Protein AF-0000000085001965 (afdb_homodimer)

Foldseek 3Di:
DCPDPDDDPDPDPPVPDDPPDDDDDDDDDDDDAFPVCVVVVHDFDDDDDDDGPVCVVVVHDRHRPDPPPPDDDDDDDDDDDDDDDDPDDDDPDDDDDDPPCPDPPDPPPPPDDDDDPPPPPDPPPVFQAACPPPPQKFKWWADCPHPDHQQVCLVDPVCVVPDPPPDFKDKDWFACFDVVVGDGTIIIIIGGNDADPVLVVLQVVLQVVLCVLCPPCLLVLLALLQVFPCLQPVLDLNAVQLVCCVVPVPVQGLLLSLLSNLVSLLCVVVDPVDPDHDPDHSVVSLVSSVSSLVRCLVRADLRSLNSLLSSLQGFDDLVDLADDCVSVVSLVSSVVSLVRRQLLEQCPNTSHHPLVNLSSLSSVLSSLLSQLLSCLLVLHAGDDDPPPGDHDQHDLVSSLPNVDYDPVSCSSYPDPPDDSSLSSLLSSLSSVLSVLSNLLSVLVVCVPPPPDDDPVVVVVSLVVSVVCLVCSQVPRDPSLHLDPPDPVDDDDLNLLVVLSSLLSVLSSLPSQLPPLDLVQLVDCPGSNNVCLVVLLVSLVVVLVSLLPDDLVNLSGRNGDSLLSSVQSSLVVLVVQCLSHNDPVSNVSSVVSLVSSLVSLVNCCVSHDSRSCSSSVSSNVVSVVCVVCVVVSVVVSVVSD/DDPDPDDDPDPCPPPPDPPDDDDDDDDDDPDDAFPVCVVVVHDFDDDDDDDGPVCVVVVHDRHRPPPPPPPPDDDDDDDDDDDDDDDDDDDDDDPDDDPPCPDPPDPPVPPDDDDDPPPPPDPPPPFQAACPPPPQKFKWWADCPHPDHQQVCLVDPVQVVPDPDDDFKDKDWFACFDVVVGDGTIIIIIGGNDADPVLVVLQVVLQVVLCVLCPPCLLVLLALLQVFPCLQPVLDLNQVQLVCCVVPVPVQGLLLSLLSNLVSLLCVVVDPVDPDHDPDHSVVSLVSSVSSLVRCLVRADLRSLNSLLSSLQGFDDLVDLADDCVSVVSLVSSVVSLVRNQLLEQCPNTSHHPLVNLSSLSSVLSSLLSQLLSCLLVLHAGDDDPPPGDHDQHDLVSSLPNVDYDPVSCSSYPDPPDDSSLSSLLSSLSSVLSVLSNLLSVLVVCVPPPPDDDPVVVVVSLVVSVVCLVCSQVPRDPSLHLDPPDPVDDDDLNLLVVLSSLLSVLSSLPSQLPPLDLVQLVDCPGSNNVCLVVLLVSLVVVLVSLLPDDLVNLSGRNGDSLLSSVQSSLVVLVVQCLSHNDPVSNVSSVVSLVSSLVSLVNQCVSHDSRSCSSRVSSNVVSVVCVVCVVVSVVVSVVSD

Structure (mmCIF, N/CA/C/O backbone):
data_AF-0000000085001965-model_v1
#
loop_
_entity.id
_entity.type
_entity.pdbx_description
1 polymer 'Zn(2)-C6 fungal-type domain-containing protein'
#
loop_
_atom_site.group_PDB
_atom_site.id
_atom_site.type_symbol
_atom_site.label_atom_id
_atom_site.label_alt_id
_atom_site.label_comp_id
_atom_site.label_asym_id
_atom_site.label_entity_id
_atom_site.label_seq_id
_atom_site.pdbx_PDB_ins_code
_atom_site.Cartn_x
_atom_site.Cartn_y
_atom_site.Cartn_z
_atom_site.occupancy
_atom_site.B_iso_or_equiv
_atom_site.auth_seq_id
_atom_site.auth_comp_id
_atom_site.auth_asym_id
_atom_site.auth_atom_id
_atom_site.pdbx_PDB_model_num
ATOM 1 N N . MET A 1 1 ? 2.15 -79.062 -22.453 1 17.84 1 MET A N 1
ATOM 2 C CA . MET A 1 1 ? 3.316 -79.312 -23.297 1 17.84 1 MET A CA 1
ATOM 3 C C . MET A 1 1 ? 3.867 -78 -23.859 1 17.84 1 MET A C 1
ATOM 5 O O . MET A 1 1 ? 5.059 -77.75 -23.719 1 17.84 1 MET A O 1
ATOM 9 N N . GLU A 1 2 ? 3.449 -77.375 -25 1 16.03 2 GLU A N 1
ATOM 10 C CA . GLU A 1 2 ? 4.367 -77.25 -26.125 1 16.03 2 GLU A CA 1
ATOM 11 C C . GLU A 1 2 ? 5.047 -75.938 -26.188 1 16.03 2 GLU A C 1
ATOM 13 O O . GLU A 1 2 ? 4.473 -74.938 -26.703 1 16.03 2 GLU A O 1
ATOM 18 N N . ALA A 1 3 ? 5.293 -75.25 -24.859 1 29.7 3 ALA A N 1
ATOM 19 C CA . ALA A 1 3 ? 5.359 -73.812 -24.594 1 29.7 3 ALA A CA 1
ATOM 20 C C . ALA A 1 3 ? 6.449 -73.188 -25.422 1 29.7 3 ALA A C 1
ATOM 22 O O . ALA A 1 3 ? 7.641 -73.375 -25.203 1 29.7 3 ALA A O 1
ATOM 23 N N . GLU A 1 4 ? 6.227 -72.938 -26.812 1 19.19 4 GLU A N 1
ATOM 24 C CA . GLU A 1 4 ? 7.129 -72.812 -27.938 1 19.19 4 GLU A CA 1
ATOM 25 C C . GLU A 1 4 ? 8.047 -71.562 -27.75 1 19.19 4 GLU A C 1
ATOM 27 O O . GLU A 1 4 ? 7.652 -70.562 -27.156 1 19.19 4 GLU A O 1
ATOM 32 N N . GLN A 1 5 ? 9.336 -71.688 -28 1 23.64 5 GLN A N 1
ATOM 33 C CA . GLN A 1 5 ? 10.703 -71.188 -27.781 1 23.64 5 GLN A CA 1
ATOM 34 C C . GLN A 1 5 ? 11.016 -70 -28.609 1 23.64 5 GLN A C 1
ATOM 36 O O . GLN A 1 5 ? 12.117 -69.438 -28.547 1 23.64 5 GLN A O 1
ATOM 41 N N . PRO A 1 6 ? 9.812 -69.125 -29.156 1 28.11 6 PRO A N 1
ATOM 42 C CA . PRO A 1 6 ? 10.289 -68.75 -30.484 1 28.11 6 PRO A CA 1
ATOM 43 C C . PRO A 1 6 ? 11.57 -67.938 -30.438 1 28.11 6 PRO A C 1
ATOM 45 O O . PRO A 1 6 ? 11.891 -67.312 -29.422 1 28.11 6 PRO A O 1
ATOM 48 N N . PRO A 1 7 ? 12.367 -67.75 -31.484 1 25.56 7 PRO A N 1
ATOM 49 C CA . PRO A 1 7 ? 13.758 -67.562 -31.875 1 25.56 7 PRO A CA 1
ATOM 50 C C . PRO A 1 7 ? 14.203 -66.062 -31.703 1 25.56 7 PRO A C 1
ATOM 52 O O . PRO A 1 7 ? 13.359 -65.188 -31.641 1 25.56 7 PRO A O 1
ATOM 55 N N . ARG A 1 8 ? 15.406 -65.75 -31.281 1 27.83 8 ARG A N 1
ATOM 56 C CA . ARG A 1 8 ? 16.281 -64.688 -30.766 1 27.83 8 ARG A CA 1
ATOM 57 C C . ARG A 1 8 ? 16.547 -63.625 -31.828 1 27.83 8 ARG A C 1
ATOM 59 O O . ARG A 1 8 ? 17.281 -63.875 -32.781 1 27.83 8 ARG A O 1
ATOM 66 N N . ARG A 1 9 ? 15.445 -63.094 -32.531 1 23.06 9 ARG A N 1
ATOM 67 C CA . ARG A 1 9 ? 15.852 -62.5 -33.812 1 23.06 9 ARG A CA 1
ATOM 68 C C . ARG A 1 9 ? 16.938 -61.469 -33.594 1 23.06 9 ARG A C 1
ATOM 70 O O . ARG A 1 9 ? 16.938 -60.75 -32.594 1 23.06 9 ARG A O 1
ATOM 77 N N . SER A 1 10 ? 17.984 -61.469 -34.25 1 20.36 10 SER A N 1
ATOM 78 C CA . SER A 1 10 ? 19.328 -60.938 -34.469 1 20.36 10 SER A CA 1
ATOM 79 C C . SER A 1 10 ? 19.266 -59.438 -34.75 1 20.36 10 SER A C 1
ATOM 81 O O . SER A 1 10 ? 18.562 -59 -35.656 1 20.36 10 SER A O 1
ATOM 83 N N . ARG A 1 11 ? 19.047 -58.688 -33.688 1 24.27 11 ARG A N 1
ATOM 84 C CA . ARG A 1 11 ? 18.875 -57.25 -33.781 1 24.27 11 ARG A CA 1
ATOM 85 C C . ARG A 1 11 ? 19.953 -56.625 -34.688 1 24.27 11 ARG A C 1
ATOM 87 O O . ARG A 1 11 ? 21.141 -56.781 -34.406 1 24.27 11 ARG A O 1
ATOM 94 N N . ARG A 1 12 ? 19.766 -56.531 -36 1 22.36 12 ARG A N 1
ATOM 95 C CA . ARG A 1 12 ? 20.656 -56.094 -37.062 1 22.36 12 ARG A CA 1
ATOM 96 C C . ARG A 1 12 ? 21.281 -54.75 -36.75 1 22.36 12 ARG A C 1
ATOM 98 O O . ARG A 1 12 ? 20.562 -53.781 -36.406 1 22.36 12 ARG A O 1
ATOM 105 N N . LYS A 1 13 ? 22.594 -54.531 -36.375 1 22.83 13 LYS A N 1
ATOM 106 C CA . LYS A 1 13 ? 23.625 -53.594 -36.031 1 22.83 13 LYS A CA 1
ATOM 107 C C . LYS A 1 13 ? 23.781 -52.5 -37.094 1 22.83 13 LYS A C 1
ATOM 109 O O . LYS A 1 13 ? 24.578 -51.594 -36.938 1 22.83 13 LYS A O 1
ATOM 114 N N . PHE A 1 14 ? 22.781 -51.906 -37.75 1 21.62 14 PHE A N 1
ATOM 115 C CA . PHE A 1 14 ? 23.312 -51.25 -38.938 1 21.62 14 PHE A CA 1
ATOM 116 C C . PHE A 1 14 ? 24.297 -50.156 -38.562 1 21.62 14 PHE A C 1
ATOM 118 O O . PHE A 1 14 ? 23.969 -49.25 -37.812 1 21.62 14 PHE A O 1
ATOM 125 N N . VAL A 1 15 ? 25.594 -50.406 -38.312 1 23.2 15 VAL A N 1
ATOM 126 C CA . VAL A 1 15 ? 26.812 -49.688 -37.969 1 23.2 15 VAL A CA 1
ATOM 127 C C . VAL A 1 15 ? 27.125 -48.625 -39.031 1 23.2 15 VAL A C 1
ATOM 129 O O . VAL A 1 15 ? 27.484 -48.969 -40.156 1 23.2 15 VAL A O 1
ATOM 132 N N . THR A 1 16 ? 26.25 -47.719 -39.406 1 21.16 16 THR A N 1
ATOM 133 C CA . THR A 1 16 ? 26.719 -47.062 -40.594 1 21.16 16 THR A CA 1
ATOM 134 C C . THR A 1 16 ? 28.094 -46.406 -40.375 1 21.16 16 THR A C 1
ATOM 136 O O . THR A 1 16 ? 28.375 -45.906 -39.281 1 21.16 16 THR A O 1
ATOM 139 N N . ALA A 1 17 ? 29.141 -46.438 -41.188 1 21.92 17 ALA A N 1
ATOM 140 C CA . ALA A 1 17 ? 30.578 -46.312 -41.469 1 21.92 17 ALA A CA 1
ATOM 141 C C . ALA A 1 17 ? 30.984 -44.844 -41.562 1 21.92 17 ALA A C 1
ATOM 143 O O . ALA A 1 17 ? 32.156 -44.531 -41.812 1 21.92 17 ALA A O 1
ATOM 144 N N . SER A 1 18 ? 30.328 -43.781 -40.969 1 22.86 18 SER A N 1
ATOM 145 C CA . SER A 1 18 ? 30.797 -42.594 -41.719 1 22.86 18 SER A CA 1
ATOM 146 C C . SER A 1 18 ? 32.281 -42.344 -41.438 1 22.86 18 SER A C 1
ATOM 148 O O . SER A 1 18 ? 32.75 -42.594 -40.312 1 22.86 18 SER A O 1
ATOM 150 N N . THR A 1 19 ? 33.188 -42.219 -42.375 1 22.62 19 THR A N 1
ATOM 151 C CA . THR A 1 19 ? 34.656 -42.188 -42.562 1 22.62 19 THR A CA 1
ATOM 152 C C . THR A 1 19 ? 35.219 -40.844 -42.094 1 22.62 19 THR A C 1
ATOM 154 O O . THR A 1 19 ? 36.438 -40.625 -42.219 1 22.62 19 THR A O 1
ATOM 157 N N . PHE A 1 20 ? 34.406 -39.844 -41.562 1 22.92 20 PHE A N 1
ATOM 158 C CA . PHE A 1 20 ? 34.875 -38.469 -41.75 1 22.92 20 PHE A CA 1
ATOM 159 C C . PHE A 1 20 ? 36.094 -38.156 -40.906 1 22.92 20 PHE A C 1
ATOM 161 O O . PHE A 1 20 ? 35.969 -37.906 -39.719 1 22.92 20 PHE A O 1
ATOM 168 N N . GLY A 1 21 ? 37.062 -38.688 -40.75 1 25.95 21 GLY A N 1
ATOM 169 C CA . GLY A 1 21 ? 38.219 -38.625 -39.875 1 25.95 21 GLY A CA 1
ATOM 170 C C . GLY A 1 21 ? 39 -37.344 -39.969 1 25.95 21 GLY A C 1
ATOM 171 O O . GLY A 1 21 ? 39.938 -37.094 -39.219 1 25.95 21 GLY A O 1
ATOM 172 N N . GLY A 1 22 ? 39 -36.5 -41.188 1 25.38 22 GLY A N 1
ATOM 173 C CA . GLY A 1 22 ? 40.281 -35.938 -41.5 1 25.38 22 GLY A CA 1
ATOM 174 C C . GLY A 1 22 ? 40.531 -34.594 -40.812 1 25.38 22 GLY A C 1
ATOM 175 O O . GLY A 1 22 ? 39.562 -33.969 -40.344 1 25.38 22 GLY A O 1
ATOM 176 N N . PRO A 1 23 ? 41.688 -34.031 -40.5 1 26.94 23 PRO A N 1
ATOM 177 C CA . PRO A 1 23 ? 42.25 -32.938 -39.656 1 26.94 23 PRO A CA 1
ATOM 178 C C . PRO A 1 23 ? 41.906 -31.547 -40.188 1 26.94 23 PRO A C 1
ATOM 180 O O . PRO A 1 23 ? 42.094 -31.266 -41.375 1 26.94 23 PRO A O 1
ATOM 183 N N . ARG A 1 24 ? 40.781 -30.859 -39.969 1 31.33 24 ARG A N 1
ATOM 184 C CA . ARG A 1 24 ? 40.438 -29.672 -40.75 1 31.33 24 ARG A CA 1
ATOM 185 C C . ARG A 1 24 ? 41.562 -28.641 -40.688 1 31.33 24 ARG A C 1
ATOM 187 O O . ARG A 1 24 ? 42.219 -28.484 -39.688 1 31.33 24 ARG A O 1
ATOM 194 N N . GLU A 1 25 ? 41.844 -27.859 -41.812 1 24.66 25 GLU A N 1
ATOM 195 C CA . GLU A 1 25 ? 42.938 -26.953 -42.125 1 24.66 25 GLU A CA 1
ATOM 196 C C . GLU A 1 25 ? 42.781 -25.594 -41.469 1 24.66 25 GLU A C 1
ATOM 198 O O . GLU A 1 25 ? 41.625 -25.188 -41.188 1 24.66 25 GLU A O 1
ATOM 203 N N . TRP A 1 26 ? 43.75 -24.547 -41.031 1 27.83 26 TRP A N 1
ATOM 204 C CA . TRP A 1 26 ? 44.156 -23.469 -40.125 1 27.83 26 TRP A CA 1
ATOM 205 C C . TRP A 1 26 ? 43.438 -22.172 -40.5 1 27.83 26 TRP A C 1
ATOM 207 O O . TRP A 1 26 ? 42.906 -21.469 -39.656 1 27.83 26 TRP A O 1
ATOM 217 N N . ARG A 1 27 ? 43.625 -21.219 -41.688 1 29.45 27 ARG A N 1
ATOM 218 C CA . ARG A 1 27 ? 43.875 -19.797 -41.938 1 29.45 27 ARG A CA 1
ATOM 219 C C . ARG A 1 27 ? 42.594 -19.109 -42.406 1 29.45 27 ARG A C 1
ATOM 221 O O . ARG A 1 27 ? 42.656 -18.016 -43 1 29.45 27 ARG A O 1
ATOM 228 N N . SER A 1 28 ? 41.344 -19.609 -42.688 1 31.61 28 SER A N 1
ATOM 229 C CA . SER A 1 28 ? 40.5 -18.875 -43.625 1 31.61 28 SER A CA 1
ATOM 230 C C . SER A 1 28 ? 40.031 -17.562 -43.031 1 31.61 28 SER A C 1
ATOM 232 O O . SER A 1 28 ? 39.562 -17.516 -41.906 1 31.61 28 SER A O 1
ATOM 234 N N . LYS A 1 29 ? 40.375 -16.344 -43.625 1 36.81 29 LYS A N 1
ATOM 235 C CA . LYS A 1 29 ? 40.25 -14.914 -43.406 1 36.81 29 LYS A CA 1
ATOM 236 C C . LYS A 1 29 ? 38.781 -14.492 -43.375 1 36.81 29 LYS A C 1
ATOM 238 O O . LYS A 1 29 ? 38.125 -14.477 -44.438 1 36.81 29 LYS A O 1
ATOM 243 N N . LYS A 1 30 ? 37.969 -14.703 -42.531 1 42.56 30 LYS A N 1
ATOM 244 C CA . LYS A 1 30 ? 36.562 -14.336 -42.531 1 42.56 30 LYS A CA 1
ATOM 245 C C . LYS A 1 30 ? 36.375 -12.836 -42.75 1 42.56 30 LYS A C 1
ATOM 247 O O . LYS A 1 30 ? 37.219 -12.039 -42.344 1 42.56 30 LYS A O 1
ATOM 252 N N . SER A 1 31 ? 35.438 -12.352 -43.656 1 49.19 31 SER A N 1
ATOM 253 C CA . SER A 1 31 ? 35.094 -11.023 -44.156 1 49.19 31 SER A CA 1
ATOM 254 C C . SER A 1 31 ? 34.719 -10.086 -43.031 1 49.19 31 SER A C 1
ATOM 256 O O . SER A 1 31 ? 34.156 -10.531 -42 1 49.19 31 SER A O 1
ATOM 258 N N . ARG A 1 32 ? 35.188 -8.844 -42.906 1 55.69 32 ARG A N 1
ATOM 259 C CA . ARG A 1 32 ? 35 -7.789 -41.938 1 55.69 32 ARG A CA 1
ATOM 260 C C . ARG A 1 32 ? 33.531 -7.383 -41.844 1 55.69 32 ARG A C 1
ATOM 262 O O . ARG A 1 32 ? 32.844 -7.25 -42.875 1 55.69 32 ARG A O 1
ATOM 269 N N . ALA A 1 33 ? 32.875 -7.32 -40.812 1 67.19 33 ALA A N 1
ATOM 270 C CA . ALA A 1 33 ? 31.484 -6.969 -40.531 1 67.19 33 ALA A CA 1
ATOM 271 C C . ALA A 1 33 ? 31.156 -5.574 -41.062 1 67.19 33 ALA A C 1
ATOM 273 O O . ALA A 1 33 ? 32.031 -4.703 -41.094 1 67.19 33 ALA A O 1
ATOM 274 N N . CYS A 1 34 ? 29.969 -5.227 -41.656 1 69.44 34 CYS A N 1
ATOM 275 C CA . CYS A 1 34 ? 29.562 -3.936 -42.188 1 69.44 34 CYS A CA 1
ATOM 276 C C . CYS A 1 34 ? 29.406 -2.902 -41.094 1 69.44 34 CYS A C 1
ATOM 278 O O . CYS A 1 34 ? 29.25 -3.258 -39.906 1 69.44 34 CYS A O 1
ATOM 280 N N . ASP A 1 35 ? 29.484 -1.54 -41.281 1 71.69 35 ASP A N 1
ATOM 281 C CA . ASP A 1 35 ? 29.484 -0.438 -40.312 1 71.69 35 ASP A CA 1
ATOM 282 C C . ASP A 1 35 ? 28.156 -0.399 -39.531 1 71.69 35 ASP A C 1
ATOM 284 O O . ASP A 1 35 ? 28.141 -0.016 -38.375 1 71.69 35 ASP A O 1
ATOM 288 N N . VAL A 1 36 ? 27.109 -0.843 -40.125 1 72.81 36 VAL A N 1
ATOM 289 C CA . VAL A 1 36 ? 25.797 -0.849 -39.469 1 72.81 36 VAL A CA 1
ATOM 290 C C . VAL A 1 36 ? 25.75 -1.94 -38.406 1 72.81 36 VAL A C 1
ATOM 292 O O . VAL A 1 36 ? 25.344 -1.69 -37.25 1 72.81 36 VAL A O 1
ATOM 295 N N . CYS A 1 37 ? 26.031 -3.055 -38.781 1 69.56 37 CYS A N 1
ATOM 296 C CA . CYS A 1 37 ? 26.047 -4.164 -37.844 1 69.56 37 CYS A CA 1
ATOM 297 C C . CYS A 1 37 ? 27.094 -3.938 -36.75 1 69.56 37 CYS A C 1
ATOM 299 O O . CYS A 1 37 ? 26.875 -4.301 -35.594 1 69.56 37 CYS A O 1
ATOM 301 N N . ARG A 1 38 ? 28.25 -3.328 -37 1 71.62 38 ARG A N 1
ATOM 302 C CA . ARG A 1 38 ? 29.266 -2.965 -36.031 1 71.62 38 ARG A CA 1
ATOM 303 C C . ARG A 1 38 ? 28.719 -1.956 -35.031 1 71.62 38 ARG A C 1
ATOM 305 O O . ARG A 1 38 ? 28.969 -2.064 -33.812 1 71.62 38 ARG A O 1
ATOM 312 N N . ARG A 1 39 ? 27.969 -1.046 -35.531 1 65.75 39 ARG A N 1
ATOM 313 C CA . ARG A 1 39 ? 27.391 -0.038 -34.656 1 65.75 39 ARG A CA 1
ATOM 314 C C . ARG A 1 39 ? 26.312 -0.649 -33.75 1 65.75 39 ARG A C 1
ATOM 316 O O . ARG A 1 39 ? 26.172 -0.253 -32.594 1 65.75 39 ARG A O 1
ATOM 323 N N . ARG A 1 40 ? 25.703 -1.675 -34.219 1 61.75 40 ARG A N 1
ATOM 324 C CA . ARG A 1 40 ? 24.641 -2.35 -33.5 1 61.75 40 ARG A CA 1
ATOM 325 C C . ARG A 1 40 ? 25.188 -3.523 -32.688 1 61.75 40 ARG A C 1
ATOM 327 O O . ARG A 1 40 ? 24.453 -4.16 -31.938 1 61.75 40 ARG A O 1
ATOM 334 N N . LYS A 1 41 ? 26.5 -3.762 -32.781 1 61.66 41 LYS A N 1
ATOM 335 C CA . LYS A 1 41 ? 27.234 -4.883 -32.188 1 61.66 41 LYS A CA 1
ATOM 336 C C . LYS A 1 41 ? 26.469 -6.195 -32.375 1 61.66 41 LYS A C 1
ATOM 338 O O . LYS A 1 41 ? 26.406 -7.016 -31.469 1 61.66 41 LYS A O 1
ATOM 343 N N . THR A 1 42 ? 25.859 -6.277 -33.562 1 67.19 42 THR A N 1
ATOM 344 C CA . THR A 1 42 ? 25.203 -7.527 -33.938 1 67.19 42 THR A CA 1
ATOM 345 C C . THR A 1 42 ? 26.062 -8.273 -34.969 1 67.19 42 THR A C 1
ATOM 347 O O . THR A 1 42 ? 26.891 -7.668 -35.656 1 67.19 42 THR A O 1
ATOM 350 N N . ALA A 1 43 ? 25.906 -9.547 -35.031 1 69.25 43 ALA A N 1
ATOM 351 C CA . ALA A 1 43 ? 26.625 -10.398 -35.969 1 69.25 43 ALA A CA 1
ATOM 352 C C . ALA A 1 43 ? 26.25 -10.055 -37.438 1 69.25 43 ALA A C 1
ATOM 354 O O . ALA A 1 43 ? 25.078 -10.07 -37.781 1 69.25 43 ALA A O 1
ATOM 355 N N . CYS A 1 44 ? 27.25 -9.547 -38.188 1 66.06 44 CYS A N 1
ATOM 356 C CA . CYS A 1 44 ? 27.094 -9.203 -39.594 1 66.06 44 CYS A CA 1
ATOM 357 C C . CYS A 1 44 ? 27.156 -10.453 -40.469 1 66.06 44 CYS A C 1
ATOM 359 O O . CYS A 1 44 ? 28.219 -11.055 -40.625 1 66.06 44 CYS A O 1
ATOM 361 N N . VAL A 1 45 ? 26.141 -11.102 -40.812 1 72.38 45 VAL A N 1
ATOM 362 C CA . VAL A 1 45 ? 26.078 -12.328 -41.594 1 72.38 45 VAL A CA 1
ATOM 363 C C . VAL A 1 45 ? 25.969 -11.992 -43.094 1 72.38 45 VAL A C 1
ATOM 365 O O . VAL A 1 45 ? 24.953 -11.477 -43.531 1 72.38 45 VAL A O 1
ATOM 368 N N . ILE A 1 46 ? 27.125 -12.078 -43.875 1 64.88 46 ILE A N 1
ATOM 369 C CA . ILE A 1 46 ? 27.188 -11.914 -45.312 1 64.88 46 ILE A CA 1
ATOM 370 C C . ILE A 1 46 ? 27.328 -13.281 -45.969 1 64.88 46 ILE A C 1
ATOM 372 O O . ILE A 1 46 ? 28.281 -14.008 -45.75 1 64.88 46 ILE A O 1
ATOM 376 N N . LYS A 1 47 ? 26.469 -13.773 -46.719 1 63.78 47 LYS A N 1
ATOM 377 C CA . LYS A 1 47 ? 26.547 -15.086 -47.344 1 63.78 47 LYS A CA 1
ATOM 378 C C . LYS A 1 47 ? 27.531 -15.078 -48.531 1 63.78 47 LYS A C 1
ATOM 380 O O . LYS A 1 47 ? 28.391 -15.961 -48.625 1 63.78 47 LYS A O 1
ATOM 385 N N . THR A 1 48 ? 27.422 -14.078 -49.625 1 66.69 48 THR A N 1
ATOM 386 C CA . THR A 1 48 ? 28.297 -14.078 -50.812 1 66.69 48 THR A CA 1
ATOM 387 C C . THR A 1 48 ? 28.859 -12.68 -51.031 1 66.69 48 THR A C 1
ATOM 389 O O . THR A 1 48 ? 30.078 -12.523 -51.219 1 66.69 48 THR A O 1
ATOM 392 N N . ASN A 1 49 ? 28.109 -11.625 -51.25 1 67.69 49 ASN A N 1
ATOM 393 C CA . ASN A 1 49 ? 28.484 -10.234 -51.469 1 67.69 49 ASN A CA 1
ATOM 394 C C . ASN A 1 49 ? 27.656 -9.289 -50.625 1 67.69 49 ASN A C 1
ATOM 396 O O . ASN A 1 49 ? 26.516 -9.609 -50.25 1 67.69 49 ASN A O 1
ATOM 400 N N . PRO A 1 50 ? 28.297 -8.227 -50.094 1 67.75 50 PRO A N 1
ATOM 401 C CA . PRO A 1 50 ? 27.422 -7.223 -49.469 1 67.75 50 PRO A CA 1
ATOM 402 C C . PRO A 1 50 ? 26.25 -6.84 -50.375 1 67.75 50 PRO A C 1
ATOM 404 O O . PRO A 1 50 ? 26.312 -7.031 -51.594 1 67.75 50 PRO A O 1
ATOM 407 N N . PRO A 1 51 ? 25.109 -6.598 -49.531 1 70 51 PRO A N 1
ATOM 408 C CA . PRO A 1 51 ? 24.875 -6.16 -48.156 1 70 51 PRO A CA 1
ATOM 409 C C . PRO A 1 51 ? 24.641 -7.328 -47.188 1 70 51 PRO A C 1
ATOM 411 O O . PRO A 1 51 ? 24.312 -8.43 -47.625 1 70 51 PRO A O 1
ATOM 414 N N . CYS A 1 52 ? 24.922 -7.117 -45.844 1 71.19 52 CYS A N 1
ATOM 415 C CA . CYS A 1 52 ? 24.688 -8.141 -44.844 1 71.19 52 CYS A CA 1
ATOM 416 C C . CYS A 1 52 ? 23.203 -8.383 -44.625 1 71.19 52 CYS A C 1
ATOM 418 O O . CYS A 1 52 ? 22.375 -7.582 -45.062 1 71.19 52 CYS A O 1
ATOM 420 N N . GLN A 1 53 ? 22.719 -9.492 -44.125 1 71.38 53 GLN A N 1
ATOM 421 C CA . GLN A 1 53 ? 21.328 -9.883 -44 1 71.38 53 GLN A CA 1
ATOM 422 C C . GLN A 1 53 ? 20.5 -8.781 -43.344 1 71.38 53 GLN A C 1
ATOM 424 O O . GLN A 1 53 ? 19.344 -8.562 -43.688 1 71.38 53 GLN A O 1
ATOM 429 N N . TYR A 1 54 ? 20.953 -8.172 -42.375 1 71.12 54 TYR A N 1
ATOM 430 C CA . TYR A 1 54 ? 20.266 -7.082 -41.688 1 71.12 54 TYR A CA 1
ATOM 431 C C . TYR A 1 54 ? 20.109 -5.879 -42.625 1 71.12 54 TYR A C 1
ATOM 433 O O . TYR A 1 54 ? 19 -5.34 -42.75 1 71.12 54 TYR A O 1
ATOM 441 N N . CYS A 1 55 ? 21.141 -5.363 -43.125 1 72.12 55 CYS A N 1
ATOM 442 C CA . CYS A 1 55 ? 21.078 -4.207 -44 1 72.12 55 CYS A CA 1
ATOM 443 C C . CYS A 1 55 ? 20.172 -4.488 -45.219 1 72.12 55 CYS A C 1
ATOM 445 O O . CYS A 1 55 ? 19.453 -3.6 -45.656 1 72.12 55 CYS A O 1
ATOM 447 N N . ARG A 1 56 ? 20.125 -5.668 -45.625 1 72.62 56 ARG A N 1
ATOM 448 C CA . ARG A 1 56 ? 19.203 -6.062 -46.688 1 72.62 56 ARG A CA 1
ATOM 449 C C . ARG A 1 56 ? 17.766 -5.922 -46.219 1 72.62 56 ARG A C 1
ATOM 451 O O . ARG A 1 56 ? 16.906 -5.418 -46.969 1 72.62 56 ARG A O 1
ATOM 458 N N . LYS A 1 57 ? 17.5 -6.449 -45.062 1 67.44 57 LYS A N 1
ATOM 459 C CA . LYS A 1 57 ? 16.141 -6.422 -44.562 1 67.44 57 LYS A CA 1
ATOM 460 C C . LYS A 1 57 ? 15.68 -4.992 -44.281 1 67.44 57 LYS A C 1
ATOM 462 O O . LYS A 1 57 ? 14.516 -4.652 -44.5 1 67.44 57 LYS A O 1
ATOM 467 N N . MET A 1 58 ? 16.5 -4.141 -43.875 1 69 58 MET A N 1
ATOM 468 C CA . MET A 1 58 ? 16.156 -2.77 -43.5 1 69 58 MET A CA 1
ATOM 469 C C . MET A 1 58 ? 16.453 -1.807 -44.656 1 69 58 MET A C 1
ATOM 471 O O . MET A 1 58 ? 16.281 -0.595 -44.5 1 69 58 MET A O 1
ATOM 475 N N . SER A 1 59 ? 16.688 -2.111 -45.781 1 68.25 59 SER A N 1
ATOM 476 C CA . SER A 1 59 ? 17.016 -1.343 -46.969 1 68.25 59 SER A CA 1
ATOM 477 C C . SER A 1 59 ? 18.062 -0.277 -46.688 1 68.25 59 SER A C 1
ATOM 479 O O . SER A 1 59 ? 17.906 0.885 -47.062 1 68.25 59 SER A O 1
ATOM 481 N N . LEU A 1 60 ? 18.922 -0.616 -45.844 1 64.19 60 LEU A N 1
ATOM 482 C CA . LEU A 1 60 ? 20 0.297 -45.5 1 64.19 60 LEU A CA 1
ATOM 483 C C . LEU A 1 60 ? 21.219 0.025 -46.375 1 64.19 60 LEU A C 1
ATOM 485 O O . LEU A 1 60 ? 21.391 -1.08 -46.906 1 64.19 60 LEU A O 1
ATOM 489 N N . SER A 1 61 ? 22.031 1.057 -46.688 1 68.88 61 SER A N 1
ATOM 490 C CA . SER A 1 61 ? 23.281 0.93 -47.406 1 68.88 61 SER A CA 1
ATOM 491 C C . SER A 1 61 ? 24.328 0.17 -46.625 1 68.88 61 SER A C 1
ATOM 493 O O . SER A 1 61 ? 24.781 0.642 -45.562 1 68.88 61 SER A O 1
ATOM 495 N N . CYS A 1 62 ? 24.578 -1.119 -46.812 1 63.69 62 CYS A N 1
ATOM 496 C CA . CYS A 1 62 ? 25.469 -2.057 -46.156 1 63.69 62 CYS A CA 1
ATOM 497 C C . CYS A 1 62 ? 26.906 -1.848 -46.594 1 63.69 62 CYS A C 1
ATOM 499 O O . CYS A 1 62 ? 27.344 -2.43 -47.594 1 63.69 62 CYS A O 1
ATOM 501 N N . GLN A 1 63 ? 27.484 -0.61 -46.344 1 62.09 63 GLN A N 1
ATOM 502 C CA . GLN A 1 63 ? 28.844 -0.28 -46.781 1 62.09 63 GLN A CA 1
ATOM 503 C C . GLN A 1 63 ? 29.859 -0.551 -45.688 1 62.09 63 GLN A C 1
ATOM 505 O O . GLN A 1 63 ? 29.547 -0.392 -44.5 1 62.09 63 GLN A O 1
ATOM 510 N N . SER A 1 64 ? 30.703 -1.37 -45.688 1 53.06 64 SER A N 1
ATOM 511 C CA . SER A 1 64 ? 31.859 -1.45 -44.812 1 53.06 64 SER A CA 1
ATOM 512 C C . SER A 1 64 ? 32.906 -0.404 -45.188 1 53.06 64 SER A C 1
ATOM 514 O O . SER A 1 64 ? 33.406 -0.405 -46.312 1 53.06 64 SER A O 1
ATOM 516 N N . LEU A 1 65 ? 32.688 0.882 -44.625 1 41.47 65 LEU A N 1
ATOM 517 C CA . LEU A 1 65 ? 33.719 1.866 -44.969 1 41.47 65 LEU A CA 1
ATOM 518 C C . LEU A 1 65 ? 35.125 1.281 -44.844 1 41.47 65 LEU A C 1
ATOM 520 O O . LEU A 1 65 ? 35.469 0.762 -43.781 1 41.47 65 LEU A O 1
ATOM 524 N N . THR A 1 66 ? 35.625 0.749 -45.812 1 34.91 66 THR A N 1
ATOM 525 C CA . THR A 1 66 ? 37.094 0.563 -45.875 1 34.91 66 THR A CA 1
ATOM 526 C C . THR A 1 66 ? 37.812 1.791 -45.344 1 34.91 66 THR A C 1
ATOM 528 O O . THR A 1 66 ? 37.438 2.926 -45.656 1 34.91 66 THR A O 1
ATOM 531 N N . GLN A 1 67 ? 38.438 1.599 -44.219 1 30.27 67 GLN A N 1
ATOM 532 C CA . GLN A 1 67 ? 39.312 2.672 -43.812 1 30.27 67 GLN A CA 1
ATOM 533 C C . GLN A 1 67 ? 40 3.316 -45 1 30.27 67 GLN A C 1
ATOM 535 O O . GLN A 1 67 ? 40.719 2.643 -45.75 1 30.27 67 GLN A O 1
ATOM 540 N N . LEU A 1 68 ? 39.406 4.348 -45.5 1 24.78 68 LEU A N 1
ATOM 541 C CA . LEU A 1 68 ? 40.281 5.023 -46.469 1 24.78 68 LEU A CA 1
ATOM 542 C C . LEU A 1 68 ? 41.625 5.332 -45.812 1 24.78 68 LEU A C 1
ATOM 544 O O . LEU A 1 68 ? 41.688 5.789 -44.656 1 24.78 68 LEU A O 1
ATOM 548 N N . ASN A 1 69 ? 42.688 4.824 -46.344 1 21.89 69 ASN A N 1
ATOM 549 C CA . ASN A 1 69 ? 44.094 5.008 -46.125 1 21.89 69 ASN A CA 1
ATOM 550 C C . ASN A 1 69 ? 44.469 6.488 -46.094 1 21.89 69 ASN A C 1
ATOM 552 O O . ASN A 1 69 ? 45.656 6.844 -46.281 1 21.89 69 ASN A O 1
ATOM 556 N N . ASN A 1 70 ? 43.625 7.492 -45.562 1 20.27 70 ASN A N 1
ATOM 557 C CA . ASN A 1 70 ? 44.25 8.734 -46.031 1 20.27 70 ASN A CA 1
ATOM 558 C C . ASN A 1 70 ? 45.656 8.898 -45.469 1 20.27 70 ASN A C 1
ATOM 560 O O . ASN A 1 70 ? 45.844 8.906 -44.25 1 20.27 70 ASN A O 1
ATOM 564 N N . SER A 1 71 ? 46.688 8.969 -46.25 1 18.69 71 SER A N 1
ATOM 565 C CA . SER A 1 71 ? 48.156 9.039 -46.219 1 18.69 71 SER A CA 1
ATOM 566 C C . SER A 1 71 ? 48.625 10.375 -45.688 1 18.69 71 SER A C 1
ATOM 568 O O . SER A 1 71 ? 49.719 10.469 -45.125 1 18.69 71 SER A O 1
ATOM 570 N N . PRO A 1 72 ? 48.125 11.664 -45.906 1 19.55 72 PRO A N 1
ATOM 571 C CA . PRO A 1 72 ? 49.188 12.453 -46.5 1 19.55 72 PRO A CA 1
ATOM 572 C C . PRO A 1 72 ? 50.344 12.695 -45.5 1 19.55 72 PRO A C 1
ATOM 574 O O . PRO A 1 72 ? 50.188 12.445 -44.312 1 19.55 72 PRO A O 1
ATOM 577 N N . GLN A 1 73 ? 51.094 14.023 -45.812 1 17.14 73 GLN A N 1
ATOM 578 C CA . GLN A 1 73 ? 52.406 14.625 -46 1 17.14 73 GLN A CA 1
ATOM 579 C C . GLN A 1 73 ? 52.938 15.219 -44.688 1 17.14 73 GLN A C 1
ATOM 581 O O . GLN A 1 73 ? 52.156 15.617 -43.812 1 17.14 73 GLN A O 1
ATOM 586 N N . SER A 1 74 ? 54.312 15.352 -44.5 1 17.02 74 SER A N 1
ATOM 587 C CA . SER A 1 74 ? 55.406 15.5 -43.531 1 17.02 74 SER A CA 1
ATOM 588 C C . SER A 1 74 ? 55.469 16.922 -43 1 17.02 74 SER A C 1
ATOM 590 O O . SER A 1 74 ? 56.125 17.172 -41.969 1 17.02 74 SER A O 1
ATOM 592 N N . SER A 1 75 ? 54.812 18.094 -43.438 1 16.12 75 SER A N 1
ATOM 593 C CA . SER A 1 75 ? 55.844 19.141 -43.562 1 16.12 75 SER A CA 1
ATOM 594 C C . SER A 1 75 ? 56.344 19.594 -42.188 1 16.12 75 SER A C 1
ATOM 596 O O . SER A 1 75 ? 55.688 19.359 -41.188 1 16.12 75 SER A O 1
ATOM 598 N N . PRO A 1 76 ? 57.031 21.016 -42.188 1 16.83 76 PRO A N 1
ATOM 599 C CA . PRO A 1 76 ? 58.344 21.578 -41.844 1 16.83 76 PRO A CA 1
ATOM 600 C C . PRO A 1 76 ? 58.406 22.031 -40.375 1 16.83 76 PRO A C 1
ATOM 602 O O . PRO A 1 76 ? 57.375 22.125 -39.719 1 16.83 76 PRO A O 1
ATOM 605 N N . SER A 1 77 ? 59.531 22.922 -40.094 1 15.58 77 SER A N 1
ATOM 606 C CA . SER A 1 77 ? 60.594 23.25 -39.156 1 15.58 77 SER A CA 1
ATOM 607 C C . SER A 1 77 ? 60.156 24.281 -38.125 1 15.58 77 SER A C 1
ATOM 609 O O . SER A 1 77 ? 60.562 24.234 -36.969 1 15.58 77 SER A O 1
ATOM 611 N N . GLN A 1 78 ? 59.438 25.5 -38.5 1 14.88 78 GLN A N 1
ATOM 612 C CA . GLN A 1 78 ? 60.25 26.672 -38.188 1 14.88 78 GLN A CA 1
ATOM 613 C C . GLN A 1 78 ? 60.25 27 -36.688 1 14.88 78 GLN A C 1
ATOM 615 O O . GLN A 1 78 ? 61.281 27.031 -36.062 1 14.88 78 GLN A O 1
ATOM 620 N N . SER A 1 79 ? 59.875 28.391 -36.375 1 15.38 79 SER A N 1
ATOM 621 C CA . SER A 1 79 ? 60.625 29.531 -35.906 1 15.38 79 SER A CA 1
ATOM 6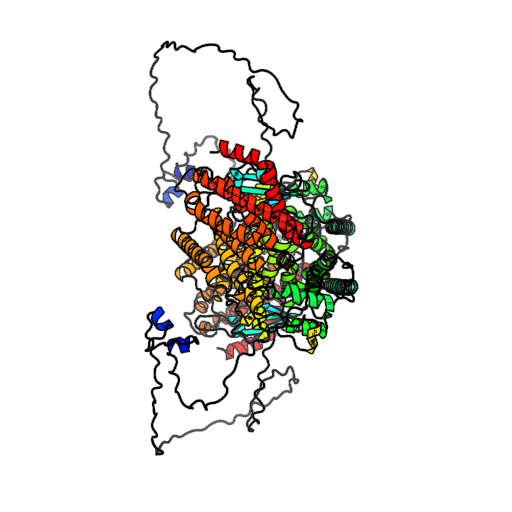22 C C . SER A 1 79 ? 60.531 29.719 -34.375 1 15.38 79 SER A C 1
ATOM 624 O O . SER A 1 79 ? 59.562 29.234 -33.781 1 15.38 79 SER A O 1
ATOM 626 N N . SER A 1 80 ? 61.406 30.578 -33.781 1 15.41 80 SER A N 1
ATOM 627 C CA . SER A 1 80 ? 62.344 30.922 -32.719 1 15.41 80 SER A CA 1
ATOM 628 C C . SER A 1 80 ? 61.656 31.578 -31.547 1 15.41 80 SER A C 1
ATOM 630 O O . SER A 1 80 ? 61.875 31.203 -30.406 1 15.41 80 SER A O 1
ATOM 632 N N . SER A 1 81 ? 61.094 32.875 -31.734 1 15.41 81 SER A N 1
ATOM 633 C CA . SER A 1 81 ? 61.812 33.938 -31.047 1 15.41 81 SER A CA 1
ATOM 634 C C . SER A 1 81 ? 61.375 34.031 -29.578 1 15.41 81 SER A C 1
ATOM 636 O O . SER A 1 81 ? 60.312 33.531 -29.219 1 15.41 81 SER A O 1
ATOM 638 N N . VAL A 1 82 ? 61.75 35.219 -28.922 1 15.38 82 VAL A N 1
ATOM 639 C CA . VAL A 1 82 ? 62.594 35.812 -27.875 1 15.38 82 VAL A CA 1
ATOM 640 C C . VAL A 1 82 ? 61.719 36.312 -26.719 1 15.38 82 VAL A C 1
ATOM 642 O O . VAL A 1 82 ? 62.188 36.438 -25.594 1 15.38 82 VAL A O 1
ATOM 645 N N . TYR A 1 83 ? 60.312 36.75 -26.906 1 15.51 83 TYR A N 1
ATOM 646 C CA . TYR A 1 83 ? 60.25 38.062 -26.25 1 15.51 83 TYR A CA 1
ATOM 647 C C . TYR A 1 83 ? 60.25 37.906 -24.734 1 15.51 83 TYR A C 1
ATOM 649 O O . TYR A 1 83 ? 59.875 36.875 -24.203 1 15.51 83 TYR A O 1
ATOM 657 N N . SER A 1 84 ? 60.656 39.031 -24.016 1 15.91 84 SER A N 1
ATOM 658 C CA . SER A 1 84 ? 61.406 39.625 -22.922 1 15.91 84 SER A CA 1
ATOM 659 C C . SER A 1 84 ? 60.562 39.75 -21.672 1 15.91 84 SER A C 1
ATOM 661 O O . SER A 1 84 ? 61.094 40.031 -20.594 1 15.91 84 SER A O 1
ATOM 663 N N . ASN A 1 85 ? 59.188 39.75 -21.812 1 16.17 85 ASN A N 1
ATOM 664 C CA . ASN A 1 85 ? 58.656 40.781 -20.953 1 16.17 85 ASN A CA 1
ATOM 665 C C . ASN A 1 85 ? 58.906 40.5 -19.484 1 16.17 85 ASN A C 1
ATOM 667 O O . ASN A 1 85 ? 59 39.344 -19.094 1 16.17 85 ASN A O 1
ATOM 671 N N . VAL A 1 86 ? 58.75 41.562 -18.672 1 17.09 86 VAL A N 1
ATOM 672 C CA . VAL A 1 86 ? 59.281 42.344 -17.547 1 17.09 86 VAL A CA 1
ATOM 673 C C . VAL A 1 86 ? 58.594 41.906 -16.25 1 17.09 86 VAL A C 1
ATOM 675 O O . VAL A 1 86 ? 57.375 42.062 -16.094 1 17.09 86 VAL A O 1
ATOM 678 N N . THR A 1 87 ? 58.906 40.781 -15.727 1 16.14 87 THR A N 1
ATOM 679 C CA . THR A 1 87 ? 58.25 40.219 -14.562 1 16.14 87 THR A CA 1
ATOM 680 C C . THR A 1 87 ? 58.5 41.094 -13.328 1 16.14 87 THR A C 1
ATOM 682 O O . THR A 1 87 ? 59.625 41.219 -12.852 1 16.14 87 THR A O 1
ATOM 685 N N . PRO A 1 88 ? 57.719 42.156 -13.336 1 15.98 88 PRO A N 1
ATOM 686 C CA . PRO A 1 88 ? 58.094 43.031 -12.219 1 15.98 88 PRO A CA 1
ATOM 687 C C . PRO A 1 88 ? 58.125 42.312 -10.883 1 15.98 88 PRO A C 1
ATOM 689 O O . PRO A 1 88 ? 57.469 41.281 -10.719 1 15.98 88 PRO A O 1
ATOM 692 N N . GLU A 1 89 ? 58.812 42.906 -9.922 1 15.82 89 GLU A N 1
ATOM 693 C CA . GLU A 1 89 ? 59.625 42.625 -8.727 1 15.82 89 GLU A CA 1
ATOM 694 C C . GLU A 1 89 ? 58.719 42.25 -7.551 1 15.82 89 GLU A C 1
ATOM 696 O O . GLU A 1 89 ? 57.5 42.438 -7.602 1 15.82 89 GLU A O 1
ATOM 701 N N . GLY A 1 90 ? 59.188 42.562 -6.238 1 15.99 90 GLY A N 1
ATOM 702 C CA . GLY A 1 90 ? 59.625 41.938 -5 1 15.99 90 GLY A CA 1
ATOM 703 C C . GLY A 1 90 ? 58.594 42.062 -3.881 1 15.99 90 GLY A C 1
ATOM 704 O O . GLY A 1 90 ? 58.812 41.531 -2.791 1 15.99 90 GLY A O 1
ATOM 705 N N . TYR A 1 91 ? 57.562 42.938 -3.924 1 15.97 91 TYR A N 1
ATOM 706 C CA . TYR A 1 91 ? 57.406 43.562 -2.621 1 15.97 91 TYR A CA 1
ATOM 707 C C . TYR A 1 91 ? 56.969 42.562 -1.564 1 15.97 91 TYR A C 1
ATOM 709 O O . TYR A 1 91 ? 56.031 41.781 -1.785 1 15.97 91 TYR A O 1
ATOM 717 N N . ARG A 1 92 ? 57.781 42.344 -0.503 1 16.64 92 ARG A N 1
ATOM 718 C CA . ARG A 1 92 ? 58 41.469 0.645 1 16.64 92 ARG A CA 1
ATOM 719 C C . ARG A 1 92 ? 56.906 41.656 1.685 1 16.64 92 ARG A C 1
ATOM 721 O O . ARG A 1 92 ? 57 41.094 2.791 1 16.64 92 ARG A O 1
ATOM 728 N N . ASP A 1 93 ? 55.781 42.219 1.463 1 15.88 93 ASP A N 1
ATOM 729 C CA . ASP A 1 93 ? 55.188 42.812 2.654 1 15.88 93 ASP A CA 1
ATOM 730 C C . ASP A 1 93 ? 54.938 41.781 3.732 1 15.88 93 ASP A C 1
ATOM 732 O O . ASP A 1 93 ? 54.688 40.594 3.422 1 15.88 93 ASP A O 1
ATOM 736 N N . ALA A 1 94 ? 54.844 42.156 5.133 1 17.27 94 ALA A N 1
ATOM 737 C CA . ALA A 1 94 ? 55.125 42 6.555 1 17.27 94 ALA A CA 1
ATOM 738 C C . ALA A 1 94 ? 54.125 41.094 7.227 1 17.27 94 ALA A C 1
ATOM 740 O O . ALA A 1 94 ? 54.438 40.438 8.211 1 17.27 94 ALA A O 1
ATOM 741 N N . SER A 1 95 ? 52.75 41.188 6.965 1 17.64 95 SER A N 1
ATOM 742 C CA . SER A 1 95 ? 51.906 41.25 8.141 1 17.64 95 SER A CA 1
ATOM 743 C C . SER A 1 95 ? 51.75 39.875 8.789 1 17.64 95 SER A C 1
ATOM 745 O O . SER A 1 95 ? 51.375 38.906 8.125 1 17.64 95 SER A O 1
ATOM 747 N N . ASN A 1 96 ? 52.406 39.5 9.914 1 16.88 96 ASN A N 1
ATOM 748 C CA . ASN A 1 96 ? 52.938 38.438 10.758 1 16.88 96 ASN A CA 1
ATOM 749 C C . ASN A 1 96 ? 51.812 37.531 11.242 1 16.88 96 ASN A C 1
ATOM 751 O O . ASN A 1 96 ? 51.844 36.312 11.047 1 16.88 96 ASN A O 1
ATOM 755 N N . THR A 1 97 ? 51.344 37.656 12.641 1 18.08 97 THR A N 1
ATOM 756 C CA . THR A 1 97 ? 51.562 36.812 13.812 1 18.08 97 THR A CA 1
ATOM 757 C C . THR A 1 97 ? 50.406 35.844 14.016 1 18.08 97 THR A C 1
ATOM 759 O O . THR A 1 97 ? 50.625 34.656 14.305 1 18.08 97 THR A O 1
ATOM 762 N N . LEU A 1 98 ? 49.188 36.312 14.586 1 18.53 98 LEU A N 1
ATOM 763 C CA . LEU A 1 98 ? 48.562 35.812 15.805 1 18.53 98 LEU A CA 1
ATOM 764 C C . LEU A 1 98 ? 47.75 34.562 15.523 1 18.53 98 LEU A C 1
ATOM 766 O O . LEU A 1 98 ? 46.781 34.594 14.781 1 18.53 98 LEU A O 1
ATOM 770 N N . ILE A 1 99 ? 48.312 33.344 15.508 1 19.47 99 ILE A N 1
ATOM 771 C CA . ILE A 1 99 ? 47.844 32.031 15.109 1 19.47 99 ILE A CA 1
ATOM 772 C C . ILE A 1 99 ? 46.844 31.5 16.156 1 19.47 99 ILE A C 1
ATOM 774 O O . ILE A 1 99 ? 47.25 30.938 17.172 1 19.47 99 ILE A O 1
ATOM 778 N N . SER A 1 100 ? 45.969 32.344 16.688 1 19 100 SER A N 1
ATOM 779 C CA . SER A 1 100 ? 45.344 31.766 17.859 1 19 100 SER A CA 1
ATOM 780 C C . SER A 1 100 ? 44.781 30.375 17.578 1 19 100 SER A C 1
ATOM 782 O O . SER A 1 100 ? 44.375 30.078 16.453 1 19 100 SER A O 1
ATOM 784 N N . LYS A 1 101 ? 45.031 29.422 18.531 1 23.2 101 LYS A N 1
ATOM 785 C CA . LYS A 1 101 ? 44.906 27.984 18.766 1 23.2 101 LYS A CA 1
ATOM 786 C C . LYS A 1 101 ? 43.469 27.531 18.609 1 23.2 101 LYS A C 1
ATOM 788 O O . LYS A 1 101 ? 42.688 27.609 19.578 1 23.2 101 LYS A O 1
ATOM 793 N N . TRP A 1 102 ? 42.719 28.094 17.688 1 18.77 102 TRP A N 1
ATOM 794 C CA . TRP A 1 102 ? 41.344 27.672 17.766 1 18.77 102 TRP A CA 1
ATOM 795 C C . TRP A 1 102 ? 41.219 26.156 17.703 1 18.77 102 TRP A C 1
ATOM 797 O O . TRP A 1 102 ? 41.969 25.5 16.969 1 18.77 102 TRP A O 1
ATOM 807 N N . PRO A 1 103 ? 40.688 25.516 18.812 1 22.78 103 PRO A N 1
ATOM 808 C CA . PRO A 1 103 ? 40.656 24.062 18.969 1 22.78 103 PRO A CA 1
ATOM 809 C C . PRO A 1 103 ? 40.312 23.328 17.672 1 22.78 103 PRO A C 1
ATOM 811 O O . PRO A 1 103 ? 39.625 23.891 16.812 1 22.78 103 PRO A O 1
ATOM 814 N N . SER A 1 104 ? 41.188 22.312 17.312 1 22.91 104 SER A N 1
ATOM 815 C CA . SER A 1 104 ? 41.469 21.453 16.156 1 22.91 104 SER A CA 1
ATOM 816 C C . SER A 1 104 ? 40.188 20.781 15.68 1 22.91 104 SER A C 1
ATOM 818 O O . SER A 1 104 ? 39.75 19.766 16.234 1 22.91 104 SER A O 1
ATOM 820 N N . GLY A 1 105 ? 39.125 21.625 15.602 1 21.14 105 GLY A N 1
ATOM 821 C CA . GLY A 1 105 ? 37.844 21.031 15.211 1 21.14 105 GLY A CA 1
ATOM 822 C C . GLY A 1 105 ? 37.969 20.078 14.047 1 21.14 105 GLY A C 1
ATOM 823 O O . GLY A 1 105 ? 39 20.016 13.391 1 21.14 105 GLY A O 1
ATOM 824 N N . THR A 1 106 ? 36.75 19.375 13.797 1 23.89 106 THR A N 1
ATOM 825 C CA . THR A 1 106 ? 36.531 18.219 12.938 1 23.89 106 THR A CA 1
ATOM 826 C C . THR A 1 106 ? 37.062 18.484 11.531 1 23.89 106 THR A C 1
ATOM 828 O O . THR A 1 106 ? 36.812 19.531 10.953 1 23.89 106 THR A O 1
ATOM 831 N N . GLN A 1 107 ? 38.188 17.812 11.203 1 23.45 107 GLN A N 1
ATOM 832 C CA . GLN A 1 107 ? 38.969 17.75 9.984 1 23.45 107 GLN A CA 1
ATOM 833 C C . GLN A 1 107 ? 38.094 17.641 8.75 1 23.45 107 GLN A C 1
ATOM 835 O O . GLN A 1 107 ? 37.312 16.688 8.617 1 23.45 107 GLN A O 1
ATOM 840 N N . VAL A 1 108 ? 37.562 18.719 8.414 1 24.17 108 VAL A N 1
ATOM 841 C CA . VAL A 1 108 ? 37.094 18.672 7.027 1 24.17 108 VAL A CA 1
ATOM 842 C C . VAL A 1 108 ? 38.25 18.219 6.117 1 24.17 108 VAL A C 1
ATOM 844 O O . VAL A 1 108 ? 39.312 18.797 6.117 1 24.17 108 VAL A O 1
ATOM 847 N N . ILE A 1 109 ? 38.406 16.875 5.836 1 24.23 109 ILE A N 1
ATOM 848 C CA . ILE A 1 109 ? 39.406 16.344 4.898 1 24.23 109 ILE A CA 1
ATOM 849 C C . ILE A 1 109 ? 39.438 17.219 3.648 1 24.23 109 ILE A C 1
ATOM 851 O O . ILE A 1 109 ? 38.531 17.188 2.824 1 24.23 109 ILE A O 1
ATOM 855 N N . MET A 1 110 ? 39.906 18.422 3.787 1 22.2 110 MET A N 1
ATOM 856 C CA . MET A 1 110 ? 40.312 19.156 2.592 1 22.2 110 MET A CA 1
ATOM 857 C C . MET A 1 110 ? 41.625 18.594 2.027 1 22.2 110 MET A C 1
ATOM 859 O O . MET A 1 110 ? 42.656 18.594 2.703 1 22.2 110 MET A O 1
ATOM 863 N N . SER A 1 111 ? 41.719 17.656 0.985 1 24.2 111 SER A N 1
ATOM 864 C CA . SER A 1 111 ? 42.906 17.203 0.26 1 24.2 111 SER A CA 1
ATOM 865 C C . SER A 1 111 ? 43.656 18.375 -0.355 1 24.2 111 SER A C 1
ATOM 867 O O . SER A 1 111 ? 43.188 18.969 -1.334 1 24.2 111 SER A O 1
ATOM 869 N N . GLN A 1 112 ? 44.375 19.188 0.233 1 22.34 112 GLN A N 1
ATOM 870 C CA . GLN A 1 112 ? 45.344 20.141 -0.324 1 22.34 112 GLN A CA 1
ATOM 871 C C . GLN A 1 112 ? 46.562 19.406 -0.889 1 22.34 112 GLN A C 1
ATOM 873 O O . GLN A 1 112 ? 47.281 18.734 -0.153 1 22.34 112 GLN A O 1
ATOM 878 N N . SER A 1 113 ? 46.719 19.188 -2.311 1 23.72 113 SER A N 1
ATOM 879 C CA . SER A 1 113 ? 47.906 18.719 -3.041 1 23.72 113 SER A CA 1
ATOM 880 C C . SER A 1 113 ? 49.031 19.75 -2.994 1 23.72 113 SER A C 1
ATOM 882 O O . SER A 1 113 ? 48.938 20.812 -3.623 1 23.72 113 SER A O 1
ATOM 884 N N . ALA A 1 114 ? 49.781 20.094 -2.1 1 24.22 114 ALA A N 1
ATOM 885 C CA . ALA A 1 114 ? 51.094 20.781 -2.164 1 24.22 114 ALA A CA 1
ATOM 886 C C . ALA A 1 114 ? 52 20.094 -3.17 1 24.22 114 ALA A C 1
ATOM 888 O O . ALA A 1 114 ? 51.844 18.922 -3.494 1 24.22 114 ALA A O 1
ATOM 889 N N . GLY A 1 115 ? 53.219 20.672 -3.768 1 25.19 115 GLY A N 1
ATOM 890 C CA . GLY A 1 115 ? 54.094 20.641 -4.926 1 25.19 115 GLY A CA 1
ATOM 891 C C . GLY A 1 115 ? 54.812 19.312 -5.094 1 25.19 115 GLY A C 1
ATOM 892 O O . GLY A 1 115 ? 55.594 19.125 -6.043 1 25.19 115 GLY A O 1
ATOM 893 N N . GLY A 1 116 ? 55.562 18.766 -4.105 1 25.19 116 GLY A N 1
ATOM 894 C CA . GLY A 1 116 ? 56.5 17.719 -4.488 1 25.19 116 GLY A CA 1
ATOM 895 C C . GLY A 1 116 ? 55.875 16.656 -5.367 1 25.19 116 GLY A C 1
ATOM 896 O O . GLY A 1 116 ? 54.656 16.516 -5.418 1 25.19 116 GLY A O 1
ATOM 897 N N . LYS A 1 117 ? 56.719 15.984 -6.457 1 25.89 117 LYS A N 1
ATOM 898 C CA . LYS A 1 117 ? 56.062 15.086 -7.418 1 25.89 117 LYS A CA 1
ATOM 899 C C . LYS A 1 117 ? 55.094 14.148 -6.723 1 25.89 117 LYS A C 1
ATOM 901 O O . LYS A 1 117 ? 55.469 13.359 -5.863 1 25.89 117 LYS A O 1
ATOM 906 N N . PRO A 1 118 ? 54 14.602 -6.312 1 25.81 118 PRO A N 1
ATOM 907 C CA . PRO A 1 118 ? 53.312 13.602 -5.516 1 25.81 118 PRO A CA 1
ATOM 908 C C . PRO A 1 118 ? 53.344 12.203 -6.133 1 25.81 118 PRO A C 1
ATOM 910 O O . PRO A 1 118 ? 53.188 12.055 -7.344 1 25.81 118 PRO A O 1
ATOM 913 N N . SER A 1 119 ? 54.375 11.375 -5.805 1 26.47 119 SER A N 1
ATOM 914 C CA . SER A 1 119 ? 54.469 10.047 -6.402 1 26.47 119 SER A CA 1
ATOM 915 C C . SER A 1 119 ? 53.094 9.484 -6.719 1 26.47 119 SER A C 1
ATOM 917 O O . SER A 1 119 ? 52.156 9.656 -5.938 1 26.47 119 SER A O 1
ATOM 919 N N . LEU A 1 120 ? 52.719 9.344 -8.039 1 26.09 120 LEU A N 1
ATOM 920 C CA . LEU A 1 120 ? 51.594 8.734 -8.742 1 26.09 120 LEU A CA 1
ATOM 921 C C . LEU A 1 120 ? 51.125 7.477 -8.016 1 26.09 120 LEU A C 1
ATOM 923 O O . LEU A 1 120 ? 51.219 6.367 -8.547 1 26.09 120 LEU A O 1
ATOM 927 N N . ALA A 1 121 ? 51.656 7.16 -6.844 1 25.94 121 ALA A N 1
ATOM 928 C CA . ALA A 1 121 ? 51.25 5.902 -6.211 1 25.94 121 ALA A CA 1
ATOM 929 C C . ALA A 1 121 ? 49.75 5.656 -6.34 1 25.94 121 ALA A C 1
ATOM 931 O O . ALA A 1 121 ? 49 6.594 -6.566 1 25.94 121 ALA A O 1
ATOM 932 N N . GLY A 1 122 ? 49.25 4.375 -5.789 1 27.59 122 GLY A N 1
ATOM 933 C CA . GLY A 1 122 ? 48.031 3.676 -6.18 1 27.59 122 GLY A CA 1
ATOM 934 C C . GLY A 1 122 ? 46.781 4.527 -6.039 1 27.59 122 GLY A C 1
ATOM 935 O O . GLY A 1 122 ? 46.656 5.289 -5.078 1 27.59 122 GLY A O 1
ATOM 936 N N . SER A 1 123 ? 46.25 5.188 -6.98 1 32.41 123 SER A N 1
ATOM 937 C CA . SER A 1 123 ? 44.938 5.801 -7.219 1 32.41 123 SER A CA 1
ATOM 938 C C . SER A 1 123 ? 43.875 5.207 -6.305 1 32.41 123 SER A C 1
ATOM 940 O O . SER A 1 123 ? 43.406 4.09 -6.539 1 32.41 123 SER A O 1
ATOM 942 N N . GLY A 1 124 ? 43.969 5.117 -5.059 1 32.06 124 GLY A N 1
ATOM 943 C CA . GLY A 1 124 ? 43.062 4.598 -4.066 1 32.06 124 GLY A CA 1
ATOM 944 C C . GLY A 1 124 ? 41.625 4.934 -4.367 1 32.06 124 GLY A C 1
ATOM 945 O O . GLY A 1 124 ? 41.188 6.07 -4.152 1 32.06 124 GLY A O 1
ATOM 946 N N . MET A 1 125 ? 41.031 4.59 -5.496 1 35.12 125 MET A N 1
ATOM 947 C CA . MET A 1 125 ? 39.625 4.594 -5.801 1 35.12 125 MET A CA 1
ATOM 948 C C . MET A 1 125 ? 38.781 4.41 -4.535 1 35.12 125 MET A C 1
ATOM 950 O O . MET A 1 125 ? 38.875 3.369 -3.879 1 35.12 125 MET A O 1
ATOM 954 N N . GLU A 1 126 ? 38.625 5.328 -3.682 1 40.38 126 GLU A N 1
ATOM 955 C CA . GLU A 1 126 ? 37.656 5.293 -2.586 1 40.38 126 GLU A CA 1
ATOM 956 C C . GLU A 1 126 ? 36.469 4.379 -2.916 1 40.38 126 GLU A C 1
ATOM 958 O O . GLU A 1 126 ? 35.875 4.512 -3.977 1 40.38 126 GLU A O 1
ATOM 963 N N . SER A 1 127 ? 36.5 3.15 -2.658 1 49.16 127 SER A N 1
ATOM 964 C CA . SER A 1 127 ? 35.469 2.125 -2.822 1 49.16 127 SER A CA 1
ATOM 965 C C . SER A 1 127 ? 34.062 2.711 -2.662 1 49.16 127 SER A C 1
ATOM 967 O O . SER A 1 127 ? 33.812 3.455 -1.714 1 49.16 127 SER A O 1
ATOM 969 N N . PRO A 1 128 ? 33.312 2.91 -3.695 1 61.28 128 PRO A N 1
ATOM 970 C CA . PRO A 1 128 ? 31.953 3.492 -3.637 1 61.28 128 PRO A CA 1
ATOM 971 C C . PRO A 1 128 ? 31.188 3.07 -2.391 1 61.28 128 PRO A C 1
ATOM 973 O O . PRO A 1 128 ? 31.234 1.901 -1.997 1 61.28 128 PRO A O 1
ATOM 976 N N . CYS A 1 129 ? 30.875 4.059 -1.476 1 72.25 129 CYS A N 1
ATOM 977 C CA . CYS A 1 129 ? 30.141 3.895 -0.22 1 72.25 129 CYS A CA 1
ATOM 978 C C . CYS A 1 129 ? 28.781 3.277 -0.458 1 72.25 129 CYS A C 1
ATOM 980 O O . CYS A 1 129 ? 28.188 3.445 -1.53 1 72.25 129 CYS A O 1
ATOM 982 N N . ALA A 1 130 ? 28.375 2.193 0.289 1 83.56 130 ALA A N 1
ATOM 983 C CA . ALA A 1 130 ? 27.062 1.542 0.239 1 83.56 130 ALA A CA 1
ATOM 984 C C . ALA A 1 130 ? 26.062 2.273 1.117 1 83.56 130 ALA A C 1
ATOM 986 O O . ALA A 1 130 ? 26.406 2.793 2.178 1 83.56 130 ALA A O 1
ATOM 987 N N . LEU A 1 131 ? 24.938 2.543 0.54 1 89.75 131 LEU A N 1
ATOM 988 C CA . LEU A 1 131 ? 23.828 3.076 1.325 1 89.75 131 LEU A CA 1
ATOM 989 C C . LEU A 1 131 ? 23.375 2.068 2.379 1 89.75 131 LEU A C 1
ATOM 991 O O . LEU A 1 131 ? 22.891 2.455 3.445 1 89.75 131 LEU A O 1
ATOM 995 N N . GLU A 1 132 ? 23.688 0.807 1.962 1 88.75 132 GLU A N 1
ATOM 996 C CA . GLU A 1 132 ? 23.359 -0.297 2.857 1 88.75 132 GLU A CA 1
ATOM 997 C C . GLU A 1 132 ? 24.531 -0.64 3.77 1 88.75 132 GLU A C 1
ATOM 999 O O . GLU A 1 132 ? 25.641 -0.121 3.59 1 88.75 132 GLU A O 1
ATOM 1004 N N . ASP A 1 133 ? 24.344 -1.384 4.777 1 80.69 133 ASP A N 1
ATOM 1005 C CA . ASP A 1 133 ? 25.344 -1.975 5.664 1 80.69 133 ASP A CA 1
ATOM 1006 C C . ASP A 1 133 ? 25.969 -0.914 6.559 1 80.69 133 ASP A C 1
ATOM 1008 O O . ASP A 1 133 ? 27.094 -1.091 7.039 1 80.69 133 ASP A O 1
ATOM 1012 N N . ASN A 1 134 ? 25.375 0.265 6.594 1 82.81 134 ASN A N 1
ATOM 1013 C CA . ASN A 1 134 ? 25.812 1.243 7.582 1 82.81 134 ASN A CA 1
ATOM 1014 C C . ASN A 1 134 ? 25.203 0.971 8.953 1 82.81 134 ASN A C 1
ATOM 1016 O O . ASN A 1 134 ? 24 1.187 9.156 1 82.81 134 ASN A O 1
ATOM 1020 N N . VAL A 1 135 ? 26.047 0.51 9.742 1 79.75 135 VAL A N 1
ATOM 1021 C CA . VAL A 1 135 ? 25.578 0.046 11.047 1 79.75 135 VAL A CA 1
ATOM 1022 C C . VAL A 1 135 ? 24.828 1.17 11.75 1 79.75 135 VAL A C 1
ATOM 1024 O O . VAL A 1 135 ? 25.344 2.275 11.906 1 79.75 135 VAL A O 1
ATOM 1027 N N . GLY A 1 136 ? 23.672 0.901 12.07 1 79.62 136 GLY A N 1
ATOM 1028 C CA . GLY A 1 136 ? 22.875 1.82 12.867 1 79.62 136 GLY A CA 1
ATOM 1029 C C . GLY A 1 136 ? 22.25 2.936 12.047 1 79.62 136 GLY A C 1
ATOM 1030 O O . GLY A 1 136 ? 21.688 3.887 12.609 1 79.62 136 GLY A O 1
ATOM 1031 N N . ARG A 1 137 ? 22.406 2.867 10.758 1 86.88 137 ARG A N 1
ATOM 1032 C CA . ARG A 1 137 ? 21.844 3.928 9.93 1 86.88 137 ARG A CA 1
ATOM 1033 C C . ARG A 1 137 ? 20.938 3.354 8.852 1 86.88 137 ARG A C 1
ATOM 1035 O O . ARG A 1 137 ? 21.141 2.234 8.383 1 86.88 137 ARG A O 1
ATOM 1042 N N . ASN A 1 138 ? 19.984 4.113 8.555 1 89.69 138 ASN A N 1
ATOM 1043 C CA . ASN A 1 138 ? 19.016 3.764 7.508 1 89.69 138 ASN A CA 1
ATOM 1044 C C . ASN A 1 138 ? 18.969 4.824 6.414 1 89.69 138 ASN A C 1
ATOM 1046 O O . ASN A 1 138 ? 18.906 6.02 6.703 1 89.69 138 ASN A O 1
ATOM 1050 N N . ALA A 1 139 ? 19.078 4.371 5.227 1 92.56 139 ALA A N 1
ATOM 1051 C CA . ALA A 1 139 ? 19.078 5.301 4.102 1 92.56 139 ALA A CA 1
ATOM 1052 C C . ALA A 1 139 ? 17.688 5.461 3.514 1 92.56 139 ALA A C 1
ATOM 1054 O O . ALA A 1 139 ? 17.031 4.469 3.182 1 92.56 139 ALA A O 1
ATOM 1055 N N . THR A 1 140 ? 17.188 6.656 3.418 1 92.06 140 THR A N 1
ATOM 1056 C CA . THR A 1 140 ? 15.898 6.953 2.816 1 92.06 140 THR A CA 1
ATOM 1057 C C . THR A 1 140 ? 16.062 7.906 1.634 1 92.06 140 THR A C 1
ATOM 1059 O O . THR A 1 140 ? 16.891 8.82 1.672 1 92.06 140 THR A O 1
ATOM 1062 N N . TYR A 1 141 ? 15.32 7.691 0.624 1 94.06 141 TYR A N 1
ATOM 1063 C CA . TYR A 1 141 ? 15.406 8.461 -0.613 1 94.06 141 TYR A CA 1
ATOM 1064 C C . TYR A 1 141 ? 14.773 9.836 -0.442 1 94.06 141 TYR A C 1
ATOM 1066 O O . TYR A 1 141 ? 13.68 9.961 0.102 1 94.06 141 TYR A O 1
ATOM 1074 N N . MET A 1 142 ? 15.453 10.836 -0.895 1 91.75 142 MET A N 1
ATOM 1075 C CA . MET A 1 142 ? 14.922 12.195 -0.886 1 91.75 142 MET A CA 1
ATOM 1076 C C . MET A 1 142 ? 14.445 12.609 -2.277 1 91.75 142 MET A C 1
ATOM 1078 O O . MET A 1 142 ? 15.234 13.109 -3.082 1 91.75 142 MET A O 1
ATOM 1082 N N . SER A 1 143 ? 13.258 12.539 -2.51 1 92.25 143 SER A N 1
ATOM 1083 C CA . SER A 1 143 ? 12.672 12.852 -3.811 1 92.25 143 SER A CA 1
ATOM 1084 C C . SER A 1 143 ? 12.547 14.352 -4.012 1 92.25 143 SER A C 1
ATOM 1086 O O . SER A 1 143 ? 12.734 15.133 -3.074 1 92.25 143 SER A O 1
ATOM 1088 N N . PRO A 1 144 ? 12.188 14.758 -5.199 1 88.38 144 PRO A N 1
ATOM 1089 C CA . PRO A 1 144 ? 11.953 16.188 -5.438 1 88.38 144 PRO A CA 1
ATOM 1090 C C . PRO A 1 144 ? 10.75 16.719 -4.66 1 88.38 144 PRO A C 1
ATOM 1092 O O . PRO A 1 144 ? 10.609 17.938 -4.496 1 88.38 144 PRO A O 1
ATOM 1095 N N . ALA A 1 145 ? 9.953 15.797 -4.223 1 89.38 145 ALA A N 1
ATOM 1096 C CA . ALA A 1 145 ? 8.781 16.203 -3.459 1 89.38 145 ALA A CA 1
ATOM 1097 C C . ALA A 1 145 ? 9.062 16.172 -1.959 1 89.38 145 ALA A C 1
ATOM 1099 O O . ALA A 1 145 ? 8.18 16.469 -1.148 1 89.38 145 ALA A O 1
ATOM 1100 N N . ALA A 1 146 ? 10.234 15.82 -1.602 1 87.88 146 ALA A N 1
ATOM 1101 C CA . ALA A 1 146 ? 10.594 15.734 -0.188 1 87.88 146 ALA A CA 1
ATOM 1102 C C . ALA A 1 146 ? 10.625 17.109 0.458 1 87.88 146 ALA A C 1
ATOM 1104 O O . ALA A 1 146 ? 10.398 18.125 -0.212 1 87.88 146 ALA A O 1
ATOM 1105 N N . GLU A 1 147 ? 10.867 17.172 1.719 1 85.19 147 GLU A N 1
ATOM 1106 C CA . GLU A 1 147 ? 10.859 18.422 2.477 1 85.19 147 GLU A CA 1
ATOM 1107 C C . GLU A 1 147 ? 11.969 19.344 2.008 1 85.19 147 GLU A C 1
ATOM 1109 O O . GLU A 1 147 ? 11.828 20.578 2.074 1 85.19 147 GLU A O 1
ATOM 1114 N N . GLN A 1 148 ? 13.016 18.703 1.526 1 85.75 148 GLN A N 1
ATOM 1115 C CA . GLN A 1 148 ? 14.125 19.5 1.008 1 85.75 148 GLN A CA 1
ATOM 1116 C C . GLN A 1 148 ? 14.273 19.328 -0.5 1 85.75 148 GLN A C 1
ATOM 1118 O O . GLN A 1 148 ? 14.078 18.219 -1.02 1 85.75 148 GLN A O 1
ATOM 1123 N N . ASP A 1 149 ? 14.641 20.328 -1.118 1 89 149 ASP A N 1
ATOM 1124 C CA . ASP A 1 149 ? 14.812 20.297 -2.568 1 89 149 ASP A CA 1
ATOM 1125 C C . ASP A 1 149 ? 16.172 19.719 -2.951 1 89 149 ASP A C 1
ATOM 1127 O O . ASP A 1 149 ? 17.203 20.188 -2.482 1 89 149 ASP A O 1
ATOM 1131 N N . PRO A 1 150 ? 16.172 18.828 -3.783 1 88.69 150 PRO A N 1
ATOM 1132 C CA . PRO A 1 150 ? 17.438 18.172 -4.117 1 88.69 150 PRO A CA 1
ATOM 1133 C C . PRO A 1 150 ? 18.406 19.094 -4.84 1 88.69 150 PRO A C 1
ATOM 1135 O O . PRO A 1 150 ? 19.625 18.969 -4.68 1 88.69 150 PRO A O 1
ATOM 1138 N N . GLU A 1 151 ? 17.938 19.969 -5.695 1 88.88 151 GLU A N 1
ATOM 1139 C CA . GLU A 1 151 ? 18.828 20.891 -6.395 1 88.88 151 GLU A CA 1
ATOM 1140 C C . GLU A 1 151 ? 19.484 21.859 -5.422 1 88.88 151 GLU A C 1
ATOM 1142 O O . GLU A 1 151 ? 20.656 22.203 -5.578 1 88.88 151 GLU A O 1
ATOM 1147 N N . LEU A 1 152 ? 18.703 22.266 -4.508 1 87.69 152 LEU A N 1
ATOM 1148 C CA . LEU A 1 152 ? 19.25 23.156 -3.484 1 87.69 152 LEU A CA 1
ATOM 1149 C C . LEU A 1 152 ? 20.312 22.453 -2.664 1 87.69 152 LEU A C 1
ATOM 1151 O O . LEU A 1 152 ? 21.359 23.047 -2.346 1 87.69 152 LEU A O 1
ATOM 1155 N N . LEU A 1 153 ? 20.062 21.234 -2.32 1 85.94 153 LEU A N 1
ATOM 1156 C CA . LEU A 1 153 ? 21.016 20.453 -1.529 1 85.94 153 LEU A CA 1
ATOM 1157 C C . LEU A 1 153 ? 22.344 20.297 -2.262 1 85.94 153 LEU A C 1
ATOM 1159 O O . LEU A 1 153 ? 23.406 20.234 -1.63 1 85.94 153 LEU A O 1
ATOM 1163 N N . ALA A 1 154 ? 22.234 20.188 -3.498 1 85.25 154 ALA A N 1
ATOM 1164 C CA . ALA A 1 154 ? 23.438 20 -4.312 1 85.25 154 ALA A CA 1
ATOM 1165 C C . ALA A 1 154 ? 24.25 21.297 -4.375 1 85.25 154 ALA A C 1
ATOM 1167 O O . ALA A 1 154 ? 25.469 21.266 -4.477 1 85.25 154 ALA A O 1
ATOM 1168 N N . SER A 1 155 ? 23.625 22.344 -4.418 1 76.94 155 SER A N 1
ATOM 1169 C CA . SER A 1 155 ? 24.297 23.641 -4.566 1 76.94 155 SER A CA 1
ATOM 1170 C C . SER A 1 155 ? 24.844 24.125 -3.232 1 76.94 155 SER A C 1
ATOM 1172 O O . SER A 1 155 ? 25.859 24.828 -3.193 1 76.94 155 SER A O 1
ATOM 1174 N N . PHE A 1 156 ? 24.016 23.859 -2.229 1 66.31 156 PHE A N 1
ATOM 1175 C CA . PHE A 1 156 ? 24.422 24.422 -0.94 1 66.31 156 PHE A CA 1
ATOM 1176 C C . PHE A 1 156 ? 24.891 23.328 0.004 1 66.31 156 PHE A C 1
ATOM 1178 O O . PHE A 1 156 ? 24.375 22.219 -0.022 1 66.31 156 PHE A O 1
ATOM 1185 N N . ARG A 1 157 ? 26.125 23.453 0.326 1 55.19 157 ARG A N 1
ATOM 1186 C CA . ARG A 1 157 ? 26.734 22.422 1.148 1 55.19 157 ARG A CA 1
ATOM 1187 C C . ARG A 1 157 ? 25.797 21.953 2.252 1 55.19 157 ARG A C 1
ATOM 1189 O O . ARG A 1 157 ? 25.125 22.781 2.891 1 55.19 157 ARG A O 1
ATOM 1196 N N . SER A 1 158 ? 25.438 20.734 2.174 1 51 158 SER A N 1
ATOM 1197 C CA . SER A 1 158 ? 24.562 19.922 3 1 51 158 SER A CA 1
ATOM 1198 C C . SER A 1 158 ? 24.703 20.266 4.477 1 51 158 SER A C 1
ATOM 1200 O O . SER A 1 158 ? 23.828 19.953 5.285 1 51 158 SER A O 1
ATOM 1202 N N . SER A 1 159 ? 25.859 20.766 4.926 1 45.81 159 SER A N 1
ATOM 1203 C CA . SER A 1 159 ? 26.109 21 6.348 1 45.81 159 SER A CA 1
ATOM 1204 C C . SER A 1 159 ? 25.062 21.953 6.938 1 45.81 159 SER A C 1
ATOM 1206 O O . SER A 1 159 ? 24.766 21.891 8.133 1 45.81 159 SER A O 1
ATOM 1208 N N . ILE A 1 160 ? 24.719 22.938 6.156 1 46.19 160 ILE A N 1
ATOM 1209 C CA . ILE A 1 160 ? 23.781 23.969 6.629 1 46.19 160 ILE A CA 1
ATOM 1210 C C . ILE A 1 160 ? 22.438 23.312 6.953 1 46.19 160 ILE A C 1
ATOM 1212 O O . ILE A 1 160 ? 21.766 23.703 7.918 1 46.19 160 ILE A O 1
ATOM 1216 N N . LEU A 1 161 ? 22.141 22.469 6.105 1 51.03 161 LEU A N 1
ATOM 1217 C CA . LEU A 1 161 ? 20.781 21.953 6.18 1 51.03 161 LEU A CA 1
ATOM 1218 C C . LEU A 1 161 ? 20.719 20.719 7.078 1 51.03 161 LEU A C 1
ATOM 1220 O O . LEU A 1 161 ? 19.625 20.234 7.395 1 51.03 161 LEU A O 1
ATOM 1224 N N . SER A 1 162 ? 22.016 20.266 7.293 1 47.09 162 SER A N 1
ATOM 1225 C CA . SER A 1 162 ? 22.062 19.125 8.211 1 47.09 162 SER A CA 1
ATOM 1226 C C . SER A 1 162 ? 21.844 19.578 9.648 1 47.09 162 SER A C 1
ATOM 1228 O O . SER A 1 162 ? 22.219 20.672 10.039 1 47.09 162 SER A O 1
ATOM 1230 N N . GLU A 1 163 ? 20.781 19.328 10.18 1 48.06 163 GLU A N 1
ATOM 1231 C CA . GLU A 1 163 ? 20.453 19.609 11.57 1 48.06 163 GLU A CA 1
ATOM 1232 C C . GLU A 1 163 ? 21.703 19.656 12.438 1 48.06 163 GLU A C 1
ATOM 1234 O O . GLU A 1 163 ? 22.609 18.828 12.273 1 48.06 163 GLU A O 1
ATOM 1239 N N . LEU A 1 164 ? 22.172 20.859 12.836 1 40.09 164 LEU A N 1
ATOM 1240 C CA . LEU A 1 164 ? 23.344 21.141 13.648 1 40.09 164 LEU A CA 1
ATOM 1241 C C . LEU A 1 164 ? 23.781 19.891 14.406 1 40.09 164 LEU A C 1
ATOM 1243 O O . LEU A 1 164 ? 24.984 19.656 14.578 1 40.09 164 LEU A O 1
ATOM 1247 N N . ASP A 1 165 ? 23 19.75 15.516 1 43.25 165 ASP A N 1
ATOM 1248 C CA . ASP A 1 165 ? 23.609 18.734 16.375 1 43.25 165 ASP A CA 1
ATOM 1249 C C . ASP A 1 165 ? 23.844 17.438 15.609 1 43.25 165 ASP A C 1
ATOM 1251 O O . ASP A 1 165 ? 22.938 16.938 14.93 1 43.25 165 ASP A O 1
ATOM 1255 N N . GLU A 1 166 ? 25.109 17.125 15.109 1 45.19 166 GLU A N 1
ATOM 1256 C CA . GLU A 1 166 ? 25.844 16.078 14.406 1 45.19 166 GLU A CA 1
ATOM 1257 C C . GLU A 1 166 ? 24.938 14.875 14.125 1 45.19 166 GLU A C 1
ATOM 1259 O O . GLU A 1 166 ? 25.062 14.227 13.086 1 45.19 166 GLU A O 1
ATOM 1264 N N . GLU A 1 167 ? 24.516 14.031 15.117 1 50.69 167 GLU A N 1
ATOM 1265 C CA . GLU A 1 167 ? 24.625 12.594 15.305 1 50.69 167 GLU A CA 1
ATOM 1266 C C . GLU A 1 167 ? 23.453 11.859 14.648 1 50.69 167 GLU A C 1
ATOM 1268 O O . GLU A 1 167 ? 23.531 10.648 14.414 1 50.69 167 GLU A O 1
ATOM 1273 N N . GLU A 1 168 ? 22.281 12.68 14.133 1 61.09 168 GLU A N 1
ATOM 1274 C CA . GLU A 1 168 ? 21.156 11.766 13.906 1 61.09 168 GLU A CA 1
ATOM 1275 C C . GLU A 1 168 ? 20.922 11.523 12.422 1 61.09 168 GLU A C 1
ATOM 1277 O O . GLU A 1 168 ? 20.5 10.445 12.016 1 61.09 168 GLU A O 1
ATOM 1282 N N . ALA A 1 169 ? 21.219 12.656 11.469 1 68.69 169 ALA A N 1
ATOM 1283 C CA . ALA A 1 169 ? 20.938 12.398 10.062 1 68.69 169 ALA A CA 1
ATOM 1284 C C . ALA A 1 169 ? 22.016 13.016 9.172 1 68.69 169 ALA A C 1
ATOM 1286 O O . ALA A 1 169 ? 22.562 14.078 9.492 1 68.69 169 ALA A O 1
ATOM 1287 N N . GLU A 1 170 ? 22.531 12.297 8.203 1 79.06 170 GLU A N 1
ATOM 1288 C CA . GLU A 1 170 ? 23.5 12.727 7.199 1 79.06 170 GLU A CA 1
ATOM 1289 C C . GLU A 1 170 ? 22.922 12.586 5.789 1 79.06 170 GLU A C 1
ATOM 1291 O O . GLU A 1 170 ? 22.266 11.602 5.473 1 79.06 170 GLU A O 1
ATOM 1296 N N . ILE A 1 171 ? 23.109 13.688 5.004 1 86.25 171 ILE A N 1
ATOM 1297 C CA . ILE A 1 171 ? 22.625 13.641 3.627 1 86.25 171 ILE A CA 1
ATOM 1298 C C . ILE A 1 171 ? 23.766 13.25 2.695 1 86.25 171 ILE A C 1
ATOM 1300 O O . ILE A 1 171 ? 24.844 13.852 2.738 1 86.25 171 ILE A O 1
ATOM 1304 N N . VAL A 1 172 ? 23.562 12.273 1.892 1 88.69 172 VAL A N 1
ATOM 1305 C CA . VAL A 1 172 ? 24.562 11.781 0.955 1 88.69 172 VAL A CA 1
ATOM 1306 C C . VAL A 1 172 ? 24.062 11.953 -0.478 1 88.69 172 VAL A C 1
ATOM 1308 O O . VAL A 1 172 ? 22.938 11.578 -0.801 1 88.69 172 VAL A O 1
ATOM 1311 N N . GLN A 1 173 ? 24.844 12.562 -1.29 1 91.31 173 GLN A N 1
ATOM 1312 C CA . GLN A 1 173 ? 24.531 12.672 -2.709 1 91.31 173 GLN A CA 1
ATOM 1313 C C . GLN A 1 173 ? 25.094 11.5 -3.498 1 91.31 173 GLN A C 1
ATOM 1315 O O . GLN A 1 173 ? 26.312 11.25 -3.453 1 91.31 173 GLN A O 1
ATOM 1320 N N . VAL A 1 174 ? 24.297 10.82 -4.191 1 93.94 174 VAL A N 1
ATOM 1321 C CA . VAL A 1 174 ? 24.766 9.633 -4.887 1 93.94 174 VAL A CA 1
ATOM 1322 C C . VAL A 1 174 ? 24.875 9.922 -6.383 1 93.94 174 VAL A C 1
ATOM 1324 O O . VAL A 1 174 ? 25.516 9.172 -7.121 1 93.94 174 VAL A O 1
ATOM 1327 N N . HIS A 1 175 ? 24.203 10.922 -6.852 1 92.06 175 HIS A N 1
ATOM 1328 C CA . HIS A 1 175 ? 24.234 11.32 -8.25 1 92.06 175 HIS A CA 1
ATOM 1329 C C . HIS A 1 175 ? 24.109 12.836 -8.398 1 92.06 175 HIS A C 1
ATOM 1331 O O . HIS A 1 175 ? 23.219 13.453 -7.812 1 92.06 175 HIS A O 1
ATOM 1337 N N . PRO A 1 176 ? 24.953 13.492 -9.102 1 89.38 176 PRO A N 1
ATOM 1338 C CA . PRO A 1 176 ? 24.953 14.953 -9.211 1 89.38 176 PRO A CA 1
ATOM 1339 C C . PRO A 1 176 ? 23.859 15.477 -10.148 1 89.38 176 PRO A C 1
ATOM 1341 O O . PRO A 1 176 ? 23.609 16.672 -10.188 1 89.38 176 PRO A O 1
ATOM 1344 N N . GLY A 1 177 ? 23.188 14.625 -10.797 1 86.06 177 GLY A N 1
ATOM 1345 C CA . GLY A 1 177 ? 22.188 15.062 -11.766 1 86.06 177 GLY A CA 1
ATOM 1346 C C . GLY A 1 177 ? 22.766 15.211 -13.164 1 86.06 177 GLY A C 1
ATOM 1347 O O . GLY A 1 177 ? 23.953 15 -13.383 1 86.06 177 GLY A O 1
ATOM 1348 N N . VAL A 1 178 ? 21.797 15.32 -14.102 1 81.31 178 VAL A N 1
ATOM 1349 C CA . VAL A 1 178 ? 22.172 15.516 -15.5 1 81.31 178 VAL A CA 1
ATOM 1350 C C . VAL A 1 178 ? 21.484 16.75 -16.047 1 81.31 178 VAL A C 1
ATOM 1352 O O . VAL A 1 178 ? 20.328 17.047 -15.688 1 81.31 178 VAL A O 1
ATOM 1355 N N . TRP A 1 179 ? 22.062 17.453 -16.828 1 77.25 179 TRP A N 1
ATOM 1356 C CA . TRP A 1 179 ? 21.531 18.703 -17.359 1 77.25 179 TRP A CA 1
ATOM 1357 C C . TRP A 1 179 ? 20.594 18.453 -18.531 1 77.25 179 TRP A C 1
ATOM 1359 O O . TRP A 1 179 ? 19.531 19.062 -18.641 1 77.25 179 TRP A O 1
ATOM 1369 N N . ASN A 1 180 ? 20.906 17.531 -19.5 1 71.69 180 ASN A N 1
ATOM 1370 C CA . ASN A 1 180 ? 20.109 17.266 -20.703 1 71.69 180 ASN A CA 1
ATOM 1371 C C . ASN A 1 180 ? 20.109 15.773 -21.047 1 71.69 180 ASN A C 1
ATOM 1373 O O . ASN A 1 180 ? 21.125 15.234 -21.5 1 71.69 180 ASN A O 1
ATOM 1377 N N . PRO A 1 181 ? 18.938 15.195 -20.922 1 74.25 181 PRO A N 1
ATOM 1378 C CA . PRO A 1 181 ? 17.688 15.641 -20.312 1 74.25 181 PRO A CA 1
ATOM 1379 C C . PRO A 1 181 ? 17.797 15.875 -18.812 1 74.25 181 PRO A C 1
ATOM 1381 O O . PRO A 1 181 ? 18.578 15.203 -18.141 1 74.25 181 PRO A O 1
ATOM 1384 N N . HIS A 1 182 ? 17.078 16.828 -18.359 1 73.81 182 HIS A N 1
ATOM 1385 C CA . HIS A 1 182 ? 17.25 17.25 -16.969 1 73.81 182 HIS A CA 1
ATOM 1386 C C . HIS A 1 182 ? 16.828 16.156 -16 1 73.81 182 HIS A C 1
ATOM 1388 O O . HIS A 1 182 ? 15.727 15.602 -16.109 1 73.81 182 HIS A O 1
ATOM 1394 N N . CYS A 1 183 ? 17.781 15.844 -15.148 1 80.5 183 CYS A N 1
ATOM 1395 C CA . CYS A 1 183 ? 17.547 14.984 -13.992 1 80.5 183 CYS A CA 1
ATOM 1396 C C . CYS A 1 183 ? 18.125 15.602 -12.727 1 80.5 183 CYS A C 1
ATOM 1398 O O . CYS A 1 183 ? 19.281 15.992 -12.703 1 80.5 183 CYS A O 1
ATOM 1400 N N . ALA A 1 184 ? 17.375 15.742 -11.773 1 86.81 184 ALA A N 1
ATOM 1401 C CA . ALA A 1 184 ? 17.797 16.344 -10.516 1 86.81 184 ALA A CA 1
ATOM 1402 C C . ALA A 1 184 ? 18.812 15.461 -9.805 1 86.81 184 ALA A C 1
ATOM 1404 O O . ALA A 1 184 ? 18.859 14.25 -10.039 1 86.81 184 ALA A O 1
ATOM 1405 N N . PRO A 1 185 ? 19.672 16.094 -9.023 1 90.81 185 PRO A N 1
ATOM 1406 C CA . PRO A 1 185 ? 20.578 15.289 -8.195 1 90.81 185 PRO A CA 1
ATOM 1407 C C . PRO A 1 185 ? 19.828 14.336 -7.266 1 90.81 185 PRO A C 1
ATOM 1409 O O . PRO A 1 185 ? 18.703 14.617 -6.863 1 90.81 185 PRO A O 1
ATOM 1412 N N . VAL A 1 186 ? 20.438 13.25 -6.992 1 92.31 186 VAL A N 1
ATOM 1413 C CA . VAL A 1 186 ? 19.812 12.242 -6.145 1 92.31 186 VAL A CA 1
ATOM 1414 C C . VAL A 1 186 ? 20.5 12.203 -4.781 1 92.31 186 VAL A C 1
ATOM 1416 O O . VAL A 1 186 ? 21.719 12.047 -4.703 1 92.31 186 VAL A O 1
ATOM 1419 N N . HIS A 1 187 ? 19.703 12.367 -3.727 1 92.44 187 HIS A N 1
ATOM 1420 C CA . HIS A 1 187 ? 20.219 12.398 -2.365 1 92.44 187 HIS A CA 1
ATOM 1421 C C . HIS A 1 187 ? 19.531 11.359 -1.488 1 92.44 187 HIS A C 1
ATOM 1423 O O . HIS A 1 187 ? 18.391 10.977 -1.753 1 92.44 187 HIS A O 1
ATOM 1429 N N . PHE A 1 188 ? 20.219 10.867 -0.54 1 92.62 188 PHE A N 1
ATOM 1430 C CA . PHE A 1 188 ? 19.672 10.008 0.499 1 92.62 188 PHE A CA 1
ATOM 1431 C C . PHE A 1 188 ? 19.938 10.586 1.883 1 92.62 188 PHE A C 1
ATOM 1433 O O . PHE A 1 188 ? 20.969 11.211 2.111 1 92.62 188 PHE A O 1
ATOM 1440 N N . ASN A 1 189 ? 18.953 10.438 2.686 1 89.19 189 ASN A N 1
ATOM 1441 C CA . ASN A 1 189 ? 19.109 10.789 4.094 1 89.19 189 ASN A CA 1
ATOM 1442 C C . ASN A 1 189 ? 19.516 9.57 4.93 1 89.19 189 ASN A C 1
ATOM 1444 O O . ASN A 1 189 ? 18.781 8.586 4.988 1 89.19 189 ASN A O 1
ATOM 1448 N N . LEU A 1 190 ? 20.672 9.617 5.5 1 88 190 LEU A N 1
ATOM 1449 C CA . LEU A 1 190 ? 21.125 8.57 6.414 1 88 190 LEU A CA 1
ATOM 1450 C C . LEU A 1 190 ? 20.75 8.906 7.852 1 88 190 LEU A C 1
ATOM 1452 O O . LEU A 1 190 ? 21.359 9.773 8.477 1 88 190 LEU A O 1
ATOM 1456 N N . VAL A 1 191 ? 19.75 8.211 8.312 1 82.12 191 VAL A N 1
ATOM 1457 C CA . VAL A 1 191 ? 19.203 8.516 9.633 1 82.12 191 VAL A CA 1
ATOM 1458 C C . VAL A 1 191 ? 19.609 7.43 10.625 1 82.12 191 VAL A C 1
ATOM 1460 O O . VAL A 1 191 ? 19.609 6.242 10.289 1 82.12 191 VAL A O 1
ATOM 1463 N N . LEU A 1 192 ? 19.922 7.855 11.812 1 79.88 192 LEU A N 1
ATOM 1464 C CA . LEU A 1 192 ? 20.234 6.91 12.875 1 79.88 192 LEU A CA 1
ATOM 1465 C C . LEU A 1 192 ? 19 6.098 13.273 1 79.88 192 LEU A C 1
ATOM 1467 O O . LEU A 1 192 ? 17.922 6.66 13.461 1 79.88 192 LEU A O 1
ATOM 1471 N N . GLU A 1 193 ? 19.25 4.816 13.219 1 74.31 193 GLU A N 1
ATOM 1472 C CA . GLU A 1 193 ? 18.156 3.936 13.617 1 74.31 193 GLU A CA 1
ATOM 1473 C C . GLU A 1 193 ? 18 3.918 15.141 1 74.31 193 GLU A C 1
ATOM 1475 O O . GLU A 1 193 ? 18.844 3.375 15.852 1 74.31 193 GLU A O 1
ATOM 1480 N N . ASP A 1 194 ? 17.109 4.648 15.609 1 73.56 194 ASP A N 1
ATOM 1481 C CA . ASP A 1 194 ? 16.844 4.637 17.047 1 73.56 194 ASP A CA 1
ATOM 1482 C C . ASP A 1 194 ? 15.453 4.066 17.328 1 73.56 194 ASP A C 1
ATOM 1484 O O . ASP A 1 194 ? 14.5 4.816 17.531 1 73.56 194 ASP A O 1
ATOM 1488 N N . PHE A 1 195 ? 15.438 2.744 17.422 1 75 195 PHE A N 1
ATOM 1489 C CA . PHE A 1 195 ? 14.18 2.076 17.703 1 75 195 PHE A CA 1
ATOM 1490 C C . PHE A 1 195 ? 13.875 2.123 19.203 1 75 195 PHE A C 1
ATOM 1492 O O . PHE A 1 195 ? 14.789 2.133 20.031 1 75 195 PHE A O 1
ATOM 1499 N N . PRO A 1 196 ? 12.641 2.15 19.484 1 75.25 196 PRO A N 1
ATOM 1500 C CA . PRO A 1 196 ? 12.289 2.031 20.906 1 75.25 196 PRO A CA 1
ATOM 1501 C C . PRO A 1 196 ? 12.797 0.737 21.531 1 75.25 196 PRO A C 1
ATOM 1503 O O . PRO A 1 196 ? 12.828 -0.304 20.875 1 75.25 196 PRO A O 1
ATOM 1506 N N . ALA A 1 197 ? 13.133 0.759 22.75 1 80.94 197 ALA A N 1
ATOM 1507 C CA . ALA A 1 197 ? 13.695 -0.375 23.484 1 80.94 197 ALA A CA 1
ATOM 1508 C C . ALA A 1 197 ? 12.75 -1.571 23.453 1 80.94 197 ALA A C 1
ATOM 1510 O O . ALA A 1 197 ? 13.195 -2.719 23.359 1 80.94 197 ALA A O 1
ATOM 1511 N N . ALA A 1 198 ? 11.508 -1.253 23.5 1 80.31 198 ALA A N 1
ATOM 1512 C CA . ALA A 1 198 ? 10.516 -2.32 23.5 1 80.31 198 ALA A CA 1
ATOM 1513 C C . ALA A 1 198 ? 10.523 -3.076 22.172 1 80.31 198 ALA A C 1
ATOM 1515 O O . ALA A 1 198 ? 10.336 -4.293 22.141 1 80.31 198 ALA A O 1
ATOM 1516 N N . ASP A 1 199 ? 10.703 -2.373 21.078 1 85 199 ASP A N 1
ATOM 1517 C CA . ASP A 1 199 ? 10.758 -3 19.766 1 85 199 ASP A CA 1
ATOM 1518 C C . ASP A 1 199 ? 12.023 -3.842 19.609 1 85 199 ASP A C 1
ATOM 1520 O O . ASP A 1 199 ? 11.984 -4.934 19.047 1 85 199 ASP A O 1
ATOM 1524 N N . ASP A 1 200 ? 13.07 -3.336 20.156 1 87.62 200 ASP A N 1
ATOM 1525 C CA . ASP A 1 200 ? 14.32 -4.086 20.109 1 87.62 200 ASP A CA 1
ATOM 1526 C C . ASP A 1 200 ? 14.211 -5.387 20.891 1 87.62 200 ASP A C 1
ATOM 1528 O O . ASP A 1 200 ? 14.688 -6.434 20.453 1 87.62 200 ASP A O 1
ATOM 1532 N N . ALA A 1 201 ? 13.625 -5.293 22 1 90.88 201 ALA A N 1
ATOM 1533 C CA . ALA A 1 201 ? 13.445 -6.473 22.844 1 90.88 201 ALA A CA 1
ATOM 1534 C C . ALA A 1 201 ? 12.562 -7.512 22.156 1 90.88 201 ALA A C 1
ATOM 1536 O O . ALA A 1 201 ? 12.836 -8.711 22.219 1 90.88 201 ALA A O 1
ATOM 1537 N N . ALA A 1 202 ? 11.508 -7.02 21.562 1 89.94 202 ALA A N 1
ATOM 1538 C CA . ALA A 1 202 ? 10.586 -7.918 20.875 1 89.94 202 ALA A CA 1
ATOM 1539 C C . ALA A 1 202 ? 11.273 -8.609 19.688 1 89.94 202 ALA A C 1
ATOM 1541 O O . ALA A 1 202 ? 11.062 -9.797 19.453 1 89.94 202 ALA A O 1
ATOM 1542 N N . ARG A 1 203 ? 12.055 -7.887 18.938 1 92.12 203 ARG A N 1
ATOM 1543 C CA . ARG A 1 203 ? 12.773 -8.461 17.797 1 92.12 203 ARG A CA 1
ATOM 1544 C C . ARG A 1 203 ? 13.805 -9.484 18.266 1 92.12 203 ARG A C 1
ATOM 1546 O O . ARG A 1 203 ? 13.969 -10.531 17.641 1 92.12 203 ARG A O 1
ATOM 1553 N N . GLN A 1 204 ? 14.523 -9.148 19.359 1 94.75 204 GLN A N 1
ATOM 1554 C CA . GLN A 1 204 ? 15.5 -10.086 19.906 1 94.75 204 GLN A CA 1
ATOM 1555 C C . GLN A 1 204 ? 14.828 -11.359 20.406 1 94.75 204 GLN A C 1
ATOM 1557 O O . GLN A 1 204 ? 15.336 -12.461 20.188 1 94.75 204 GLN A O 1
ATOM 1562 N N . PHE A 1 205 ? 13.727 -11.18 21.031 1 95.88 205 PHE A N 1
ATOM 1563 C CA . PHE A 1 205 ? 12.969 -12.328 21.516 1 95.88 205 PHE A CA 1
ATOM 1564 C C . PHE A 1 205 ? 12.562 -13.227 20.344 1 95.88 205 PHE A C 1
ATOM 1566 O O . PHE A 1 205 ? 12.695 -14.445 20.422 1 95.88 205 PHE A O 1
ATOM 1573 N N . ALA A 1 206 ? 12.047 -12.594 19.297 1 96.06 206 ALA A N 1
ATOM 1574 C CA . ALA A 1 206 ? 11.648 -13.352 18.109 1 96.06 206 ALA A CA 1
ATOM 1575 C C . ALA A 1 206 ? 12.836 -14.078 17.5 1 96.06 206 ALA A C 1
ATOM 1577 O O . ALA A 1 206 ? 12.727 -15.242 17.109 1 96.06 206 ALA A O 1
ATOM 1578 N N . SER A 1 207 ? 13.945 -13.391 17.391 1 96.81 207 SER A N 1
ATOM 1579 C CA . SER A 1 207 ? 15.164 -13.969 16.844 1 96.81 207 SER A CA 1
ATOM 1580 C C . SER A 1 207 ? 15.602 -15.195 17.641 1 96.81 207 SER A C 1
ATOM 1582 O O . SER A 1 207 ? 15.859 -16.25 17.062 1 96.81 207 SER A O 1
ATOM 1584 N N . ASP A 1 208 ? 15.656 -15.086 18.953 1 97.56 208 ASP A N 1
ATOM 1585 C CA . ASP A 1 208 ? 16.094 -16.172 19.828 1 97.56 208 ASP A CA 1
ATOM 1586 C C . ASP A 1 208 ? 15.125 -17.344 19.781 1 97.56 208 ASP A C 1
ATOM 1588 O O . ASP A 1 208 ? 15.539 -18.516 19.781 1 97.56 208 ASP A O 1
ATOM 1592 N N . THR A 1 209 ? 13.859 -17.047 19.766 1 97.19 209 THR A N 1
ATOM 1593 C CA . THR A 1 209 ? 12.836 -18.094 19.734 1 97.19 209 THR A CA 1
ATOM 1594 C C . THR A 1 209 ? 12.906 -18.891 18.438 1 97.19 209 THR A C 1
ATOM 1596 O O . THR A 1 209 ? 12.805 -20.125 18.453 1 97.19 209 THR A O 1
ATOM 1599 N N . ILE A 1 210 ? 13.07 -18.172 17.312 1 97.06 210 ILE A N 1
ATOM 1600 C CA . ILE A 1 210 ? 13.156 -18.844 16 1 97.06 210 ILE A CA 1
ATOM 1601 C C . ILE A 1 210 ? 14.375 -19.75 15.969 1 97.06 210 ILE A C 1
ATOM 1603 O O . ILE A 1 210 ? 14.273 -20.922 15.602 1 97.06 210 ILE A O 1
ATOM 1607 N N . GLU A 1 211 ? 15.5 -19.25 16.453 1 96.75 211 GLU A N 1
ATOM 1608 C CA . GLU A 1 211 ? 16.734 -20.016 16.422 1 96.75 211 GLU A CA 1
ATOM 1609 C C . GLU A 1 211 ? 16.672 -21.219 17.344 1 96.75 211 GLU A C 1
ATOM 1611 O O . GLU A 1 211 ? 17.203 -22.297 17.031 1 96.75 211 GLU A O 1
ATOM 1616 N N . SER A 1 212 ? 16.047 -21.016 18.469 1 96.12 212 SER A N 1
ATOM 1617 C CA . SER A 1 212 ? 15.906 -22.109 19.422 1 96.12 212 SER A CA 1
ATOM 1618 C C . SER A 1 212 ? 14.992 -23.203 18.875 1 96.12 212 SER A C 1
ATOM 1620 O O . SER A 1 212 ? 15.266 -24.391 19.047 1 96.12 212 SER A O 1
ATOM 1622 N N . LYS A 1 213 ? 13.969 -22.859 18.172 1 94.69 213 LYS A N 1
ATOM 1623 C CA . LYS A 1 213 ? 12.984 -23.797 17.656 1 94.69 213 LYS A CA 1
ATOM 1624 C C . LYS A 1 213 ? 13.57 -24.641 16.516 1 94.69 213 LYS A C 1
ATOM 1626 O O . LYS A 1 213 ? 13.273 -25.828 16.406 1 94.69 213 LYS A O 1
ATOM 1631 N N . ILE A 1 214 ? 14.359 -24.047 15.672 1 94.31 214 ILE A N 1
ATOM 1632 C CA . ILE A 1 214 ? 14.797 -24.734 14.469 1 94.31 214 ILE A CA 1
ATOM 1633 C C . ILE A 1 214 ? 16.125 -25.453 14.742 1 94.31 214 ILE A C 1
ATOM 1635 O O . ILE A 1 214 ? 16.578 -26.25 13.922 1 94.31 214 ILE A O 1
ATOM 1639 N N . ALA A 1 215 ? 16.734 -25.141 15.859 1 92.25 215 ALA A N 1
ATOM 1640 C CA . ALA A 1 215 ? 18.016 -25.766 16.156 1 92.25 215 ALA A CA 1
ATOM 1641 C C . ALA A 1 215 ? 17.875 -27.281 16.25 1 92.25 215 ALA A C 1
ATOM 1643 O O . ALA A 1 215 ? 16.906 -27.781 16.828 1 92.25 215 ALA A O 1
ATOM 1644 N N . PRO A 1 216 ? 18.797 -28.062 15.648 1 91.12 216 PRO A N 1
ATOM 1645 C CA . PRO A 1 216 ? 20.062 -27.688 15.008 1 91.12 216 PRO A CA 1
ATOM 1646 C C . PRO A 1 216 ? 19.953 -27.641 13.484 1 91.12 216 PRO A C 1
ATOM 1648 O O . PRO A 1 216 ? 20.953 -27.797 12.781 1 91.12 216 PRO A O 1
ATOM 1651 N N . TYR A 1 217 ? 18.828 -27.438 12.984 1 91.75 217 TYR A N 1
ATOM 1652 C CA . TYR A 1 217 ? 18.594 -27.656 11.562 1 91.75 217 TYR A CA 1
ATOM 1653 C C . TYR A 1 217 ? 18.766 -26.359 10.781 1 91.75 217 TYR A C 1
ATOM 1655 O O . TYR A 1 217 ? 18.438 -26.297 9.594 1 91.75 217 TYR A O 1
ATOM 1663 N N . GLY A 1 218 ? 19.266 -25.344 11.305 1 93.38 218 GLY A N 1
ATOM 1664 C CA . GLY A 1 218 ? 19.406 -24.047 10.648 1 93.38 218 GLY A CA 1
ATOM 1665 C C . GLY A 1 218 ? 20.125 -24.141 9.312 1 93.38 218 GLY A C 1
ATOM 1666 O O . GLY A 1 218 ? 19.547 -23.812 8.273 1 93.38 218 GLY A O 1
ATOM 1667 N N . PRO A 1 219 ? 21.312 -24.641 9.312 1 92.75 219 PRO A N 1
ATOM 1668 C CA . PRO A 1 219 ? 22.078 -24.734 8.062 1 92.75 219 PRO A CA 1
ATOM 1669 C C . PRO A 1 219 ? 21.391 -25.641 7.039 1 92.75 219 PRO A C 1
ATOM 1671 O O . PRO A 1 219 ? 21.453 -25.375 5.836 1 92.75 219 PRO A O 1
ATOM 1674 N N . THR A 1 220 ? 20.781 -26.672 7.504 1 92.31 220 THR A N 1
ATOM 1675 C CA . THR A 1 220 ? 20.062 -27.578 6.609 1 92.31 220 THR A CA 1
ATOM 1676 C C . THR A 1 220 ? 18.906 -26.844 5.926 1 92.31 220 THR A C 1
ATOM 1678 O O . THR A 1 220 ? 18.672 -27.031 4.727 1 92.31 220 THR A O 1
ATOM 1681 N N . LEU A 1 221 ? 18.203 -26.047 6.684 1 94.62 221 LEU A N 1
ATOM 1682 C CA . LEU A 1 221 ? 17.078 -25.297 6.129 1 94.62 221 LEU A CA 1
ATOM 1683 C C . LEU A 1 221 ? 17.562 -24.266 5.117 1 94.62 221 LEU A C 1
ATOM 1685 O O . LEU A 1 221 ? 16.906 -24.047 4.098 1 94.62 221 LEU A O 1
ATOM 1689 N N . VAL A 1 222 ? 18.688 -23.641 5.391 1 96.06 222 VAL A N 1
ATOM 1690 C CA . VAL A 1 222 ? 19.25 -22.672 4.449 1 96.06 222 VAL A CA 1
ATOM 1691 C C . VAL A 1 222 ? 19.594 -23.375 3.135 1 96.06 222 VAL A C 1
ATOM 1693 O O . VAL A 1 222 ? 19.297 -22.859 2.053 1 96.06 222 VAL A O 1
ATOM 1696 N N . ARG A 1 223 ? 20.125 -24.562 3.219 1 93.19 223 ARG A N 1
ATOM 1697 C CA . ARG A 1 223 ? 20.453 -25.344 2.029 1 93.19 223 ARG A CA 1
ATOM 1698 C C . ARG A 1 223 ? 19.203 -25.703 1.238 1 93.19 223 ARG A C 1
ATOM 1700 O O . ARG A 1 223 ? 19.172 -25.562 0.012 1 93.19 223 ARG A O 1
ATOM 1707 N N . LEU A 1 224 ? 18.219 -26.125 1.903 1 92.81 224 LEU A N 1
ATOM 1708 C CA . LEU A 1 224 ? 16.953 -26.484 1.253 1 92.81 224 LEU A CA 1
ATOM 1709 C C . LEU A 1 224 ? 16.328 -25.281 0.568 1 92.81 224 LEU A C 1
ATOM 1711 O O . LEU A 1 224 ? 15.758 -25.406 -0.519 1 92.81 224 LEU A O 1
ATOM 1715 N N . PHE A 1 225 ? 16.406 -24.141 1.173 1 95.75 225 PHE A N 1
ATOM 1716 C CA . PHE A 1 225 ? 15.859 -22.922 0.596 1 95.75 225 PHE A CA 1
ATOM 1717 C C . PHE A 1 225 ? 16.516 -22.609 -0.744 1 95.75 225 PHE A C 1
ATOM 1719 O O . PHE A 1 225 ? 15.828 -22.344 -1.731 1 95.75 225 PHE A O 1
ATOM 1726 N N . PHE A 1 226 ? 17.812 -22.594 -0.732 1 94 226 PHE A N 1
ATOM 1727 C CA . PHE A 1 226 ? 18.547 -22.203 -1.935 1 94 226 PHE A CA 1
ATOM 1728 C C . PHE A 1 226 ? 18.438 -23.281 -3.006 1 94 226 PHE A C 1
ATOM 1730 O O . PHE A 1 226 ? 18.625 -23.016 -4.191 1 94 226 PHE A O 1
ATOM 1737 N N . GLN A 1 227 ? 18.031 -24.469 -2.635 1 91.19 227 GLN A N 1
ATOM 1738 C CA . GLN A 1 227 ? 17.875 -25.562 -3.594 1 91.19 227 GLN A CA 1
ATOM 1739 C C . GLN A 1 227 ? 16.5 -25.516 -4.25 1 91.19 227 GLN A C 1
ATOM 1741 O O . GLN A 1 227 ? 16.359 -25.812 -5.441 1 91.19 227 GLN A O 1
ATOM 1746 N N . HIS A 1 228 ? 15.516 -25.125 -3.494 1 92.06 228 HIS A N 1
ATOM 1747 C CA . HIS A 1 228 ? 14.172 -25.375 -3.996 1 92.06 228 HIS A CA 1
ATOM 1748 C C . HIS A 1 228 ? 13.398 -24.078 -4.191 1 92.06 228 HIS A C 1
ATOM 1750 O O . HIS A 1 228 ? 12.531 -23.984 -5.059 1 92.06 228 HIS A O 1
ATOM 1756 N N . VAL A 1 229 ? 13.648 -23.062 -3.387 1 95 229 VAL A N 1
ATOM 1757 C CA . VAL A 1 229 ? 12.844 -21.844 -3.414 1 95 229 VAL A CA 1
ATOM 1758 C C . VAL A 1 229 ? 13.562 -20.766 -4.219 1 95 229 VAL A C 1
ATOM 1760 O O . VAL A 1 229 ? 12.984 -20.172 -5.137 1 95 229 VAL A O 1
ATOM 1763 N N . HIS A 1 230 ? 14.844 -20.516 -3.963 1 95.06 230 HIS A N 1
ATOM 1764 C CA . HIS A 1 230 ? 15.641 -19.422 -4.527 1 95.06 230 HIS A CA 1
ATOM 1765 C C . HIS A 1 230 ? 15.68 -19.516 -6.051 1 95.06 230 HIS A C 1
ATOM 1767 O O . HIS A 1 230 ? 15.602 -18.484 -6.734 1 95.06 230 HIS A O 1
ATOM 1773 N N . PRO A 1 231 ? 15.695 -20.688 -6.656 1 92.19 231 PRO A N 1
ATOM 1774 C CA . PRO A 1 231 ? 15.75 -20.734 -8.117 1 92.19 231 PRO A CA 1
ATOM 1775 C C . PRO A 1 231 ? 14.484 -20.203 -8.773 1 92.19 231 PRO A C 1
ATOM 1777 O O . PRO A 1 231 ? 14.539 -19.688 -9.898 1 92.19 231 PRO A O 1
ATOM 1780 N N . THR A 1 232 ? 13.406 -20.328 -8.125 1 93.06 232 THR A N 1
ATOM 1781 C CA . THR A 1 232 ? 12.141 -19.844 -8.68 1 93.06 232 THR A CA 1
ATOM 1782 C C . THR A 1 232 ? 11.898 -18.391 -8.305 1 93.06 232 THR A C 1
ATOM 1784 O O . THR A 1 232 ? 11.281 -17.641 -9.07 1 93.06 232 THR A O 1
ATOM 1787 N N . TRP A 1 233 ? 12.367 -18.031 -7.145 1 96.19 233 TRP A N 1
ATOM 1788 C CA . TRP A 1 233 ? 12.148 -16.688 -6.633 1 96.19 233 TRP A CA 1
ATOM 1789 C C . TRP A 1 233 ? 13.43 -16.109 -6.039 1 96.19 233 TRP A C 1
ATOM 1791 O O . TRP A 1 233 ? 13.547 -15.961 -4.824 1 96.19 233 TRP A O 1
ATOM 1801 N N . PRO A 1 234 ? 14.312 -15.742 -6.945 1 96.06 234 PRO A N 1
ATOM 1802 C CA . PRO A 1 234 ? 15.648 -15.328 -6.516 1 96.06 234 PRO A CA 1
ATOM 1803 C C . PRO A 1 234 ? 15.695 -13.883 -6.035 1 96.06 234 PRO A C 1
ATOM 1805 O O . PRO A 1 234 ? 16.391 -13.055 -6.625 1 96.06 234 PRO A O 1
ATOM 1808 N N . VAL A 1 235 ? 15.148 -13.57 -4.906 1 96.69 235 VAL A N 1
ATOM 1809 C CA . VAL A 1 235 ? 15.117 -12.211 -4.383 1 96.69 235 VAL A CA 1
ATOM 1810 C C . VAL A 1 235 ? 16.359 -11.953 -3.533 1 96.69 235 VAL A C 1
ATOM 1812 O O . VAL A 1 235 ? 16.719 -10.797 -3.299 1 96.69 235 VAL A O 1
ATOM 1815 N N . LEU A 1 236 ? 17.047 -13.016 -3.127 1 96.5 236 LEU A N 1
ATOM 1816 C CA . LEU A 1 236 ? 18.234 -12.859 -2.305 1 96.5 236 LEU A CA 1
ATOM 1817 C C . LEU A 1 236 ? 19.484 -12.773 -3.174 1 96.5 236 LEU A C 1
ATOM 1819 O O . LEU A 1 236 ? 19.531 -13.352 -4.262 1 96.5 236 LEU A O 1
ATOM 1823 N N . MET A 1 237 ? 20.391 -11.93 -2.691 1 93 237 MET A N 1
ATOM 1824 C CA . MET A 1 237 ? 21.766 -12.086 -3.18 1 93 237 MET A CA 1
ATOM 1825 C C . MET A 1 237 ? 22.438 -13.273 -2.502 1 93 237 MET A C 1
ATOM 1827 O O . MET A 1 237 ? 22.969 -13.141 -1.391 1 93 237 MET A O 1
ATOM 1831 N N . LYS A 1 238 ? 22.531 -14.391 -3.244 1 94.38 238 LYS A N 1
ATOM 1832 C CA . LYS A 1 238 ? 22.906 -15.68 -2.672 1 94.38 238 LYS A CA 1
ATOM 1833 C C . LYS A 1 238 ? 24.266 -15.602 -1.982 1 94.38 238 LYS A C 1
ATOM 1835 O O . LYS A 1 238 ? 24.391 -15.938 -0.804 1 94.38 238 LYS A O 1
ATOM 1840 N N . GLY A 1 239 ? 25.266 -15.102 -2.684 1 92.06 239 GLY A N 1
ATOM 1841 C CA . GLY A 1 239 ? 26.594 -15.016 -2.119 1 92.06 239 GLY A CA 1
ATOM 1842 C C . GLY A 1 239 ? 26.672 -14.117 -0.895 1 92.06 239 GLY A C 1
ATOM 1843 O O . GLY A 1 239 ? 27.25 -14.5 0.124 1 92.06 239 GLY A O 1
ATOM 1844 N N . ARG A 1 240 ? 26.078 -13 -0.97 1 91.88 240 ARG A N 1
ATOM 1845 C CA . ARG A 1 240 ? 26.109 -12.039 0.129 1 91.88 240 ARG A CA 1
ATOM 1846 C C . ARG A 1 240 ? 25.375 -12.594 1.352 1 91.88 240 ARG A C 1
ATOM 1848 O O . ARG A 1 240 ? 25.844 -12.445 2.48 1 91.88 240 ARG A O 1
ATOM 1855 N N . PHE A 1 241 ? 24.266 -13.219 1.186 1 95.69 241 PHE A N 1
ATOM 1856 C CA . PHE A 1 241 ? 23.5 -13.797 2.281 1 95.69 241 PHE A CA 1
ATOM 1857 C C . PHE A 1 241 ? 24.297 -14.891 2.986 1 95.69 241 PHE A C 1
ATOM 1859 O O . PHE A 1 241 ? 24.375 -14.914 4.219 1 95.69 241 PHE A O 1
ATOM 1866 N N . LEU A 1 242 ? 24.859 -15.766 2.195 1 95.62 242 LEU A N 1
ATOM 1867 C CA . LEU A 1 242 ? 25.578 -16.891 2.771 1 95.62 242 LEU A CA 1
ATOM 1868 C C . LEU A 1 242 ? 26.812 -16.422 3.533 1 95.62 242 LEU A C 1
ATOM 1870 O O . LEU A 1 242 ? 27.141 -16.969 4.59 1 95.62 242 LEU A O 1
ATOM 1874 N N . ARG A 1 243 ? 27.5 -15.391 3.014 1 93.69 243 ARG A N 1
ATOM 1875 C CA . ARG A 1 243 ? 28.656 -14.82 3.711 1 93.69 243 ARG A CA 1
ATOM 1876 C C . ARG A 1 243 ? 28.234 -14.219 5.047 1 93.69 243 ARG A C 1
ATOM 1878 O O . ARG A 1 243 ? 28.906 -14.438 6.066 1 93.69 243 ARG A O 1
ATOM 1885 N N . GLN A 1 244 ? 27.141 -13.531 5.004 1 93.44 244 GLN A N 1
ATOM 1886 C CA . GLN A 1 244 ? 26.656 -12.906 6.23 1 93.44 244 GLN A CA 1
ATOM 1887 C C . GLN A 1 244 ? 26.156 -13.953 7.223 1 93.44 244 GLN A C 1
ATOM 1889 O O . GLN A 1 244 ? 26.391 -13.836 8.43 1 93.44 244 GLN A O 1
ATOM 1894 N N . TYR A 1 245 ? 25.469 -14.914 6.75 1 96.12 245 TYR A N 1
ATOM 1895 C CA . TYR A 1 245 ? 24.938 -15.984 7.594 1 96.12 245 TYR A CA 1
ATOM 1896 C C . TYR A 1 245 ? 26.078 -16.734 8.281 1 96.12 245 TYR A C 1
ATOM 1898 O O . TYR A 1 245 ? 25.969 -17.078 9.461 1 96.12 245 TYR A O 1
ATOM 1906 N N . CYS A 1 246 ? 27.141 -16.969 7.559 1 94.31 246 CYS A N 1
ATOM 1907 C CA . CYS A 1 246 ? 28.281 -17.688 8.094 1 94.31 246 CYS A CA 1
ATOM 1908 C C . CYS A 1 246 ? 29.047 -16.844 9.094 1 94.31 246 CYS A C 1
ATOM 1910 O O . CYS A 1 246 ? 29.547 -17.344 10.102 1 94.31 246 CYS A O 1
ATOM 1912 N N . ARG A 1 247 ? 29.156 -15.609 8.805 1 93 247 ARG A N 1
ATOM 1913 C CA . ARG A 1 247 ? 29.875 -14.703 9.688 1 93 247 ARG A CA 1
ATOM 1914 C C . ARG A 1 247 ? 29.109 -14.477 10.984 1 93 247 ARG A C 1
ATOM 1916 O O . ARG A 1 247 ? 29.641 -14.68 12.07 1 93 247 ARG A O 1
ATOM 1923 N N . ASP A 1 248 ? 27.891 -13.945 10.82 1 94.56 248 ASP A N 1
ATOM 1924 C CA . ASP A 1 248 ? 26.984 -13.703 11.938 1 94.56 248 ASP A CA 1
ATOM 1925 C C . ASP A 1 248 ? 25.531 -13.672 11.477 1 94.56 248 ASP A C 1
ATOM 1927 O O . ASP A 1 248 ? 25.031 -12.625 11.047 1 94.56 248 ASP A O 1
ATOM 1931 N N . LYS A 1 249 ? 24.891 -14.75 11.742 1 94.81 249 LYS A N 1
ATOM 1932 C CA . LYS A 1 249 ? 23.516 -14.859 11.258 1 94.81 249 LYS A CA 1
ATOM 1933 C C . LYS A 1 249 ? 22.609 -13.844 11.945 1 94.81 249 LYS A C 1
ATOM 1935 O O . LYS A 1 249 ? 21.578 -13.453 11.398 1 94.81 249 LYS A O 1
ATOM 1940 N N . ASN A 1 250 ? 22.984 -13.375 13.125 1 92.25 250 ASN A N 1
ATOM 1941 C CA . ASN A 1 250 ? 22.156 -12.445 13.891 1 92.25 250 ASN A CA 1
ATOM 1942 C C . ASN A 1 250 ? 22.172 -11.047 13.289 1 92.25 250 ASN A C 1
ATOM 1944 O O . ASN A 1 250 ? 21.344 -10.203 13.633 1 92.25 250 ASN A O 1
ATOM 1948 N N . GLN A 1 251 ? 23.062 -10.82 12.344 1 90.75 251 GLN A N 1
ATOM 1949 C CA . GLN A 1 251 ? 23.109 -9.539 11.641 1 90.75 251 GLN A CA 1
ATOM 1950 C C . GLN A 1 251 ? 22.031 -9.469 10.555 1 90.75 251 GLN A C 1
ATOM 1952 O O . GLN A 1 251 ? 21.688 -8.391 10.078 1 90.75 251 GLN A O 1
ATOM 1957 N N . ILE A 1 252 ? 21.578 -10.656 10.156 1 95.19 252 ILE A N 1
ATOM 1958 C CA . ILE A 1 252 ? 20.469 -10.711 9.219 1 95.19 252 ILE A CA 1
ATOM 1959 C C . ILE A 1 252 ? 19.156 -10.469 9.953 1 95.19 252 ILE A C 1
ATOM 1961 O O . ILE A 1 252 ? 18.891 -11.086 10.984 1 95.19 252 ILE A O 1
ATOM 1965 N N . PRO A 1 253 ? 18.344 -9.57 9.445 1 95.25 253 PRO A N 1
ATOM 1966 C CA . PRO A 1 253 ? 17.078 -9.305 10.133 1 95.25 253 PRO A CA 1
ATOM 1967 C C . PRO A 1 253 ? 16.297 -10.586 10.43 1 95.25 253 PRO A C 1
ATOM 1969 O O . PRO A 1 253 ? 16.312 -11.523 9.625 1 95.25 253 PRO A O 1
ATOM 1972 N N . THR A 1 254 ? 15.617 -10.586 11.562 1 97.38 254 THR A N 1
ATOM 1973 C CA . THR A 1 254 ? 14.875 -11.742 12.039 1 97.38 254 THR A CA 1
ATOM 1974 C C . THR A 1 254 ? 13.82 -12.164 11.023 1 97.38 254 THR A C 1
ATOM 1976 O O . THR A 1 254 ? 13.617 -13.359 10.789 1 97.38 254 THR A O 1
ATOM 1979 N N . SER A 1 255 ? 13.156 -11.219 10.453 1 97.62 255 SER A N 1
ATOM 1980 C CA . SER A 1 255 ? 12.109 -11.508 9.477 1 97.62 255 SER A CA 1
ATOM 1981 C C . SER A 1 255 ? 12.672 -12.266 8.273 1 97.62 255 SER A C 1
ATOM 1983 O O . SER A 1 255 ? 12.07 -13.234 7.809 1 97.62 255 SER A O 1
ATOM 1985 N N . LEU A 1 256 ? 13.82 -11.844 7.77 1 98.19 256 LEU A N 1
ATOM 1986 C CA . LEU A 1 256 ? 14.422 -12.469 6.598 1 98.19 256 LEU A CA 1
ATOM 1987 C C . LEU A 1 256 ? 14.898 -13.883 6.922 1 98.19 256 LEU A C 1
ATOM 1989 O O . LEU A 1 256 ? 14.609 -14.828 6.184 1 98.19 256 LEU A O 1
ATOM 1993 N N . ARG A 1 257 ? 15.625 -14.016 7.984 1 97.75 257 ARG A N 1
ATOM 1994 C CA . ARG A 1 257 ? 16.125 -15.336 8.375 1 97.75 257 ARG A CA 1
ATOM 1995 C C . ARG A 1 257 ? 14.969 -16.297 8.609 1 97.75 257 ARG A C 1
ATOM 1997 O O . ARG A 1 257 ? 15 -17.438 8.141 1 97.75 257 ARG A O 1
ATOM 2004 N N . GLY A 1 258 ? 14 -15.805 9.391 1 97.88 258 GLY A N 1
ATOM 2005 C CA . GLY A 1 258 ? 12.836 -16.641 9.648 1 97.88 258 GLY A CA 1
ATOM 2006 C C . GLY A 1 258 ? 12.086 -17.031 8.391 1 97.88 258 GLY A C 1
ATOM 2007 O O . GLY A 1 258 ? 11.586 -18.141 8.281 1 97.88 258 GLY A O 1
ATOM 2008 N N . ALA A 1 259 ? 11.977 -16.094 7.41 1 98.12 259 ALA A N 1
ATOM 2009 C CA . ALA A 1 259 ? 11.297 -16.375 6.152 1 98.12 259 ALA A CA 1
ATOM 2010 C C . ALA A 1 259 ? 12.016 -17.484 5.375 1 98.12 259 ALA A C 1
ATOM 2012 O O . ALA A 1 259 ? 11.375 -18.359 4.793 1 98.12 259 ALA A O 1
ATOM 2013 N N . VAL A 1 260 ? 13.344 -17.422 5.371 1 98.12 260 VAL A N 1
ATOM 2014 C CA . VAL A 1 260 ? 14.156 -18.438 4.699 1 98.12 260 VAL A CA 1
ATOM 2015 C C . VAL A 1 260 ? 13.898 -19.797 5.328 1 98.12 260 VAL A C 1
ATOM 2017 O O . VAL A 1 260 ? 13.641 -20.781 4.621 1 98.12 260 VAL A O 1
ATOM 2020 N N . TYR A 1 261 ? 13.898 -19.859 6.668 1 97.5 261 TYR A N 1
ATOM 2021 C CA . TYR A 1 261 ? 13.648 -21.109 7.383 1 97.5 261 TYR A CA 1
ATOM 2022 C C . TYR A 1 261 ? 12.234 -21.625 7.109 1 97.5 261 TYR A C 1
ATOM 2024 O O . TYR A 1 261 ? 12.039 -22.797 6.812 1 97.5 261 TYR A O 1
ATOM 2032 N N . ALA A 1 262 ? 11.281 -20.719 7.152 1 96.62 262 ALA A N 1
ATOM 2033 C CA . ALA A 1 262 ? 9.875 -21.094 7.023 1 96.62 262 ALA A CA 1
ATOM 2034 C C . ALA A 1 262 ? 9.586 -21.688 5.645 1 96.62 262 ALA A C 1
ATOM 2036 O O . ALA A 1 262 ? 8.898 -22.703 5.523 1 96.62 262 ALA A O 1
ATOM 2037 N N . LEU A 1 263 ? 10.078 -21.078 4.609 1 96.44 263 LEU A N 1
ATOM 2038 C CA . LEU A 1 263 ? 9.828 -21.562 3.256 1 96.44 263 LEU A CA 1
ATOM 2039 C C . LEU A 1 263 ? 10.555 -22.875 3 1 96.44 263 LEU A C 1
ATOM 2041 O O . LEU A 1 263 ? 10.055 -23.734 2.277 1 96.44 263 LEU A O 1
ATOM 2045 N N . ALA A 1 264 ? 11.727 -22.984 3.588 1 95.06 264 ALA A N 1
ATOM 2046 C CA . ALA A 1 264 ? 12.508 -24.219 3.426 1 95.06 264 ALA A CA 1
ATOM 2047 C C . ALA A 1 264 ? 11.805 -25.406 4.059 1 95.06 264 ALA A C 1
ATOM 2049 O O . ALA A 1 264 ? 11.945 -26.531 3.586 1 95.06 264 ALA A O 1
ATOM 2050 N N . LEU A 1 265 ? 11.023 -25.188 5.047 1 92.75 265 LEU A N 1
ATOM 2051 C CA . LEU A 1 265 ? 10.344 -26.25 5.781 1 92.75 265 LEU A CA 1
ATOM 2052 C C . LEU A 1 265 ? 9.406 -27.031 4.863 1 92.75 265 LEU A C 1
ATOM 2054 O O . LEU A 1 265 ? 9.148 -28.219 5.086 1 92.75 265 LEU A O 1
ATOM 2058 N N . THR A 1 266 ? 8.906 -26.422 3.84 1 90.56 266 THR A N 1
ATOM 2059 C CA . THR A 1 266 ? 7.988 -27.078 2.922 1 90.56 266 THR A CA 1
ATOM 2060 C C . THR A 1 266 ? 8.703 -28.172 2.127 1 90.56 266 THR A C 1
ATOM 2062 O O . THR A 1 266 ? 8.062 -29.062 1.565 1 90.56 266 THR A O 1
ATOM 2065 N N . PHE A 1 267 ? 10 -28.188 2.145 1 91.25 267 PHE A N 1
ATOM 2066 C CA . PHE A 1 267 ? 10.781 -29.141 1.377 1 91.25 267 PHE A CA 1
ATOM 2067 C C . PHE A 1 267 ? 11.594 -30.047 2.303 1 91.25 267 PHE A C 1
ATOM 2069 O O . PHE A 1 267 ? 12.594 -30.625 1.889 1 91.25 267 PHE A O 1
ATOM 2076 N N . TRP A 1 268 ? 11.172 -30.094 3.508 1 89.75 268 TRP A N 1
ATOM 2077 C CA . TRP A 1 268 ? 11.828 -30.906 4.531 1 89.75 268 TRP A CA 1
ATOM 2078 C C . TRP A 1 268 ? 11.977 -32.344 4.066 1 89.75 268 TRP A C 1
ATOM 2080 O O . TRP A 1 268 ? 12.992 -33 4.348 1 89.75 268 TRP A O 1
ATOM 2090 N N . LYS A 1 269 ? 11.008 -32.844 3.354 1 85.44 269 LYS A N 1
ATOM 2091 C CA . LYS A 1 269 ? 10.977 -34.25 2.943 1 85.44 269 LYS A CA 1
ATOM 2092 C C . LYS A 1 269 ? 12.102 -34.562 1.963 1 85.44 269 LYS A C 1
ATOM 2094 O O . LYS A 1 269 ? 12.477 -35.719 1.784 1 85.44 269 LYS A O 1
ATOM 2099 N N . HIS A 1 270 ? 12.578 -33.562 1.299 1 83.62 270 HIS A N 1
ATOM 2100 C CA . HIS A 1 270 ? 13.617 -33.781 0.295 1 83.62 270 HIS A CA 1
ATOM 2101 C C . HIS A 1 270 ? 14.992 -33.875 0.942 1 83.62 270 HIS A C 1
ATOM 2103 O O . HIS A 1 270 ? 15.992 -34.125 0.257 1 83.62 270 HIS A O 1
ATOM 2109 N N . GLU A 1 271 ? 15.016 -33.688 2.254 1 78.62 271 GLU A N 1
ATOM 2110 C CA . GLU A 1 271 ? 16.297 -33.75 2.953 1 78.62 271 GLU A CA 1
ATOM 2111 C C . GLU A 1 271 ? 16.562 -35.156 3.461 1 78.62 271 GLU A C 1
ATOM 2113 O O . GLU A 1 271 ? 15.898 -35.625 4.387 1 78.62 271 GLU A O 1
ATOM 2118 N N . PRO A 1 272 ? 17.516 -35.781 2.854 1 70.62 272 PRO A N 1
ATOM 2119 C CA . PRO A 1 272 ? 17.75 -37.156 3.213 1 70.62 272 PRO A CA 1
ATOM 2120 C C . PRO A 1 272 ? 18.25 -37.344 4.645 1 70.62 272 PRO A C 1
ATOM 2122 O O . PRO A 1 272 ? 18.031 -38.375 5.266 1 70.62 272 PRO A O 1
ATOM 2125 N N . SER A 1 273 ? 18.953 -36.375 5.051 1 71.94 273 SER A N 1
ATOM 2126 C CA . SER A 1 273 ? 19.609 -36.5 6.34 1 71.94 273 SER A CA 1
ATOM 2127 C C . SER A 1 273 ? 18.609 -36.438 7.488 1 71.94 273 SER A C 1
ATOM 2129 O O . SER A 1 273 ? 18.906 -36.875 8.609 1 71.94 273 SER A O 1
ATOM 2131 N N . VAL A 1 274 ? 17.516 -35.875 7.148 1 63.88 274 VAL A N 1
ATOM 2132 C CA . VAL A 1 274 ? 16.594 -35.688 8.258 1 63.88 274 VAL A CA 1
ATOM 2133 C C . VAL A 1 274 ? 15.547 -36.781 8.281 1 63.88 274 VAL A C 1
ATOM 2135 O O . VAL A 1 274 ? 14.891 -37.062 7.27 1 63.88 274 VAL A O 1
ATOM 2138 N N . ASN A 1 275 ? 15.82 -37.75 9.211 1 65.5 275 ASN A N 1
ATOM 2139 C CA . ASN A 1 275 ? 14.859 -38.812 9.398 1 65.5 275 ASN A CA 1
ATOM 2140 C C . ASN A 1 275 ? 13.68 -38.375 10.266 1 65.5 275 ASN A C 1
ATOM 2142 O O . ASN A 1 275 ? 13.875 -37.812 11.328 1 65.5 275 ASN A O 1
ATOM 2146 N N . GLY A 1 276 ? 12.43 -38.312 9.695 1 70.56 276 GLY A N 1
ATOM 2147 C CA . GLY A 1 276 ? 11.219 -38.062 10.461 1 70.56 276 GLY A CA 1
ATOM 2148 C C . GLY A 1 276 ? 10.484 -36.812 10.07 1 70.56 276 GLY A C 1
ATOM 2149 O O . GLY A 1 276 ? 10.961 -36.062 9.219 1 70.56 276 GLY A O 1
ATOM 2150 N N . PRO A 1 277 ? 9.422 -36.688 10.633 1 77.75 277 PRO A N 1
ATOM 2151 C CA . PRO A 1 277 ? 8.609 -35.5 10.359 1 77.75 277 PRO A CA 1
ATOM 2152 C C . PRO A 1 277 ? 9.203 -34.219 10.969 1 77.75 277 PRO A C 1
ATOM 2154 O O . PRO A 1 277 ? 9.945 -34.312 11.953 1 77.75 277 PRO A O 1
ATOM 2157 N N . CYS A 1 278 ? 9.062 -33.094 10.305 1 80.38 278 CYS A N 1
ATOM 2158 C CA . CYS A 1 278 ? 9.516 -31.797 10.805 1 80.38 278 CYS A CA 1
ATOM 2159 C C . CYS A 1 278 ? 8.898 -31.484 12.164 1 80.38 278 CYS A C 1
ATOM 2161 O O . CYS A 1 278 ? 7.676 -31.531 12.32 1 80.38 278 CYS A O 1
ATOM 2163 N N . PRO A 1 279 ? 9.68 -31.281 13.156 1 79.94 279 PRO A N 1
ATOM 2164 C CA . PRO A 1 279 ? 9.195 -31.125 14.531 1 79.94 279 PRO A CA 1
ATOM 2165 C C . PRO A 1 279 ? 8.492 -29.781 14.758 1 79.94 279 PRO A C 1
ATOM 2167 O O . PRO A 1 279 ? 7.941 -29.547 15.836 1 79.94 279 PRO A O 1
ATOM 2170 N N . PHE A 1 280 ? 8.562 -28.938 13.891 1 85.19 280 PHE A N 1
ATOM 2171 C CA . PHE A 1 280 ? 7.914 -27.641 14.055 1 85.19 280 PHE A CA 1
ATOM 2172 C C . PHE A 1 280 ? 7.105 -27.281 12.812 1 85.19 280 PHE A C 1
ATOM 2174 O O . PHE A 1 280 ? 7.328 -27.844 11.742 1 85.19 280 PHE A O 1
ATOM 2181 N N . GLN A 1 281 ? 6.188 -26.359 13.055 1 86.38 281 GLN A N 1
ATOM 2182 C CA . GLN A 1 281 ? 5.281 -25.984 11.977 1 86.38 281 GLN A CA 1
ATOM 2183 C C . GLN A 1 281 ? 5.648 -24.609 11.414 1 86.38 281 GLN A C 1
ATOM 2185 O O . GLN A 1 281 ? 6.152 -23.75 12.148 1 86.38 281 GLN A O 1
ATOM 2190 N N . GLN A 1 282 ? 5.367 -24.391 10.18 1 89.88 282 GLN A N 1
ATOM 2191 C CA . GLN A 1 282 ? 5.711 -23.156 9.477 1 89.88 282 GLN A CA 1
ATOM 2192 C C . GLN A 1 282 ? 5.035 -21.953 10.125 1 89.88 282 GLN A C 1
ATOM 2194 O O . GLN A 1 282 ? 5.629 -20.875 10.211 1 89.88 282 GLN A O 1
ATOM 2199 N N . HIS A 1 283 ? 3.799 -22.156 10.625 1 85.5 283 HIS A N 1
ATOM 2200 C CA . HIS A 1 283 ? 3.02 -21.031 11.133 1 85.5 283 HIS A CA 1
ATOM 2201 C C . HIS A 1 283 ? 3.643 -20.453 12.406 1 85.5 283 HIS A C 1
ATOM 2203 O O . HIS A 1 283 ? 3.455 -19.281 12.719 1 85.5 283 HIS A O 1
ATOM 2209 N N . GLU A 1 284 ? 4.363 -21.234 13.156 1 88.88 284 GLU A N 1
ATOM 2210 C CA . GLU A 1 284 ? 5.035 -20.781 14.367 1 88.88 284 GLU A CA 1
ATOM 2211 C C . GLU A 1 284 ? 6.129 -19.766 14.047 1 88.88 284 GLU A C 1
ATOM 2213 O O . GLU A 1 284 ? 6.328 -18.797 14.781 1 88.88 284 GLU A O 1
ATOM 2218 N N . LEU A 1 285 ? 6.805 -20.047 12.984 1 94.44 285 LEU A N 1
ATOM 2219 C CA . LEU A 1 285 ? 7.836 -19.109 12.539 1 94.44 285 LEU A CA 1
ATOM 2220 C C . LEU A 1 285 ? 7.211 -17.875 11.891 1 94.44 285 LEU A C 1
ATOM 2222 O O . LEU A 1 285 ? 7.688 -16.766 12.086 1 94.44 285 LEU A O 1
ATOM 2226 N N . GLU A 1 286 ? 6.141 -18.109 11.164 1 92.94 286 GLU A N 1
ATOM 2227 C CA . GLU A 1 286 ? 5.473 -17.047 10.422 1 92.94 286 GLU A CA 1
ATOM 2228 C C . GLU A 1 286 ? 5.043 -15.914 11.352 1 92.94 286 GLU A C 1
ATOM 2230 O O . GLU A 1 286 ? 5.262 -14.742 11.047 1 92.94 286 GLU A O 1
ATOM 2235 N N . THR A 1 287 ? 4.422 -16.234 12.477 1 90.06 287 THR A N 1
ATOM 2236 C CA . THR A 1 287 ? 3.908 -15.25 13.414 1 90.06 287 THR A CA 1
ATOM 2237 C C . THR A 1 287 ? 5.039 -14.375 13.953 1 90.06 287 THR A C 1
ATOM 2239 O O . THR A 1 287 ? 4.902 -13.156 14.031 1 90.06 287 THR A O 1
ATOM 2242 N N . LEU A 1 288 ? 6.113 -14.992 14.305 1 94.75 288 LEU A N 1
ATOM 2243 C CA . LEU A 1 288 ? 7.27 -14.266 14.828 1 94.75 288 LEU A CA 1
ATOM 2244 C C . LEU A 1 288 ? 7.906 -13.398 13.75 1 94.75 288 LEU A C 1
ATOM 2246 O O . LEU A 1 288 ? 8.32 -12.273 14.023 1 94.75 288 LEU A O 1
ATOM 2250 N N . CYS A 1 289 ? 7.953 -13.938 12.523 1 96.56 289 CYS A N 1
ATOM 2251 C CA . CYS A 1 289 ? 8.539 -13.203 11.406 1 96.56 289 CYS A CA 1
ATOM 2252 C C . CYS A 1 289 ? 7.707 -11.969 11.07 1 96.56 289 CYS A C 1
ATOM 2254 O O . CYS A 1 289 ? 8.258 -10.891 10.844 1 96.56 289 CYS A O 1
ATOM 2256 N N . LEU A 1 290 ? 6.398 -12.133 11.055 1 94.31 290 LEU A N 1
ATOM 2257 C CA . LEU A 1 290 ? 5.512 -11.023 10.711 1 94.31 290 LEU A CA 1
ATOM 2258 C C . LEU A 1 290 ? 5.574 -9.93 11.773 1 94.31 290 LEU A C 1
ATOM 2260 O O . LEU A 1 290 ? 5.559 -8.742 11.445 1 94.31 290 LEU A O 1
ATOM 2264 N N . ASP A 1 291 ? 5.625 -10.336 12.984 1 93.5 291 ASP A N 1
ATOM 2265 C CA . ASP A 1 291 ? 5.766 -9.367 14.07 1 93.5 291 ASP A CA 1
ATOM 2266 C C . ASP A 1 291 ? 7.086 -8.602 13.961 1 93.5 291 ASP A C 1
ATOM 2268 O O . ASP A 1 291 ? 7.121 -7.387 14.148 1 93.5 291 ASP A O 1
ATOM 2272 N N . SER A 1 292 ? 8.141 -9.32 13.672 1 96.25 292 SER A N 1
ATOM 2273 C CA . SER A 1 292 ? 9.445 -8.688 13.5 1 96.25 292 SER A CA 1
ATOM 2274 C C . SER A 1 292 ? 9.469 -7.766 12.289 1 96.25 292 SER A C 1
ATOM 2276 O O . SER A 1 292 ? 10.047 -6.676 12.344 1 96.25 292 SER A O 1
ATOM 2278 N N . LEU A 1 293 ? 8.844 -8.227 11.266 1 96.69 293 LEU A N 1
ATOM 2279 C CA . LEU A 1 293 ? 8.828 -7.438 10.031 1 96.69 293 LEU A CA 1
ATOM 2280 C C . LEU A 1 293 ? 8.133 -6.098 10.258 1 96.69 293 LEU A C 1
ATOM 2282 O O . LEU A 1 293 ? 8.609 -5.062 9.781 1 96.69 293 LEU A O 1
ATOM 2286 N N . ARG A 1 294 ? 7.035 -6.09 10.953 1 93.06 294 ARG A N 1
ATOM 2287 C CA . ARG A 1 294 ? 6.316 -4.855 11.25 1 93.06 294 ARG A CA 1
ATOM 2288 C C . ARG A 1 294 ? 7.219 -3.852 11.953 1 93.06 294 ARG A C 1
ATOM 2290 O O . ARG A 1 294 ? 7.195 -2.66 11.641 1 93.06 294 ARG A O 1
ATOM 2297 N N . ARG A 1 295 ? 8.016 -4.258 12.797 1 92.75 295 ARG A N 1
ATOM 2298 C CA . ARG A 1 295 ? 8.914 -3.4 13.57 1 92.75 295 ARG A CA 1
ATOM 2299 C C . ARG A 1 295 ? 10.117 -2.982 12.734 1 92.75 295 ARG A C 1
ATOM 2301 O O . ARG A 1 295 ? 10.625 -1.867 12.883 1 92.75 295 ARG A O 1
ATOM 2308 N N . GLU A 1 296 ? 10.539 -3.893 11.883 1 93.75 296 GLU A N 1
ATOM 2309 C CA . GLU A 1 296 ? 11.711 -3.629 11.055 1 93.75 296 GLU A CA 1
ATOM 2310 C C . GLU A 1 296 ? 11.391 -2.631 9.945 1 93.75 296 GLU A C 1
ATOM 2312 O O . GLU A 1 296 ? 12.25 -1.838 9.547 1 93.75 296 GLU A O 1
ATOM 2317 N N . LEU A 1 297 ? 10.195 -2.613 9.477 1 93.19 297 LEU A N 1
ATOM 2318 C CA . LEU A 1 297 ? 9.812 -1.773 8.352 1 93.19 297 LEU A CA 1
ATOM 2319 C C . LEU A 1 297 ? 9.648 -0.319 8.781 1 93.19 297 LEU A C 1
ATOM 2321 O O . LEU A 1 297 ? 9.391 0.554 7.953 1 93.19 297 LEU A O 1
ATOM 2325 N N . ILE A 1 298 ? 9.867 -0.039 10.047 1 89.94 298 ILE A N 1
ATOM 2326 C CA . ILE A 1 298 ? 9.984 1.346 10.492 1 89.94 298 ILE A CA 1
ATOM 2327 C C . ILE A 1 298 ? 11.18 2.012 9.82 1 89.94 298 ILE A C 1
ATOM 2329 O O . ILE A 1 298 ? 11.156 3.213 9.539 1 89.94 298 ILE A O 1
ATOM 2333 N N . ALA A 1 299 ? 12.156 1.206 9.578 1 91.75 299 ALA A N 1
ATOM 2334 C CA . ALA A 1 299 ? 13.344 1.597 8.82 1 91.75 299 ALA A CA 1
ATOM 2335 C C . ALA A 1 299 ? 13.625 0.6 7.703 1 91.75 299 ALA A C 1
ATOM 2337 O O . ALA A 1 299 ? 14.531 -0.231 7.82 1 91.75 299 ALA A O 1
ATOM 2338 N N . PRO A 1 300 ? 12.984 0.772 6.598 1 94.31 300 PRO A N 1
ATOM 2339 C CA . PRO A 1 300 ? 13.109 -0.22 5.527 1 94.31 300 PRO A CA 1
ATOM 2340 C C . PRO A 1 300 ? 14.523 -0.269 4.934 1 94.31 300 PRO A C 1
ATOM 2342 O O . PRO A 1 300 ? 15.156 0.773 4.754 1 94.31 300 PRO A O 1
ATOM 2345 N N . ASN A 1 301 ? 15.008 -1.394 4.68 1 95.06 301 ASN A N 1
ATOM 2346 C CA . ASN A 1 301 ? 16.266 -1.658 3.984 1 95.06 301 ASN A CA 1
ATOM 2347 C C . ASN A 1 301 ? 16.141 -2.848 3.039 1 95.06 301 ASN A C 1
ATOM 2349 O O . ASN A 1 301 ? 15.062 -3.434 2.906 1 95.06 301 ASN A O 1
ATOM 2353 N N . LEU A 1 302 ? 17.156 -3.186 2.352 1 96.81 302 LEU A N 1
ATOM 2354 C CA . LEU A 1 302 ? 17.078 -4.227 1.331 1 96.81 302 LEU A CA 1
ATOM 2355 C C . LEU A 1 302 ? 16.781 -5.582 1.958 1 96.81 302 LEU A C 1
ATOM 2357 O O . LEU A 1 302 ? 15.992 -6.359 1.413 1 96.81 302 LEU A O 1
ATOM 2361 N N . ALA A 1 303 ? 17.344 -5.844 3.125 1 96.25 303 ALA A N 1
ATOM 2362 C CA . ALA A 1 303 ? 17.203 -7.145 3.77 1 96.25 303 ALA A CA 1
ATOM 2363 C C . ALA A 1 303 ? 15.773 -7.363 4.25 1 96.25 303 ALA A C 1
ATOM 2365 O O . ALA A 1 303 ? 15.195 -8.438 4.039 1 96.25 303 ALA A O 1
ATOM 2366 N N . ASN A 1 304 ? 15.211 -6.434 4.953 1 95.75 304 ASN A N 1
ATOM 2367 C CA . ASN A 1 304 ? 13.859 -6.648 5.445 1 95.75 304 ASN A CA 1
ATOM 2368 C C . ASN A 1 304 ? 12.844 -6.637 4.309 1 95.75 304 ASN A C 1
ATOM 2370 O O . ASN A 1 304 ? 11.797 -7.281 4.402 1 95.75 304 ASN A O 1
ATOM 2374 N N . LEU A 1 305 ? 13.164 -5.879 3.191 1 98.06 305 LEU A N 1
ATOM 2375 C CA . LEU A 1 305 ? 12.32 -5.988 2.01 1 98.06 305 LEU A CA 1
ATOM 2376 C C . LEU A 1 305 ? 12.367 -7.402 1.441 1 98.06 305 LEU A C 1
ATOM 2378 O O . LEU A 1 305 ? 11.336 -7.949 1.033 1 98.06 305 LEU A O 1
ATOM 2382 N N . GLN A 1 306 ? 13.555 -7.969 1.409 1 98.44 306 GLN A N 1
ATOM 2383 C CA . GLN A 1 306 ? 13.68 -9.359 0.983 1 98.44 306 GLN A CA 1
ATOM 2384 C C . GLN A 1 306 ? 12.828 -10.281 1.854 1 98.44 306 GLN A C 1
ATOM 2386 O O . GLN A 1 306 ? 12.148 -11.172 1.343 1 98.44 306 GLN A O 1
ATOM 2391 N N . GLY A 1 307 ? 12.914 -10.039 3.148 1 98.12 307 GLY A N 1
ATOM 2392 C CA . GLY A 1 307 ? 12.078 -10.805 4.055 1 98.12 307 GLY A CA 1
ATOM 2393 C C . GLY A 1 307 ? 10.594 -10.664 3.76 1 98.12 307 GLY A C 1
ATOM 2394 O O . GLY A 1 307 ? 9.867 -11.656 3.752 1 98.12 307 GLY A O 1
ATOM 2395 N N . CYS A 1 308 ? 10.172 -9.469 3.488 1 98.19 308 CYS A N 1
ATOM 2396 C CA . CYS A 1 308 ? 8.773 -9.188 3.166 1 98.19 308 CYS A CA 1
ATOM 2397 C C . CYS A 1 308 ? 8.352 -9.93 1.903 1 98.19 308 CYS A C 1
ATOM 2399 O O . CYS A 1 308 ? 7.281 -10.539 1.865 1 98.19 308 CYS A O 1
ATOM 2401 N N . LEU A 1 309 ? 9.164 -9.969 0.872 1 98.31 309 LEU A N 1
ATOM 2402 C CA . LEU A 1 309 ? 8.867 -10.578 -0.419 1 98.31 309 LEU A CA 1
ATOM 2403 C C . LEU A 1 309 ? 8.844 -12.102 -0.306 1 98.31 309 LEU A C 1
ATOM 2405 O O . LEU A 1 309 ? 8.156 -12.773 -1.072 1 98.31 309 LEU A O 1
ATOM 2409 N N . LEU A 1 310 ? 9.633 -12.586 0.624 1 98.25 310 LEU A N 1
ATOM 2410 C CA . LEU A 1 310 ? 9.633 -14.031 0.838 1 98.25 310 LEU A CA 1
ATOM 2411 C C . LEU A 1 310 ? 8.406 -14.461 1.644 1 98.25 310 LEU A C 1
ATOM 2413 O O . LEU A 1 310 ? 7.793 -15.484 1.345 1 98.25 310 LEU A O 1
ATOM 2417 N N . LEU A 1 311 ? 8.023 -13.695 2.613 1 97.06 311 LEU A N 1
ATOM 2418 C CA . LEU A 1 311 ? 6.914 -14.047 3.494 1 97.06 311 LEU A CA 1
ATOM 2419 C C . LEU A 1 311 ? 5.598 -14.062 2.727 1 97.06 311 LEU A C 1
ATOM 2421 O O . LEU A 1 311 ? 4.625 -14.688 3.168 1 97.06 311 LEU A O 1
ATOM 2425 N N . LEU A 1 312 ? 5.574 -13.469 1.568 1 95.19 312 LEU A N 1
ATOM 2426 C CA . LEU A 1 312 ? 4.41 -13.516 0.691 1 95.19 312 LEU A CA 1
ATOM 2427 C C . LEU A 1 312 ? 4.09 -14.953 0.293 1 95.19 312 LEU A C 1
ATOM 2429 O O . LEU A 1 312 ? 2.934 -15.281 0.016 1 95.19 312 LEU A O 1
ATOM 2433 N N . HIS A 1 313 ? 5.047 -15.758 0.332 1 94.88 313 HIS A N 1
ATOM 2434 C CA . HIS A 1 313 ? 4.906 -17.078 -0.261 1 94.88 313 HIS A CA 1
ATOM 2435 C C . HIS A 1 313 ? 4.715 -18.141 0.812 1 94.88 313 HIS A C 1
ATOM 2437 O O . HIS A 1 313 ? 4.781 -19.344 0.523 1 94.88 313 HIS A O 1
ATOM 2443 N N . ILE A 1 314 ? 4.426 -17.703 2.023 1 92 314 ILE A N 1
ATOM 2444 C CA . ILE A 1 314 ? 4.152 -18.656 3.086 1 92 314 ILE A CA 1
ATOM 2445 C C . ILE A 1 314 ? 2.914 -19.484 2.734 1 92 314 ILE A C 1
ATOM 2447 O O . ILE A 1 314 ? 1.992 -18.984 2.088 1 92 314 ILE A O 1
ATOM 2451 N N . THR A 1 315 ? 2.918 -20.703 3.125 1 88.75 315 THR A N 1
ATOM 2452 C CA . THR A 1 315 ? 1.824 -21.625 2.818 1 88.75 315 THR A CA 1
ATOM 2453 C C . THR A 1 315 ? 0.561 -21.219 3.58 1 88.75 315 THR A C 1
ATOM 2455 O O . THR A 1 315 ? 0.602 -21.016 4.793 1 88.75 315 THR A O 1
ATOM 2458 N N . PRO A 1 316 ? -0.455 -21.109 2.881 1 81.44 316 PRO A N 1
ATOM 2459 C CA . PRO A 1 316 ? -1.706 -20.781 3.572 1 81.44 316 PRO A CA 1
ATOM 2460 C C . PRO A 1 316 ? -2.242 -21.953 4.395 1 81.44 316 PRO A C 1
ATOM 2462 O O . PRO A 1 316 ? -1.84 -23.109 4.184 1 81.44 316 PRO A O 1
ATOM 2465 N N . PRO A 1 317 ? -3.125 -21.625 5.234 1 75.06 317 PRO A N 1
ATOM 2466 C CA . PRO A 1 317 ? -3.758 -22.734 5.969 1 75.06 317 PRO A CA 1
ATOM 2467 C C . PRO A 1 317 ? -4.547 -23.672 5.059 1 75.06 317 PRO A C 1
ATOM 2469 O O . PRO A 1 317 ? -5.137 -23.219 4.07 1 75.06 317 PRO A O 1
ATOM 2472 N N . SER A 1 318 ? -4.613 -24.938 5.426 1 70.94 318 SER A N 1
ATOM 2473 C CA . SER A 1 318 ? -5.238 -25.969 4.605 1 70.94 318 SER A CA 1
ATOM 2474 C C . SER A 1 318 ? -6.738 -25.734 4.461 1 70.94 318 SER A C 1
ATOM 2476 O O . SER A 1 318 ? -7.352 -26.188 3.492 1 70.94 318 SER A O 1
ATOM 2478 N N . ILE A 1 319 ? -7.211 -24.953 5.344 1 65.31 319 ILE A N 1
ATOM 2479 C CA . ILE A 1 319 ? -8.656 -24.766 5.367 1 65.31 319 ILE A CA 1
ATOM 2480 C C . ILE A 1 319 ? -9.055 -23.656 4.398 1 65.31 319 ILE A C 1
ATOM 2482 O O . ILE A 1 319 ? -10.211 -23.562 3.99 1 65.31 319 ILE A O 1
ATOM 2486 N N . ASP A 1 320 ? -8.117 -22.938 3.93 1 68.75 320 ASP A N 1
ATOM 2487 C CA . ASP A 1 320 ? -8.438 -21.75 3.133 1 68.75 320 ASP A CA 1
ATOM 2488 C C . ASP A 1 320 ? -8.758 -22.141 1.69 1 68.75 320 ASP A C 1
ATOM 2490 O O . ASP A 1 320 ? -7.992 -22.859 1.048 1 68.75 320 ASP A O 1
ATOM 2494 N N . THR A 1 321 ? -9.969 -21.766 1.347 1 64.62 321 THR A N 1
ATOM 2495 C CA . THR A 1 321 ? -10.344 -21.953 -0.051 1 64.62 321 THR A CA 1
ATOM 2496 C C . THR A 1 321 ? -10.273 -20.625 -0.812 1 64.62 321 THR A C 1
ATOM 2498 O O . THR A 1 321 ? -10.328 -20.609 -2.043 1 64.62 321 THR A O 1
ATOM 2501 N N . VAL A 1 322 ? -10.195 -19.516 -0.028 1 67.12 322 VAL A N 1
ATOM 2502 C CA . VAL A 1 322 ? -10.094 -18.188 -0.635 1 67.12 322 VAL A CA 1
ATOM 2503 C C . VAL A 1 322 ? -8.789 -17.531 -0.199 1 67.12 322 VAL A C 1
ATOM 2505 O O . VAL A 1 322 ? -8.297 -17.766 0.905 1 67.12 322 VAL A O 1
ATOM 2508 N N . GLU A 1 323 ? -8.312 -16.75 -1.059 1 76.5 323 GLU A N 1
ATOM 2509 C CA . GLU A 1 323 ? -7.051 -16.078 -0.76 1 76.5 323 GLU A CA 1
ATOM 2510 C C . GLU A 1 323 ? -7.219 -15.055 0.358 1 76.5 323 GLU A C 1
ATOM 2512 O O . GLU A 1 323 ? -8.211 -14.328 0.394 1 76.5 323 GLU A O 1
ATOM 2517 N N . SER A 1 324 ? -6.332 -15.117 1.244 1 80.06 324 SER A N 1
ATOM 2518 C CA . SER A 1 324 ? -6.34 -14.172 2.355 1 80.06 324 SER A CA 1
ATOM 2519 C C . SER A 1 324 ? -5.824 -12.805 1.924 1 80.06 324 SER A C 1
ATOM 2521 O O . SER A 1 324 ? -4.875 -12.711 1.141 1 80.06 324 SER A O 1
ATOM 2523 N N . SER A 1 325 ? -6.441 -11.773 2.506 1 89.56 325 SER A N 1
ATOM 2524 C CA . SER A 1 325 ? -6.02 -10.414 2.184 1 89.56 325 SER A CA 1
ATOM 2525 C C . SER A 1 325 ? -4.652 -10.102 2.785 1 89.56 325 SER A C 1
ATOM 2527 O O . SER A 1 325 ? -4.023 -9.102 2.43 1 89.56 325 SER A O 1
ATOM 2529 N N . ALA A 1 326 ? -4.172 -10.992 3.648 1 88.06 326 ALA A N 1
ATOM 2530 C CA . ALA A 1 326 ? -2.873 -10.789 4.285 1 88.06 326 ALA A CA 1
ATOM 2531 C C . ALA A 1 326 ? -1.763 -10.68 3.246 1 88.06 326 ALA A C 1
ATOM 2533 O O . ALA A 1 326 ? -0.819 -9.898 3.418 1 88.06 326 ALA A O 1
ATOM 2534 N N . ARG A 1 327 ? -1.866 -11.445 2.238 1 91.56 327 ARG A N 1
ATOM 2535 C CA . ARG A 1 327 ? -0.854 -11.43 1.188 1 91.56 327 ARG A CA 1
ATOM 2536 C C . ARG A 1 327 ? -0.885 -10.109 0.419 1 91.56 327 ARG A C 1
ATOM 2538 O O . ARG A 1 327 ? 0.161 -9.586 0.037 1 91.56 327 ARG A O 1
ATOM 2545 N N . LEU A 1 328 ? -2.066 -9.695 0.213 1 94.19 328 LEU A N 1
ATOM 2546 C CA . LEU A 1 328 ? -2.225 -8.398 -0.442 1 94.19 328 LEU A CA 1
ATOM 2547 C C . LEU A 1 328 ? -1.6 -7.285 0.393 1 94.19 328 LEU A C 1
ATOM 2549 O O . LEU A 1 328 ? -0.951 -6.387 -0.147 1 94.19 328 LEU A O 1
ATOM 2553 N N . MET A 1 329 ? -1.756 -7.387 1.705 1 95.31 329 MET A N 1
ATOM 2554 C CA . MET A 1 329 ? -1.189 -6.398 2.621 1 95.31 329 MET A CA 1
ATOM 2555 C C . MET A 1 329 ? 0.335 -6.43 2.578 1 95.31 329 MET A C 1
ATOM 2557 O O . MET A 1 329 ? 0.979 -5.379 2.562 1 95.31 329 MET A O 1
ATOM 2561 N N . LEU A 1 330 ? 0.87 -7.582 2.51 1 95.75 330 LEU A N 1
ATOM 2562 C CA . LEU A 1 330 ? 2.32 -7.723 2.477 1 95.75 330 LEU A CA 1
ATOM 2563 C C . LEU A 1 330 ? 2.893 -7.168 1.176 1 95.75 330 LEU A C 1
ATOM 2565 O O . LEU A 1 330 ? 3.939 -6.52 1.181 1 95.75 330 LEU A O 1
ATOM 2569 N N . ALA A 1 331 ? 2.236 -7.48 0.09 1 96.88 331 ALA A N 1
ATOM 2570 C CA . ALA A 1 331 ? 2.699 -6.984 -1.202 1 96.88 331 ALA A CA 1
ATOM 2571 C C . ALA A 1 331 ? 2.715 -5.457 -1.229 1 96.88 331 ALA A C 1
ATOM 2573 O O . ALA A 1 331 ? 3.65 -4.852 -1.755 1 96.88 331 ALA A O 1
ATOM 2574 N N . THR A 1 332 ? 1.74 -4.855 -0.699 1 96.25 332 THR A N 1
ATOM 2575 C CA . THR A 1 332 ? 1.656 -3.4 -0.688 1 96.25 332 THR A CA 1
ATOM 2576 C C . THR A 1 332 ? 2.713 -2.805 0.239 1 96.25 332 THR A C 1
ATOM 2578 O O . THR A 1 332 ? 3.256 -1.732 -0.037 1 96.25 332 THR A O 1
ATOM 2581 N N . GLN A 1 333 ? 2.93 -3.443 1.337 1 96.75 333 GLN A N 1
ATOM 2582 C CA . GLN A 1 333 ? 3.994 -3 2.232 1 96.75 333 GLN A CA 1
ATOM 2583 C C . GLN A 1 333 ? 5.355 -3.061 1.543 1 96.75 333 GLN A C 1
ATOM 2585 O O . GLN A 1 333 ? 6.199 -2.186 1.749 1 96.75 333 GLN A O 1
ATOM 2590 N N . ALA A 1 334 ? 5.52 -4.117 0.784 1 98.19 334 ALA A N 1
ATOM 2591 C CA . ALA A 1 334 ? 6.758 -4.219 0.02 1 98.19 334 ALA A CA 1
ATOM 2592 C C . ALA A 1 334 ? 6.91 -3.043 -0.941 1 98.19 334 ALA A C 1
ATOM 2594 O O . ALA A 1 334 ? 7.996 -2.473 -1.069 1 98.19 334 ALA A O 1
ATOM 2595 N N . THR A 1 335 ? 5.836 -2.656 -1.614 1 97.81 335 THR A N 1
ATOM 2596 C CA . THR A 1 335 ? 5.855 -1.53 -2.541 1 97.81 335 THR A CA 1
ATOM 2597 C C . THR A 1 335 ? 6.184 -0.232 -1.811 1 97.81 335 THR A C 1
ATOM 2599 O O . THR A 1 335 ? 6.98 0.574 -2.295 1 97.81 335 THR A O 1
ATOM 2602 N N . THR A 1 336 ? 5.602 -0.061 -0.684 1 97.56 336 THR A N 1
ATOM 2603 C CA . THR A 1 336 ? 5.828 1.144 0.107 1 97.56 336 THR A CA 1
ATOM 2604 C C . THR A 1 336 ? 7.285 1.221 0.565 1 97.56 336 THR A C 1
ATOM 2606 O O . THR A 1 336 ? 7.898 2.287 0.514 1 97.56 336 THR A O 1
ATOM 2609 N N . ALA A 1 337 ? 7.789 0.097 1.044 1 97.56 337 ALA A N 1
ATOM 2610 C CA . ALA A 1 337 ? 9.195 0.042 1.451 1 97.56 337 ALA A CA 1
ATOM 2611 C C . ALA A 1 337 ? 10.117 0.372 0.283 1 97.56 337 ALA A C 1
ATOM 2613 O O . ALA A 1 337 ? 11.102 1.1 0.446 1 97.56 337 ALA A O 1
ATOM 2614 N N . ALA A 1 338 ? 9.828 -0.161 -0.874 1 98 338 ALA A N 1
ATOM 2615 C CA . ALA A 1 338 ? 10.641 0.084 -2.062 1 98 338 ALA A CA 1
ATOM 2616 C C . ALA A 1 338 ? 10.656 1.566 -2.422 1 98 338 ALA A C 1
ATOM 2618 O O . ALA A 1 338 ? 11.695 2.115 -2.783 1 98 338 ALA A O 1
ATOM 2619 N N . TYR A 1 339 ? 9.516 2.229 -2.299 1 96.19 339 TYR A N 1
ATOM 2620 C CA . TYR A 1 339 ? 9.438 3.66 -2.568 1 96.19 339 TYR A CA 1
ATOM 2621 C C . TYR A 1 339 ? 10.289 4.449 -1.581 1 96.19 339 TYR A C 1
ATOM 2623 O O . TYR A 1 339 ? 11.008 5.375 -1.973 1 96.19 339 TYR A O 1
ATOM 2631 N N . ARG A 1 340 ? 10.164 4.051 -0.338 1 95.94 340 ARG A N 1
ATOM 2632 C CA . ARG A 1 340 ? 10.906 4.754 0.701 1 95.94 340 ARG A CA 1
ATOM 2633 C C . ARG A 1 340 ? 12.406 4.645 0.47 1 95.94 340 ARG A C 1
ATOM 2635 O O . ARG A 1 340 ? 13.156 5.574 0.779 1 95.94 340 ARG A O 1
ATOM 2642 N N . MET A 1 341 ? 12.852 3.562 -0.111 1 96.19 341 MET A N 1
ATOM 2643 C CA . MET A 1 341 ? 14.273 3.305 -0.336 1 96.19 341 MET A CA 1
ATOM 2644 C C . MET A 1 341 ? 14.719 3.844 -1.693 1 96.19 341 MET A C 1
ATOM 2646 O O . MET A 1 341 ? 15.898 3.789 -2.033 1 96.19 341 MET A O 1
ATOM 2650 N N . GLY A 1 342 ? 13.836 4.316 -2.494 1 95.94 342 GLY A N 1
ATOM 2651 C CA . GLY A 1 342 ? 14.164 4.883 -3.793 1 95.94 342 GLY A CA 1
ATOM 2652 C C . GLY A 1 342 ? 14.453 3.832 -4.848 1 95.94 342 GLY A C 1
ATOM 2653 O O . GLY A 1 342 ? 15.188 4.086 -5.805 1 95.94 342 GLY A O 1
ATOM 2654 N N . LEU A 1 343 ? 13.844 2.635 -4.691 1 97.69 343 LEU A N 1
ATOM 2655 C CA . LEU A 1 343 ? 14.125 1.566 -5.645 1 97.69 343 LEU A CA 1
ATOM 2656 C C . LEU A 1 343 ? 13.484 1.862 -6.996 1 97.69 343 LEU A C 1
ATOM 2658 O O . LEU A 1 343 ? 13.859 1.263 -8.008 1 97.69 343 LEU A O 1
ATOM 2662 N N . HIS A 1 344 ? 12.484 2.721 -7.035 1 95.69 344 HIS A N 1
ATOM 2663 C CA . HIS A 1 344 ? 11.797 3.068 -8.273 1 95.69 344 HIS A CA 1
ATOM 2664 C C . HIS A 1 344 ? 12.648 3.998 -9.133 1 95.69 344 HIS A C 1
ATOM 2666 O O . HIS A 1 344 ? 12.227 4.41 -10.219 1 95.69 344 HIS A O 1
ATOM 2672 N N . ARG A 1 345 ? 13.844 4.312 -8.648 1 94.19 345 ARG A N 1
ATOM 2673 C CA . ARG A 1 345 ? 14.797 5.117 -9.406 1 94.19 345 ARG A CA 1
ATOM 2674 C C . ARG A 1 345 ? 15.961 4.27 -9.898 1 94.19 345 ARG A C 1
ATOM 2676 O O . ARG A 1 345 ? 16.5 3.449 -9.148 1 94.19 345 ARG A O 1
ATOM 2683 N N . ASP A 1 346 ? 16.359 4.492 -11.117 1 94.5 346 ASP A N 1
ATOM 2684 C CA . ASP A 1 346 ? 17.422 3.693 -11.719 1 94.5 346 ASP A CA 1
ATOM 2685 C C . ASP A 1 346 ? 18.766 3.992 -11.07 1 94.5 346 ASP A C 1
ATOM 2687 O O . ASP A 1 346 ? 19.266 5.121 -11.133 1 94.5 346 ASP A O 1
ATOM 2691 N N . PRO A 1 347 ? 19.391 2.99 -10.516 1 95.75 347 PRO A N 1
ATOM 2692 C CA . PRO A 1 347 ? 20.641 3.225 -9.797 1 95.75 347 PRO A CA 1
ATOM 2693 C C . PRO A 1 347 ? 21.859 3.18 -10.711 1 95.75 347 PRO A C 1
ATOM 2695 O O . PRO A 1 347 ? 22.984 3.402 -10.25 1 95.75 347 PRO A O 1
ATOM 2698 N N . ASP A 1 348 ? 21.797 2.906 -11.953 1 92.38 348 ASP A N 1
ATOM 2699 C CA . ASP A 1 348 ? 22.922 2.631 -12.844 1 92.38 348 ASP A CA 1
ATOM 2700 C C . ASP A 1 348 ? 23.922 3.777 -12.836 1 92.38 348 ASP A C 1
ATOM 2702 O O . ASP A 1 348 ? 25.141 3.547 -12.852 1 92.38 348 ASP A O 1
ATOM 2706 N N . GLY A 1 349 ? 23.516 4.984 -12.789 1 90.88 349 GLY A N 1
ATOM 2707 C CA . GLY A 1 349 ? 24.406 6.129 -12.812 1 90.88 349 GLY A CA 1
ATOM 2708 C C . GLY A 1 349 ? 24.828 6.59 -11.43 1 90.88 349 GLY A C 1
ATOM 2709 O O . GLY A 1 349 ? 25.547 7.574 -11.289 1 90.88 349 GLY A O 1
ATOM 2710 N N . TRP A 1 350 ? 24.469 5.887 -10.367 1 94.69 350 TRP A N 1
ATOM 2711 C CA . TRP A 1 350 ? 24.719 6.324 -9 1 94.69 350 TRP A CA 1
ATOM 2712 C C . TRP A 1 350 ? 26.141 5.949 -8.57 1 94.69 350 TRP A C 1
ATOM 2714 O O . TRP A 1 350 ? 26.688 4.953 -9.039 1 94.69 350 TRP A O 1
ATOM 2724 N N . ASN A 1 351 ? 26.688 6.754 -7.734 1 93.5 351 ASN A N 1
ATOM 2725 C CA . ASN A 1 351 ? 28 6.465 -7.152 1 93.5 351 ASN A CA 1
ATOM 2726 C C . ASN A 1 351 ? 27.875 5.637 -5.879 1 93.5 351 ASN A C 1
ATOM 2728 O O . ASN A 1 351 ? 28.203 6.109 -4.789 1 93.5 351 ASN A O 1
ATOM 2732 N N . ILE A 1 352 ? 27.453 4.43 -6.027 1 95.06 352 ILE A N 1
ATOM 2733 C CA . ILE A 1 352 ? 27.328 3.471 -4.934 1 95.06 352 ILE A CA 1
ATOM 2734 C C . ILE A 1 352 ? 27.969 2.141 -5.344 1 95.06 352 ILE A C 1
ATOM 2736 O O . ILE A 1 352 ? 28.391 1.978 -6.488 1 95.06 352 ILE A O 1
ATOM 2740 N N . ALA A 1 353 ? 28.047 1.224 -4.383 1 93.81 353 ALA A N 1
ATOM 2741 C CA . ALA A 1 353 ? 28.656 -0.077 -4.652 1 93.81 353 ALA A CA 1
ATOM 2742 C C . ALA A 1 353 ? 27.938 -0.8 -5.781 1 93.81 353 ALA A C 1
ATOM 2744 O O . ALA A 1 353 ? 26.703 -0.739 -5.879 1 93.81 353 ALA A O 1
ATOM 2745 N N . SER A 1 354 ? 28.609 -1.55 -6.621 1 92.69 354 SER A N 1
ATOM 2746 C CA . SER A 1 354 ? 28.047 -2.221 -7.789 1 92.69 354 SER A CA 1
ATOM 2747 C C . SER A 1 354 ? 27.031 -3.281 -7.387 1 92.69 354 SER A C 1
ATOM 2749 O O . SER A 1 354 ? 26 -3.443 -8.039 1 92.69 354 SER A O 1
ATOM 2751 N N . TRP A 1 355 ? 27.344 -3.982 -6.355 1 93.06 355 TRP A N 1
ATOM 2752 C CA . TRP A 1 355 ? 26.391 -5.012 -5.922 1 93.06 355 TRP A CA 1
ATOM 2753 C C . TRP A 1 355 ? 25.062 -4.395 -5.52 1 93.06 355 TRP A C 1
ATOM 2755 O O . TRP A 1 355 ? 24 -4.996 -5.73 1 93.06 355 TRP A O 1
ATOM 2765 N N . GLU A 1 356 ? 25.172 -3.279 -4.883 1 96.06 356 GLU A N 1
ATOM 2766 C CA . GLU A 1 356 ? 23.953 -2.633 -4.406 1 96.06 356 GLU A CA 1
ATOM 2767 C C . GLU A 1 356 ? 23.094 -2.139 -5.574 1 96.06 356 GLU A C 1
ATOM 2769 O O . GLU A 1 356 ? 21.875 -2.15 -5.5 1 96.06 356 GLU A O 1
ATOM 2774 N N . LYS A 1 357 ? 23.766 -1.614 -6.645 1 96.38 357 LYS A N 1
ATOM 2775 C CA . LYS A 1 357 ? 23.031 -1.205 -7.836 1 96.38 357 LYS A CA 1
ATOM 2776 C C . LYS A 1 357 ? 22.188 -2.354 -8.383 1 96.38 357 LYS A C 1
ATOM 2778 O O . LYS A 1 357 ? 21 -2.174 -8.688 1 96.38 357 LYS A O 1
ATOM 2783 N N . ILE A 1 358 ? 22.781 -3.475 -8.414 1 96.62 358 ILE A N 1
ATOM 2784 C CA . ILE A 1 358 ? 22.109 -4.656 -8.961 1 96.62 358 ILE A CA 1
ATOM 2785 C C . ILE A 1 358 ? 21.016 -5.121 -8 1 96.62 358 ILE A C 1
ATOM 2787 O O . ILE A 1 358 ? 19.922 -5.48 -8.43 1 96.62 358 ILE A O 1
ATOM 2791 N N . ALA A 1 359 ? 21.297 -5.137 -6.715 1 96.88 359 ALA A N 1
ATOM 2792 C CA . ALA A 1 359 ? 20.328 -5.551 -5.711 1 96.88 359 ALA A CA 1
ATOM 2793 C C . ALA A 1 359 ? 19.078 -4.656 -5.742 1 96.88 359 ALA A C 1
ATOM 2795 O O . ALA A 1 359 ? 17.953 -5.145 -5.613 1 96.88 359 ALA A O 1
ATOM 2796 N N . ARG A 1 360 ? 19.328 -3.383 -5.895 1 97.88 360 ARG A N 1
ATOM 2797 C CA . ARG A 1 360 ? 18.234 -2.43 -5.945 1 97.88 360 ARG A CA 1
ATOM 2798 C C . ARG A 1 360 ? 17.344 -2.68 -7.156 1 97.88 360 ARG A C 1
ATOM 2800 O O . ARG A 1 360 ? 16.109 -2.684 -7.043 1 97.88 360 ARG A O 1
ATOM 2807 N N . LYS A 1 361 ? 17.953 -2.865 -8.281 1 97.81 361 LYS A N 1
ATOM 2808 C CA . LYS A 1 361 ? 17.203 -3.148 -9.5 1 97.81 361 LYS A CA 1
ATOM 2809 C C . LYS A 1 361 ? 16.438 -4.457 -9.375 1 97.81 361 LYS A C 1
ATOM 2811 O O . LYS A 1 361 ? 15.25 -4.516 -9.727 1 97.81 361 LYS A O 1
ATOM 2816 N N . LYS A 1 362 ? 17.062 -5.484 -8.93 1 97.94 362 LYS A N 1
ATOM 2817 C CA . LYS A 1 362 ? 16.438 -6.797 -8.766 1 97.94 362 LYS A CA 1
ATOM 2818 C C . LYS A 1 362 ? 15.25 -6.73 -7.816 1 97.94 362 LYS A C 1
ATOM 2820 O O . LYS A 1 362 ? 14.188 -7.277 -8.109 1 97.94 362 LYS A O 1
ATOM 2825 N N . LEU A 1 363 ? 15.383 -6.039 -6.715 1 98.44 363 LEU A N 1
ATOM 2826 C CA . LEU A 1 363 ? 14.328 -5.984 -5.707 1 98.44 363 LEU A CA 1
ATOM 2827 C C . LEU A 1 363 ? 13.18 -5.094 -6.172 1 98.44 363 LEU A C 1
ATOM 2829 O O . LEU A 1 363 ? 12.023 -5.324 -5.809 1 98.44 363 LEU A O 1
ATOM 2833 N N . TRP A 1 364 ? 13.492 -4.059 -6.969 1 98.44 364 TRP A N 1
ATOM 2834 C CA . TRP A 1 364 ? 12.406 -3.277 -7.547 1 98.44 364 TRP A CA 1
ATOM 2835 C C . TRP A 1 364 ? 11.5 -4.156 -8.406 1 98.44 364 TRP A C 1
ATOM 2837 O O . TRP A 1 364 ? 10.281 -4.137 -8.242 1 98.44 364 TRP A O 1
ATOM 2847 N N . TRP A 1 365 ? 12.094 -4.918 -9.227 1 98.56 365 TRP A N 1
ATOM 2848 C CA . TRP A 1 365 ? 11.289 -5.711 -10.156 1 98.56 365 TRP A CA 1
ATOM 2849 C C . TRP A 1 365 ? 10.609 -6.867 -9.43 1 98.56 365 TRP A C 1
ATOM 2851 O O . TRP A 1 365 ? 9.5 -7.27 -9.789 1 98.56 365 TRP A O 1
ATOM 2861 N N . ALA A 1 366 ? 11.297 -7.422 -8.383 1 98.5 366 ALA A N 1
ATOM 2862 C CA . ALA A 1 366 ? 10.602 -8.398 -7.547 1 98.5 366 ALA A CA 1
ATOM 2863 C C . ALA A 1 366 ? 9.367 -7.785 -6.895 1 98.5 366 ALA A C 1
ATOM 2865 O O . ALA A 1 366 ? 8.312 -8.422 -6.816 1 98.5 366 ALA A O 1
ATOM 2866 N N . THR A 1 367 ? 9.484 -6.543 -6.438 1 98.56 367 THR A N 1
ATOM 2867 C CA . THR A 1 367 ? 8.367 -5.82 -5.84 1 98.56 367 THR A CA 1
ATOM 2868 C C . THR A 1 367 ? 7.281 -5.559 -6.879 1 98.56 367 THR A C 1
ATOM 2870 O O . THR A 1 367 ? 6.09 -5.684 -6.582 1 98.56 367 THR A O 1
ATOM 2873 N N . TYR A 1 368 ? 7.684 -5.199 -8.078 1 97.81 368 TYR A N 1
ATOM 2874 C CA . TYR A 1 368 ? 6.75 -4.969 -9.172 1 97.81 368 TYR A CA 1
ATOM 2875 C C . TYR A 1 368 ? 5.926 -6.219 -9.461 1 97.81 368 TYR A C 1
ATOM 2877 O O . TYR A 1 368 ? 4.707 -6.141 -9.633 1 97.81 368 TYR A O 1
ATOM 2885 N N . VAL A 1 369 ? 6.621 -7.344 -9.508 1 98.06 369 VAL A N 1
ATOM 2886 C CA . VAL A 1 369 ? 5.949 -8.617 -9.766 1 98.06 369 VAL A CA 1
ATOM 2887 C C . VAL A 1 369 ? 4.969 -8.914 -8.633 1 98.06 369 VAL A C 1
ATOM 2889 O O . VAL A 1 369 ? 3.828 -9.305 -8.883 1 98.06 369 VAL A O 1
ATOM 2892 N N . ALA A 1 370 ? 5.414 -8.758 -7.422 1 97.69 370 ALA A N 1
ATOM 2893 C CA . ALA A 1 370 ? 4.559 -9.016 -6.266 1 97.69 370 ALA A CA 1
ATOM 2894 C C . ALA A 1 370 ? 3.301 -8.148 -6.309 1 97.69 370 ALA A C 1
ATOM 2896 O O . ALA A 1 370 ? 2.201 -8.633 -6.023 1 97.69 370 ALA A O 1
ATOM 2897 N N . ASP A 1 371 ? 3.451 -6.898 -6.625 1 96.81 371 ASP A N 1
ATOM 2898 C CA . ASP A 1 371 ? 2.328 -5.973 -6.703 1 96.81 371 ASP A CA 1
ATOM 2899 C C . ASP A 1 371 ? 1.36 -6.375 -7.812 1 96.81 371 ASP A C 1
ATOM 2901 O O . ASP A 1 371 ? 0.146 -6.402 -7.605 1 96.81 371 ASP A O 1
ATOM 2905 N N . ALA A 1 372 ? 1.853 -6.699 -8.977 1 96.44 372 ALA A N 1
ATOM 2906 C CA . ALA A 1 372 ? 1.04 -7.043 -10.141 1 96.44 372 ALA A CA 1
ATOM 2907 C C . ALA A 1 372 ? 0.284 -8.352 -9.906 1 96.44 372 ALA A C 1
ATOM 2909 O O . ALA A 1 372 ? -0.91 -8.445 -10.203 1 96.44 372 ALA A O 1
ATOM 2910 N N . LEU A 1 373 ? 1 -9.336 -9.422 1 95.19 373 LEU A N 1
ATOM 2911 C CA . LEU A 1 373 ? 0.38 -10.648 -9.258 1 95.19 373 LEU A CA 1
ATOM 2912 C C . LEU A 1 373 ? -0.615 -10.633 -8.102 1 95.19 373 LEU A C 1
ATOM 2914 O O . LEU A 1 373 ? -1.633 -11.328 -8.148 1 95.19 373 LEU A O 1
ATOM 2918 N N . ALA A 1 374 ? -0.288 -9.844 -7.07 1 95.5 374 ALA A N 1
ATOM 2919 C CA . ALA A 1 374 ? -1.274 -9.688 -6.004 1 95.5 374 ALA A CA 1
ATOM 2920 C C . ALA A 1 374 ? -2.551 -9.039 -6.527 1 95.5 374 ALA A C 1
ATOM 2922 O O . ALA A 1 374 ? -3.656 -9.484 -6.215 1 95.5 374 ALA A O 1
ATOM 2923 N N . ALA A 1 375 ? -2.387 -8 -7.285 1 94.94 375 ALA A N 1
ATOM 2924 C CA . ALA A 1 375 ? -3.541 -7.336 -7.887 1 94.94 375 ALA A CA 1
ATOM 2925 C C . ALA A 1 375 ? -4.328 -8.297 -8.773 1 94.94 375 ALA A C 1
ATOM 2927 O O . ALA A 1 375 ? -5.559 -8.273 -8.781 1 94.94 375 ALA A O 1
ATOM 2928 N N . GLN A 1 376 ? -3.672 -9.125 -9.5 1 94.56 376 GLN A N 1
ATOM 2929 C CA . GLN A 1 376 ? -4.305 -10.117 -10.367 1 94.56 376 GLN A CA 1
ATOM 2930 C C . GLN A 1 376 ? -5.082 -11.148 -9.547 1 94.56 376 GLN A C 1
ATOM 2932 O O . GLN A 1 376 ? -6.203 -11.508 -9.906 1 94.56 376 GLN A O 1
ATOM 2937 N N . ALA A 1 377 ? -4.484 -11.57 -8.508 1 93.56 377 ALA A N 1
ATOM 2938 C CA . ALA A 1 377 ? -5.074 -12.625 -7.688 1 93.56 377 ALA A CA 1
ATOM 2939 C C . ALA A 1 377 ? -6.355 -12.141 -7.012 1 93.56 377 ALA A C 1
ATOM 2941 O O . ALA A 1 377 ? -7.312 -12.906 -6.859 1 93.56 377 ALA A O 1
ATOM 2942 N N . PHE A 1 378 ? -6.398 -10.898 -6.695 1 93 378 PHE A N 1
ATOM 2943 C CA . PHE A 1 378 ? -7.52 -10.414 -5.898 1 93 378 PHE A CA 1
ATOM 2944 C C . PHE A 1 378 ? -8.438 -9.531 -6.738 1 93 378 PHE A C 1
ATOM 2946 O O . PHE A 1 378 ? -9.516 -9.141 -6.289 1 93 378 PHE A O 1
ATOM 2953 N N . GLY A 1 379 ? -8.023 -9.219 -7.926 1 92.31 379 GLY A N 1
ATOM 2954 C CA . GLY A 1 379 ? -8.812 -8.352 -8.789 1 92.31 379 GLY A CA 1
ATOM 2955 C C . GLY A 1 379 ? -8.867 -6.918 -8.297 1 92.31 379 GLY A C 1
ATOM 2956 O O . GLY A 1 379 ? -9.891 -6.246 -8.438 1 92.31 379 GLY A O 1
ATOM 2957 N N . THR A 1 380 ? -7.883 -6.496 -7.582 1 94.12 380 THR A N 1
ATOM 2958 C CA . THR A 1 380 ? -7.805 -5.133 -7.066 1 94.12 380 THR A CA 1
ATOM 2959 C C . THR A 1 380 ? -6.891 -4.277 -7.941 1 94.12 380 THR A C 1
ATOM 2961 O O . THR A 1 380 ? -6.137 -4.805 -8.766 1 94.12 380 THR A O 1
ATOM 2964 N N . PRO A 1 381 ? -6.988 -2.943 -7.797 1 92.88 381 PRO A N 1
ATOM 2965 C CA . PRO A 1 381 ? -6.004 -2.098 -8.477 1 92.88 381 PRO A CA 1
ATOM 2966 C C . PRO A 1 381 ? -4.586 -2.307 -7.953 1 92.88 381 PRO A C 1
ATOM 2968 O O . PRO A 1 381 ? -4.402 -2.752 -6.816 1 92.88 381 PRO A O 1
ATOM 2971 N N . TYR A 1 382 ? -3.666 -2.078 -8.781 1 93.12 382 TYR A N 1
ATOM 2972 C CA . TYR A 1 382 ? -2.256 -2.146 -8.414 1 93.12 382 TYR A CA 1
ATOM 2973 C C . TYR A 1 382 ? -1.812 -0.871 -7.707 1 93.12 382 TYR A C 1
ATOM 2975 O O . TYR A 1 382 ? -2.51 0.146 -7.754 1 93.12 382 TYR A O 1
ATOM 2983 N N . HIS A 1 383 ? -0.688 -0.896 -7.055 1 94.31 383 HIS A N 1
ATOM 2984 C CA . HIS A 1 383 ? -0.228 0.229 -6.25 1 94.31 383 HIS A CA 1
ATOM 2985 C C . HIS A 1 383 ? 0.938 0.947 -6.918 1 94.31 383 HIS A C 1
ATOM 2987 O O . HIS A 1 383 ? 1.259 2.084 -6.566 1 94.31 383 HIS A O 1
ATOM 2993 N N . ILE A 1 384 ? 1.573 0.3 -7.855 1 93.88 384 ILE A N 1
ATOM 2994 C CA . ILE A 1 384 ? 2.674 0.93 -8.57 1 93.88 384 ILE A CA 1
ATOM 2995 C C . ILE A 1 384 ? 2.154 1.566 -9.859 1 93.88 384 ILE A C 1
ATOM 2997 O O . ILE A 1 384 ? 1.626 0.874 -10.734 1 93.88 384 ILE A O 1
ATOM 3001 N N . GLN A 1 385 ? 2.387 2.818 -9.953 1 83.12 385 GLN A N 1
ATOM 3002 C CA . GLN A 1 385 ? 1.944 3.52 -11.156 1 83.12 385 GLN A CA 1
ATOM 3003 C C . GLN A 1 385 ? 3.004 3.451 -12.25 1 83.12 385 GLN A C 1
ATOM 3005 O O . GLN A 1 385 ? 4.203 3.461 -11.961 1 83.12 385 GLN A O 1
ATOM 3010 N N . ALA A 1 386 ? 2.549 3.41 -13.469 1 76.81 386 ALA A N 1
ATOM 3011 C CA . ALA A 1 386 ? 3.443 3.203 -14.602 1 76.81 386 ALA A CA 1
ATOM 3012 C C . ALA A 1 386 ? 4.312 4.434 -14.852 1 76.81 386 ALA A C 1
ATOM 3014 O O . ALA A 1 386 ? 5.418 4.324 -15.383 1 76.81 386 ALA A O 1
ATOM 3015 N N . ASP A 1 387 ? 3.932 5.543 -14.359 1 79 387 ASP A N 1
ATOM 3016 C CA . ASP A 1 387 ? 4.664 6.742 -14.766 1 79 387 ASP A CA 1
ATOM 3017 C C . ASP A 1 387 ? 5.438 7.332 -13.586 1 79 387 ASP A C 1
ATOM 3019 O O . ASP A 1 387 ? 5.852 8.492 -13.633 1 79 387 ASP A O 1
ATOM 3023 N N . VAL A 1 388 ? 5.699 6.512 -12.633 1 83.31 388 VAL A N 1
ATOM 3024 C CA . VAL A 1 388 ? 6.324 7.129 -11.469 1 83.31 388 VAL A CA 1
ATOM 3025 C C . VAL A 1 388 ? 7.688 6.492 -11.211 1 83.31 388 VAL A C 1
ATOM 3027 O O . VAL A 1 388 ? 8.375 6.836 -10.242 1 83.31 388 VAL A O 1
ATOM 3030 N N . TYR A 1 389 ? 8.07 5.52 -11.992 1 90.88 389 TYR A N 1
ATOM 3031 C CA . TYR A 1 389 ? 9.375 4.902 -11.766 1 90.88 389 TYR A CA 1
ATOM 3032 C C . TYR A 1 389 ? 10.234 4.98 -13.023 1 90.88 389 TYR A C 1
ATOM 3034 O O . TYR A 1 389 ? 9.719 5.105 -14.133 1 90.88 389 TYR A O 1
ATOM 3042 N N . SER A 1 390 ? 11.562 4.918 -12.883 1 91.06 390 SER A N 1
ATOM 3043 C CA . SER A 1 390 ? 12.516 5.031 -13.984 1 91.06 390 SER A CA 1
ATOM 3044 C C . SER A 1 390 ? 13.477 3.848 -14 1 91.06 390 SER A C 1
ATOM 3046 O O . SER A 1 390 ? 14.406 3.809 -14.812 1 91.06 390 SER A O 1
ATOM 3048 N N . THR A 1 391 ? 13.312 2.922 -13.094 1 94.62 391 THR A N 1
ATOM 3049 C CA . THR A 1 391 ? 14.227 1.792 -12.984 1 94.62 391 THR A CA 1
ATOM 3050 C C . THR A 1 391 ? 14.297 1.023 -14.305 1 94.62 391 THR A C 1
ATOM 3052 O O . THR A 1 391 ? 13.266 0.664 -14.875 1 94.62 391 THR A O 1
ATOM 3055 N N . SER A 1 392 ? 15.445 0.78 -14.742 1 94.38 392 SER A N 1
ATOM 3056 C CA . SER A 1 392 ? 15.656 0.095 -16.016 1 94.38 392 SER A CA 1
ATOM 3057 C C . SER A 1 392 ? 15.234 -1.369 -15.93 1 94.38 392 SER A C 1
ATOM 3059 O O . SER A 1 392 ? 15.125 -1.927 -14.836 1 94.38 392 SER A O 1
ATOM 3061 N N . SER A 1 393 ? 15.062 -1.933 -17.047 1 95.69 393 SER A N 1
ATOM 3062 C CA . SER A 1 393 ? 14.625 -3.324 -17.109 1 95.69 393 SER A CA 1
ATOM 3063 C C . SER A 1 393 ? 15.68 -4.258 -16.531 1 95.69 393 SER A C 1
ATOM 3065 O O . SER A 1 393 ? 16.875 -3.998 -16.625 1 95.69 393 SER A O 1
ATOM 3067 N N . ILE A 1 394 ? 15.219 -5.262 -15.922 1 97.12 394 ILE A N 1
ATOM 3068 C CA . ILE A 1 394 ? 16.109 -6.258 -15.344 1 97.12 394 ILE A CA 1
ATOM 3069 C C . ILE A 1 394 ? 16.578 -7.227 -16.422 1 97.12 394 ILE A C 1
ATOM 3071 O O . ILE A 1 394 ? 15.805 -7.598 -17.312 1 97.12 394 ILE A O 1
ATOM 3075 N N . GLU A 1 395 ? 17.828 -7.547 -16.422 1 96.38 395 GLU A N 1
ATOM 3076 C CA . GLU A 1 395 ? 18.422 -8.469 -17.391 1 96.38 395 GLU A CA 1
ATOM 3077 C C . GLU A 1 395 ? 18.938 -9.734 -16.688 1 96.38 395 GLU A C 1
ATOM 3079 O O . GLU A 1 395 ? 19.062 -9.766 -15.469 1 96.38 395 GLU A O 1
ATOM 3084 N N . ILE A 1 396 ? 19.219 -10.734 -17.5 1 95.56 396 ILE A N 1
ATOM 3085 C CA . ILE A 1 396 ? 19.656 -12.031 -16.984 1 95.56 396 ILE A CA 1
ATOM 3086 C C . ILE A 1 396 ? 20.953 -11.859 -16.188 1 95.56 396 ILE A C 1
ATOM 3088 O O . ILE A 1 396 ? 21.109 -12.461 -15.125 1 95.56 396 ILE A O 1
ATOM 3092 N N . ASP A 1 397 ? 21.797 -11.023 -16.609 1 94.56 397 ASP A N 1
ATOM 3093 C CA . ASP A 1 397 ? 23.078 -10.82 -15.953 1 94.56 397 ASP A CA 1
ATOM 3094 C C . ASP A 1 397 ? 22.906 -10.203 -14.57 1 94.56 397 ASP A C 1
ATOM 3096 O O . ASP A 1 397 ? 23.688 -10.477 -13.656 1 94.56 397 ASP A O 1
ATOM 3100 N N . ASP A 1 398 ? 21.922 -9.359 -14.445 1 95.44 398 ASP A N 1
ATOM 3101 C CA . ASP A 1 398 ? 21.625 -8.781 -13.133 1 95.44 398 ASP A CA 1
ATOM 3102 C C . ASP A 1 398 ? 21.266 -9.867 -12.125 1 95.44 398 ASP A C 1
ATOM 3104 O O . ASP A 1 398 ? 21.703 -9.828 -10.977 1 95.44 398 ASP A O 1
ATOM 3108 N N . VAL A 1 399 ? 20.547 -10.836 -12.578 1 95.94 399 VAL A N 1
ATOM 3109 C CA . VAL A 1 399 ? 20.062 -11.891 -11.695 1 95.94 399 VAL A CA 1
ATOM 3110 C C . VAL A 1 399 ? 21.188 -12.875 -11.391 1 95.94 399 VAL A C 1
ATOM 3112 O O . VAL A 1 399 ? 21.25 -13.453 -10.305 1 95.94 399 VAL A O 1
ATOM 3115 N N . LEU A 1 400 ? 22.094 -13.047 -12.32 1 94.12 400 LEU A N 1
ATOM 3116 C CA . LEU A 1 400 ? 23.203 -13.984 -12.172 1 94.12 400 LEU A CA 1
ATOM 3117 C C . LEU A 1 400 ? 24.266 -13.438 -11.227 1 94.12 400 LEU A C 1
ATOM 3119 O O . LEU A 1 400 ? 25.109 -14.18 -10.734 1 94.12 400 LEU A O 1
ATOM 3123 N N . PHE A 1 401 ? 24.109 -12.18 -10.992 1 92.19 401 PHE A N 1
ATOM 3124 C CA . PHE A 1 401 ? 25.109 -11.539 -10.148 1 92.19 401 PHE A CA 1
ATOM 3125 C C . PHE A 1 401 ? 25.125 -12.18 -8.766 1 92.19 401 PHE A C 1
ATOM 3127 O O . PHE A 1 401 ? 24.078 -12.359 -8.141 1 92.19 401 PHE A O 1
ATOM 3134 N N . ASP A 1 402 ? 26.281 -12.609 -8.258 1 89.62 402 ASP A N 1
ATOM 3135 C CA . ASP A 1 402 ? 26.578 -13.117 -6.922 1 89.62 402 ASP A CA 1
ATOM 3136 C C . ASP A 1 402 ? 25.906 -14.469 -6.684 1 89.62 402 ASP A C 1
ATOM 3138 O O . ASP A 1 402 ? 25.609 -14.828 -5.543 1 89.62 402 ASP A O 1
ATOM 3142 N N . GLU A 1 403 ? 25.531 -15.227 -7.746 1 91.69 403 GLU A N 1
ATOM 3143 C CA . GLU A 1 403 ? 24.922 -16.547 -7.637 1 91.69 403 GLU A CA 1
ATOM 3144 C C . GLU A 1 403 ? 26 -17.625 -7.465 1 91.69 403 GLU A C 1
ATOM 3146 O O . GLU A 1 403 ? 25.688 -18.75 -7.047 1 91.69 403 GLU A O 1
ATOM 3151 N N . ASP A 1 404 ? 27.172 -17.25 -7.695 1 87 404 ASP A N 1
ATOM 3152 C CA . ASP A 1 404 ? 28.266 -18.203 -7.508 1 87 404 ASP A CA 1
ATOM 3153 C C . ASP A 1 404 ? 28.656 -18.297 -6.035 1 87 404 ASP A C 1
ATOM 3155 O O . ASP A 1 404 ? 28.906 -17.281 -5.387 1 87 404 ASP A O 1
ATOM 3159 N N . VAL A 1 405 ? 28.734 -19.516 -5.586 1 87.44 405 VAL A N 1
ATOM 3160 C CA . VAL A 1 405 ? 29.047 -19.734 -4.176 1 87.44 405 VAL A CA 1
ATOM 3161 C C . VAL A 1 405 ? 30.5 -20.188 -4.035 1 87.44 405 VAL A C 1
ATOM 3163 O O . VAL A 1 405 ? 30.906 -21.188 -4.633 1 87.44 405 VAL A O 1
ATOM 3166 N N . PRO A 1 406 ? 31.188 -19.516 -3.223 1 85.12 406 PRO A N 1
ATOM 3167 C CA . PRO A 1 406 ? 32.562 -19.953 -2.969 1 85.12 406 PRO A CA 1
ATOM 3168 C C . PRO A 1 406 ? 32.625 -21.344 -2.338 1 85.12 406 PRO A C 1
ATOM 3170 O O . PRO A 1 406 ? 31.641 -21.781 -1.702 1 85.12 406 PRO A O 1
ATOM 3173 N N . SER A 1 407 ? 33.719 -21.984 -2.396 1 84.5 407 SER A N 1
ATOM 3174 C CA . SER A 1 407 ? 33.875 -23.375 -1.977 1 84.5 407 SER A CA 1
ATOM 3175 C C . SER A 1 407 ? 33.625 -23.547 -0.485 1 84.5 407 SER A C 1
ATOM 3177 O O . SER A 1 407 ? 33.031 -24.531 -0.061 1 84.5 407 SER A O 1
ATOM 3179 N N . HIS A 1 408 ? 33.969 -22.547 0.284 1 85.06 408 HIS A N 1
ATOM 3180 C CA . HIS A 1 408 ? 33.844 -22.672 1.732 1 85.06 408 HIS A CA 1
ATOM 3181 C C . HIS A 1 408 ? 32.406 -22.516 2.195 1 85.06 408 HIS A C 1
ATOM 3183 O O . HIS A 1 408 ? 32.094 -22.859 3.334 1 85.06 408 HIS A O 1
ATOM 3189 N N . LEU A 1 409 ? 31.547 -22.094 1.297 1 88.69 409 LEU A N 1
ATOM 3190 C CA . LEU A 1 409 ? 30.141 -21.906 1.64 1 88.69 409 LEU A CA 1
ATOM 3191 C C . LEU A 1 409 ? 29.266 -22.953 0.945 1 88.69 409 LEU A C 1
ATOM 3193 O O . LEU A 1 409 ? 28.047 -22.953 1.105 1 88.69 409 LEU A O 1
ATOM 3197 N N . GLN A 1 410 ? 29.797 -23.875 0.266 1 83.44 410 GLN A N 1
ATOM 3198 C CA . GLN A 1 410 ? 29.062 -24.844 -0.547 1 83.44 410 GLN A CA 1
ATOM 3199 C C . GLN A 1 410 ? 28.219 -25.781 0.324 1 83.44 410 GLN A C 1
ATOM 3201 O O . GLN A 1 410 ? 27.219 -26.328 -0.131 1 83.44 410 GLN A O 1
ATOM 3206 N N . HIS A 1 411 ? 28.656 -25.891 1.512 1 82 411 HIS A N 1
ATOM 3207 C CA . HIS A 1 411 ? 27.906 -26.75 2.42 1 82 411 HIS A CA 1
ATOM 3208 C C . HIS A 1 411 ? 26.531 -26.156 2.729 1 82 411 HIS A C 1
ATOM 3210 O O . HIS A 1 411 ? 25.625 -26.859 3.158 1 82 411 HIS A O 1
ATOM 3216 N N . LEU A 1 412 ? 26.406 -24.891 2.514 1 84.56 412 LEU A N 1
ATOM 3217 C CA . LEU A 1 412 ? 25.141 -24.203 2.764 1 84.56 412 LEU A CA 1
ATOM 3218 C C . LEU A 1 412 ? 24.312 -24.094 1.483 1 84.56 412 LEU A C 1
ATOM 3220 O O . LEU A 1 412 ? 23.188 -23.609 1.508 1 84.56 412 LEU A O 1
ATOM 3224 N N . ALA A 1 413 ? 25 -24.422 0.419 1 78.62 413 ALA A N 1
ATOM 3225 C CA . ALA A 1 413 ? 24.328 -24.344 -0.871 1 78.62 413 ALA A CA 1
ATOM 3226 C C . ALA A 1 413 ? 24.375 -25.688 -1.603 1 78.62 413 ALA A C 1
ATOM 3228 O O . ALA A 1 413 ? 25.266 -26.5 -1.335 1 78.62 413 ALA A O 1
ATOM 3229 N N . SER A 1 414 ? 23.281 -26.234 -2.025 1 63.84 414 SER A N 1
ATOM 3230 C CA . SER A 1 414 ? 23.359 -27.5 -2.738 1 63.84 414 SER A CA 1
ATOM 3231 C C . SER A 1 414 ? 24.359 -27.422 -3.891 1 63.84 414 SER A C 1
ATOM 3233 O O . SER A 1 414 ? 24.625 -26.344 -4.422 1 63.84 414 SER A O 1
ATOM 3235 N N . GLU A 1 415 ? 25.172 -28.516 -4.031 1 56.25 415 GLU A N 1
ATOM 3236 C CA . GLU A 1 415 ? 26.156 -28.641 -5.098 1 56.25 415 GLU A CA 1
ATOM 3237 C C . GLU A 1 415 ? 25.641 -28.016 -6.395 1 56.25 415 GLU A C 1
ATOM 3239 O O . GLU A 1 415 ? 24.484 -28.172 -6.75 1 56.25 415 GLU A O 1
ATOM 3244 N N . ASP A 1 416 ? 26.188 -26.797 -6.766 1 54.75 416 ASP A N 1
ATOM 3245 C CA . ASP A 1 416 ? 25.953 -25.891 -7.879 1 54.75 416 ASP A CA 1
ATOM 3246 C C . ASP A 1 416 ? 25.688 -26.656 -9.172 1 54.75 416 ASP A C 1
ATOM 3248 O O . ASP A 1 416 ? 26.312 -26.406 -10.195 1 54.75 416 ASP A O 1
ATOM 3252 N N . THR A 1 417 ? 25.094 -27.875 -9.172 1 52.06 417 THR A N 1
ATOM 3253 C CA . THR A 1 417 ? 25 -28.609 -10.43 1 52.06 417 THR A CA 1
ATOM 3254 C C . THR A 1 417 ? 23.938 -27.984 -11.336 1 52.06 417 THR A C 1
ATOM 3256 O O . THR A 1 417 ? 23.844 -28.328 -12.516 1 52.06 417 THR A O 1
ATOM 3259 N N . THR A 1 418 ? 23.172 -27.141 -10.797 1 59.94 418 THR A N 1
ATOM 3260 C CA . THR A 1 418 ? 22.047 -26.719 -11.633 1 59.94 418 THR A CA 1
ATOM 3261 C C . THR A 1 418 ? 22.328 -25.375 -12.281 1 59.94 418 THR A C 1
ATOM 3263 O O . THR A 1 418 ? 23.078 -24.562 -11.742 1 59.94 418 THR A O 1
ATOM 3266 N N . SER A 1 419 ? 22.109 -25.375 -13.555 1 68.25 419 SER A N 1
ATOM 3267 C CA . SER A 1 419 ? 22.281 -24.172 -14.367 1 68.25 419 SER A CA 1
ATOM 3268 C C . SER A 1 419 ? 21.656 -22.953 -13.688 1 68.25 419 SER A C 1
ATOM 3270 O O . SER A 1 419 ? 20.531 -23.016 -13.195 1 68.25 419 SER A O 1
ATOM 3272 N N . LYS A 1 420 ? 22.5 -22 -13.453 1 83.56 420 LYS A N 1
ATOM 3273 C CA . LYS A 1 420 ? 22.078 -20.719 -12.875 1 83.56 420 LYS A CA 1
ATOM 3274 C C . LYS A 1 420 ? 21.375 -19.859 -13.922 1 83.56 420 LYS A C 1
ATOM 3276 O O . LYS A 1 420 ? 20.672 -18.906 -13.578 1 83.56 420 LYS A O 1
ATOM 3281 N N . LEU A 1 421 ? 21.516 -20.188 -15.125 1 87.5 421 LEU A N 1
ATOM 3282 C CA . LEU A 1 421 ? 20.969 -19.375 -16.203 1 87.5 421 LEU A CA 1
ATOM 3283 C C . LEU A 1 421 ? 19.453 -19.516 -16.297 1 87.5 421 LEU A C 1
ATOM 3285 O O . LEU A 1 421 ? 18.75 -18.531 -16.531 1 87.5 421 LEU A O 1
ATOM 3289 N N . GLU A 1 422 ? 19.031 -20.703 -16.078 1 90.25 422 GLU A N 1
ATOM 3290 C CA . GLU A 1 422 ? 17.609 -20.969 -16.219 1 90.25 422 GLU A CA 1
ATOM 3291 C C . GLU A 1 422 ? 16.797 -20.203 -15.188 1 90.25 422 GLU A C 1
ATOM 3293 O O . GLU A 1 422 ? 15.812 -19.531 -15.523 1 90.25 422 GLU A O 1
ATOM 3298 N N . PRO A 1 423 ? 17.234 -20.266 -13.914 1 92.25 423 PRO A N 1
ATOM 3299 C CA . PRO A 1 423 ? 16.516 -19.469 -12.922 1 92.25 423 PRO A CA 1
ATOM 3300 C C . PRO A 1 423 ? 16.531 -17.969 -13.242 1 92.25 423 PRO A C 1
ATOM 3302 O O . PRO A 1 423 ? 15.516 -17.297 -13.047 1 92.25 423 PRO A O 1
ATOM 3305 N N . ALA A 1 424 ? 17.578 -17.484 -13.719 1 94.81 424 ALA A N 1
ATOM 3306 C CA . ALA A 1 424 ? 17.688 -16.062 -14.055 1 94.81 424 ALA A CA 1
ATOM 3307 C C . ALA A 1 424 ? 16.766 -15.711 -15.219 1 94.81 424 ALA A C 1
ATOM 3309 O O . ALA A 1 424 ? 16.078 -14.695 -15.18 1 94.81 424 ALA A O 1
ATOM 3310 N N . ALA A 1 425 ? 16.781 -16.547 -16.234 1 94.62 425 ALA A N 1
ATOM 3311 C CA . ALA A 1 425 ? 15.922 -16.328 -17.391 1 94.62 425 ALA A CA 1
ATOM 3312 C C . ALA A 1 425 ? 14.453 -16.406 -16.984 1 94.62 425 ALA A C 1
ATOM 3314 O O . ALA A 1 425 ? 13.625 -15.633 -17.5 1 94.62 425 ALA A O 1
ATOM 3315 N N . ARG A 1 426 ? 14.156 -17.344 -16.172 1 95.44 426 ARG A N 1
ATOM 3316 C CA . ARG A 1 426 ? 12.781 -17.516 -15.695 1 95.44 426 ARG A CA 1
ATOM 3317 C C . ARG A 1 426 ? 12.312 -16.281 -14.938 1 95.44 426 ARG A C 1
ATOM 3319 O O . ARG A 1 426 ? 11.172 -15.844 -15.102 1 95.44 426 ARG A O 1
ATOM 3326 N N . PHE A 1 427 ? 13.203 -15.758 -14.094 1 96.69 427 PHE A N 1
ATOM 3327 C CA . PHE A 1 427 ? 12.836 -14.562 -13.352 1 96.69 427 PHE A CA 1
ATOM 3328 C C . PHE A 1 427 ? 12.539 -13.406 -14.297 1 96.69 427 PHE A C 1
ATOM 3330 O O . PHE A 1 427 ? 11.539 -12.703 -14.125 1 96.69 427 PHE A O 1
ATOM 3337 N N . VAL A 1 428 ? 13.32 -13.164 -15.273 1 97 428 VAL A N 1
ATOM 3338 C CA . VAL A 1 428 ? 13.141 -12.086 -16.234 1 97 428 VAL A CA 1
ATOM 3339 C C . VAL A 1 428 ? 11.828 -12.289 -17 1 97 428 VAL A C 1
ATOM 3341 O O . VAL A 1 428 ? 11.078 -11.344 -17.219 1 97 428 VAL A O 1
ATOM 3344 N N . ALA A 1 429 ? 11.578 -13.531 -17.375 1 96.31 429 ALA A N 1
ATOM 3345 C CA . ALA A 1 429 ? 10.328 -13.844 -18.078 1 96.31 429 ALA A CA 1
ATOM 3346 C C . ALA A 1 429 ? 9.117 -13.547 -17.188 1 96.31 429 ALA A C 1
ATOM 3348 O O . ALA A 1 429 ? 8.094 -13.078 -17.672 1 96.31 429 ALA A O 1
ATOM 3349 N N . THR A 1 430 ? 9.281 -13.867 -15.93 1 97.12 430 THR A N 1
ATOM 3350 C CA . THR A 1 430 ? 8.203 -13.609 -14.977 1 97.12 430 THR A CA 1
ATOM 3351 C C . THR A 1 430 ? 7.941 -12.109 -14.859 1 97.12 430 THR A C 1
ATOM 3353 O O . THR A 1 430 ? 6.785 -11.68 -14.773 1 97.12 430 THR A O 1
ATOM 3356 N N . VAL A 1 431 ? 8.961 -11.312 -14.812 1 97.38 431 VAL A N 1
ATOM 3357 C CA . VAL A 1 431 ? 8.836 -9.859 -14.742 1 97.38 431 VAL A CA 1
ATOM 3358 C C . VAL A 1 431 ? 8.094 -9.344 -15.977 1 97.38 431 VAL A C 1
ATOM 3360 O O . VAL A 1 431 ? 7.188 -8.516 -15.867 1 97.38 431 VAL A O 1
ATOM 3363 N N . ASN A 1 432 ? 8.453 -9.82 -17.109 1 95.56 432 ASN A N 1
ATOM 3364 C CA . ASN A 1 432 ? 7.812 -9.391 -18.344 1 95.56 432 ASN A CA 1
ATOM 3365 C C . ASN A 1 432 ? 6.332 -9.758 -18.375 1 95.56 432 ASN A C 1
ATOM 3367 O O . ASN A 1 432 ? 5.5 -8.969 -18.828 1 95.56 432 ASN A O 1
ATOM 3371 N N . LEU A 1 433 ? 6.094 -10.945 -17.938 1 96.5 433 LEU A N 1
ATOM 3372 C CA . LEU A 1 433 ? 4.699 -11.375 -17.891 1 96.5 433 LEU A CA 1
ATOM 3373 C C . LEU A 1 433 ? 3.9 -10.516 -16.922 1 96.5 433 LEU A C 1
ATOM 3375 O O . LEU A 1 433 ? 2.732 -10.211 -17.172 1 96.5 433 LEU A O 1
ATOM 3379 N N . ALA A 1 434 ? 4.527 -10.188 -15.797 1 96.81 434 ALA A N 1
ATOM 3380 C CA . ALA A 1 434 ? 3.869 -9.328 -14.82 1 96.81 434 ALA A CA 1
ATOM 3381 C C . ALA A 1 434 ? 3.535 -7.969 -15.422 1 96.81 434 ALA A C 1
ATOM 3383 O O . ALA A 1 434 ? 2.492 -7.387 -15.117 1 96.81 434 ALA A O 1
ATOM 3384 N N . ARG A 1 435 ? 4.363 -7.453 -16.25 1 95.25 435 ARG A N 1
ATOM 3385 C CA . ARG A 1 435 ? 4.121 -6.184 -16.922 1 95.25 435 ARG A CA 1
ATOM 3386 C C . ARG A 1 435 ? 2.914 -6.277 -17.859 1 95.25 435 ARG A C 1
ATOM 3388 O O . ARG A 1 435 ? 2.09 -5.359 -17.906 1 95.25 435 ARG A O 1
ATOM 3395 N N . ILE A 1 436 ? 2.803 -7.348 -18.547 1 96.25 436 ILE A N 1
ATOM 3396 C CA . ILE A 1 436 ? 1.668 -7.566 -19.438 1 96.25 436 ILE A CA 1
ATOM 3397 C C . ILE A 1 436 ? 0.388 -7.711 -18.625 1 96.25 436 ILE A C 1
ATOM 3399 O O . ILE A 1 436 ? -0.64 -7.117 -18.953 1 96.25 436 ILE A O 1
ATOM 3403 N N . SER A 1 437 ? 0.53 -8.516 -17.609 1 96.12 437 SER A N 1
ATOM 3404 C CA . SER A 1 437 ? -0.621 -8.742 -16.734 1 96.12 437 SER A CA 1
ATOM 3405 C C . SER A 1 437 ? -1.157 -7.43 -16.172 1 96.12 437 SER A C 1
ATOM 3407 O O . SER A 1 437 ? -2.371 -7.254 -16.047 1 96.12 437 SER A O 1
ATOM 3409 N N . ARG A 1 438 ? -0.334 -6.582 -15.852 1 93.94 438 ARG A N 1
ATOM 3410 C CA . ARG A 1 438 ? -0.736 -5.289 -15.305 1 93.94 438 ARG A CA 1
ATOM 3411 C C . ARG A 1 438 ? -1.529 -4.488 -16.328 1 93.94 438 ARG A C 1
ATOM 3413 O O . ARG A 1 438 ? -2.518 -3.834 -15.984 1 93.94 438 ARG A O 1
ATOM 3420 N N . GLN A 1 439 ? -1.112 -4.457 -17.516 1 93 439 GLN A N 1
ATOM 3421 C CA . GLN A 1 439 ? -1.832 -3.758 -18.578 1 93 439 GLN A CA 1
ATOM 3422 C C . GLN A 1 439 ? -3.24 -4.324 -18.75 1 93 439 GLN A C 1
ATOM 3424 O O . GLN A 1 439 ? -4.199 -3.568 -18.922 1 93 439 GLN A O 1
ATOM 3429 N N . ILE A 1 440 ? -3.295 -5.59 -18.688 1 95.12 440 ILE A N 1
ATOM 3430 C CA . ILE A 1 440 ? -4.582 -6.254 -18.859 1 95.12 440 ILE A CA 1
ATOM 3431 C C . ILE A 1 440 ? -5.496 -5.898 -17.688 1 95.12 440 ILE A C 1
ATOM 3433 O O . ILE A 1 440 ? -6.684 -5.625 -17.875 1 95.12 440 ILE A O 1
ATOM 3437 N N . LEU A 1 441 ? -4.902 -5.961 -16.5 1 93.06 441 LEU A N 1
ATOM 3438 C CA . LEU A 1 441 ? -5.656 -5.613 -15.305 1 93.06 441 LEU A CA 1
ATOM 3439 C C . LEU A 1 441 ? -6.203 -4.191 -15.398 1 93.06 441 LEU A C 1
ATOM 3441 O O . LEU A 1 441 ? -7.34 -3.93 -15.008 1 93.06 441 LEU A O 1
ATOM 3445 N N . HIS A 1 442 ? -5.395 -3.314 -15.891 1 89.19 442 HIS A N 1
ATOM 3446 C CA . HIS A 1 442 ? -5.809 -1.927 -16.062 1 89.19 442 HIS A CA 1
ATOM 3447 C C . HIS A 1 442 ? -7.012 -1.819 -16.984 1 89.19 442 HIS A C 1
ATOM 3449 O O . HIS A 1 442 ? -7.957 -1.077 -16.703 1 89.19 442 HIS A O 1
ATOM 3455 N N . LEU A 1 443 ? -7 -2.547 -18 1 88.94 443 LEU A N 1
ATOM 3456 C CA . LEU A 1 443 ? -8.102 -2.549 -18.953 1 88.94 443 LEU A CA 1
ATOM 3457 C C . LEU A 1 443 ? -9.367 -3.137 -18.344 1 88.94 443 LEU A C 1
ATOM 3459 O O . LEU A 1 443 ? -10.469 -2.641 -18.578 1 88.94 443 LEU A O 1
ATOM 3463 N N . SER A 1 444 ? -9.156 -4.176 -17.594 1 90.25 444 SER A N 1
ATOM 3464 C CA . SER A 1 444 ? -10.289 -4.828 -16.953 1 90.25 444 SER A CA 1
ATOM 3465 C C . SER A 1 444 ? -10.945 -3.914 -15.922 1 90.25 444 SER A C 1
ATOM 3467 O O . SER A 1 444 ? -12.172 -3.873 -15.812 1 90.25 444 SER A O 1
ATOM 3469 N N . LEU A 1 445 ? -10.172 -3.197 -15.195 1 87.62 445 LEU A N 1
ATOM 3470 C CA . LEU A 1 445 ? -10.688 -2.354 -14.117 1 87.62 445 LEU A CA 1
ATOM 3471 C C . LEU A 1 445 ? -11.344 -1.097 -14.68 1 87.62 445 LEU A C 1
ATOM 3473 O O . LEU A 1 445 ? -12.25 -0.535 -14.062 1 87.62 445 LEU A O 1
ATOM 3477 N N . LYS A 1 446 ? -10.906 -0.625 -15.797 1 81.62 446 LYS A N 1
ATOM 3478 C CA . LYS A 1 446 ? -11.438 0.591 -16.406 1 81.62 446 LYS A CA 1
ATOM 3479 C C . LYS A 1 446 ? -12.828 0.357 -16.969 1 81.62 446 LYS A C 1
ATOM 3481 O O . LYS A 1 446 ? -13.578 1.309 -17.219 1 81.62 446 LYS A O 1
ATOM 3486 N N . ARG A 1 447 ? -13.18 -0.831 -17.156 1 74 447 ARG A N 1
ATOM 3487 C CA . ARG A 1 447 ? -14.508 -1.143 -17.688 1 74 447 ARG A CA 1
ATOM 3488 C C . ARG A 1 447 ? -15.594 -0.598 -16.766 1 74 447 ARG A C 1
ATOM 3490 O O . ARG A 1 447 ? -16.688 -0.255 -17.234 1 74 447 ARG A O 1
ATOM 3497 N N . ASP A 1 448 ? -15.266 -0.457 -15.523 1 70 448 ASP A N 1
ATOM 3498 C CA . ASP A 1 448 ? -16.25 -0.072 -14.531 1 70 448 ASP A CA 1
ATOM 3499 C C . ASP A 1 448 ? -16.203 1.428 -14.242 1 70 448 ASP A C 1
ATOM 3501 O O . ASP A 1 448 ? -16.875 1.923 -13.352 1 70 448 ASP A O 1
ATOM 3505 N N . ILE A 1 449 ? -15.297 2.109 -15.031 1 73.88 449 ILE A N 1
ATOM 3506 C CA . ILE A 1 449 ? -15.156 3.539 -14.773 1 73.88 449 ILE A CA 1
ATOM 3507 C C . ILE A 1 449 ? -15.672 4.328 -15.977 1 73.88 449 ILE A C 1
ATOM 3509 O O . ILE A 1 449 ? -15.305 4.039 -17.125 1 73.88 449 ILE A O 1
ATOM 3513 N N . PRO A 1 450 ? -16.562 5.164 -15.836 1 62.28 450 PRO A N 1
ATOM 3514 C CA . PRO A 1 450 ? -17.234 5.879 -16.938 1 62.28 450 PRO A CA 1
ATOM 3515 C C . PRO A 1 450 ? -16.25 6.648 -17.812 1 62.28 450 PRO A C 1
ATOM 3517 O O . PRO A 1 450 ? -16.547 6.934 -18.969 1 62.28 450 PRO A O 1
ATOM 3520 N N . MET A 1 451 ? -15.062 7.035 -17.422 1 59.59 451 MET A N 1
ATOM 3521 C CA . MET A 1 451 ? -14.195 7.836 -18.281 1 59.59 451 MET A CA 1
ATOM 3522 C C . MET A 1 451 ? -13.359 6.949 -19.188 1 59.59 451 MET A C 1
ATOM 3524 O O . MET A 1 451 ? -12.242 6.566 -18.844 1 59.59 451 MET A O 1
ATOM 3528 N N . PRO A 1 452 ? -14.086 6.645 -20.359 1 60.53 452 PRO A N 1
ATOM 3529 C CA . PRO A 1 452 ? -13.492 5.625 -21.234 1 60.53 452 PRO A CA 1
ATOM 3530 C C . PRO A 1 452 ? -12.242 6.121 -21.953 1 60.53 452 PRO A C 1
ATOM 3532 O O . PRO A 1 452 ? -12.094 7.324 -22.188 1 60.53 452 PRO A O 1
ATOM 3535 N N . LEU A 1 453 ? -11.18 5.422 -21.906 1 63.22 453 LEU A N 1
ATOM 3536 C CA . LEU A 1 453 ? -10.062 5.594 -22.828 1 63.22 453 LEU A CA 1
ATOM 3537 C C . LEU A 1 453 ? -10.562 5.852 -24.25 1 63.22 453 LEU A C 1
ATOM 3539 O O . LEU A 1 453 ? -11.586 5.301 -24.656 1 63.22 453 LEU A O 1
ATOM 3543 N N . ALA A 1 454 ? -9.852 6.777 -24.812 1 69.38 454 ALA A N 1
ATOM 3544 C CA . ALA A 1 454 ? -10.156 6.953 -26.234 1 69.38 454 ALA A CA 1
ATOM 3545 C C . ALA A 1 454 ? -10.109 5.617 -26.969 1 69.38 454 ALA A C 1
ATOM 3547 O O . ALA A 1 454 ? -9.258 4.77 -26.672 1 69.38 454 ALA A O 1
ATOM 3548 N N . VAL A 1 455 ? -11.016 5.375 -27.797 1 73.38 455 VAL A N 1
ATOM 3549 C CA . VAL A 1 455 ? -11.203 4.113 -28.516 1 73.38 455 VAL A CA 1
ATOM 3550 C C . VAL A 1 455 ? -9.914 3.725 -29.219 1 73.38 455 VAL A C 1
ATOM 3552 O O . VAL A 1 455 ? -9.508 2.561 -29.188 1 73.38 455 VAL A O 1
ATOM 3555 N N . GLU A 1 456 ? -9.344 4.719 -29.781 1 76.06 456 GLU A N 1
ATOM 3556 C CA . GLU A 1 456 ? -8.117 4.438 -30.516 1 76.06 456 GLU A CA 1
ATOM 3557 C C . GLU A 1 4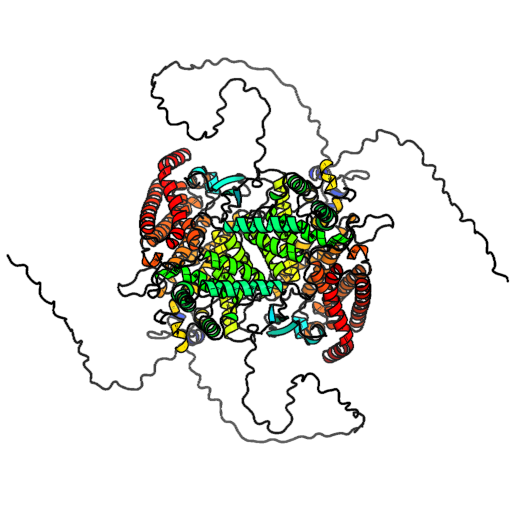56 ? -6.996 3.982 -29.594 1 76.06 456 GLU A C 1
ATOM 3559 O O . GLU A 1 456 ? -6.25 3.059 -29.922 1 76.06 456 GLU A O 1
ATOM 3564 N N . ASP A 1 457 ? -6.914 4.613 -28.5 1 78.62 457 ASP A N 1
ATOM 3565 C CA . ASP A 1 457 ? -5.883 4.266 -27.516 1 78.62 457 ASP A CA 1
ATOM 3566 C C . ASP A 1 457 ? -6.117 2.873 -26.938 1 78.62 457 ASP A C 1
ATOM 3568 O O . ASP A 1 457 ? -5.168 2.115 -26.734 1 78.62 457 ASP A O 1
ATOM 3572 N N . MET A 1 458 ? -7.273 2.59 -26.828 1 81 458 MET A N 1
ATOM 3573 C CA . MET A 1 458 ? -7.637 1.276 -26.297 1 81 458 MET A CA 1
ATOM 3574 C C . MET A 1 458 ? -7.293 0.175 -27.297 1 81 458 MET A C 1
ATOM 3576 O O . MET A 1 458 ? -6.758 -0.869 -26.922 1 81 458 MET A O 1
ATOM 3580 N N . GLN A 1 459 ? -7.57 0.424 -28.547 1 85.5 459 GLN A N 1
ATOM 3581 C CA . GLN A 1 459 ? -7.301 -0.57 -29.594 1 85.5 459 GLN A CA 1
ATOM 3582 C C . GLN A 1 459 ? -5.805 -0.804 -29.75 1 85.5 459 GLN A C 1
ATOM 3584 O O . GLN A 1 459 ? -5.363 -1.94 -29.938 1 85.5 459 GLN A O 1
ATOM 3589 N N . ARG A 1 460 ? -5.148 0.288 -29.625 1 87.19 460 ARG A N 1
ATOM 3590 C CA . ARG A 1 460 ? -3.695 0.163 -29.719 1 87.19 460 ARG A CA 1
ATOM 3591 C C . ARG A 1 460 ? -3.145 -0.689 -28.578 1 87.19 460 ARG A C 1
ATOM 3593 O O . ARG A 1 460 ? -2.27 -1.529 -28.781 1 87.19 460 ARG A O 1
ATOM 3600 N N . LEU A 1 461 ? -3.65 -0.445 -27.469 1 87.81 461 LEU A N 1
ATOM 3601 C CA . LEU A 1 461 ? -3.215 -1.199 -26.312 1 87.81 461 LEU A CA 1
ATOM 3602 C C . LEU A 1 461 ? -3.578 -2.674 -26.438 1 87.81 461 LEU A C 1
ATOM 3604 O O . LEU A 1 461 ? -2.766 -3.549 -26.141 1 87.81 461 LEU A O 1
ATOM 3608 N N . LEU A 1 462 ? -4.734 -2.963 -26.922 1 91.94 462 LEU A N 1
ATOM 3609 C CA . LEU A 1 462 ? -5.203 -4.336 -27.109 1 91.94 462 LEU A CA 1
ATOM 3610 C C . LEU A 1 462 ? -4.348 -5.07 -28.125 1 91.94 462 LEU A C 1
ATOM 3612 O O . LEU A 1 462 ? -3.943 -6.215 -27.906 1 91.94 462 LEU A O 1
ATOM 3616 N N . ASP A 1 463 ? -4.043 -4.387 -29.156 1 93.31 463 ASP A N 1
ATOM 3617 C CA . ASP A 1 463 ? -3.227 -4.992 -30.203 1 93.31 463 ASP A CA 1
ATOM 3618 C C . ASP A 1 463 ? -1.808 -5.262 -29.703 1 93.31 463 ASP A C 1
ATOM 3620 O O . ASP A 1 463 ? -1.206 -6.281 -30.047 1 93.31 463 ASP A O 1
ATOM 3624 N N . GLY A 1 464 ? -1.377 -4.293 -28.953 1 93.69 464 GLY A N 1
ATOM 3625 C CA . GLY A 1 464 ? -0.056 -4.484 -28.375 1 93.69 464 GLY A CA 1
ATOM 3626 C C . GLY A 1 464 ? 0.029 -5.699 -27.469 1 93.69 464 GLY A C 1
ATOM 3627 O O . GLY A 1 464 ? 0.97 -6.488 -27.578 1 93.69 464 GLY A O 1
ATOM 3628 N N . ILE A 1 465 ? -0.901 -5.867 -26.641 1 96.19 465 ILE A N 1
ATOM 3629 C CA . ILE A 1 465 ? -0.948 -6.996 -25.719 1 96.19 465 ILE A CA 1
ATOM 3630 C C . ILE A 1 465 ? -1.113 -8.297 -26.5 1 96.19 465 ILE A C 1
ATOM 3632 O O . ILE A 1 465 ? -0.46 -9.297 -26.203 1 96.19 465 ILE A O 1
ATOM 3636 N N . LYS A 1 466 ? -1.979 -8.266 -27.5 1 95 466 LYS A N 1
ATOM 3637 C CA . LYS A 1 466 ? -2.211 -9.438 -28.328 1 95 466 LYS A CA 1
ATOM 3638 C C . LYS A 1 466 ? -0.916 -9.914 -28.984 1 95 466 LYS A C 1
ATOM 3640 O O . LYS A 1 466 ? -0.611 -11.109 -28.969 1 95 466 LYS A O 1
ATOM 3645 N N . HIS A 1 467 ? -0.248 -8.977 -29.453 1 94.19 467 HIS A N 1
ATOM 3646 C CA . HIS A 1 467 ? 1.015 -9.297 -30.109 1 94.19 467 HIS A CA 1
ATOM 3647 C C . HIS A 1 467 ? 2.02 -9.875 -29.125 1 94.19 467 HIS A C 1
ATOM 3649 O O . HIS A 1 467 ? 2.695 -10.859 -29.422 1 94.19 467 HIS A O 1
ATOM 3655 N N . GLU A 1 468 ? 2.109 -9.281 -27.984 1 94.88 468 GLU A N 1
ATOM 3656 C CA . GLU A 1 468 ? 3.049 -9.75 -26.969 1 94.88 468 GLU A CA 1
ATOM 3657 C C . GLU A 1 468 ? 2.723 -11.18 -26.531 1 94.88 468 GLU A C 1
ATOM 3659 O O . GLU A 1 468 ? 3.625 -12 -26.344 1 94.88 468 GLU A O 1
ATOM 3664 N N . LEU A 1 469 ? 1.482 -11.531 -26.359 1 95.88 469 LEU A N 1
ATOM 3665 C CA . LEU A 1 469 ? 1.07 -12.852 -25.891 1 95.88 469 LEU A CA 1
ATOM 3666 C C . LEU A 1 469 ? 1.209 -13.891 -27 1 95.88 469 LEU A C 1
ATOM 3668 O O . LEU A 1 469 ? 1.56 -15.047 -26.719 1 95.88 469 LEU A O 1
ATOM 3672 N N . GLU A 1 470 ? 0.963 -13.484 -28.203 1 92.81 470 GLU A N 1
ATOM 3673 C CA . GLU A 1 470 ? 1.081 -14.406 -29.328 1 92.81 470 GLU A CA 1
ATOM 3674 C C . GLU A 1 470 ? 2.535 -14.797 -29.578 1 92.81 470 GLU A C 1
ATOM 3676 O O . GLU A 1 470 ? 2.824 -15.938 -29.938 1 92.81 470 GLU A O 1
ATOM 3681 N N . TYR A 1 471 ? 3.377 -13.891 -29.281 1 90.5 471 TYR A N 1
ATOM 3682 C CA . TYR A 1 471 ? 4.785 -14.141 -29.578 1 90.5 471 TYR A CA 1
ATOM 3683 C C . TYR A 1 471 ? 5.531 -14.586 -28.328 1 90.5 471 TYR A C 1
ATOM 3685 O O . TYR A 1 471 ? 6.727 -14.875 -28.375 1 90.5 471 TYR A O 1
ATOM 3693 N N . TRP A 1 472 ? 4.895 -14.695 -27.266 1 92.06 472 TRP A N 1
ATOM 3694 C CA . TRP A 1 472 ? 5.543 -14.953 -25.984 1 92.06 472 TRP A CA 1
ATOM 3695 C C . TRP A 1 472 ? 6.328 -16.266 -26.031 1 92.06 472 TRP A C 1
ATOM 3697 O O . TRP A 1 472 ? 7.496 -16.297 -25.641 1 92.06 472 TRP A O 1
ATOM 3707 N N . HIS A 1 473 ? 5.781 -17.344 -26.578 1 87.88 473 HIS A N 1
ATOM 3708 C CA . HIS A 1 473 ? 6.438 -18.656 -26.609 1 87.88 473 HIS A CA 1
ATOM 3709 C C . HIS A 1 473 ? 7.598 -18.656 -27.594 1 87.88 473 HIS A C 1
ATOM 3711 O O . HIS A 1 473 ? 8.562 -19.406 -27.422 1 87.88 473 HIS A O 1
ATOM 3717 N N . LYS A 1 474 ? 7.465 -17.812 -28.531 1 86.44 474 LYS A N 1
ATOM 3718 C CA . LYS A 1 474 ? 8.492 -17.766 -29.578 1 86.44 474 LYS A CA 1
ATOM 3719 C C . LYS A 1 474 ? 9.75 -17.078 -29.078 1 86.44 474 LYS A C 1
ATOM 3721 O O . LYS A 1 474 ? 10.859 -17.422 -29.5 1 86.44 474 LYS A O 1
ATOM 3726 N N . ILE A 1 475 ? 9.609 -16.141 -28.203 1 87 475 ILE A N 1
ATOM 3727 C CA . ILE A 1 475 ? 10.75 -15.352 -27.734 1 87 475 ILE A CA 1
ATOM 3728 C C . ILE A 1 475 ? 11.328 -15.977 -26.469 1 87 475 ILE A C 1
ATOM 3730 O O . ILE A 1 475 ? 12.43 -15.625 -26.047 1 87 475 ILE A O 1
ATOM 3734 N N . LEU A 1 476 ? 10.633 -16.938 -25.953 1 89.62 476 LEU A N 1
ATOM 3735 C CA . LEU A 1 476 ? 11.094 -17.578 -24.719 1 89.62 476 LEU A CA 1
ATOM 3736 C C . LEU A 1 476 ? 12.367 -18.375 -24.969 1 89.62 476 LEU A C 1
ATOM 3738 O O . LEU A 1 476 ? 12.438 -19.172 -25.922 1 89.62 476 LEU A O 1
ATOM 3742 N N . PRO A 1 477 ? 13.328 -18.156 -24.141 1 87 477 PRO A N 1
ATOM 3743 C CA . PRO A 1 477 ? 14.531 -19 -24.266 1 87 477 PRO A CA 1
ATOM 3744 C C . PRO A 1 477 ? 14.211 -20.484 -24.25 1 87 477 PRO A C 1
ATOM 3746 O O . PRO A 1 477 ? 13.297 -20.922 -23.547 1 87 477 PRO A O 1
ATOM 3749 N N . GLY A 1 478 ? 14.984 -21.297 -24.875 1 82.94 478 GLY A N 1
ATOM 3750 C CA . GLY A 1 478 ? 14.758 -22.734 -25.016 1 82.94 478 GLY A CA 1
ATOM 3751 C C . GLY A 1 478 ? 14.719 -23.469 -23.703 1 82.94 478 GLY A C 1
ATOM 3752 O O . GLY A 1 478 ? 13.977 -24.438 -23.547 1 82.94 478 GLY A O 1
ATOM 3753 N N . CYS A 1 479 ? 15.461 -22.906 -22.75 1 84.38 479 CYS A N 1
ATOM 3754 C CA . CYS A 1 479 ? 15.547 -23.578 -21.453 1 84.38 479 CYS A CA 1
ATOM 3755 C C . CYS A 1 479 ? 14.258 -23.406 -20.656 1 84.38 479 CYS A C 1
ATOM 3757 O O . CYS A 1 479 ? 14.039 -24.109 -19.672 1 84.38 479 CYS A O 1
ATOM 3759 N N . LEU A 1 480 ? 13.391 -22.547 -21.172 1 89.69 480 LEU A N 1
ATOM 3760 C CA . LEU A 1 480 ? 12.148 -22.281 -20.438 1 89.69 480 LEU A CA 1
ATOM 3761 C C . LEU A 1 480 ? 10.961 -22.953 -21.125 1 89.69 480 LEU A C 1
ATOM 3763 O O . LEU A 1 480 ? 9.812 -22.75 -20.719 1 89.69 480 LEU A O 1
ATOM 3767 N N . GLY A 1 481 ? 11.188 -23.594 -22.203 1 78.12 481 GLY A N 1
ATOM 3768 C CA . GLY A 1 481 ? 10.109 -24.266 -22.906 1 78.12 481 GLY A CA 1
ATOM 3769 C C . GLY A 1 481 ? 9.461 -25.375 -22.094 1 78.12 481 GLY A C 1
ATOM 3770 O O . GLY A 1 481 ? 10.008 -25.812 -21.078 1 78.12 481 GLY A O 1
ATOM 3771 N N . SER A 1 482 ? 8.094 -25.609 -22.156 1 62.56 482 SER A N 1
ATOM 3772 C CA . SER A 1 482 ? 7.305 -26.594 -21.438 1 62.56 482 SER A CA 1
ATOM 3773 C C . SER A 1 482 ? 7.836 -28.016 -21.672 1 62.56 482 SER A C 1
ATOM 3775 O O . SER A 1 482 ? 7.465 -28.953 -20.969 1 62.56 482 SER A O 1
ATOM 3777 N N . CYS A 1 483 ? 8.398 -28.328 -22.875 1 52.22 483 CYS A N 1
ATOM 3778 C CA . CYS A 1 483 ? 8.539 -29.703 -23.359 1 52.22 483 CYS A CA 1
ATOM 3779 C C . CYS A 1 483 ? 9.539 -30.469 -22.5 1 52.22 483 CYS A C 1
ATOM 3781 O O . CYS A 1 483 ? 10.617 -29.969 -22.172 1 52.22 483 CYS A O 1
ATOM 3783 N N . ALA A 1 484 ? 8.906 -31.312 -21.609 1 47.41 484 ALA A N 1
ATOM 3784 C CA . ALA A 1 484 ? 9.695 -32.406 -21.062 1 47.41 484 ALA A CA 1
ATOM 3785 C C . ALA A 1 484 ? 10.781 -32.844 -22.031 1 47.41 484 ALA A C 1
ATOM 3787 O O . ALA A 1 484 ? 10.492 -33.438 -23.078 1 47.41 484 ALA A O 1
ATOM 3788 N N . VAL A 1 485 ? 11.641 -32.125 -22.234 1 42.84 485 VAL A N 1
ATOM 3789 C CA . VAL A 1 485 ? 12.695 -32.656 -23.078 1 42.84 485 VAL A CA 1
ATOM 3790 C C . VAL A 1 485 ? 12.953 -34.125 -22.703 1 42.84 485 VAL A C 1
ATOM 3792 O O . VAL A 1 485 ? 12.547 -34.562 -21.641 1 42.84 485 VAL A O 1
ATOM 3795 N N . SER A 1 486 ? 14.102 -34.688 -23.328 1 39.97 486 SER A N 1
ATOM 3796 C CA . SER A 1 486 ? 14.641 -36.062 -23.344 1 39.97 486 SER A CA 1
ATOM 3797 C C . SER A 1 486 ? 14.82 -36.594 -21.938 1 39.97 486 SER A C 1
ATOM 3799 O O . SER A 1 486 ? 14.945 -35.844 -20.984 1 39.97 486 SER A O 1
ATOM 3801 N N . GLU A 1 487 ? 14.664 -37.906 -21.703 1 42.38 487 GLU A N 1
ATOM 3802 C CA . GLU A 1 487 ? 14.898 -38.844 -20.609 1 42.38 487 GLU A CA 1
ATOM 3803 C C . GLU A 1 487 ? 15.969 -38.344 -19.656 1 42.38 487 GLU A C 1
ATOM 3805 O O . GLU A 1 487 ? 15.93 -38.656 -18.453 1 42.38 487 GLU A O 1
ATOM 3810 N N . ASP A 1 488 ? 17.047 -37.844 -20.078 1 43.28 488 ASP A N 1
ATOM 3811 C CA . ASP A 1 488 ? 18.25 -37.594 -19.297 1 43.28 488 ASP A CA 1
ATOM 3812 C C . ASP A 1 488 ? 18.172 -36.219 -18.641 1 43.28 488 ASP A C 1
ATOM 3814 O O . ASP A 1 488 ? 19.156 -35.75 -18.031 1 43.28 488 ASP A O 1
ATOM 3818 N N . GLU A 1 489 ? 17.062 -35.312 -18.812 1 51.34 489 GLU A N 1
ATOM 3819 C CA . GLU A 1 489 ? 17.156 -33.875 -18.625 1 51.34 489 GLU A CA 1
ATOM 3820 C C . GLU A 1 489 ? 16.719 -33.469 -17.219 1 51.34 489 GLU A C 1
ATOM 3822 O O . GLU A 1 489 ? 15.812 -34.062 -16.641 1 51.34 489 GLU A O 1
ATOM 3827 N N . ILE A 1 490 ? 17.578 -32.625 -16.547 1 56.66 490 ILE A N 1
ATOM 3828 C CA . ILE A 1 490 ? 17.531 -31.906 -15.281 1 56.66 490 ILE A CA 1
ATOM 3829 C C . ILE A 1 490 ? 16.172 -31.234 -15.109 1 56.66 490 ILE A C 1
ATOM 3831 O O . ILE A 1 490 ? 15.695 -30.562 -16.031 1 56.66 490 ILE A O 1
ATOM 3835 N N . TYR A 1 491 ? 15.508 -31.75 -14.094 1 65.5 491 TYR A N 1
ATOM 3836 C CA . TYR A 1 491 ? 14.211 -31.172 -13.773 1 65.5 491 TYR A CA 1
ATOM 3837 C C . TYR A 1 491 ? 14.297 -29.656 -13.664 1 65.5 491 TYR A C 1
ATOM 3839 O O . TYR A 1 491 ? 15.188 -29.141 -12.984 1 65.5 491 TYR A O 1
ATOM 3847 N N . ARG A 1 492 ? 13.555 -29 -14.578 1 76.75 492 ARG A N 1
ATOM 3848 C CA . ARG A 1 492 ? 13.445 -27.531 -14.555 1 76.75 492 ARG A CA 1
ATOM 3849 C C . ARG A 1 492 ? 12.047 -27.109 -14.117 1 76.75 492 ARG A C 1
ATOM 3851 O O . ARG A 1 492 ? 11.047 -27.5 -14.719 1 76.75 492 ARG A O 1
ATOM 3858 N N . ASN A 1 493 ? 11.961 -26.328 -13.07 1 85.56 493 ASN A N 1
ATOM 3859 C CA . ASN A 1 493 ? 10.68 -25.891 -12.523 1 85.56 493 ASN A CA 1
ATOM 3860 C C . ASN A 1 493 ? 10.094 -24.734 -13.32 1 85.56 493 ASN A C 1
ATOM 3862 O O . ASN A 1 493 ? 9.891 -23.641 -12.773 1 85.56 493 ASN A O 1
ATOM 3866 N N . ASN A 1 494 ? 9.641 -24.953 -14.555 1 91.56 494 ASN A N 1
ATOM 3867 C CA . ASN A 1 494 ? 9.094 -23.922 -15.43 1 91.56 494 ASN A CA 1
ATOM 3868 C C . ASN A 1 494 ? 7.566 -23.906 -15.367 1 91.56 494 ASN A C 1
ATOM 3870 O O . ASN A 1 494 ? 6.938 -23 -15.93 1 91.56 494 ASN A O 1
ATOM 3874 N N . ALA A 1 495 ? 6.988 -24.859 -14.695 1 93.81 495 ALA A N 1
ATOM 3875 C CA . ALA A 1 495 ? 5.535 -25.016 -14.695 1 93.81 495 ALA A CA 1
ATOM 3876 C C . ALA A 1 495 ? 4.848 -23.766 -14.164 1 93.81 495 ALA A C 1
ATOM 3878 O O . ALA A 1 495 ? 3.867 -23.297 -14.75 1 93.81 495 ALA A O 1
ATOM 3879 N N . PRO A 1 496 ? 5.398 -23.156 -13.078 1 94.94 496 PRO A N 1
ATOM 3880 C CA . PRO A 1 496 ? 4.73 -21.938 -12.586 1 94.94 496 PRO A CA 1
ATOM 3881 C C . PRO A 1 496 ? 4.727 -20.812 -13.609 1 94.94 496 PRO A C 1
ATOM 3883 O O . PRO A 1 496 ? 3.756 -20.062 -13.703 1 94.94 496 PRO A O 1
ATOM 3886 N N . LEU A 1 497 ? 5.73 -20.625 -14.359 1 96.06 497 LEU A N 1
ATOM 3887 C CA . LEU A 1 497 ? 5.816 -19.594 -15.383 1 96.06 497 LEU A CA 1
ATOM 3888 C C . LEU A 1 497 ? 4.754 -19.797 -16.453 1 96.06 497 LEU A C 1
ATOM 3890 O O . LEU A 1 497 ? 4.078 -18.859 -16.859 1 96.06 497 LEU A O 1
ATOM 3894 N N . HIS A 1 498 ? 4.574 -21.031 -16.906 1 96.06 498 HIS A N 1
ATOM 3895 C CA . HIS A 1 498 ? 3.59 -21.328 -17.938 1 96.06 498 HIS A CA 1
ATOM 3896 C C . HIS A 1 498 ? 2.168 -21.156 -17.406 1 96.06 498 HIS A C 1
ATOM 3898 O O . HIS A 1 498 ? 1.276 -20.734 -18.141 1 96.06 498 HIS A O 1
ATOM 3904 N N . LEU A 1 499 ? 2.016 -21.594 -16.188 1 97.06 499 LEU A N 1
ATOM 3905 C CA . LEU A 1 499 ? 0.705 -21.344 -15.594 1 97.06 499 LEU A CA 1
ATOM 3906 C C . LEU A 1 499 ? 0.391 -19.844 -15.57 1 97.06 499 LEU A C 1
ATOM 3908 O O . LEU A 1 499 ? -0.734 -19.438 -15.867 1 97.06 499 LEU A O 1
ATOM 3912 N N . ALA A 1 500 ? 1.384 -19.078 -15.188 1 97.06 500 ALA A N 1
ATOM 3913 C CA . ALA A 1 500 ? 1.207 -17.641 -15.172 1 97.06 500 ALA A CA 1
ATOM 3914 C C . ALA A 1 500 ? 0.86 -17.109 -16.562 1 97.06 500 ALA A C 1
ATOM 3916 O O . ALA A 1 500 ? 0.049 -16.188 -16.703 1 97.06 500 ALA A O 1
ATOM 3917 N N . PHE A 1 501 ? 1.466 -17.641 -17.547 1 97.25 501 PHE A N 1
ATOM 3918 C CA . PHE A 1 501 ? 1.17 -17.25 -18.922 1 97.25 501 PHE A CA 1
ATOM 3919 C C . PHE A 1 501 ? -0.286 -17.547 -19.266 1 97.25 501 PHE A C 1
ATOM 3921 O O . PHE A 1 501 ? -0.985 -16.688 -19.812 1 97.25 501 PHE A O 1
ATOM 3928 N N . HIS A 1 502 ? -0.735 -18.734 -18.984 1 97.81 502 HIS A N 1
ATOM 3929 C CA . HIS A 1 502 ? -2.109 -19.109 -19.297 1 97.81 502 HIS A CA 1
ATOM 3930 C C . HIS A 1 502 ? -3.105 -18.234 -18.547 1 97.81 502 HIS A C 1
ATOM 3932 O O . HIS A 1 502 ? -4.148 -17.875 -19.094 1 97.81 502 HIS A O 1
ATOM 3938 N N . ALA A 1 503 ? -2.789 -17.969 -17.312 1 97.62 503 ALA A N 1
ATOM 3939 C CA . ALA A 1 503 ? -3.672 -17.094 -16.547 1 97.62 503 ALA A CA 1
ATOM 3940 C C . ALA A 1 503 ? -3.74 -15.695 -17.172 1 97.62 503 ALA A C 1
ATOM 3942 O O . ALA A 1 503 ? -4.82 -15.109 -17.266 1 97.62 503 ALA A O 1
ATOM 3943 N N . THR A 1 504 ? -2.613 -15.148 -17.562 1 97.62 504 THR A N 1
ATOM 3944 C CA . THR A 1 504 ? -2.551 -13.836 -18.188 1 97.62 504 THR A CA 1
ATOM 3945 C C . THR A 1 504 ? -3.338 -13.828 -19.5 1 97.62 504 THR A C 1
ATOM 3947 O O . THR A 1 504 ? -4.078 -12.891 -19.781 1 97.62 504 THR A O 1
ATOM 3950 N N . GLN A 1 505 ? -3.176 -14.859 -20.219 1 97.5 505 GLN A N 1
ATOM 3951 C CA . GLN A 1 505 ? -3.904 -15 -21.484 1 97.5 505 GLN A CA 1
ATOM 3952 C C . GLN A 1 505 ? -5.41 -15.078 -21.234 1 97.5 505 GLN A C 1
ATOM 3954 O O . GLN A 1 505 ? -6.191 -14.484 -21.984 1 97.5 505 GLN A O 1
ATOM 3959 N N . THR A 1 506 ? -5.773 -15.812 -20.266 1 97.5 506 THR A N 1
ATOM 3960 C CA . THR A 1 506 ? -7.18 -15.938 -19.906 1 97.5 506 THR A CA 1
ATOM 3961 C C . THR A 1 506 ? -7.77 -14.578 -19.531 1 97.5 506 THR A C 1
ATOM 3963 O O . THR A 1 506 ? -8.867 -14.234 -19.984 1 97.5 506 THR A O 1
ATOM 3966 N N . MET A 1 507 ? -7.062 -13.867 -18.75 1 96.56 507 MET A N 1
ATOM 3967 C CA . MET A 1 507 ? -7.527 -12.531 -18.375 1 96.56 507 MET A CA 1
ATOM 3968 C C . MET A 1 507 ? -7.691 -11.641 -19.594 1 96.56 507 MET A C 1
ATOM 3970 O O . MET A 1 507 ? -8.641 -10.867 -19.672 1 96.56 507 MET A O 1
ATOM 3974 N N . PHE A 1 508 ? -6.785 -11.727 -20.484 1 97.12 508 PHE A N 1
ATOM 3975 C CA . PHE A 1 508 ? -6.848 -10.922 -21.703 1 97.12 508 PHE A CA 1
ATOM 3976 C C . PHE A 1 508 ? -8.07 -11.289 -22.531 1 97.12 508 PHE A C 1
ATOM 3978 O O . PHE A 1 508 ? -8.766 -10.414 -23.047 1 97.12 508 PHE A O 1
ATOM 3985 N N . LEU A 1 509 ? -8.32 -12.547 -22.688 1 97.12 509 LEU A N 1
ATOM 3986 C CA . LEU A 1 509 ? -9.469 -13.016 -23.469 1 97.12 509 LEU A CA 1
ATOM 3987 C C . LEU A 1 509 ? -10.773 -12.555 -22.844 1 97.12 509 LEU A C 1
ATOM 3989 O O . LEU A 1 509 ? -11.727 -12.219 -23.547 1 97.12 509 LEU A O 1
ATOM 3993 N N . ARG A 1 510 ? -10.789 -12.547 -21.547 1 95.19 510 ARG A N 1
ATOM 3994 C CA . ARG A 1 510 ? -11.977 -12.016 -20.891 1 95.19 510 ARG A CA 1
ATOM 3995 C C . ARG A 1 510 ? -12.203 -10.555 -21.25 1 95.19 510 ARG A C 1
ATOM 3997 O O . ARG A 1 510 ? -13.352 -10.117 -21.406 1 95.19 510 ARG A O 1
ATOM 4004 N N . VAL A 1 511 ? -11.141 -9.82 -21.312 1 93.75 511 VAL A N 1
ATOM 4005 C CA . VAL A 1 511 ? -11.242 -8.414 -21.688 1 93.75 511 VAL A CA 1
ATOM 4006 C C . VAL A 1 511 ? -11.75 -8.297 -23.125 1 93.75 511 VAL A C 1
ATOM 4008 O O . VAL A 1 511 ? -12.625 -7.477 -23.422 1 93.75 511 VAL A O 1
ATOM 4011 N N . LEU A 1 512 ? -11.281 -9.117 -24 1 94 512 LEU A N 1
ATOM 4012 C CA . LEU A 1 512 ? -11.656 -9.086 -25.406 1 94 512 LEU A CA 1
ATOM 4013 C C . LEU A 1 512 ? -13.117 -9.508 -25.594 1 94 512 LEU A C 1
ATOM 4015 O O . LEU A 1 512 ? -13.82 -8.961 -26.453 1 94 512 LEU A O 1
ATOM 4019 N N . MET A 1 513 ? -13.57 -10.406 -24.812 1 95 513 MET A N 1
ATOM 4020 C CA . MET A 1 513 ? -14.883 -11.008 -24.984 1 95 513 MET A CA 1
ATOM 4021 C C . MET A 1 513 ? -15.953 -10.203 -24.25 1 95 513 MET A C 1
ATOM 4023 O O . MET A 1 513 ? -17.156 -10.406 -24.484 1 95 513 MET A O 1
ATOM 4027 N N . ALA A 1 514 ? -15.633 -9.312 -23.438 1 89.94 514 ALA A N 1
ATOM 4028 C CA . ALA A 1 514 ? -16.578 -8.531 -22.641 1 89.94 514 ALA A CA 1
ATOM 4029 C C . ALA A 1 514 ? -17.469 -7.684 -23.531 1 89.94 514 ALA A C 1
ATOM 4031 O O . ALA A 1 514 ? -17.047 -7.195 -24.578 1 89.94 514 ALA A O 1
ATOM 4032 N N . PRO A 1 515 ? -18.672 -7.52 -23.234 1 89.44 515 PRO A N 1
ATOM 4033 C CA . PRO A 1 515 ? -19.312 -7.973 -21.984 1 89.44 515 PRO A CA 1
ATOM 4034 C C . PRO A 1 515 ? -19.922 -9.359 -22.109 1 89.44 515 PRO A C 1
ATOM 4036 O O . PRO A 1 515 ? -20.453 -9.711 -23.172 1 89.44 515 PRO A O 1
ATOM 4039 N N . ALA A 1 516 ? -19.891 -10.125 -21.047 1 89.69 516 ALA A N 1
ATOM 4040 C CA . ALA A 1 516 ? -20.438 -11.477 -21.016 1 89.69 516 ALA A CA 1
ATOM 4041 C C . ALA A 1 516 ? -21.906 -11.461 -20.609 1 89.69 516 ALA A C 1
ATOM 4043 O O . ALA A 1 516 ? -22.266 -11.938 -19.531 1 89.69 516 ALA A O 1
ATOM 4044 N N . THR A 1 517 ? -22.688 -10.992 -21.469 1 87.62 517 THR A N 1
ATOM 4045 C CA . THR A 1 517 ? -24.109 -10.883 -21.234 1 87.62 517 THR A CA 1
ATOM 4046 C C . THR A 1 517 ? -24.891 -11.828 -22.156 1 87.62 517 THR A C 1
ATOM 4048 O O . THR A 1 517 ? -24.344 -12.344 -23.125 1 87.62 517 THR A O 1
ATOM 4051 N N . THR A 1 518 ? -26.141 -12.047 -21.812 1 86 518 THR A N 1
ATOM 4052 C CA . THR A 1 518 ? -27.016 -12.867 -22.641 1 86 518 THR A CA 1
ATOM 4053 C C . THR A 1 518 ? -27.219 -12.227 -24.016 1 86 518 THR A C 1
ATOM 4055 O O . THR A 1 518 ? -27.328 -12.93 -25.016 1 86 518 THR A O 1
ATOM 4058 N N . ALA A 1 519 ? -27.312 -10.945 -24 1 87.38 519 ALA A N 1
ATOM 4059 C CA . ALA A 1 519 ? -27.453 -10.219 -25.25 1 87.38 519 ALA A CA 1
ATOM 4060 C C . ALA A 1 519 ? -26.25 -10.438 -26.172 1 87.38 519 ALA A C 1
ATOM 4062 O O . ALA A 1 519 ? -26.406 -10.594 -27.375 1 87.38 519 ALA A O 1
ATOM 4063 N N . ALA A 1 520 ? -25.062 -10.406 -25.594 1 90.56 520 ALA A N 1
ATOM 4064 C CA . ALA A 1 520 ? -23.844 -10.617 -26.359 1 90.56 520 ALA A CA 1
ATOM 4065 C C . ALA A 1 520 ? -23.766 -12.047 -26.891 1 90.56 520 ALA A C 1
ATOM 4067 O O . ALA A 1 520 ? -23.266 -12.281 -28 1 90.56 520 ALA A O 1
ATOM 4068 N N . LYS A 1 521 ? -24.234 -12.969 -26.125 1 91 521 LYS A N 1
ATOM 4069 C CA . LYS A 1 521 ? -24.266 -14.375 -26.531 1 91 521 LYS A CA 1
ATOM 4070 C C . LYS A 1 521 ? -25.188 -14.594 -27.719 1 91 521 LYS A C 1
ATOM 4072 O O . LYS A 1 521 ? -24.875 -15.391 -28.609 1 91 521 LYS A O 1
ATOM 4077 N N . ALA A 1 522 ? -26.25 -13.844 -27.75 1 90.75 522 ALA A N 1
ATOM 4078 C CA . ALA A 1 522 ? -27.266 -13.992 -28.797 1 90.75 522 ALA A CA 1
ATOM 4079 C C . ALA A 1 522 ? -26.828 -13.281 -30.078 1 90.75 522 ALA A C 1
ATOM 4081 O O . ALA A 1 522 ? -27.266 -13.641 -31.172 1 90.75 522 ALA A O 1
ATOM 4082 N N . ASN A 1 523 ? -25.969 -12.336 -29.969 1 93.81 523 ASN A N 1
ATOM 4083 C CA . ASN A 1 523 ? -25.531 -11.539 -31.109 1 93.81 523 ASN A CA 1
ATOM 4084 C C . ASN A 1 523 ? -24.266 -12.117 -31.75 1 93.81 523 ASN A C 1
ATOM 4086 O O . ASN A 1 523 ? -23.172 -12.016 -31.188 1 93.81 523 ASN A O 1
ATOM 4090 N N . PRO A 1 524 ? -24.328 -12.609 -32.938 1 93.19 524 PRO A N 1
ATOM 4091 C CA . PRO A 1 524 ? -23.172 -13.227 -33.594 1 93.19 524 PRO A CA 1
ATOM 4092 C C . PRO A 1 524 ? -22.047 -12.227 -33.875 1 93.19 524 PRO A C 1
ATOM 4094 O O . PRO A 1 524 ? -20.906 -12.625 -34.094 1 93.19 524 PRO A O 1
ATOM 4097 N N . HIS A 1 525 ? -22.359 -10.922 -33.812 1 93.81 525 HIS A N 1
ATOM 4098 C CA . HIS A 1 525 ? -21.359 -9.906 -34.125 1 93.81 525 HIS A CA 1
ATOM 4099 C C . HIS A 1 525 ? -20.781 -9.305 -32.844 1 93.81 525 HIS A C 1
ATOM 4101 O O . HIS A 1 525 ? -19.953 -8.383 -32.906 1 93.81 525 HIS A O 1
ATOM 4107 N N . SER A 1 526 ? -21.125 -9.852 -31.797 1 94.25 526 SER A N 1
ATOM 4108 C CA . SER A 1 526 ? -20.609 -9.359 -30.516 1 94.25 526 SER A CA 1
ATOM 4109 C C . SER A 1 526 ? -19.141 -9.758 -30.328 1 94.25 526 SER A C 1
ATOM 4111 O O . SER A 1 526 ? -18.688 -10.742 -30.922 1 94.25 526 SER A O 1
ATOM 4113 N N . PRO A 1 527 ? -18.375 -8.969 -29.562 1 93.62 527 PRO A N 1
ATOM 4114 C CA . PRO A 1 527 ? -17 -9.367 -29.234 1 93.62 527 PRO A CA 1
ATOM 4115 C C . PRO A 1 527 ? -16.938 -10.75 -28.594 1 93.62 527 PRO A C 1
ATOM 4117 O O . PRO A 1 527 ? -15.977 -11.5 -28.828 1 93.62 527 PRO A O 1
ATOM 4120 N N . LEU A 1 528 ? -17.906 -11.109 -27.828 1 95.62 528 LEU A N 1
ATOM 4121 C CA . LEU A 1 528 ? -17.953 -12.406 -27.172 1 95.62 528 LEU A CA 1
ATOM 4122 C C . LEU A 1 528 ? -17.906 -13.539 -28.188 1 95.62 528 LEU A C 1
ATOM 4124 O O . LEU A 1 528 ? -17.109 -14.469 -28.047 1 95.62 528 LEU A O 1
ATOM 4128 N N . ARG A 1 529 ? -18.734 -13.43 -29.188 1 95.75 529 ARG A N 1
ATOM 4129 C CA . ARG A 1 529 ? -18.812 -14.469 -30.203 1 95.75 529 ARG A CA 1
ATOM 4130 C C . ARG A 1 529 ? -17.578 -14.422 -31.109 1 95.75 529 ARG A C 1
ATOM 4132 O O . ARG A 1 529 ? -17.141 -15.461 -31.609 1 95.75 529 ARG A O 1
ATOM 4139 N N . ARG A 1 530 ? -17.125 -13.25 -31.344 1 95.31 530 ARG A N 1
ATOM 4140 C CA . ARG A 1 530 ? -15.992 -13.062 -32.25 1 95.31 530 ARG A CA 1
ATOM 4141 C C . ARG A 1 530 ? -14.75 -13.773 -31.703 1 95.31 530 ARG A C 1
ATOM 4143 O O . ARG A 1 530 ? -13.992 -14.375 -32.469 1 95.31 530 ARG A O 1
ATOM 4150 N N . TRP A 1 531 ? -14.555 -13.688 -30.438 1 96.62 531 TRP A N 1
ATOM 4151 C CA . TRP A 1 531 ? -13.312 -14.18 -29.859 1 96.62 531 TRP A CA 1
ATOM 4152 C C . TRP A 1 531 ? -13.508 -15.547 -29.219 1 96.62 531 TRP A C 1
ATOM 4154 O O . TRP A 1 531 ? -12.594 -16.094 -28.609 1 96.62 531 TRP A O 1
ATOM 4164 N N . PHE A 1 532 ? -14.633 -16.172 -29.344 1 97.56 532 PHE A N 1
ATOM 4165 C CA . PHE A 1 532 ? -14.969 -17.406 -28.641 1 97.56 532 PHE A CA 1
ATOM 4166 C C . PHE A 1 532 ? -14.102 -18.562 -29.125 1 97.56 532 PHE A C 1
ATOM 4168 O O . PHE A 1 532 ? -13.617 -19.359 -28.312 1 97.56 532 PHE A O 1
ATOM 4175 N N . LYS A 1 533 ? -13.906 -18.641 -30.406 1 95.94 533 LYS A N 1
ATOM 4176 C CA . LYS A 1 533 ? -13.094 -19.719 -30.953 1 95.94 533 LYS A CA 1
ATOM 4177 C C . LYS A 1 533 ? -11.648 -19.641 -30.469 1 95.94 533 LYS A C 1
ATOM 4179 O O . LYS A 1 533 ? -11.031 -20.656 -30.141 1 95.94 533 LYS A O 1
ATOM 4184 N N . LYS A 1 534 ? -11.156 -18.438 -30.469 1 96.19 534 LYS A N 1
ATOM 4185 C CA . LYS A 1 534 ? -9.805 -18.234 -29.953 1 96.19 534 LYS A CA 1
ATOM 4186 C C . LYS A 1 534 ? -9.727 -18.594 -28.469 1 96.19 534 LYS A C 1
ATOM 4188 O O . LYS A 1 534 ? -8.711 -19.141 -28.016 1 96.19 534 LYS A O 1
ATOM 4193 N N . ALA A 1 535 ? -10.727 -18.266 -27.766 1 98.12 535 ALA A N 1
ATOM 4194 C CA . ALA A 1 535 ? -10.797 -18.609 -26.344 1 98.12 535 ALA A CA 1
ATOM 4195 C C . ALA A 1 535 ? -10.781 -20.125 -26.141 1 98.12 535 ALA A C 1
ATOM 4197 O O . ALA A 1 535 ? -10.109 -20.625 -25.234 1 98.12 535 ALA A O 1
ATOM 4198 N N . LEU A 1 536 ? -11.508 -20.859 -26.969 1 98.19 536 LEU A N 1
ATOM 4199 C CA . LEU A 1 536 ? -11.531 -22.312 -26.891 1 98.19 536 LEU A CA 1
ATOM 4200 C C . LEU A 1 536 ? -10.156 -22.906 -27.172 1 98.19 536 LEU A C 1
ATOM 4202 O O . LEU A 1 536 ? -9.727 -23.844 -26.516 1 98.19 536 LEU A O 1
ATOM 4206 N N . GLN A 1 537 ? -9.531 -22.297 -28.094 1 97.31 537 GLN A N 1
ATOM 4207 C CA . GLN A 1 537 ? -8.188 -22.766 -28.438 1 97.31 537 GLN A CA 1
ATOM 4208 C C . GLN A 1 537 ? -7.215 -22.531 -27.297 1 97.31 537 GLN A C 1
ATOM 4210 O O . GLN A 1 537 ? -6.383 -23.391 -27 1 97.31 537 GLN A O 1
ATOM 4215 N N . SER A 1 538 ? -7.281 -21.375 -26.734 1 97 538 SER A N 1
ATOM 4216 C CA . SER A 1 538 ? -6.438 -21.062 -25.578 1 97 538 SER A CA 1
ATOM 4217 C C . SER A 1 538 ? -6.719 -22.016 -24.406 1 97 538 SER A C 1
ATOM 4219 O O . SER A 1 538 ? -5.797 -22.453 -23.734 1 97 538 SER A O 1
ATOM 4221 N N . ALA A 1 539 ? -7.977 -22.266 -24.203 1 98.31 539 ALA A N 1
ATOM 4222 C CA . ALA A 1 539 ? -8.375 -23.188 -23.141 1 98.31 539 ALA A CA 1
ATOM 4223 C C . ALA A 1 539 ? -7.844 -24.594 -23.422 1 98.31 539 ALA A C 1
ATOM 4225 O O . ALA A 1 539 ? -7.465 -25.312 -22.484 1 98.31 539 ALA A O 1
ATOM 4226 N N . GLU A 1 540 ? -7.859 -25.031 -24.625 1 98.06 540 GLU A N 1
ATOM 4227 C CA . GLU A 1 540 ? -7.32 -26.328 -25 1 98.06 540 GLU A CA 1
ATOM 4228 C C . GLU A 1 540 ? -5.832 -26.422 -24.688 1 98.06 540 GLU A C 1
ATOM 4230 O O . GLU A 1 540 ? -5.359 -27.453 -24.188 1 98.06 540 GLU A O 1
ATOM 4235 N N . SER A 1 541 ? -5.152 -25.359 -25 1 96.38 541 SER A N 1
ATOM 4236 C CA . SER A 1 541 ? -3.727 -25.297 -24.688 1 96.38 541 SER A CA 1
ATOM 4237 C C . SER A 1 541 ? -3.482 -25.391 -23.188 1 96.38 541 SER A C 1
ATOM 4239 O O . SER A 1 541 ? -2.537 -26.047 -22.75 1 96.38 541 SER A O 1
ATOM 4241 N N . PHE A 1 542 ? -4.227 -24.766 -22.438 1 97.56 542 PHE A N 1
ATOM 4242 C CA . PHE A 1 542 ? -4.117 -24.797 -20.984 1 97.56 542 PHE A CA 1
ATOM 4243 C C . PHE A 1 542 ? -4.363 -26.203 -20.453 1 97.56 542 PHE A C 1
ATOM 4245 O O . PHE A 1 542 ? -3.598 -26.703 -19.625 1 97.56 542 PHE A O 1
ATOM 4252 N N . VAL A 1 543 ? -5.492 -26.812 -20.906 1 98.25 543 VAL A N 1
ATOM 4253 C CA . VAL A 1 543 ? -5.844 -28.156 -20.453 1 98.25 543 VAL A CA 1
ATOM 4254 C C . VAL A 1 543 ? -4.734 -29.141 -20.828 1 98.25 543 VAL A C 1
ATOM 4256 O O . VAL A 1 543 ? -4.395 -30.031 -20.047 1 98.25 543 VAL A O 1
ATOM 4259 N N . ARG A 1 544 ? -4.133 -29.016 -21.969 1 96.19 544 ARG A N 1
ATOM 4260 C CA . ARG A 1 544 ? -3.004 -29.844 -22.391 1 96.19 544 ARG A CA 1
ATOM 4261 C C . ARG A 1 544 ? -1.809 -29.625 -21.469 1 96.19 544 ARG A C 1
ATOM 4263 O O . ARG A 1 544 ? -1.127 -30.578 -21.094 1 96.19 544 ARG A O 1
ATOM 4270 N N . PHE A 1 545 ? -1.518 -28.453 -21.109 1 95.69 545 PHE A N 1
ATOM 4271 C CA . PHE A 1 545 ? -0.434 -28.109 -20.203 1 95.69 545 PHE A CA 1
ATOM 4272 C C . PHE A 1 545 ? -0.625 -28.812 -18.844 1 95.69 545 PHE A C 1
ATOM 4274 O O . PHE A 1 545 ? 0.306 -29.422 -18.328 1 95.69 545 PHE A O 1
ATOM 4281 N N . ILE A 1 546 ? -1.861 -28.641 -18.312 1 96.25 546 ILE A N 1
ATOM 4282 C CA . ILE A 1 546 ? -2.139 -29.234 -17.016 1 96.25 546 ILE A CA 1
ATOM 4283 C C . ILE A 1 546 ? -2.035 -30.75 -17.094 1 96.25 546 ILE A C 1
ATOM 4285 O O . ILE A 1 546 ? -1.586 -31.406 -16.156 1 96.25 546 ILE A O 1
ATOM 4289 N N . SER A 1 547 ? -2.432 -31.359 -18.203 1 95.38 547 SER A N 1
ATOM 4290 C CA . SER A 1 547 ? -2.391 -32.812 -18.375 1 95.38 547 SER A CA 1
ATOM 4291 C C . SER A 1 547 ? -0.955 -33.344 -18.375 1 95.38 547 SER A C 1
ATOM 4293 O O . SER A 1 547 ? -0.709 -34.5 -18.047 1 95.38 547 SER A O 1
ATOM 4295 N N . LYS A 1 548 ? -0.033 -32.469 -18.641 1 92.56 548 LYS A N 1
ATOM 4296 C CA . LYS A 1 548 ? 1.368 -32.875 -18.734 1 92.56 548 LYS A CA 1
ATOM 4297 C C . LYS A 1 548 ? 2.07 -32.719 -17.375 1 92.56 548 LYS A C 1
ATOM 4299 O O . LYS A 1 548 ? 3.184 -33.219 -17.203 1 92.56 548 LYS A O 1
ATOM 4304 N N . ILE A 1 549 ? 1.481 -32.062 -16.422 1 92.94 549 ILE A N 1
ATOM 4305 C CA . ILE A 1 549 ? 2.102 -31.875 -15.117 1 92.94 549 ILE A CA 1
ATOM 4306 C C . ILE A 1 549 ? 2.174 -33.219 -14.391 1 92.94 549 ILE A C 1
ATOM 4308 O O . ILE A 1 549 ? 1.171 -33.938 -14.281 1 92.94 549 ILE A O 1
ATOM 4312 N N . GLY A 1 550 ? 3.365 -33.594 -14.016 1 89.44 550 GLY A N 1
ATOM 4313 C CA . GLY A 1 550 ? 3.57 -34.844 -13.266 1 89.44 550 GLY A CA 1
ATOM 4314 C C . GLY A 1 550 ? 3.902 -34.594 -11.805 1 89.44 550 GLY A C 1
ATOM 4315 O O . GLY A 1 550 ? 3.754 -33.469 -11.305 1 89.44 550 GLY A O 1
ATOM 4316 N N . ALA A 1 551 ? 4.328 -35.625 -11.094 1 88.75 551 ALA A N 1
ATOM 4317 C CA . ALA A 1 551 ? 4.609 -35.562 -9.664 1 88.75 551 ALA A CA 1
ATOM 4318 C C . ALA A 1 551 ? 5.801 -34.656 -9.367 1 88.75 551 ALA A C 1
ATOM 4320 O O . ALA A 1 551 ? 5.816 -33.969 -8.352 1 88.75 551 ALA A O 1
ATOM 4321 N N . GLU A 1 552 ? 6.727 -34.688 -10.211 1 86.88 552 GLU A N 1
ATOM 4322 C CA . GLU A 1 552 ? 7.934 -33.906 -10.008 1 86.88 552 GLU A CA 1
ATOM 4323 C C . GLU A 1 552 ? 7.621 -32.406 -10.062 1 86.88 552 GLU A C 1
ATOM 4325 O O . GLU A 1 552 ? 8.133 -31.625 -9.258 1 86.88 552 GLU A O 1
ATOM 4330 N N . GLU A 1 553 ? 6.852 -32.031 -11.031 1 89.69 553 GLU A N 1
ATOM 4331 C CA . GLU A 1 553 ? 6.449 -30.625 -11.148 1 89.69 553 GLU A CA 1
ATOM 4332 C C . GLU A 1 553 ? 5.578 -30.188 -9.977 1 89.69 553 GLU A C 1
ATOM 4334 O O . GLU A 1 553 ? 5.707 -29.078 -9.469 1 89.69 553 GLU A O 1
ATOM 4339 N N . LEU A 1 554 ? 4.754 -31.047 -9.586 1 90.5 554 LEU A N 1
ATOM 4340 C CA . LEU A 1 554 ? 3.818 -30.75 -8.5 1 90.5 554 LEU A CA 1
ATOM 4341 C C . LEU A 1 554 ? 4.559 -30.531 -7.188 1 90.5 554 LEU A C 1
ATOM 4343 O O . LEU A 1 554 ? 4.113 -29.75 -6.34 1 90.5 554 LEU A O 1
ATOM 4347 N N . ASP A 1 555 ? 5.664 -31.172 -7.07 1 89.12 555 ASP A N 1
ATOM 4348 C CA . ASP A 1 555 ? 6.441 -31.094 -5.836 1 89.12 555 ASP A CA 1
ATOM 4349 C C . ASP A 1 555 ? 7.375 -29.891 -5.844 1 89.12 555 ASP A C 1
ATOM 4351 O O . ASP A 1 555 ? 8.023 -29.594 -4.84 1 89.12 555 ASP A O 1
ATOM 4355 N N . GLY A 1 556 ? 7.422 -29.172 -6.895 1 90.81 556 GLY A N 1
ATOM 4356 C CA . GLY A 1 556 ? 8.258 -28 -6.988 1 90.81 556 GLY A CA 1
ATOM 4357 C C . GLY A 1 556 ? 7.66 -26.781 -6.301 1 90.81 556 GLY A C 1
ATOM 4358 O O . GLY A 1 556 ? 6.551 -26.844 -5.773 1 90.81 556 GLY A O 1
ATOM 4359 N N . PHE A 1 557 ? 8.461 -25.766 -6.195 1 94.06 557 PHE A N 1
ATOM 4360 C CA . PHE A 1 557 ? 7.992 -24.516 -5.609 1 94.06 557 PHE A CA 1
ATOM 4361 C C . PHE A 1 557 ? 7.156 -23.719 -6.609 1 94.06 557 PHE A C 1
ATOM 4363 O O . PHE A 1 557 ? 7.656 -23.312 -7.656 1 94.06 557 PHE A O 1
ATOM 4370 N N . TRP A 1 558 ? 5.906 -23.469 -6.352 1 93.94 558 TRP A N 1
ATOM 4371 C CA . TRP A 1 558 ? 4.98 -22.828 -7.277 1 93.94 558 TRP A CA 1
ATOM 4372 C C . TRP A 1 558 ? 4.758 -21.359 -6.891 1 93.94 558 TRP A C 1
ATOM 4374 O O . TRP A 1 558 ? 4.297 -20.562 -7.707 1 93.94 558 TRP A O 1
ATOM 4384 N N . GLY A 1 559 ? 5.09 -20.953 -5.691 1 90.62 559 GLY A N 1
ATOM 4385 C CA . GLY A 1 559 ? 4.785 -19.625 -5.223 1 90.62 559 GLY A CA 1
ATOM 4386 C C . GLY A 1 559 ? 3.342 -19.453 -4.781 1 90.62 559 GLY A C 1
ATOM 4387 O O . GLY A 1 559 ? 2.523 -20.359 -4.973 1 90.62 559 GLY A O 1
ATOM 4388 N N . CYS A 1 560 ? 3.029 -18.312 -4.316 1 88.12 560 CYS A N 1
ATOM 4389 C CA . CYS A 1 560 ? 1.732 -18.109 -3.678 1 88.12 560 CYS A CA 1
ATOM 4390 C C . CYS A 1 560 ? 0.662 -17.781 -4.711 1 88.12 560 CYS A C 1
ATOM 4392 O O . CYS A 1 560 ? -0.527 -18 -4.469 1 88.12 560 CYS A O 1
ATOM 4394 N N . TYR A 1 561 ? 0.942 -17.375 -5.836 1 91.69 561 TYR A N 1
ATOM 4395 C CA . TYR A 1 561 ? -0.081 -16.875 -6.746 1 91.69 561 TYR A CA 1
ATOM 4396 C C . TYR A 1 561 ? -0.508 -17.953 -7.738 1 91.69 561 TYR A C 1
ATOM 4398 O O . TYR A 1 561 ? -1.462 -17.75 -8.5 1 91.69 561 TYR A O 1
ATOM 4406 N N . ALA A 1 562 ? 0.156 -19.078 -7.723 1 94 562 ALA A N 1
ATOM 4407 C CA . ALA A 1 562 ? -0.188 -20.172 -8.625 1 94 562 ALA A CA 1
ATOM 4408 C C . ALA A 1 562 ? -1.611 -20.672 -8.375 1 94 562 ALA A C 1
ATOM 4410 O O . ALA A 1 562 ? -2.324 -21.031 -9.32 1 94 562 ALA A O 1
ATOM 4411 N N . ARG A 1 563 ? -1.933 -20.703 -7.168 1 92.12 563 ARG A N 1
ATOM 4412 C CA . ARG A 1 563 ? -3.275 -21.141 -6.816 1 92.12 563 ARG A CA 1
ATOM 4413 C C . ARG A 1 563 ? -4.336 -20.266 -7.473 1 92.12 563 ARG A C 1
ATOM 4415 O O . ARG A 1 563 ? -5.27 -20.781 -8.094 1 92.12 563 ARG A O 1
ATOM 4422 N N . SER A 1 564 ? -4.234 -18.984 -7.301 1 92.81 564 SER A N 1
ATOM 4423 C CA . SER A 1 564 ? -5.18 -18.047 -7.902 1 92.81 564 SER A CA 1
ATOM 4424 C C . SER A 1 564 ? -5.156 -18.141 -9.422 1 92.81 564 SER A C 1
ATOM 4426 O O . SER A 1 564 ? -6.199 -18.016 -10.07 1 92.81 564 SER A O 1
ATOM 4428 N N . GLN A 1 565 ? -4.043 -18.328 -9.969 1 96.25 565 GLN A N 1
ATOM 4429 C CA . GLN A 1 565 ? -3.904 -18.438 -11.414 1 96.25 565 GLN A CA 1
ATOM 4430 C C . GLN A 1 565 ? -4.586 -19.688 -11.945 1 96.25 565 GLN A C 1
ATOM 4432 O O . GLN A 1 565 ? -5.234 -19.656 -12.992 1 96.25 565 GLN A O 1
ATOM 4437 N N . LEU A 1 566 ? -4.395 -20.75 -11.195 1 96.25 566 LEU A N 1
ATOM 4438 C CA . LEU A 1 566 ? -5.086 -21.984 -11.562 1 96.25 566 LEU A CA 1
ATOM 4439 C C . LEU A 1 566 ? -6.598 -21.797 -11.477 1 96.25 566 LEU A C 1
ATOM 4441 O O . LEU A 1 566 ? -7.34 -22.297 -12.328 1 96.25 566 LEU A O 1
ATOM 4445 N N . ASN A 1 567 ? -7.035 -21.078 -10.5 1 93.94 567 ASN A N 1
ATOM 4446 C CA . ASN A 1 567 ? -8.453 -20.781 -10.359 1 93.94 567 ASN A CA 1
ATOM 4447 C C . ASN A 1 567 ? -8.969 -19.938 -11.523 1 93.94 567 ASN A C 1
ATOM 4449 O O . ASN A 1 567 ? -10.07 -20.172 -12.023 1 93.94 567 ASN A O 1
ATOM 4453 N N . ILE A 1 568 ? -8.258 -18.953 -11.891 1 95.62 568 ILE A N 1
ATOM 4454 C CA . ILE A 1 568 ? -8.641 -18.078 -13 1 95.62 568 ILE A CA 1
ATOM 4455 C C . ILE A 1 568 ? -8.852 -18.906 -14.266 1 95.62 568 ILE A C 1
ATOM 4457 O O . ILE A 1 568 ? -9.867 -18.766 -14.945 1 95.62 568 ILE A O 1
ATOM 4461 N N . CYS A 1 569 ? -7.949 -19.797 -14.516 1 97.44 569 CYS A N 1
ATOM 4462 C CA . CYS A 1 569 ? -8.023 -20.625 -15.711 1 97.44 569 CYS A CA 1
ATOM 4463 C C . CYS A 1 569 ? -9.156 -21.641 -15.602 1 97.44 569 CYS A C 1
ATOM 4465 O O . CYS A 1 569 ? -9.891 -21.875 -16.562 1 97.44 569 CYS A O 1
ATOM 4467 N N . GLY A 1 570 ? -9.242 -22.281 -14.445 1 96.5 570 GLY A N 1
ATOM 4468 C CA . GLY A 1 570 ? -10.32 -23.234 -14.242 1 96.5 570 GLY A CA 1
ATOM 4469 C C . GLY A 1 570 ? -11.703 -22.609 -14.367 1 96.5 570 GLY A C 1
ATOM 4470 O O . GLY A 1 570 ? -12.586 -23.172 -15.023 1 96.5 570 GLY A O 1
ATOM 4471 N N . ASN A 1 571 ? -11.891 -21.453 -13.789 1 93.5 571 ASN A N 1
ATOM 4472 C CA . ASN A 1 571 ? -13.164 -20.75 -13.883 1 93.5 571 ASN A CA 1
ATOM 4473 C C . ASN A 1 571 ? -13.477 -20.344 -15.32 1 93.5 571 ASN A C 1
ATOM 4475 O O . ASN A 1 571 ? -14.641 -20.297 -15.719 1 93.5 571 ASN A O 1
ATOM 4479 N N . PHE A 1 572 ? -12.492 -20.094 -16.062 1 96.44 572 PHE A N 1
ATOM 4480 C CA . PHE A 1 572 ? -12.672 -19.688 -17.453 1 96.44 572 PHE A CA 1
ATOM 4481 C C . PHE A 1 572 ? -13.266 -20.812 -18.281 1 96.44 572 PHE A C 1
ATOM 4483 O O . PHE A 1 572 ? -14.031 -20.578 -19.219 1 96.44 572 PHE A O 1
ATOM 4490 N N . LEU A 1 573 ? -12.891 -22.094 -17.938 1 96.88 573 LEU A N 1
ATOM 4491 C CA . LEU A 1 573 ? -13.484 -23.234 -18.625 1 96.88 573 LEU A CA 1
ATOM 4492 C C . LEU A 1 573 ? -14.992 -23.281 -18.391 1 96.88 573 LEU A C 1
ATOM 4494 O O . LEU A 1 573 ? -15.758 -23.531 -19.328 1 96.88 573 LEU A O 1
ATOM 4498 N N . ILE A 1 574 ? -15.367 -23.016 -17.188 1 93 574 ILE A N 1
ATOM 4499 C CA . ILE A 1 574 ? -16.781 -22.969 -16.875 1 93 574 ILE A CA 1
ATOM 4500 C C . ILE A 1 574 ? -17.422 -21.781 -17.594 1 93 574 ILE A C 1
ATOM 4502 O O . ILE A 1 574 ? -18.531 -21.906 -18.141 1 93 574 ILE A O 1
ATOM 4506 N N . TYR A 1 575 ? -16.719 -20.672 -17.609 1 94.12 575 TYR A N 1
ATOM 4507 C CA . TYR A 1 575 ? -17.125 -19.453 -18.297 1 94.12 575 TYR A CA 1
ATOM 4508 C C . TYR A 1 575 ? -17.422 -19.75 -19.766 1 94.12 575 TYR A C 1
ATOM 4510 O O . TYR A 1 575 ? -18.453 -19.328 -20.297 1 94.12 575 TYR A O 1
ATOM 4518 N N . LEU A 1 576 ? -16.578 -20.5 -20.422 1 95.88 576 LEU A N 1
ATOM 4519 C CA . LEU A 1 576 ? -16.734 -20.828 -21.828 1 95.88 576 LEU A CA 1
ATOM 4520 C C . LEU A 1 576 ? -17.938 -21.75 -22.047 1 95.88 576 LEU A C 1
ATOM 4522 O O . LEU A 1 576 ? -18.688 -21.578 -23.016 1 95.88 576 LEU A O 1
ATOM 4526 N N . PHE A 1 577 ? -18.125 -22.703 -21.172 1 94.38 577 PHE A N 1
ATOM 4527 C CA . PHE A 1 577 ? -19.234 -23.625 -21.297 1 94.38 577 PHE A CA 1
ATOM 4528 C C . PHE A 1 577 ? -20.562 -22.891 -21.172 1 94.38 577 PHE A C 1
ATOM 4530 O O . PHE A 1 577 ? -21.484 -23.125 -21.969 1 94.38 577 PHE A O 1
ATOM 4537 N N . LEU A 1 578 ? -20.641 -21.969 -20.219 1 90.31 578 LEU A N 1
ATOM 4538 C CA . LEU A 1 578 ? -21.891 -21.266 -19.938 1 90.31 578 LEU A CA 1
ATOM 4539 C C . LEU A 1 578 ? -22.219 -20.266 -21.047 1 90.31 578 LEU A C 1
ATOM 4541 O O . LEU A 1 578 ? -23.391 -20.016 -21.344 1 90.31 578 LEU A O 1
ATOM 4545 N N . LEU A 1 579 ? -21.172 -19.75 -21.703 1 92.81 579 LEU A N 1
ATOM 4546 C CA . LEU A 1 579 ? -21.391 -18.672 -22.656 1 92.81 579 LEU A CA 1
ATOM 4547 C C . LEU A 1 579 ? -21.406 -19.219 -24.078 1 92.81 579 LEU A C 1
ATOM 4549 O O . LEU A 1 579 ? -21.578 -18.453 -25.031 1 92.81 579 LEU A O 1
ATOM 4553 N N . ALA A 1 580 ? -21.203 -20.469 -24.203 1 93.44 580 ALA A N 1
ATOM 4554 C CA . ALA A 1 580 ? -21.234 -21.062 -25.547 1 93.44 580 ALA A CA 1
ATOM 4555 C C . ALA A 1 580 ? -22.625 -20.938 -26.156 1 93.44 580 ALA A C 1
ATOM 4557 O O . ALA A 1 580 ? -23.625 -21.219 -25.516 1 93.44 580 ALA A O 1
ATOM 4558 N N . SER A 1 581 ? -22.688 -20.5 -27.359 1 91.38 581 SER A N 1
ATOM 4559 C CA . SER A 1 581 ? -23.969 -20.297 -28.047 1 91.38 581 SER A CA 1
ATOM 4560 C C . SER A 1 581 ? -24.25 -21.406 -29.031 1 91.38 581 SER A C 1
ATOM 4562 O O . SER A 1 581 ? -25.359 -21.922 -29.109 1 91.38 581 SER A O 1
ATOM 4564 N N . GLU A 1 582 ? -23.266 -21.844 -29.766 1 92.88 582 GLU A N 1
ATOM 4565 C CA . GLU A 1 582 ? -23.406 -22.891 -30.766 1 92.88 582 GLU A CA 1
ATOM 4566 C C . GLU A 1 582 ? -23.219 -24.266 -30.156 1 92.88 582 GLU A C 1
ATOM 4568 O O . GLU A 1 582 ? -22.375 -24.453 -29.266 1 92.88 582 GLU A O 1
ATOM 4573 N N . PRO A 1 583 ? -24.016 -25.266 -30.594 1 92.88 583 PRO A N 1
ATOM 4574 C CA . PRO A 1 583 ? -23.922 -26.609 -30.031 1 92.88 583 PRO A CA 1
ATOM 4575 C C . PRO A 1 583 ? -22.516 -27.203 -30.141 1 92.88 583 PRO A C 1
ATOM 4577 O O . PRO A 1 583 ? -22.078 -27.922 -29.234 1 92.88 583 PRO A O 1
ATOM 4580 N N . GLU A 1 584 ? -21.875 -26.922 -31.188 1 94.44 584 GLU A N 1
ATOM 4581 C CA . GLU A 1 584 ? -20.516 -27.438 -31.359 1 94.44 584 GLU A CA 1
ATOM 4582 C C . GLU A 1 584 ? -19.578 -26.859 -30.281 1 94.44 584 GLU A C 1
ATOM 4584 O O . GLU A 1 584 ? -18.719 -27.578 -29.766 1 94.44 584 GLU A O 1
ATOM 4589 N N . ASP A 1 585 ? -19.859 -25.594 -30.047 1 95.12 585 ASP A N 1
ATOM 4590 C CA . ASP A 1 585 ? -19.047 -24.922 -29.031 1 95.12 585 ASP A CA 1
ATOM 4591 C C . ASP A 1 585 ? -19.359 -25.438 -27.625 1 95.12 585 ASP A C 1
ATOM 4593 O O . ASP A 1 585 ? -18.484 -25.547 -26.781 1 95.12 585 ASP A O 1
ATOM 4597 N N . VAL A 1 586 ? -20.578 -25.703 -27.359 1 94 586 VAL A N 1
ATOM 4598 C CA . VAL A 1 586 ? -20.984 -26.266 -26.078 1 94 586 VAL A CA 1
ATOM 4599 C C . VAL A 1 586 ? -20.312 -27.609 -25.844 1 94 586 VAL A C 1
ATOM 4601 O O . VAL A 1 586 ? -19.766 -27.875 -24.766 1 94 586 VAL A O 1
ATOM 4604 N N . ALA A 1 587 ? -20.344 -28.453 -26.875 1 95.06 587 ALA A N 1
ATOM 4605 C CA . ALA A 1 587 ? -19.719 -29.781 -26.781 1 95.06 587 ALA A CA 1
ATOM 4606 C C . ALA A 1 587 ? -18.203 -29.656 -26.578 1 95.06 587 ALA A C 1
ATOM 4608 O O . ALA A 1 587 ? -17.625 -30.406 -25.781 1 95.06 587 ALA A O 1
ATOM 4609 N N . ALA A 1 588 ? -17.641 -28.766 -27.281 1 96.56 588 ALA A N 1
ATOM 4610 C CA . ALA A 1 588 ? -16.203 -28.562 -27.156 1 96.56 588 ALA A CA 1
ATOM 4611 C C . ALA A 1 588 ? -15.836 -28.094 -25.766 1 96.56 588 ALA A C 1
ATOM 4613 O O . ALA A 1 588 ? -14.867 -28.578 -25.172 1 96.56 588 ALA A O 1
ATOM 4614 N N . ALA A 1 589 ? -16.531 -27.125 -25.25 1 96.38 589 ALA A N 1
ATOM 4615 C CA . ALA A 1 589 ? -16.281 -26.609 -23.906 1 96.38 589 ALA A CA 1
ATOM 4616 C C . ALA A 1 589 ? -16.5 -27.688 -22.859 1 96.38 589 ALA A C 1
ATOM 4618 O O . ALA A 1 589 ? -15.719 -27.781 -21.891 1 96.38 589 ALA A O 1
ATOM 4619 N N . TYR A 1 590 ? -17.484 -28.453 -23 1 95.31 590 TYR A N 1
ATOM 4620 C CA . TYR A 1 590 ? -17.766 -29.531 -22.078 1 95.31 590 TYR A CA 1
ATOM 4621 C C . TYR A 1 590 ? -16.656 -30.562 -22.094 1 95.31 590 TYR A C 1
ATOM 4623 O O . TYR A 1 590 ? -16.234 -31.062 -21.031 1 95.31 590 TYR A O 1
ATOM 4631 N N . ARG A 1 591 ? -16.203 -30.891 -23.25 1 96.56 591 ARG A N 1
ATOM 4632 C CA . ARG A 1 591 ? -15.094 -31.844 -23.375 1 96.56 591 ARG A CA 1
ATOM 4633 C C . ARG A 1 591 ? -13.844 -31.328 -22.656 1 96.56 591 ARG A C 1
ATOM 4635 O O . ARG A 1 591 ? -13.109 -32.094 -22.047 1 96.56 591 ARG A O 1
ATOM 4642 N N . LEU A 1 592 ? -13.633 -30.062 -22.797 1 97.44 592 LEU A N 1
ATOM 4643 C CA . LEU A 1 592 ? -12.5 -29.453 -22.125 1 97.44 592 LEU A CA 1
ATOM 4644 C C . LEU A 1 592 ? -12.648 -29.562 -20.609 1 97.44 592 LEU A C 1
ATOM 4646 O O . LEU A 1 592 ? -11.68 -29.859 -19.906 1 97.44 592 LEU A O 1
ATOM 4650 N N . LEU A 1 593 ? -13.828 -29.328 -20.094 1 96.81 593 LEU A N 1
ATOM 4651 C CA . LEU A 1 593 ? -14.094 -29.453 -18.656 1 96.81 593 LEU A CA 1
ATOM 4652 C C . LEU A 1 593 ? -13.891 -30.875 -18.188 1 96.81 593 LEU A C 1
ATOM 4654 O O . LEU A 1 593 ? -13.344 -31.109 -17.109 1 96.81 593 LEU A O 1
ATOM 4658 N N . GLU A 1 594 ? -14.273 -31.828 -19.016 1 96.44 594 GLU A N 1
ATOM 4659 C CA . GLU A 1 594 ? -14.086 -33.219 -18.672 1 96.44 594 GLU A CA 1
ATOM 4660 C C . GLU A 1 594 ? -12.602 -33.594 -18.609 1 96.44 594 GLU A C 1
ATOM 4662 O O . GLU A 1 594 ? -12.156 -34.25 -17.672 1 96.44 594 GLU A O 1
ATOM 4667 N N . LYS A 1 595 ? -11.961 -33.156 -19.641 1 97.62 595 LYS A N 1
ATOM 4668 C CA . LYS A 1 595 ? -10.531 -33.438 -19.688 1 97.62 595 LYS A CA 1
ATOM 4669 C C . LYS A 1 595 ? -9.805 -32.781 -18.5 1 97.62 595 LYS A C 1
ATOM 4671 O O . LYS A 1 595 ? -8.906 -33.375 -17.906 1 97.62 595 LYS A O 1
ATOM 4676 N N . PHE A 1 596 ? -10.117 -31.609 -18.234 1 97.81 596 PHE A N 1
ATOM 4677 C CA . PHE A 1 596 ? -9.523 -30.906 -17.109 1 97.81 596 PHE A CA 1
ATOM 4678 C C . PHE A 1 596 ? -9.836 -31.609 -15.789 1 97.81 596 PHE A C 1
ATOM 4680 O O . PHE A 1 596 ? -8.969 -31.734 -14.922 1 97.81 596 PHE A O 1
ATOM 4687 N N . HIS A 1 597 ? -11.078 -32 -15.617 1 96.81 597 HIS A N 1
ATOM 4688 C CA . HIS A 1 597 ? -11.492 -32.719 -14.422 1 96.81 597 HIS A CA 1
ATOM 4689 C C . HIS A 1 597 ? -10.656 -34 -14.227 1 96.81 597 HIS A C 1
ATOM 4691 O O . HIS A 1 597 ? -10.211 -34.281 -13.109 1 96.81 597 HIS A O 1
ATOM 4697 N N . VAL A 1 598 ? -10.438 -34.719 -15.281 1 96.44 598 VAL A N 1
ATOM 4698 C CA . VAL A 1 598 ? -9.625 -35.938 -15.227 1 96.44 598 VAL A CA 1
ATOM 4699 C C . VAL A 1 598 ? -8.195 -35.594 -14.805 1 96.44 598 VAL A C 1
ATOM 4701 O O . VAL A 1 598 ? -7.598 -36.281 -13.984 1 96.44 598 VAL A O 1
ATOM 4704 N N . SER A 1 599 ? -7.715 -34.531 -15.406 1 96.5 599 SER A N 1
ATOM 4705 C CA . SER A 1 599 ? -6.367 -34.094 -15.055 1 96.5 599 SER A CA 1
ATOM 4706 C C . SER A 1 599 ? -6.281 -33.688 -13.586 1 96.5 599 SER A C 1
ATOM 4708 O O . SER A 1 599 ? -5.277 -33.969 -12.922 1 96.5 599 SER A O 1
ATOM 4710 N N . LEU A 1 600 ? -7.266 -33 -13.016 1 96.25 600 LEU A N 1
ATOM 4711 C CA . LEU A 1 600 ? -7.281 -32.562 -11.617 1 96.25 600 LEU A CA 1
ATOM 4712 C C . LEU A 1 600 ? -7.324 -33.781 -10.688 1 96.25 600 LEU A C 1
ATOM 4714 O O . LEU A 1 600 ? -6.695 -33.781 -9.625 1 96.25 600 LEU A O 1
ATOM 4718 N N . GLN A 1 601 ? -8.039 -34.812 -11.094 1 94.5 601 GLN A N 1
ATOM 4719 C CA . GLN A 1 601 ? -8.094 -36.031 -10.305 1 94.5 601 GLN A CA 1
ATOM 4720 C C . GLN A 1 601 ? -6.73 -36.719 -10.266 1 94.5 601 GLN A C 1
ATOM 4722 O O . GLN A 1 601 ? -6.301 -37.188 -9.211 1 94.5 601 GLN A O 1
ATOM 4727 N N . LYS A 1 602 ? -6.156 -36.781 -11.391 1 94.94 602 LYS A N 1
ATOM 4728 C CA . LYS A 1 602 ? -4.809 -37.344 -11.453 1 94.94 602 LYS A CA 1
ATOM 4729 C C . LYS A 1 602 ? -3.857 -36.562 -10.539 1 94.94 602 LYS A C 1
ATOM 4731 O O . LYS A 1 602 ? -3.088 -37.188 -9.789 1 94.94 602 LYS A O 1
ATOM 4736 N N . LEU A 1 603 ? -3.883 -35.281 -10.578 1 94.75 603 LEU A N 1
ATOM 4737 C CA . LEU A 1 603 ? -3.018 -34.438 -9.758 1 94.75 603 LEU A CA 1
ATOM 4738 C C . LEU A 1 603 ? -3.336 -34.594 -8.273 1 94.75 603 LEU A C 1
ATOM 4740 O O . LEU A 1 603 ? -2.43 -34.656 -7.441 1 94.75 603 LEU A O 1
ATOM 4744 N N . ASN A 1 604 ? -4.586 -34.688 -7.977 1 92.56 604 ASN A N 1
ATOM 4745 C CA . ASN A 1 604 ? -5 -34.875 -6.59 1 92.56 604 ASN A CA 1
ATOM 4746 C C . ASN A 1 604 ? -4.465 -36.188 -6.02 1 92.56 604 ASN A C 1
ATOM 4748 O O . ASN A 1 604 ? -4.109 -36.25 -4.84 1 92.56 604 ASN A O 1
ATOM 4752 N N . ASN A 1 605 ? -4.402 -37.156 -6.832 1 92.19 605 ASN A N 1
ATOM 4753 C CA . ASN A 1 605 ? -3.9 -38.438 -6.402 1 92.19 605 ASN A CA 1
ATOM 4754 C C . ASN A 1 605 ? -2.395 -38.406 -6.152 1 92.19 605 ASN A C 1
ATOM 4756 O O . ASN A 1 605 ? -1.886 -39.156 -5.309 1 92.19 605 ASN A O 1
ATOM 4760 N N . MET A 1 606 ? -1.768 -37.562 -6.852 1 91.75 606 MET A N 1
ATOM 4761 C CA . MET A 1 606 ? -0.316 -37.469 -6.73 1 91.75 606 MET A CA 1
ATOM 4762 C C . MET A 1 606 ? 0.074 -36.438 -5.676 1 91.75 606 MET A C 1
ATOM 4764 O O . MET A 1 606 ? 1.211 -36.438 -5.199 1 91.75 606 MET A O 1
ATOM 4768 N N . ALA A 1 607 ? -0.842 -35.562 -5.246 1 89.56 607 ALA A N 1
ATOM 4769 C CA . ALA A 1 607 ? -0.536 -34.375 -4.457 1 89.56 607 ALA A CA 1
ATOM 4770 C C . ALA A 1 607 ? -0.281 -34.719 -2.994 1 89.56 607 ALA A C 1
ATOM 4772 O O . ALA A 1 607 ? -0.962 -35.594 -2.434 1 89.56 607 ALA A O 1
ATOM 4773 N N . ASP A 1 608 ? 0.763 -34.062 -2.457 1 86 608 ASP A N 1
ATOM 4774 C CA . ASP A 1 608 ? 0.95 -34.094 -1.009 1 86 608 ASP A CA 1
ATOM 4775 C C . ASP A 1 608 ? 0.169 -33 -0.329 1 86 608 ASP A C 1
ATOM 4777 O O . ASP A 1 608 ? -0.657 -32.312 -0.962 1 86 608 ASP A O 1
ATOM 4781 N N . MET A 1 609 ? 0.426 -32.812 0.906 1 78.56 609 MET A N 1
ATOM 4782 C CA . MET A 1 609 ? -0.346 -31.828 1.673 1 78.56 609 MET A CA 1
ATOM 4783 C C . MET A 1 609 ? -0.133 -30.422 1.133 1 78.56 609 MET A C 1
ATOM 4785 O O . MET A 1 609 ? -1.081 -29.641 1.033 1 78.56 609 MET A O 1
ATOM 4789 N N . THR A 1 610 ? 1.026 -30.062 0.754 1 80.62 610 THR A N 1
ATOM 4790 C CA . THR A 1 610 ? 1.34 -28.719 0.274 1 80.62 610 THR A CA 1
ATOM 4791 C C . THR A 1 610 ? 0.814 -28.516 -1.145 1 80.62 610 THR A C 1
ATOM 4793 O O . THR A 1 610 ? 0.21 -27.484 -1.446 1 80.62 610 THR A O 1
ATOM 4796 N N . SER A 1 611 ? 1.005 -29.531 -1.974 1 85.69 611 SER A N 1
ATOM 4797 C CA . SER A 1 611 ? 0.575 -29.422 -3.363 1 85.69 611 SER A CA 1
ATOM 4798 C C . SER A 1 611 ? -0.946 -29.453 -3.477 1 85.69 611 SER A C 1
ATOM 4800 O O . SER A 1 611 ? -1.514 -28.922 -4.438 1 85.69 611 SER A O 1
ATOM 4802 N N . ARG A 1 612 ? -1.562 -30.031 -2.523 1 87.75 612 ARG A N 1
ATOM 4803 C CA . ARG A 1 612 ? -3.021 -30.094 -2.512 1 87.75 612 ARG A CA 1
ATOM 4804 C C . ARG A 1 612 ? -3.615 -28.688 -2.35 1 87.75 612 ARG A C 1
ATOM 4806 O O . ARG A 1 612 ? -4.707 -28.422 -2.852 1 87.75 612 ARG A O 1
ATOM 4813 N N . LEU A 1 613 ? -2.875 -27.859 -1.694 1 87.75 613 LEU A N 1
ATOM 4814 C CA . LEU A 1 613 ? -3.35 -26.5 -1.495 1 87.75 613 LEU A CA 1
ATOM 4815 C C . LEU A 1 613 ? -3.441 -25.75 -2.824 1 87.75 613 LEU A C 1
ATOM 4817 O O . LEU A 1 613 ? -4.25 -24.828 -2.971 1 87.75 613 LEU A O 1
ATOM 4821 N N . LEU A 1 614 ? -2.645 -26.156 -3.729 1 90.25 614 LEU A N 1
ATOM 4822 C CA . LEU A 1 614 ? -2.646 -25.562 -5.062 1 90.25 614 LEU A CA 1
ATOM 4823 C C . LEU A 1 614 ? -3.881 -25.984 -5.848 1 90.25 614 LEU A C 1
ATOM 4825 O O . LEU A 1 614 ? -4.504 -25.172 -6.531 1 90.25 614 LEU A O 1
ATOM 4829 N N . ILE A 1 615 ? -4.324 -27.281 -5.699 1 91.88 615 ILE A N 1
ATOM 4830 C CA . ILE A 1 615 ? -5.285 -27.906 -6.598 1 91.88 615 ILE A CA 1
ATOM 4831 C C . ILE A 1 615 ? -6.68 -27.844 -5.984 1 91.88 615 ILE A C 1
ATOM 4833 O O . ILE A 1 615 ? -7.68 -27.766 -6.703 1 91.88 615 ILE A O 1
ATOM 4837 N N . ARG A 1 616 ? -6.777 -27.766 -4.73 1 89 616 ARG A N 1
ATOM 4838 C CA . ARG A 1 616 ? -8.023 -28 -4.016 1 89 616 ARG A CA 1
ATOM 4839 C C . ARG A 1 616 ? -9.07 -26.953 -4.383 1 89 616 ARG A C 1
ATOM 4841 O O . ARG A 1 616 ? -10.211 -27.297 -4.711 1 89 616 ARG A O 1
ATOM 4848 N N . PRO A 1 617 ? -8.773 -25.688 -4.371 1 87.31 617 PRO A N 1
ATOM 4849 C CA . PRO A 1 617 ? -9.82 -24.703 -4.652 1 87.31 617 PRO A CA 1
ATOM 4850 C C . PRO A 1 617 ? -10.445 -24.891 -6.035 1 87.31 617 PRO A C 1
ATOM 4852 O O . PRO A 1 617 ? -11.672 -24.844 -6.176 1 87.31 617 PRO A O 1
ATOM 4855 N N . VAL A 1 618 ? -9.688 -25.141 -7 1 91.56 618 VAL A N 1
ATOM 4856 C CA . VAL A 1 618 ? -10.211 -25.281 -8.359 1 91.56 618 VAL A CA 1
ATOM 4857 C C . VAL A 1 618 ? -10.906 -26.641 -8.492 1 91.56 618 VAL A C 1
ATOM 4859 O O . VAL A 1 618 ? -11.906 -26.75 -9.195 1 91.56 618 VAL A O 1
ATOM 4862 N N . ALA A 1 619 ? -10.336 -27.688 -7.867 1 91.25 619 ALA A N 1
ATOM 4863 C CA . ALA A 1 619 ? -10.953 -29 -7.902 1 91.25 619 ALA A CA 1
ATOM 4864 C C . ALA A 1 619 ? -12.359 -28.969 -7.309 1 91.25 619 ALA A C 1
ATOM 4866 O O . ALA A 1 619 ? -13.281 -29.594 -7.832 1 91.25 619 ALA A O 1
ATOM 4867 N N . LEU A 1 620 ? -12.477 -28.25 -6.297 1 85.81 620 LEU A N 1
ATOM 4868 C CA . LEU A 1 620 ? -13.789 -28.141 -5.664 1 85.81 620 LEU A CA 1
ATOM 4869 C C . LEU A 1 620 ? -14.789 -27.453 -6.598 1 85.81 620 LEU A C 1
ATOM 4871 O O . LEU A 1 620 ? -15.953 -27.859 -6.66 1 85.81 620 LEU A O 1
ATOM 4875 N N . ARG A 1 621 ? -14.406 -26.484 -7.297 1 85.44 621 ARG A N 1
ATOM 4876 C CA . ARG A 1 621 ? -15.281 -25.766 -8.219 1 85.44 621 ARG A CA 1
ATOM 4877 C C . ARG A 1 621 ? -15.672 -26.625 -9.406 1 85.44 621 ARG A C 1
ATOM 4879 O O . ARG A 1 621 ? -16.828 -26.625 -9.828 1 85.44 621 ARG A O 1
ATOM 4886 N N . ILE A 1 622 ? -14.711 -27.328 -9.914 1 91.44 622 ILE A N 1
ATOM 4887 C CA . ILE A 1 622 ? -14.977 -28.203 -11.062 1 91.44 622 ILE A CA 1
ATOM 4888 C C . ILE A 1 622 ? -15.859 -29.375 -10.633 1 91.44 622 ILE A C 1
ATOM 4890 O O . ILE A 1 622 ? -16.766 -29.781 -11.367 1 91.44 622 ILE A O 1
ATOM 4894 N N . ASP A 1 623 ? -15.602 -29.875 -9.445 1 88.69 623 ASP A N 1
ATOM 4895 C CA . ASP A 1 623 ? -16.453 -30.938 -8.914 1 88.69 623 ASP A CA 1
ATOM 4896 C C . ASP A 1 623 ? -17.891 -30.438 -8.742 1 88.69 623 ASP A C 1
ATOM 4898 O O . ASP A 1 623 ? -18.844 -31.141 -9.062 1 88.69 623 ASP A O 1
ATOM 4902 N N . SER A 1 624 ? -18.016 -29.266 -8.211 1 84.25 624 SER A N 1
ATOM 4903 C CA . SER A 1 624 ? -19.344 -28.672 -8.031 1 84.25 624 SER A CA 1
ATOM 4904 C C . SER A 1 624 ? -20.047 -28.516 -9.367 1 84.25 624 SER A C 1
ATOM 4906 O O . SER A 1 624 ? -21.266 -28.688 -9.453 1 84.25 624 SER A O 1
ATOM 4908 N N . PHE A 1 625 ? -19.391 -28.156 -10.398 1 86.44 625 PHE A N 1
ATOM 4909 C CA . PHE A 1 625 ? -19.953 -28.031 -11.742 1 86.44 625 PHE A CA 1
ATOM 4910 C C . PHE A 1 625 ? -20.516 -29.375 -12.211 1 86.44 625 PHE A C 1
ATOM 4912 O O . PHE A 1 625 ? -21.625 -29.438 -12.734 1 86.44 625 PHE A O 1
ATOM 4919 N N . PHE A 1 626 ? -19.812 -30.453 -12.008 1 87.06 626 PHE A N 1
ATOM 4920 C CA . PHE A 1 626 ? -20.234 -31.766 -12.516 1 87.06 626 PHE A CA 1
ATOM 4921 C C . PHE A 1 626 ? -21.328 -32.344 -11.641 1 87.06 626 PHE A C 1
ATOM 4923 O O . PHE A 1 626 ? -22.172 -33.125 -12.117 1 87.06 626 PHE A O 1
ATOM 4930 N N . ILE A 1 627 ? -21.328 -31.922 -10.422 1 81.56 627 ILE A N 1
ATOM 4931 C CA . ILE A 1 627 ? -22.406 -32.375 -9.547 1 81.56 627 ILE A CA 1
ATOM 4932 C C . ILE A 1 627 ? -23.703 -31.688 -9.953 1 81.56 627 ILE A C 1
ATOM 4934 O O . ILE A 1 627 ? -24.766 -32.312 -9.961 1 81.56 627 ILE A O 1
ATOM 4938 N N . HIS A 1 628 ? -23.609 -30.406 -10.375 1 76.19 628 HIS A N 1
ATOM 4939 C CA . HIS A 1 628 ? -24.797 -29.625 -10.688 1 76.19 628 HIS A CA 1
ATOM 4940 C C . HIS A 1 628 ? -25 -29.516 -12.195 1 76.19 628 HIS A C 1
ATOM 4942 O O . HIS A 1 628 ? -25.844 -28.719 -12.656 1 76.19 628 HIS A O 1
ATOM 4948 N N . ALA A 1 629 ? -24.281 -30.188 -12.961 1 73 629 ALA A N 1
ATOM 4949 C CA . ALA A 1 629 ? -24.266 -30.094 -14.422 1 73 629 ALA A CA 1
ATOM 4950 C C . ALA A 1 629 ? -25.656 -30.297 -15.008 1 73 629 ALA A C 1
ATOM 4952 O O . ALA A 1 629 ? -26.078 -29.562 -15.898 1 73 629 ALA A O 1
ATOM 4953 N N . PRO A 1 630 ? -26.375 -31.359 -14.461 1 66.31 630 PRO A N 1
ATOM 4954 C CA . PRO A 1 630 ? -27.719 -31.5 -15.039 1 66.31 630 PRO A CA 1
ATOM 4955 C C . PRO A 1 630 ? -28.578 -30.25 -14.867 1 66.31 630 PRO A C 1
ATOM 4957 O O . PRO A 1 630 ? -29.312 -29.875 -15.773 1 66.31 630 PRO A O 1
ATOM 4960 N N . GLN A 1 631 ? -28.422 -29.625 -13.719 1 67.06 631 GLN A N 1
ATOM 4961 C CA . GLN A 1 631 ? -29.156 -28.391 -13.469 1 67.06 631 GLN A CA 1
ATOM 4962 C C . GLN A 1 631 ? -28.641 -27.25 -14.328 1 67.06 631 GLN A C 1
ATOM 4964 O O . GLN A 1 631 ? -29.422 -26.438 -14.828 1 67.06 631 GLN A O 1
ATOM 4969 N N . ILE A 1 632 ? -27.422 -27.188 -14.609 1 65 632 ILE A N 1
ATOM 4970 C CA . ILE A 1 632 ? -26.781 -26.125 -15.375 1 65 632 ILE A CA 1
ATOM 4971 C C . ILE A 1 632 ? -27.188 -26.25 -16.844 1 65 632 ILE A C 1
ATOM 4973 O O . ILE A 1 632 ? -27.484 -25.234 -17.5 1 65 632 ILE A O 1
ATOM 4977 N N . VAL A 1 633 ? -27.188 -27.484 -17.297 1 66.88 633 VAL A N 1
ATOM 4978 C CA . VAL A 1 633 ? -27.578 -27.734 -18.688 1 66.88 633 VAL A CA 1
ATOM 4979 C C . VAL A 1 633 ? -29.031 -27.328 -18.906 1 66.88 633 VAL A C 1
ATOM 4981 O O . VAL A 1 633 ? -29.375 -26.734 -19.938 1 66.88 633 VAL A O 1
ATOM 4984 N N . ARG A 1 634 ? -29.891 -27.578 -17.875 1 62.56 634 ARG A N 1
ATOM 4985 C CA . ARG A 1 634 ? -31.297 -27.188 -17.953 1 62.56 634 ARG A CA 1
ATOM 4986 C C . ARG A 1 634 ? -31.438 -25.672 -17.969 1 62.56 634 ARG A C 1
ATOM 4988 O O . ARG A 1 634 ? -32.25 -25.125 -18.734 1 62.56 634 ARG A O 1
ATOM 4995 N N . GLN A 1 635 ? -30.719 -25.047 -17.125 1 58.75 635 GLN A N 1
ATOM 4996 C CA . GLN A 1 635 ? -30.781 -23.594 -17.047 1 58.75 635 GLN A CA 1
ATOM 4997 C C . GLN A 1 635 ? -30.328 -22.969 -18.359 1 58.75 635 GLN A C 1
ATOM 4999 O O . GLN A 1 635 ? -30.906 -21.984 -18.828 1 58.75 635 GLN A O 1
ATOM 5004 N N . ARG A 1 636 ? -29.328 -23.453 -18.906 1 63.94 636 ARG A N 1
ATOM 5005 C CA . ARG A 1 636 ? -28.844 -22.984 -20.188 1 63.94 636 ARG A CA 1
ATOM 5006 C C . ARG A 1 636 ? -29.922 -23.094 -21.266 1 63.94 636 ARG A C 1
ATOM 5008 O O . ARG A 1 636 ? -30.047 -22.203 -22.109 1 63.94 636 ARG A O 1
ATOM 5015 N N . SER A 1 637 ? -30.641 -24.156 -21.188 1 58.28 637 SER A N 1
ATOM 5016 C CA . SER A 1 637 ? -31.703 -24.391 -22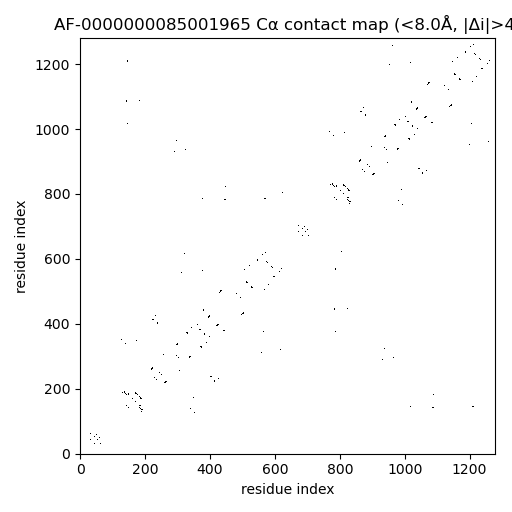.172 1 58.28 637 SER A CA 1
ATOM 5017 C C . SER A 1 637 ? -32.844 -23.391 -22.031 1 58.28 637 SER A C 1
ATOM 5019 O O . SER A 1 637 ? -33.5 -23.031 -23 1 58.28 637 SER A O 1
ATOM 5021 N N . ILE A 1 638 ? -33 -22.938 -20.844 1 50.88 638 ILE A N 1
ATOM 5022 C CA . ILE A 1 638 ? -34.062 -21.969 -20.578 1 50.88 638 ILE A CA 1
ATOM 5023 C C . ILE A 1 638 ? -33.625 -20.578 -21.062 1 50.88 638 ILE A C 1
ATOM 5025 O O . ILE A 1 638 ? -34.406 -19.828 -21.609 1 50.88 638 ILE A O 1
ATOM 5029 N N . GLU A 1 639 ? -32.406 -20.328 -20.812 1 52.5 639 GLU A N 1
ATOM 5030 C CA . GLU A 1 639 ? -31.906 -18.984 -21.141 1 52.5 639 GLU A CA 1
ATOM 5031 C C . GLU A 1 639 ? -31.562 -18.875 -22.625 1 52.5 639 GLU A C 1
ATOM 5033 O O . GLU A 1 639 ? -31.422 -17.766 -23.156 1 52.5 639 GLU A O 1
ATOM 5038 N N . SER A 1 640 ? -31.391 -19.969 -23.375 1 48.78 640 SER A N 1
ATOM 5039 C CA . SER A 1 640 ? -31.234 -19.953 -24.828 1 48.78 640 SER A CA 1
ATOM 5040 C C . SER A 1 640 ? -32.562 -19.797 -25.531 1 48.78 640 SER A C 1
ATOM 5042 O O . SER A 1 640 ? -33.562 -20.453 -25.172 1 48.78 640 SER A O 1
ATOM 5044 N N . MET B 1 1 ? -4.074 58.719 55.344 1 17.86 1 MET B N 1
ATOM 5045 C CA . MET B 1 1 ? -5.238 59.125 54.562 1 17.86 1 MET B CA 1
ATOM 5046 C C . MET B 1 1 ? -5.84 57.906 53.844 1 17.86 1 MET B C 1
ATOM 5048 O O . MET B 1 1 ? -5.18 56.906 53.656 1 17.86 1 MET B O 1
ATOM 5052 N N . GLU B 1 2 ? -6.859 58.062 52.719 1 17.36 2 GLU B N 1
ATOM 5053 C CA . GLU B 1 2 ? -8.25 57.75 52.438 1 17.36 2 GLU B CA 1
ATOM 5054 C C . GLU B 1 2 ? -8.367 56.594 51.406 1 17.36 2 GLU B C 1
ATOM 5056 O O . GLU B 1 2 ? -7.926 56.75 50.281 1 17.36 2 GLU B O 1
ATOM 5061 N N . ALA B 1 3 ? -8.117 55.281 51.938 1 25.02 3 ALA B N 1
ATOM 5062 C CA . ALA B 1 3 ? -8.18 53.969 51.312 1 25.02 3 ALA B CA 1
ATOM 5063 C C . ALA B 1 3 ? -9.508 53.781 50.562 1 25.02 3 ALA B C 1
ATOM 5065 O O . ALA B 1 3 ? -10.523 53.438 51.188 1 25.02 3 ALA B O 1
ATOM 5066 N N . GLU B 1 4 ? -9.852 54.688 49.594 1 19.33 4 GLU B N 1
ATOM 5067 C CA . GLU B 1 4 ? -11.086 55.094 48.938 1 19.33 4 GLU B CA 1
ATOM 5068 C C . GLU B 1 4 ? -11.695 53.938 48.125 1 19.33 4 GLU B C 1
ATOM 5070 O O . GLU B 1 4 ? -11.008 53.312 47.312 1 19.33 4 GLU B O 1
ATOM 5075 N N . GLN B 1 5 ? -12.828 53.312 48.5 1 24.84 5 GLN B N 1
ATOM 5076 C CA . GLN B 1 5 ? -13.648 52.125 48.25 1 24.84 5 GLN B CA 1
ATOM 5077 C C . GLN B 1 5 ? -14.266 52.188 46.844 1 24.84 5 GLN B C 1
ATOM 5079 O O . GLN B 1 5 ? -15.055 53.062 46.562 1 24.84 5 GLN B O 1
ATOM 5084 N N . PRO B 1 6 ? -13.562 52.125 45.656 1 27.75 6 PRO B N 1
ATOM 5085 C CA . PRO B 1 6 ? -14.219 52.875 44.594 1 27.75 6 PRO B CA 1
ATOM 5086 C C . PRO B 1 6 ? -15.578 52.312 44.188 1 27.75 6 PRO B C 1
ATOM 5088 O O . PRO B 1 6 ? -15.828 51.125 44.375 1 27.75 6 PRO B O 1
ATOM 5091 N N . PRO B 1 7 ? -16.672 53 44 1 22.47 7 PRO B N 1
ATOM 5092 C CA . PRO B 1 7 ? -18.125 52.781 43.969 1 22.47 7 PRO B CA 1
ATOM 5093 C C . PRO B 1 7 ? -18.531 51.812 42.844 1 22.47 7 PRO B C 1
ATOM 5095 O O . PRO B 1 7 ? -17.781 51.594 41.906 1 22.47 7 PRO B O 1
ATOM 5098 N N . ARG B 1 8 ? -19.672 51.094 42.844 1 24.11 8 ARG B N 1
ATOM 5099 C CA . ARG B 1 8 ? -20.453 49.969 42.375 1 24.11 8 ARG B CA 1
ATOM 5100 C C . ARG B 1 8 ? -20.984 50.219 40.969 1 24.11 8 ARG B C 1
ATOM 5102 O O . ARG B 1 8 ? -21.766 51.125 40.75 1 24.11 8 ARG B O 1
ATOM 5109 N N . ARG B 1 9 ? -20.203 50.344 39.812 1 21.19 9 ARG B N 1
ATOM 5110 C CA . ARG B 1 9 ? -20.656 51.031 38.594 1 21.19 9 ARG B CA 1
ATOM 5111 C C . ARG B 1 9 ? -22.016 50.5 38.156 1 21.19 9 ARG B C 1
ATOM 5113 O O . ARG B 1 9 ? -22.266 49.281 38.219 1 21.19 9 ARG B O 1
ATOM 5120 N N . SER B 1 10 ? -23.172 51.25 38 1 18.75 10 SER B N 1
ATOM 5121 C CA . SER B 1 10 ? -24.609 51.25 37.719 1 18.75 10 SER B CA 1
ATOM 5122 C C . SER B 1 10 ? -24.891 50.594 36.375 1 18.75 10 SER B C 1
ATOM 5124 O O . SER B 1 10 ? -24.141 50.781 35.406 1 18.75 10 SER B O 1
ATOM 5126 N N . ARG B 1 11 ? -25.672 49.438 36.25 1 24.42 11 ARG B N 1
ATOM 5127 C CA . ARG B 1 11 ? -26.125 48.438 35.312 1 24.42 11 ARG B CA 1
ATOM 5128 C C . ARG B 1 11 ? -26.891 49.062 34.156 1 24.42 11 ARG B C 1
ATOM 5130 O O . ARG B 1 11 ? -28.031 49.5 34.312 1 24.42 11 ARG B O 1
ATOM 5137 N N . ARG B 1 12 ? -26.344 49.938 33.219 1 23.33 12 ARG B N 1
ATOM 5138 C CA . ARG B 1 12 ? -27.203 50.75 32.375 1 23.33 12 ARG B CA 1
ATOM 5139 C C . ARG B 1 12 ? -28.078 49.906 31.469 1 23.33 12 ARG B C 1
ATOM 5141 O O . ARG B 1 12 ? -27.562 49.125 30.656 1 23.33 12 ARG B O 1
ATOM 5148 N N . LYS B 1 13 ? -29.5 49.531 31.719 1 24.41 13 LYS B N 1
ATOM 5149 C CA . LYS B 1 13 ? -30.609 48.688 31.266 1 24.41 13 LYS B CA 1
ATOM 5150 C C . LYS B 1 13 ? -31.125 49.156 29.906 1 24.41 13 LYS B C 1
ATOM 5152 O O . LYS B 1 13 ? -32.125 48.625 29.422 1 24.41 13 LYS B O 1
ATOM 5157 N N . PHE B 1 14 ? -30.453 49.719 28.812 1 22.34 14 PHE B N 1
ATOM 5158 C CA . PHE B 1 14 ? -31.297 50.531 27.953 1 22.34 14 PHE B CA 1
ATOM 5159 C C . PHE B 1 14 ? -32.344 49.656 27.266 1 22.34 14 PHE B C 1
ATOM 5161 O O . PHE B 1 14 ? -32.031 48.594 26.688 1 22.34 14 PHE B O 1
ATOM 5168 N N . VAL B 1 15 ? -33.688 49.625 27.594 1 22.16 15 VAL B N 1
ATOM 5169 C CA . VAL B 1 15 ? -35 49 27.391 1 22.16 15 VAL B CA 1
ATOM 5170 C C . VAL B 1 15 ? -35.531 49.344 26 1 22.16 15 VAL B C 1
ATOM 5172 O O . VAL B 1 15 ? -35.781 50.531 25.703 1 22.16 15 VAL B O 1
ATOM 5175 N N . THR B 1 16 ? -35.031 48.812 24.875 1 22.12 16 THR B N 1
ATOM 5176 C CA . THR B 1 16 ? -35.375 49.312 23.562 1 22.12 16 THR B CA 1
ATOM 5177 C C . THR B 1 16 ? -36.875 49.156 23.312 1 22.12 16 THR B C 1
ATOM 5179 O O . THR B 1 16 ? -37.469 48.125 23.562 1 22.12 16 THR B O 1
ATOM 5182 N N . ALA B 1 17 ? -37.781 50.156 23.016 1 21.45 17 ALA B N 1
ATOM 5183 C CA . ALA B 1 17 ? -39.188 50.5 23 1 21.45 17 ALA B CA 1
ATOM 5184 C C . ALA B 1 17 ? -39.906 49.906 21.812 1 21.45 17 ALA B C 1
ATOM 5186 O O . ALA B 1 17 ? -39.594 50.25 20.656 1 21.45 17 ALA B O 1
ATOM 5187 N N . SER B 1 18 ? -40.375 48.594 21.812 1 22.36 18 SER B N 1
ATOM 5188 C CA . SER B 1 18 ? -41.188 47.938 20.766 1 22.36 18 SER B CA 1
ATOM 5189 C C . SER B 1 18 ? -42.531 48.625 20.641 1 22.36 18 SER B C 1
ATOM 5191 O O . SER B 1 18 ? -43.281 48.75 21.609 1 22.36 18 SER B O 1
ATOM 5193 N N . THR B 1 19 ? -42.656 49.656 19.797 1 22.8 19 THR B N 1
ATOM 5194 C CA . THR B 1 19 ? -44 50.219 19.719 1 22.8 19 THR B CA 1
ATOM 5195 C C . THR B 1 19 ? -44.938 49.188 19.094 1 22.8 19 THR B C 1
ATOM 5197 O O . THR B 1 19 ? -44.688 48.656 18.016 1 22.8 19 THR B O 1
ATOM 5200 N N . PHE B 1 20 ? -45.844 48.406 19.578 1 24.16 20 PHE B N 1
ATOM 5201 C CA . PHE B 1 20 ? -46.625 47.156 19.516 1 24.16 20 PHE B CA 1
ATOM 5202 C C . PHE B 1 20 ? -47.594 47.188 18.328 1 24.16 20 PHE B C 1
ATOM 5204 O O . PHE B 1 20 ? -47.938 46.156 17.781 1 24.16 20 PHE B O 1
ATOM 5211 N N . GLY B 1 21 ? -48.375 48.125 17.781 1 26.81 21 GLY B N 1
ATOM 5212 C CA . GLY B 1 21 ? -49.812 48.156 17.719 1 26.81 21 GLY B CA 1
ATOM 5213 C C . GLY B 1 21 ? -50.344 47.625 16.391 1 26.81 21 GLY B C 1
ATOM 5214 O O . GLY B 1 21 ? -51.312 46.812 16.375 1 26.81 21 GLY B O 1
ATOM 5215 N N . GLY B 1 22 ? -50.094 48.125 15.016 1 27.02 22 GLY B N 1
ATOM 5216 C CA . GLY B 1 22 ? -51.25 48.188 14.125 1 27.02 22 GLY B CA 1
ATOM 5217 C C . GLY B 1 22 ? -51.344 46.969 13.219 1 27.02 22 GLY B C 1
ATOM 5218 O O . GLY B 1 22 ? -50.375 46.25 13.031 1 27.02 22 GLY B O 1
ATOM 5219 N N . PRO B 1 23 ? -52.469 46.312 12.711 1 26 23 PRO B N 1
ATOM 5220 C CA . PRO B 1 23 ? -52.812 45.031 12.125 1 26 23 PRO B CA 1
ATOM 5221 C C . PRO B 1 23 ? -52.188 44.812 10.742 1 26 23 PRO B C 1
ATOM 5223 O O . PRO B 1 23 ? -52.219 45.719 9.914 1 26 23 PRO B O 1
ATOM 5226 N N . ARG B 1 24 ? -51.094 44.156 10.57 1 32.5 24 ARG B N 1
ATOM 5227 C CA . ARG B 1 24 ? -50.469 44.156 9.266 1 32.5 24 ARG B CA 1
ATOM 5228 C C . ARG B 1 24 ? -51.344 43.531 8.203 1 32.5 24 ARG B C 1
ATOM 5230 O O . ARG B 1 24 ? -52.062 42.562 8.484 1 32.5 24 ARG B O 1
ATOM 5237 N N . GLU B 1 25 ? -51.438 44.031 6.902 1 26.06 25 GLU B N 1
ATOM 5238 C CA . GLU B 1 25 ? -52.406 43.656 5.883 1 26.06 25 GLU B CA 1
ATOM 5239 C C . GLU B 1 25 ? -52.031 42.344 5.191 1 26.06 25 GLU B C 1
ATOM 5241 O O . GLU B 1 25 ? -50.844 42 5.117 1 26.06 25 GLU B O 1
ATOM 5246 N N . TRP B 1 26 ? -52.781 41.219 4.555 1 25.62 26 TRP B N 1
ATOM 5247 C CA . TRP B 1 26 ? -53 39.812 4.23 1 25.62 26 TRP B CA 1
ATOM 5248 C C . TRP B 1 26 ? -52.156 39.375 3.039 1 25.62 26 TRP B C 1
ATOM 5250 O O . TRP B 1 26 ? -51.438 38.375 3.092 1 25.62 26 TRP B O 1
ATOM 5260 N N . ARG B 1 27 ? -52.312 39.469 1.5 1 28.67 27 ARG B N 1
ATOM 5261 C CA . ARG B 1 27 ? -52.344 38.656 0.277 1 28.67 27 ARG B CA 1
ATOM 5262 C C . ARG B 1 27 ? -51.094 38.875 -0.562 1 28.67 27 ARG B C 1
ATOM 5264 O O . ARG B 1 27 ? -51.094 38.594 -1.758 1 28.67 27 ARG B O 1
ATOM 5271 N N . SER B 1 28 ? -50.031 39.594 -0.276 1 28.64 28 SER B N 1
ATOM 5272 C CA . SER B 1 28 ? -49.188 39.969 -1.413 1 28.64 28 SER B CA 1
ATOM 5273 C C . SER B 1 28 ? -48.469 38.781 -2.006 1 28.64 28 SER B C 1
ATOM 5275 O O . SER B 1 28 ? -47.781 38.031 -1.287 1 28.64 28 SER B O 1
ATOM 5277 N N . LYS B 1 29 ? -48.781 38.312 -3.311 1 35.75 29 LYS B N 1
ATOM 5278 C CA . LYS B 1 29 ? -48.375 37.219 -4.199 1 35.75 29 LYS B CA 1
ATOM 5279 C C . LYS B 1 29 ? -46.875 37.25 -4.488 1 35.75 29 LYS B C 1
ATOM 5281 O O . LYS B 1 29 ? -46.375 38.219 -5.066 1 35.75 29 LYS B O 1
ATOM 5286 N N . LYS B 1 30 ? -45.938 36.781 -3.836 1 41.75 30 LYS B N 1
ATOM 5287 C CA . LYS B 1 30 ? -44.5 36.688 -4.129 1 41.75 30 LYS B CA 1
ATOM 5288 C C . LYS B 1 30 ? -44.25 36.094 -5.508 1 41.75 30 LYS B C 1
ATOM 5290 O O . LYS B 1 30 ? -45 35.219 -5.949 1 41.75 30 LYS B O 1
ATOM 5295 N N . SER B 1 31 ? -43.5 36.75 -6.434 1 47.94 31 SER B N 1
ATOM 5296 C CA . SER B 1 31 ? -43.156 36.375 -7.809 1 47.94 31 SER B CA 1
ATOM 5297 C C . SER B 1 31 ? -42.5 35 -7.879 1 47.94 31 SER B C 1
ATOM 5299 O O . SER B 1 31 ? -41.781 34.625 -6.969 1 47.94 31 SER B O 1
ATOM 5301 N N . ARG B 1 32 ? -42.906 34 -8.648 1 55.84 32 ARG B N 1
ATOM 5302 C CA . ARG B 1 32 ? -42.5 32.594 -8.875 1 55.84 32 ARG B CA 1
ATOM 5303 C C . ARG B 1 32 ? -41.062 32.531 -9.336 1 55.84 32 ARG B C 1
ATOM 5305 O O . ARG B 1 32 ? -40.625 33.344 -10.156 1 55.84 32 ARG B O 1
ATOM 5312 N N . ALA B 1 33 ? -40.188 31.812 -8.82 1 66.12 33 ALA B N 1
ATOM 5313 C CA . ALA B 1 33 ? -38.75 31.578 -9.125 1 66.12 33 ALA B CA 1
ATOM 5314 C C . ALA B 1 33 ? -38.594 31.125 -10.57 1 66.12 33 ALA B C 1
ATOM 5316 O O . ALA B 1 33 ? -39.469 30.484 -11.141 1 66.12 33 ALA B O 1
ATOM 5317 N N . CYS B 1 34 ? -37.531 31.562 -11.383 1 68.88 34 CYS B N 1
ATOM 5318 C CA . CYS B 1 34 ? -37.312 31.203 -12.781 1 68.88 34 CYS B CA 1
ATOM 5319 C C . CYS B 1 34 ? -36.969 29.734 -12.922 1 68.88 34 CYS B C 1
ATOM 5321 O O . CYS B 1 34 ? -36.562 29.078 -11.953 1 68.88 34 CYS B O 1
ATOM 5323 N N . ASP B 1 35 ? -37.094 28.969 -14.062 1 70.88 35 ASP B N 1
ATOM 5324 C CA . ASP B 1 35 ? -36.938 27.547 -14.328 1 70.88 35 ASP B CA 1
ATOM 5325 C C . ASP B 1 35 ? -35.5 27.125 -14.109 1 70.88 35 ASP B C 1
ATOM 5327 O O . ASP B 1 35 ? -35.219 25.984 -13.695 1 70.88 35 ASP B O 1
ATOM 5331 N N . VAL B 1 36 ? -34.562 27.969 -14.328 1 72.81 36 VAL B N 1
ATOM 5332 C CA . VAL B 1 36 ? -33.156 27.656 -14.156 1 72.81 36 VAL B CA 1
ATOM 5333 C C . VAL B 1 36 ? -32.812 27.547 -12.672 1 72.81 36 VAL B C 1
ATOM 5335 O O . VAL B 1 36 ? -32.188 26.594 -12.25 1 72.81 36 VAL B O 1
ATOM 5338 N N . CYS B 1 37 ? -33.094 28.5 -12.008 1 69.75 37 CYS B N 1
ATOM 5339 C CA . CYS B 1 37 ? -32.844 28.484 -10.57 1 69.75 37 CYS B CA 1
ATOM 5340 C C . CYS B 1 37 ? -33.656 27.391 -9.891 1 69.75 37 CYS B C 1
ATOM 5342 O O . CYS B 1 37 ? -33.188 26.781 -8.93 1 69.75 37 CYS B O 1
ATOM 5344 N N . ARG B 1 38 ? -34.875 27.031 -10.336 1 71.25 38 ARG B N 1
ATOM 5345 C CA . ARG B 1 38 ? -35.656 25.938 -9.828 1 71.25 38 ARG B CA 1
ATOM 5346 C C . ARG B 1 38 ? -34.969 24.594 -10.078 1 71.25 38 ARG B C 1
ATOM 5348 O O . ARG B 1 38 ? -34.969 23.719 -9.211 1 71.25 38 ARG B O 1
ATOM 5355 N N . ARG B 1 39 ? -34.375 24.5 -11.234 1 65.38 39 ARG B N 1
ATOM 5356 C CA . ARG B 1 39 ? -33.656 23.266 -11.578 1 65.38 39 ARG B CA 1
ATOM 5357 C C . ARG B 1 39 ? -32.406 23.109 -10.75 1 65.38 39 ARG B C 1
ATOM 5359 O O . ARG B 1 39 ? -32.031 22 -10.367 1 65.38 39 ARG B O 1
ATOM 5366 N N . ARG B 1 40 ? -31.844 24.188 -10.406 1 61.69 40 ARG B N 1
ATOM 5367 C CA . ARG B 1 40 ? -30.609 24.203 -9.625 1 61.69 40 ARG B CA 1
ATOM 5368 C C . ARG B 1 40 ? -30.906 24.25 -8.133 1 61.69 40 ARG B C 1
ATOM 5370 O O . ARG B 1 40 ? -30 24.172 -7.312 1 61.69 40 ARG B O 1
ATOM 5377 N N . LYS B 1 41 ? -32.188 24.297 -7.789 1 61.81 41 LYS B N 1
ATOM 5378 C CA . LYS B 1 41 ? -32.719 24.453 -6.434 1 61.81 41 LYS B CA 1
ATOM 5379 C C . LYS B 1 41 ? -31.938 25.531 -5.672 1 61.81 41 LYS B C 1
ATOM 5381 O O . LYS B 1 41 ? -31.641 25.359 -4.488 1 61.81 41 LYS B O 1
ATOM 5386 N N . THR B 1 42 ? -31.578 26.562 -6.422 1 67.81 42 THR B N 1
ATOM 5387 C CA . THR B 1 42 ? -30.969 27.734 -5.812 1 67.81 42 THR B CA 1
ATOM 5388 C C . THR B 1 42 ? -31.969 28.875 -5.707 1 67.81 42 THR B C 1
ATOM 5390 O O . THR B 1 42 ? -32.969 28.906 -6.438 1 67.81 42 THR B O 1
ATOM 5393 N N . ALA B 1 43 ? -31.766 29.734 -4.77 1 69.81 43 ALA B N 1
ATOM 5394 C CA . ALA B 1 43 ? -32.625 30.906 -4.555 1 69.81 43 ALA B CA 1
ATOM 5395 C C . ALA B 1 43 ? -32.594 31.844 -5.762 1 69.81 43 ALA B C 1
ATOM 5397 O O . ALA B 1 43 ? -31.531 32.281 -6.184 1 69.81 43 ALA B O 1
ATOM 5398 N N . CYS B 1 44 ? -33.781 31.938 -6.441 1 66.31 44 CYS B N 1
ATOM 5399 C CA . CYS B 1 44 ? -33.938 32.812 -7.582 1 66.31 44 CYS B CA 1
ATOM 5400 C C . CYS B 1 44 ? -34.125 34.281 -7.125 1 66.31 44 CYS B C 1
ATOM 5402 O O . CYS B 1 44 ? -35.156 34.625 -6.562 1 66.31 44 CYS B O 1
ATOM 5404 N N . VAL B 1 45 ? -33.188 35.031 -7.043 1 72.81 45 VAL B N 1
ATOM 5405 C CA . VAL B 1 45 ? -33.219 36.438 -6.586 1 72.81 45 VAL B CA 1
ATOM 5406 C C . VAL B 1 45 ? -33.438 37.375 -7.777 1 72.81 45 VAL B C 1
ATOM 5408 O O . VAL B 1 45 ? -32.562 37.5 -8.625 1 72.81 45 VAL B O 1
ATOM 5411 N N . ILE B 1 46 ? -34.719 37.844 -7.977 1 65.31 46 ILE B N 1
ATOM 5412 C CA . ILE B 1 46 ? -35.094 38.844 -8.977 1 65.31 46 ILE B CA 1
ATOM 5413 C C . ILE B 1 46 ? -35.281 40.188 -8.297 1 65.31 46 ILE B C 1
ATOM 5415 O O . ILE B 1 46 ? -36.156 40.344 -7.43 1 65.31 46 ILE B O 1
ATOM 5419 N N . LYS B 1 47 ? -34.531 41.125 -8.547 1 64.44 47 LYS B N 1
ATOM 5420 C CA . LYS B 1 47 ? -34.656 42.438 -7.902 1 64.44 47 LYS B CA 1
ATOM 5421 C C . LYS B 1 47 ? -35.844 43.219 -8.461 1 64.44 47 LYS B C 1
ATOM 5423 O O . LYS B 1 47 ? -36.656 43.75 -7.703 1 64.44 47 LYS B O 1
ATOM 5428 N N . THR B 1 48 ? -36.031 43.469 -9.898 1 67.06 48 THR B N 1
ATOM 5429 C CA . THR B 1 48 ? -37.125 44.25 -10.469 1 67.06 48 THR B CA 1
ATOM 5430 C C . THR B 1 48 ? -37.812 43.469 -11.586 1 67.06 48 THR B C 1
ATOM 5432 O O . THR B 1 48 ? -39.031 43.344 -11.594 1 67.06 48 THR B O 1
ATOM 5435 N N . ASN B 1 49 ? -37.219 43.094 -12.641 1 67.5 49 ASN B N 1
ATOM 5436 C CA . ASN B 1 49 ? -37.688 42.344 -13.781 1 67.5 49 ASN B CA 1
ATOM 5437 C C . ASN B 1 49 ? -36.781 41.188 -14.125 1 67.5 49 ASN B C 1
ATOM 5439 O O . ASN B 1 49 ? -35.562 41.25 -13.852 1 67.5 49 ASN B O 1
ATOM 5443 N N . PRO B 1 50 ? -37.406 40 -14.484 1 68 50 PRO B N 1
ATOM 5444 C CA . PRO B 1 50 ? -36.469 39 -15.047 1 68 50 PRO B CA 1
ATOM 5445 C C . PRO B 1 50 ? -35.531 39.594 -16.094 1 68 50 PRO B C 1
ATOM 5447 O O . PRO B 1 50 ? -35.844 40.625 -16.688 1 68 50 PRO B O 1
ATOM 5450 N N . PRO B 1 51 ? -34.25 38.938 -16.016 1 69.5 51 PRO B N 1
ATOM 5451 C CA . PRO B 1 51 ? -33.781 37.656 -15.555 1 69.5 51 PRO B CA 1
ATOM 5452 C C . PRO B 1 51 ? -33.281 37.688 -14.109 1 69.5 51 PRO B C 1
ATOM 5454 O O . PRO B 1 51 ? -32.969 38.781 -13.586 1 69.5 51 PRO B O 1
ATOM 5457 N N . CYS B 1 52 ? -33.281 36.5 -13.406 1 70.81 52 CYS B N 1
ATOM 5458 C CA . CYS B 1 52 ? -32.75 36.438 -12.039 1 70.81 52 CYS B CA 1
ATOM 5459 C C . CYS B 1 52 ? -31.25 36.625 -12.008 1 70.81 52 CYS B C 1
ATOM 5461 O O . CYS B 1 52 ? -30.594 36.562 -13.039 1 70.81 52 CYS B O 1
ATOM 5463 N N . GLN B 1 53 ? -30.656 37.031 -10.867 1 71.62 53 GLN B N 1
ATOM 5464 C CA . GLN B 1 53 ? -29.234 37.375 -10.727 1 71.62 53 GLN B CA 1
ATOM 5465 C C . GLN B 1 53 ? -28.359 36.281 -11.32 1 71.62 53 GLN B C 1
ATOM 5467 O O . GLN B 1 53 ? -27.312 36.562 -11.922 1 71.62 53 GLN B O 1
ATOM 5472 N N . TYR B 1 54 ? -28.672 35.094 -11.125 1 71.19 54 TYR B N 1
ATOM 5473 C CA . TYR B 1 54 ? -27.922 34 -11.672 1 71.19 54 TYR B CA 1
ATOM 5474 C C . TYR B 1 54 ? -28.031 33.938 -13.188 1 71.19 54 TYR B C 1
ATOM 5476 O O . TYR B 1 54 ? -27.016 33.844 -13.891 1 71.19 54 TYR B O 1
ATOM 5484 N N . CYS B 1 55 ? -29.156 33.875 -13.719 1 71.44 55 CYS B N 1
ATOM 5485 C CA . CYS B 1 55 ? -29.344 33.812 -15.164 1 71.44 55 CYS B CA 1
ATOM 5486 C C . CYS B 1 55 ? -28.703 35.031 -15.836 1 71.44 55 CYS B C 1
ATOM 5488 O O . CYS B 1 55 ? -28.156 34.906 -16.938 1 71.44 55 CYS B O 1
ATOM 5490 N N . ARG B 1 56 ? -28.688 36.094 -15.195 1 72.88 56 ARG B N 1
ATOM 5491 C CA . ARG B 1 56 ? -28 37.281 -15.703 1 72.88 56 ARG B CA 1
ATOM 5492 C C . ARG B 1 56 ? -26.5 37.031 -15.789 1 72.88 56 ARG B C 1
ATOM 5494 O O . ARG B 1 56 ? -25.859 37.375 -16.781 1 72.88 56 ARG B O 1
ATOM 5501 N N . LYS B 1 57 ? -26.016 36.531 -14.68 1 67.06 57 LYS B N 1
ATOM 5502 C CA . LYS B 1 57 ? -24.562 36.312 -14.641 1 67.06 57 LYS B CA 1
ATOM 5503 C C . LYS B 1 57 ? -24.141 35.25 -15.648 1 67.06 57 LYS B C 1
ATOM 5505 O O . LYS B 1 57 ? -23.062 35.375 -16.25 1 67.06 57 LYS B O 1
ATOM 5510 N N . MET B 1 58 ? -24.906 34.312 -15.891 1 68.06 58 MET B N 1
ATOM 5511 C CA . MET B 1 58 ? -24.578 33.188 -16.781 1 68.06 58 MET B CA 1
ATOM 5512 C C . MET B 1 58 ? -25.156 33.406 -18.172 1 68.06 58 MET B C 1
ATOM 5514 O O . MET B 1 58 ? -25.031 32.531 -19.031 1 68.06 58 MET B O 1
ATOM 5518 N N . SER B 1 59 ? -25.609 34.438 -18.578 1 68.94 59 SER B N 1
ATOM 5519 C CA . SER B 1 59 ? -26.234 34.812 -19.828 1 68.94 59 SER B CA 1
ATOM 5520 C C . SER B 1 59 ? -27.25 33.781 -20.281 1 68.94 59 SER B C 1
ATOM 5522 O O . SER B 1 59 ? -27.234 33.375 -21.438 1 68.94 59 SER B O 1
ATOM 5524 N N . LEU B 1 60 ? -27.875 33.25 -19.344 1 64.69 60 LEU B N 1
ATOM 5525 C CA . LEU B 1 60 ? -28.922 32.281 -19.641 1 64.69 60 LEU B CA 1
ATOM 5526 C C . LEU B 1 60 ? -30.281 32.938 -19.75 1 64.69 60 LEU B C 1
ATOM 5528 O O . LEU B 1 60 ? -30.484 34.031 -19.188 1 64.69 60 LEU B O 1
ATOM 5532 N N . SER B 1 61 ? -31.219 32.406 -20.609 1 69.12 61 SER B N 1
ATOM 5533 C CA . SER B 1 61 ? -32.594 32.906 -20.734 1 69.12 61 SER B CA 1
ATOM 5534 C C . SER B 1 61 ? -33.375 32.625 -19.453 1 69.12 61 SER B C 1
ATOM 5536 O O . SER B 1 61 ? -33.656 31.469 -19.125 1 69.12 61 SER B O 1
ATOM 5538 N N . CYS B 1 62 ? -33.562 33.594 -18.547 1 63.94 62 CYS B N 1
ATOM 5539 C CA . CYS B 1 62 ? -34.219 33.562 -17.234 1 63.94 62 CYS B CA 1
ATOM 5540 C C . CYS B 1 62 ? -35.75 33.562 -17.391 1 63.94 62 CYS B C 1
ATOM 5542 O O . CYS B 1 62 ? -36.375 34.625 -17.469 1 63.94 62 CYS B O 1
ATOM 5544 N N . GLN B 1 63 ? -36.375 32.562 -18.047 1 62.91 63 GLN B N 1
ATOM 5545 C CA . GLN B 1 63 ? -37.812 32.5 -18.297 1 62.91 63 GLN B CA 1
ATOM 5546 C C . GLN B 1 63 ? -38.5 31.688 -17.219 1 62.91 63 GLN B C 1
ATOM 5548 O O . GLN B 1 63 ? -37.938 30.719 -16.688 1 62.91 63 GLN B O 1
ATOM 5553 N N . SER B 1 64 ? -39.281 32.156 -16.406 1 53.81 64 SER B N 1
ATOM 5554 C CA . SER B 1 64 ? -40.188 31.375 -15.57 1 53.81 64 SER B CA 1
ATOM 5555 C C . SER B 1 64 ? -41.375 30.828 -16.375 1 53.81 64 SER B C 1
ATOM 5557 O O . SER B 1 64 ? -42.125 31.594 -16.969 1 53.81 64 SER B O 1
ATOM 5559 N N . LEU B 1 65 ? -41.125 29.719 -16.984 1 41.44 65 LEU B N 1
ATOM 5560 C CA . LEU B 1 65 ? -42.281 29.203 -17.734 1 41.44 65 LEU B CA 1
ATOM 5561 C C . LEU B 1 65 ? -43.531 29.203 -16.875 1 41.44 65 LEU B C 1
ATOM 5563 O O . LEU B 1 65 ? -43.531 28.703 -15.75 1 41.44 65 LEU B O 1
ATOM 5567 N N . THR B 1 66 ? -44.375 30.25 -16.922 1 35.44 66 THR B N 1
ATOM 5568 C CA . THR B 1 66 ? -45.75 30.188 -16.469 1 35.44 66 THR B CA 1
ATOM 5569 C C . THR B 1 66 ? -46.344 28.812 -16.734 1 35.44 66 THR B C 1
ATOM 5571 O O . THR B 1 66 ? -46.031 28.172 -17.734 1 35.44 66 THR B O 1
ATOM 5574 N N . GLN B 1 67 ? -46.844 28.312 -15.711 1 30.73 67 GLN B N 1
ATOM 5575 C CA . GLN B 1 67 ? -47.625 27.094 -15.812 1 30.73 67 GLN B CA 1
ATOM 5576 C C . GLN B 1 67 ? -48.594 27.172 -17 1 30.73 67 GLN B C 1
ATOM 5578 O O . GLN B 1 67 ? -49.5 28.016 -17.031 1 30.73 67 GLN B O 1
ATOM 5583 N N . LEU B 1 68 ? -48.188 27 -18.219 1 26.19 68 LEU B N 1
ATOM 5584 C CA . LEU B 1 68 ? -49.344 26.875 -19.125 1 26.19 68 LEU B CA 1
ATOM 5585 C C . LEU B 1 68 ? -50.406 25.969 -18.531 1 26.19 68 LEU B C 1
ATOM 5587 O O . LEU B 1 68 ? -50.094 24.906 -17.969 1 26.19 68 LEU B O 1
ATOM 5591 N N . ASN B 1 69 ? -51.531 26.562 -18.141 1 23.12 69 ASN B N 1
ATOM 5592 C CA . ASN B 1 69 ? -52.844 26.047 -17.797 1 23.12 69 ASN B CA 1
ATOM 5593 C C . ASN B 1 69 ? -53.25 24.875 -18.688 1 23.12 69 ASN B C 1
ATOM 5595 O O . ASN B 1 69 ? -54.344 24.844 -19.234 1 23.12 69 ASN B O 1
ATOM 5599 N N . ASN B 1 70 ? -52.281 24.078 -19.219 1 21.53 70 ASN B N 1
ATOM 5600 C CA . ASN B 1 70 ? -52.938 23.281 -20.266 1 21.53 70 ASN B CA 1
ATOM 5601 C C . ASN B 1 70 ? -54.125 22.484 -19.703 1 21.53 70 ASN B C 1
ATOM 5603 O O . ASN B 1 70 ? -53.938 21.672 -18.797 1 21.53 70 ASN B O 1
ATOM 5607 N N . SER B 1 71 ? -55.312 22.984 -19.859 1 20.62 71 SER B N 1
ATOM 5608 C CA . SER B 1 71 ? -56.688 22.562 -19.641 1 20.62 71 SER B CA 1
ATOM 5609 C C . SER B 1 71 ? -56.969 21.219 -20.312 1 20.62 71 SER B C 1
ATOM 5611 O O . SER B 1 71 ? -58.125 20.797 -20.422 1 20.62 71 SER B O 1
ATOM 5613 N N . PRO B 1 72 ? -56.156 20.203 -20.172 1 21.48 72 PRO B N 1
ATOM 5614 C CA . PRO B 1 72 ? -56.656 19.172 -21.062 1 21.48 72 PRO B CA 1
ATOM 5615 C C . PRO B 1 72 ? -58.125 18.859 -20.828 1 21.48 72 PRO B C 1
ATOM 5617 O O . PRO B 1 72 ? -58.594 18.812 -19.688 1 21.48 72 PRO B O 1
ATOM 5620 N N . GLN B 1 73 ? -58.969 19.016 -21.844 1 18 73 GLN B N 1
ATOM 5621 C CA . GLN B 1 73 ? -60.375 18.906 -22.203 1 18 73 GLN B CA 1
ATOM 5622 C C . GLN B 1 73 ? -60.938 17.531 -21.859 1 18 73 GLN B C 1
ATOM 5624 O O . GLN B 1 73 ? -60.156 16.562 -21.75 1 18 73 GLN B O 1
ATOM 5629 N N . SER B 1 74 ? -62.344 17.391 -21.781 1 17.89 74 SER B N 1
ATOM 5630 C CA . SER B 1 74 ? -63.5 16.641 -21.281 1 17.89 74 SER B CA 1
ATOM 5631 C C . SER B 1 74 ? -63.656 15.344 -22.062 1 17.89 74 SER B C 1
ATOM 5633 O O . SER B 1 74 ? -64.25 14.391 -21.547 1 17.89 74 SER B O 1
ATOM 5635 N N . SER B 1 75 ? -63.375 15.148 -23.375 1 16.67 75 SER B N 1
ATOM 5636 C CA . SER B 1 75 ? -64.5 14.602 -24.094 1 16.67 75 SER B CA 1
ATOM 5637 C C . SER B 1 75 ? -64.938 13.258 -23.5 1 16.67 75 SER B C 1
ATOM 5639 O O . SER B 1 75 ? -64.125 12.594 -22.812 1 16.67 75 SER B O 1
ATOM 5641 N N . PRO B 1 76 ? -66.125 12.547 -24.266 1 17.97 76 PRO B N 1
ATOM 5642 C CA . PRO B 1 76 ? -67.375 11.805 -24.188 1 17.97 76 PRO B CA 1
ATOM 5643 C C . PRO B 1 76 ? -67.188 10.312 -23.922 1 17.97 76 PRO B C 1
ATOM 5645 O O . PRO B 1 76 ? -66.062 9.805 -24.078 1 17.97 76 PRO B O 1
ATOM 5648 N N . SER B 1 77 ? -68.312 9.578 -23.594 1 17.34 77 SER B N 1
ATOM 5649 C CA . SER B 1 77 ? -68.938 8.32 -23.141 1 17.34 77 SER B CA 1
ATOM 5650 C C . SER B 1 77 ? -68.75 7.219 -24.188 1 17.34 77 SER B C 1
ATOM 5652 O O . SER B 1 77 ? -68.875 6.035 -23.875 1 17.34 77 SER B O 1
ATOM 5654 N N . GLN B 1 78 ? -68.812 7.539 -25.531 1 15.22 78 GLN B N 1
ATOM 5655 C CA . GLN B 1 78 ? -69.75 6.645 -26.266 1 15.22 78 GLN B CA 1
ATOM 5656 C C . GLN B 1 78 ? -69.25 5.199 -26.188 1 15.22 78 GLN B C 1
ATOM 5658 O O . GLN B 1 78 ? -70 4.309 -25.781 1 15.22 78 GLN B O 1
ATOM 5663 N N . SER B 1 79 ? -69.125 4.668 -27.453 1 15.38 79 SER B N 1
ATOM 5664 C CA . SER B 1 79 ? -69.812 3.703 -28.281 1 15.38 79 SER B CA 1
ATOM 5665 C C . SER B 1 79 ? -69.188 2.311 -28.172 1 15.38 79 SER B C 1
ATOM 5667 O O . SER B 1 79 ? -69.938 1.332 -27.938 1 15.38 79 SER B O 1
ATOM 5669 N N . SER B 1 80 ? -68.312 2.006 -29.062 1 15.12 80 SER B N 1
ATOM 5670 C CA . SER B 1 80 ? -68.625 1.088 -30.141 1 15.12 80 SER B CA 1
ATOM 5671 C C . SER B 1 80 ? -68.562 -0.364 -29.688 1 15.12 80 SER B C 1
ATOM 5673 O O . SER B 1 80 ? -67.938 -0.656 -28.641 1 15.12 80 SER B O 1
ATOM 5675 N N . SER B 1 81 ? -68.5 -1.231 -30.797 1 15.43 81 SER B N 1
ATOM 5676 C CA . SER B 1 81 ? -69.062 -2.396 -31.484 1 15.43 81 SER B CA 1
ATOM 5677 C C . SER B 1 81 ? -68.312 -3.672 -31.078 1 15.43 81 SER B C 1
ATOM 5679 O O . SER B 1 81 ? -68.938 -4.652 -30.688 1 15.43 81 SER B O 1
ATOM 5681 N N . VAL B 1 82 ? -67.438 -4.148 -32.062 1 15.43 82 VAL B N 1
ATOM 5682 C CA . VAL B 1 82 ? -67.75 -5.301 -32.906 1 15.43 82 VAL B CA 1
ATOM 5683 C C . VAL B 1 82 ? -67.312 -6.586 -32.219 1 15.43 82 VAL B C 1
ATOM 5685 O O . VAL B 1 82 ? -68.125 -7.508 -32.031 1 15.43 82 VAL B O 1
ATOM 5688 N N . TYR B 1 83 ? -66.125 -7.125 -32.75 1 14.95 83 TYR B N 1
ATOM 5689 C CA . TYR B 1 83 ? -66.062 -8.312 -33.594 1 14.95 83 TYR B CA 1
ATOM 5690 C C . TYR B 1 83 ? -65.938 -9.57 -32.75 1 14.95 83 TYR B C 1
ATOM 5692 O O . TYR B 1 83 ? -65.5 -9.5 -31.578 1 14.95 83 TYR B O 1
ATOM 5700 N N . SER B 1 84 ? -65.438 -10.609 -33.5 1 15.23 84 SER B N 1
ATOM 5701 C CA . SER B 1 84 ? -65.875 -11.945 -33.938 1 15.23 84 SER B CA 1
ATOM 5702 C C . SER B 1 84 ? -65.25 -13.023 -33.031 1 15.23 84 SER B C 1
ATOM 5704 O O . SER B 1 84 ? -65.938 -13.93 -32.594 1 15.23 84 SER B O 1
ATOM 5706 N N . ASN B 1 85 ? -63.906 -13.289 -33.312 1 15.45 85 ASN B N 1
ATOM 5707 C CA . ASN B 1 85 ? -63.625 -14.594 -33.906 1 15.45 85 ASN B CA 1
ATOM 5708 C C . ASN B 1 85 ? -63.594 -15.688 -32.875 1 15.45 85 ASN B C 1
ATOM 5710 O O . ASN B 1 85 ? -63.375 -15.414 -31.688 1 15.45 85 ASN B O 1
ATOM 5714 N N . VAL B 1 86 ? -63.281 -16.891 -33.406 1 15.84 86 VAL B N 1
ATOM 5715 C CA . VAL B 1 86 ? -63.688 -18.297 -33.438 1 15.84 86 VAL B CA 1
ATOM 5716 C C . VAL B 1 86 ? -62.969 -19.062 -32.312 1 15.84 86 VAL B C 1
ATOM 5718 O O . VAL B 1 86 ? -63.625 -19.719 -31.5 1 15.84 86 VAL B O 1
ATOM 5721 N N . THR B 1 87 ? -61.906 -19.891 -32.688 1 15.59 87 THR B N 1
ATOM 5722 C CA . THR B 1 87 ? -62.156 -21.328 -32.812 1 15.59 87 THR B CA 1
ATOM 5723 C C . THR B 1 87 ? -61.719 -22.062 -31.547 1 15.59 87 THR B C 1
ATOM 5725 O O . THR B 1 87 ? -62.5 -22.812 -30.969 1 15.59 87 THR B O 1
ATOM 5728 N N . PRO B 1 88 ? -60.625 -23 -31.703 1 15.77 88 PRO B N 1
ATOM 5729 C CA . PRO B 1 88 ? -60.781 -24.453 -31.672 1 15.77 88 PRO B CA 1
ATOM 5730 C C . PRO B 1 88 ? -60.469 -25.062 -30.297 1 15.77 88 PRO B C 1
ATOM 5732 O O . PRO B 1 88 ? -59.938 -24.375 -29.438 1 15.77 88 PRO B O 1
ATOM 5735 N N . GLU B 1 89 ? -59.75 -26.312 -30.312 1 16.11 89 GLU B N 1
ATOM 5736 C CA . GLU B 1 89 ? -60.062 -27.688 -29.969 1 16.11 89 GLU B CA 1
ATOM 5737 C C . GLU B 1 89 ? -59.406 -28.078 -28.641 1 16.11 89 GLU B C 1
ATOM 5739 O O . GLU B 1 89 ? -60.094 -28.609 -27.75 1 16.11 89 GLU B O 1
ATOM 5744 N N . GLY B 1 90 ? -58.062 -28.609 -28.641 1 15.91 90 GLY B N 1
ATOM 5745 C CA . GLY B 1 90 ? -57.719 -30 -28.438 1 15.91 90 GLY B CA 1
ATOM 5746 C C . GLY B 1 90 ? -57.5 -30.359 -26.984 1 15.91 90 GLY B C 1
ATOM 5747 O O . GLY B 1 90 ? -57.5 -29.484 -26.109 1 15.91 90 GLY B O 1
ATOM 5748 N N . TYR B 1 91 ? -56.375 -31.344 -26.75 1 16.5 91 TYR B N 1
ATOM 5749 C CA . TYR B 1 91 ? -56.188 -32.656 -26.172 1 16.5 91 TYR B CA 1
ATOM 5750 C C . TYR B 1 91 ? -55.75 -32.562 -24.719 1 16.5 91 TYR B C 1
ATOM 5752 O O . TYR B 1 91 ? -54.938 -31.688 -24.375 1 16.5 91 TYR B O 1
ATOM 5760 N N . ARG B 1 92 ? -56.344 -33.312 -23.812 1 17.11 92 ARG B N 1
ATOM 5761 C CA . ARG B 1 92 ? -56.5 -33.531 -22.375 1 17.11 92 ARG B CA 1
ATOM 5762 C C . ARG B 1 92 ? -55.219 -34.094 -21.766 1 17.11 92 ARG B C 1
ATOM 5764 O O . ARG B 1 92 ? -55.188 -34.406 -20.578 1 17.11 92 ARG B O 1
ATOM 5771 N N . ASP B 1 93 ? -54.156 -34.562 -22.484 1 17.11 93 ASP B N 1
ATOM 5772 C CA . ASP B 1 93 ? -53.531 -35.812 -22 1 17.11 93 ASP B CA 1
ATOM 5773 C C . ASP B 1 93 ? -52.969 -35.625 -20.609 1 17.11 93 ASP B C 1
ATOM 5775 O O . ASP B 1 93 ? -52.594 -34.5 -20.219 1 17.11 93 ASP B O 1
ATOM 5779 N N . ALA B 1 94 ? -52.719 -36.844 -19.828 1 18.36 94 ALA B N 1
ATOM 5780 C CA . ALA B 1 94 ? -52.781 -37.531 -18.547 1 18.36 94 ALA B CA 1
ATOM 5781 C C . ALA B 1 94 ? -51.531 -37.25 -17.688 1 18.36 94 ALA B C 1
ATOM 5783 O O . ALA B 1 94 ? -51.562 -37.438 -16.484 1 18.36 94 ALA B O 1
ATOM 5784 N N . SER B 1 95 ? -50.281 -37.062 -18.25 1 18.09 95 SER B N 1
ATOM 5785 C CA . SER B 1 95 ? -49.156 -37.844 -17.734 1 18.09 95 SER B CA 1
ATOM 5786 C C . SER B 1 95 ? -48.688 -37.312 -16.375 1 18.09 95 SER B C 1
ATOM 5788 O O . SER B 1 95 ? -47.719 -37.812 -15.812 1 18.09 95 SER B O 1
ATOM 5790 N N . ASN B 1 96 ? -49.125 -36.188 -15.812 1 17.59 96 ASN B N 1
ATOM 5791 C CA . ASN B 1 96 ? -48.094 -35.531 -14.992 1 17.59 96 ASN B CA 1
ATOM 5792 C C . ASN B 1 96 ? -48 -36.156 -13.602 1 17.59 96 ASN B C 1
ATOM 5794 O O . ASN B 1 96 ? -48.469 -35.562 -12.625 1 17.59 96 ASN B O 1
ATOM 5798 N N . THR B 1 97 ? -48.281 -37.438 -13.359 1 18.42 97 THR B N 1
ATOM 5799 C CA . THR B 1 97 ? -48.625 -37.781 -11.984 1 18.42 97 THR B CA 1
ATOM 5800 C C . THR B 1 97 ? -47.5 -37.375 -11.031 1 18.42 97 THR B C 1
ATOM 5802 O O . THR B 1 97 ? -47.781 -36.844 -9.953 1 18.42 97 THR B O 1
ATOM 5805 N N . LEU B 1 98 ? -46.344 -38.062 -11.086 1 19.27 98 LEU B N 1
ATOM 5806 C CA . LEU B 1 98 ? -45.719 -38.719 -9.93 1 19.27 98 LEU B CA 1
ATOM 5807 C C . LEU B 1 98 ? -45.062 -37.656 -9.039 1 19.27 98 LEU B C 1
ATOM 5809 O O . LEU B 1 98 ? -44.125 -36.969 -9.477 1 19.27 98 LEU B O 1
ATOM 5813 N N . ILE B 1 99 ? -45.625 -37.125 -7.992 1 20.17 99 ILE B N 1
ATOM 5814 C CA . ILE B 1 99 ? -45.375 -36.031 -7.055 1 20.17 99 ILE B CA 1
ATOM 5815 C C . ILE B 1 99 ? -44.25 -36.438 -6.09 1 20.17 99 ILE B C 1
ATOM 5817 O O . ILE B 1 99 ? -44.5 -36.625 -4.898 1 20.17 99 ILE B O 1
ATOM 5821 N N . SER B 1 100 ? -43.344 -37.406 -6.473 1 20.59 100 SER B N 1
ATOM 5822 C CA . SER B 1 100 ? -42.656 -37.906 -5.289 1 20.59 100 SER B CA 1
ATOM 5823 C C . SER B 1 100 ? -42.125 -36.781 -4.434 1 20.59 100 SER B C 1
ATOM 5825 O O . SER B 1 100 ? -41.688 -35.75 -4.961 1 20.59 100 SER B O 1
ATOM 5827 N N . LYS B 1 101 ? -42.406 -36.812 -3.068 1 23.17 101 LYS B N 1
ATOM 5828 C CA . LYS B 1 101 ? -42.344 -35.938 -1.901 1 23.17 101 LYS B CA 1
ATOM 5829 C C . LYS B 1 101 ? -40.906 -35.531 -1.62 1 23.17 101 LYS B C 1
ATOM 5831 O O . LYS B 1 101 ? -40.125 -36.312 -1.061 1 23.17 101 LYS B O 1
ATOM 5836 N N . TRP B 1 102 ? -40.219 -35.031 -2.652 1 20.44 102 TRP B N 1
ATOM 5837 C CA . TRP B 1 102 ? -38.844 -34.656 -2.34 1 20.44 102 TRP B CA 1
ATOM 5838 C C . TRP B 1 102 ? -38.781 -33.781 -1.094 1 20.44 102 TRP B C 1
ATOM 5840 O O . TRP B 1 102 ? -39.656 -32.906 -0.894 1 20.44 102 TRP B O 1
ATOM 5850 N N . PRO B 1 103 ? -38.156 -34.344 -0.006 1 23.08 103 PRO B N 1
ATOM 5851 C CA . PRO B 1 103 ? -38.188 -33.656 1.282 1 23.08 103 PRO B CA 1
ATOM 5852 C C . PRO B 1 103 ? -38.031 -32.125 1.139 1 23.08 103 PRO B C 1
ATOM 5854 O O . PRO B 1 103 ? -37.5 -31.672 0.134 1 23.08 103 PRO B O 1
ATOM 5857 N N . SER B 1 104 ? -38.938 -31.438 1.88 1 23.3 104 SER B N 1
ATOM 5858 C CA . SER B 1 104 ? -39.312 -30.031 2.008 1 23.3 104 SER B CA 1
ATOM 5859 C C . SER B 1 104 ? -38.094 -29.141 2.109 1 23.3 104 SER B C 1
ATOM 5861 O O . SER B 1 104 ? -37.562 -28.906 3.203 1 23.3 104 SER B O 1
ATOM 5863 N N . GLY B 1 105 ? -37.031 -29.625 1.314 1 21.17 105 GLY B N 1
ATOM 5864 C CA . GLY B 1 105 ? -35.781 -28.906 1.454 1 21.17 105 GLY B CA 1
ATOM 5865 C C . GLY B 1 105 ? -35.969 -27.406 1.5 1 21.17 105 GLY B C 1
ATOM 5866 O O . GLY B 1 105 ? -37.062 -26.891 1.33 1 21.17 105 GLY B O 1
ATOM 5867 N N . THR B 1 106 ? -34.75 -26.781 1.262 1 23.42 106 THR B N 1
ATOM 5868 C CA . THR B 1 106 ? -34.375 -25.375 1.468 1 23.42 106 THR B CA 1
ATOM 5869 C C . THR B 1 106 ? -35.312 -24.453 0.682 1 23.42 106 THR B C 1
ATOM 5871 O O . THR B 1 106 ? -35.5 -24.625 -0.525 1 23.42 106 THR B O 1
ATOM 5874 N N . GLN B 1 107 ? -36.406 -24.031 1.355 1 23.7 107 GLN B N 1
ATOM 5875 C CA . GLN B 1 107 ? -37.406 -23.078 0.903 1 23.7 107 GLN B CA 1
ATOM 5876 C C . GLN B 1 107 ? -36.75 -21.969 0.061 1 23.7 107 GLN B C 1
ATOM 5878 O O . GLN B 1 107 ? -35.906 -21.219 0.547 1 23.7 107 GLN B O 1
ATOM 5883 N N . VAL B 1 108 ? -36.469 -22.359 -1.09 1 24.7 108 VAL B N 1
ATOM 5884 C CA . VAL B 1 108 ? -36.312 -21.203 -1.978 1 24.7 108 VAL B CA 1
ATOM 5885 C C . VAL B 1 108 ? -37.562 -20.312 -1.882 1 24.7 108 VAL B C 1
ATOM 5887 O O . VAL B 1 108 ? -38.688 -20.781 -2.084 1 24.7 108 VAL B O 1
ATOM 5890 N N . ILE B 1 109 ? -37.625 -19.328 -0.935 1 24.53 109 ILE B N 1
ATOM 5891 C CA . ILE B 1 109 ? -38.719 -18.375 -0.873 1 24.53 109 ILE B CA 1
ATOM 5892 C C . ILE B 1 109 ? -39.156 -17.969 -2.287 1 24.53 109 ILE B C 1
ATOM 5894 O O . ILE B 1 109 ? -38.438 -17.203 -2.957 1 24.53 109 ILE B O 1
ATOM 5898 N N . MET B 1 110 ? -39.688 -18.938 -3.016 1 22.36 110 MET B N 1
ATOM 5899 C CA . MET B 1 110 ? -40.406 -18.516 -4.199 1 22.36 110 MET B CA 1
ATOM 5900 C C . MET B 1 110 ? -41.75 -17.859 -3.807 1 22.36 110 MET B C 1
ATOM 5902 O O . MET B 1 110 ? -42.594 -18.5 -3.17 1 22.36 110 MET B O 1
ATOM 5906 N N . SER B 1 111 ? -42 -16.5 -3.699 1 24.42 111 SER B N 1
ATOM 5907 C CA . SER B 1 111 ? -43.281 -15.805 -3.539 1 24.42 111 SER B CA 1
ATOM 5908 C C . SER B 1 111 ? -44.25 -16.203 -4.633 1 24.42 111 SER B C 1
ATOM 5910 O O . SER B 1 111 ? -44.125 -15.789 -5.785 1 24.42 111 SER B O 1
ATOM 5912 N N . GLN B 1 112 ? -44.906 -17.266 -4.711 1 22.33 112 GLN B N 1
ATOM 5913 C CA . GLN B 1 112 ? -46.062 -17.578 -5.547 1 22.33 112 GLN B CA 1
ATOM 5914 C C . GLN B 1 112 ? -47.312 -16.797 -5.09 1 22.33 112 GLN B C 1
ATOM 5916 O O . GLN B 1 112 ? -47.75 -16.938 -3.951 1 22.33 112 GLN B O 1
ATOM 5921 N N . SER B 1 113 ? -47.844 -15.672 -5.832 1 23.73 113 SER B N 1
ATOM 5922 C CA . SER B 1 113 ? -49.094 -14.945 -5.734 1 23.73 113 SER B CA 1
ATOM 5923 C C . SER B 1 113 ? -50.281 -15.828 -6.129 1 23.73 113 SER B C 1
ATOM 5925 O O . SER B 1 113 ? -50.531 -16.062 -7.316 1 23.73 113 SER B O 1
ATOM 5927 N N . ALA B 1 114 ? -50.781 -16.797 -5.602 1 23.78 114 ALA B N 1
ATOM 5928 C CA . ALA B 1 114 ? -52.094 -17.375 -5.891 1 23.78 114 ALA B CA 1
ATOM 5929 C C . ALA B 1 114 ? -53.188 -16.328 -5.754 1 23.78 114 ALA B C 1
ATOM 5931 O O . ALA B 1 114 ? -53 -15.305 -5.098 1 23.78 114 ALA B O 1
ATOM 5932 N N . GLY B 1 115 ? -54.656 -16.469 -6.141 1 24.3 115 GLY B N 1
ATOM 5933 C CA . GLY B 1 115 ? -55.875 -15.742 -6.426 1 24.3 115 GLY B CA 1
ATOM 5934 C C . GLY B 1 115 ? -56.344 -14.898 -5.262 1 24.3 115 GLY B C 1
ATOM 5935 O O . GLY B 1 115 ? -57.25 -14.062 -5.422 1 24.3 115 GLY B O 1
ATOM 5936 N N . GLY B 1 116 ? -56.781 -15.477 -4.117 1 25.42 116 GLY B N 1
ATOM 5937 C CA . GLY B 1 116 ? -57.562 -14.633 -3.252 1 25.42 116 GLY B CA 1
ATOM 5938 C C . GLY B 1 116 ? -56.938 -13.273 -2.996 1 25.42 116 GLY B C 1
ATOM 5939 O O . GLY B 1 116 ? -55.75 -13.102 -3.164 1 25.42 116 GLY B O 1
ATOM 5940 N N . LYS B 1 117 ? -57.844 -12.023 -2.887 1 25.7 117 LYS B N 1
ATOM 5941 C CA . LYS B 1 117 ? -57.188 -10.727 -2.881 1 25.7 117 LYS B CA 1
ATOM 5942 C C . LYS B 1 117 ? -55.969 -10.727 -1.965 1 25.7 117 LYS B C 1
ATOM 5944 O O . LYS B 1 117 ? -56.062 -10.961 -0.761 1 25.7 117 LYS B O 1
ATOM 5949 N N . PRO B 1 118 ? -54.938 -11.297 -2.275 1 25.66 118 PRO B N 1
ATOM 5950 C CA . PRO B 1 118 ? -54.062 -11.391 -1.121 1 25.66 118 PRO B CA 1
ATOM 5951 C C . PRO B 1 118 ? -54.031 -10.117 -0.271 1 25.66 118 PRO B C 1
ATOM 5953 O O . PRO B 1 118 ? -54.094 -9.016 -0.808 1 25.66 118 PRO B O 1
ATOM 5956 N N . SER B 1 119 ? -54.844 -10.016 0.813 1 25.47 119 SER B N 1
ATOM 5957 C CA . SER B 1 119 ? -54.844 -8.766 1.559 1 25.47 119 SER B CA 1
ATOM 5958 C C . SER B 1 119 ? -53.469 -8.094 1.468 1 25.47 119 SER B C 1
ATOM 5960 O O . SER B 1 119 ? -52.438 -8.766 1.539 1 25.47 119 SER B O 1
ATOM 5962 N N . LEU B 1 120 ? -53.375 -6.898 0.757 1 26.31 120 LEU B N 1
ATOM 5963 C CA . LEU B 1 120 ? -52.281 -5.965 0.521 1 26.31 120 LEU B CA 1
ATOM 5964 C C . LEU B 1 120 ? -51.406 -5.848 1.753 1 26.31 120 LEU B C 1
ATOM 5966 O O . LEU B 1 120 ? -51.594 -4.957 2.584 1 26.31 120 LEU B O 1
ATOM 5970 N N . ALA B 1 121 ? -51.344 -6.801 2.549 1 26.77 121 ALA B N 1
ATOM 5971 C CA . ALA B 1 121 ? -50.531 -6.598 3.748 1 26.77 121 ALA B CA 1
ATOM 5972 C C . ALA B 1 121 ? -49.281 -5.773 3.436 1 26.77 121 ALA B C 1
ATOM 5974 O O . ALA B 1 121 ? -48.75 -5.848 2.328 1 26.77 121 ALA B O 1
ATOM 5975 N N . GLY B 1 122 ? -48.906 -4.746 4.285 1 27.31 122 GLY B N 1
ATOM 5976 C CA . GLY B 1 122 ? -48.031 -3.602 4.062 1 27.31 122 GLY B CA 1
ATOM 5977 C C . GLY B 1 122 ? -46.75 -3.961 3.355 1 27.31 122 GLY B C 1
ATOM 5978 O O . GLY B 1 122 ? -46.25 -5.09 3.473 1 27.31 122 GLY B O 1
ATOM 5979 N N . SER B 1 123 ? -46.406 -3.49 2.197 1 31.98 123 SER B N 1
ATOM 5980 C CA . SER B 1 123 ? -45.219 -3.49 1.326 1 31.98 123 SER B CA 1
ATOM 5981 C C . SER B 1 123 ? -43.938 -3.619 2.131 1 31.98 123 SER B C 1
ATOM 5983 O O . SER B 1 123 ? -43.469 -2.645 2.719 1 31.98 123 SER B O 1
ATOM 5985 N N . GLY B 1 124 ? -43.781 -4.457 3.055 1 32.47 124 GLY B N 1
ATOM 5986 C CA . GLY B 1 124 ? -42.594 -4.656 3.879 1 32.47 124 GLY B CA 1
ATOM 5987 C C . GLY B 1 124 ? -41.281 -4.531 3.102 1 32.47 124 GLY B C 1
ATOM 5988 O O . GLY B 1 124 ? -40.938 -5.422 2.332 1 32.47 124 GLY B O 1
ATOM 5989 N N . MET B 1 125 ? -40.938 -3.404 2.525 1 34.84 125 MET B N 1
ATOM 5990 C CA . MET B 1 125 ? -39.625 -3.055 1.992 1 34.84 125 MET B CA 1
ATOM 5991 C C . MET B 1 125 ? -38.531 -3.857 2.68 1 34.84 125 MET B C 1
ATOM 5993 O O . MET B 1 125 ? -38.344 -3.744 3.893 1 34.84 125 MET B O 1
ATOM 5997 N N . GLU B 1 126 ? -38.281 -5.082 2.418 1 40.75 126 GLU B N 1
ATOM 5998 C CA . GLU B 1 126 ? -37.125 -5.816 2.863 1 40.75 126 GLU B CA 1
ATOM 5999 C C . GLU B 1 126 ? -35.938 -4.875 3.119 1 40.75 126 GLU B C 1
ATOM 6001 O O . GLU B 1 126 ? -35.594 -4.051 2.266 1 40.75 126 GLU B O 1
ATOM 6006 N N . SER B 1 127 ? -35.75 -4.355 4.242 1 49.34 127 SER B N 1
ATOM 6007 C CA . SER B 1 127 ? -34.688 -3.484 4.727 1 49.34 127 SER B CA 1
ATOM 6008 C C . SER B 1 127 ? -33.375 -3.797 4.035 1 49.34 127 SER B C 1
ATOM 6010 O O . SER B 1 127 ? -33 -4.961 3.912 1 49.34 127 SER B O 1
ATOM 6012 N N . PRO B 1 128 ? -32.906 -2.996 3.123 1 61.66 128 PRO B N 1
ATOM 6013 C CA . PRO B 1 128 ? -31.641 -3.217 2.395 1 61.66 128 PRO B CA 1
ATOM 6014 C C . PRO B 1 128 ? -30.562 -3.869 3.256 1 61.66 128 PRO B C 1
ATOM 6016 O O . PRO B 1 128 ? -30.406 -3.504 4.422 1 61.66 128 PRO B O 1
ATOM 6019 N N . CYS B 1 129 ? -30.188 -5.145 2.902 1 71.69 129 CYS B N 1
ATOM 6020 C CA . CYS B 1 129 ? -29.172 -5.953 3.572 1 71.69 129 CYS B CA 1
ATOM 6021 C C . CYS B 1 129 ? -27.844 -5.227 3.619 1 71.69 129 CYS B C 1
ATOM 6023 O O . CYS B 1 129 ? -27.547 -4.383 2.766 1 71.69 129 CYS B O 1
ATOM 6025 N N . ALA B 1 130 ? -27.156 -5.137 4.824 1 83.56 130 ALA B N 1
ATOM 6026 C CA . ALA B 1 130 ? -25.828 -4.551 5.008 1 83.56 130 ALA B CA 1
ATOM 6027 C C . ALA B 1 130 ? -24.734 -5.566 4.707 1 83.56 130 ALA B C 1
ATOM 6029 O O . ALA B 1 130 ? -24.891 -6.758 4.996 1 83.56 130 ALA B O 1
ATOM 6030 N N . LEU B 1 131 ? -23.828 -5.156 3.889 1 89.94 131 LEU B N 1
ATOM 6031 C CA . LEU B 1 131 ? -22.641 -5.973 3.664 1 89.94 131 LEU B CA 1
ATOM 6032 C C . LEU B 1 131 ? -21.844 -6.129 4.949 1 89.94 131 LEU B C 1
ATOM 6034 O O . LEU B 1 131 ? -21.156 -7.145 5.145 1 89.94 131 LEU B O 1
ATOM 6038 N N . GLU B 1 132 ? -22.109 -5.074 5.785 1 88.88 132 GLU B N 1
ATOM 6039 C CA . GLU B 1 132 ? -21.438 -5.066 7.086 1 88.88 132 GLU B CA 1
ATOM 6040 C C . GLU B 1 132 ? -22.328 -5.715 8.156 1 88.88 132 GLU B C 1
ATOM 6042 O O . GLU B 1 132 ? -23.484 -6.012 7.906 1 88.88 132 GLU B O 1
ATOM 6047 N N . ASP B 1 133 ? -21.812 -6.023 9.266 1 80.75 133 ASP B N 1
ATOM 6048 C CA . ASP B 1 133 ? -22.484 -6.48 10.469 1 80.75 133 ASP B CA 1
ATOM 6049 C C . ASP B 1 133 ? -23.031 -7.898 10.297 1 80.75 133 ASP B C 1
ATOM 6051 O O . ASP B 1 133 ? -23.984 -8.297 10.969 1 80.75 133 ASP B O 1
ATOM 6055 N N . ASN B 1 134 ? -22.578 -8.578 9.25 1 82.69 134 ASN B N 1
ATOM 6056 C CA . ASN B 1 134 ? -22.891 -10 9.148 1 82.69 134 ASN B CA 1
ATOM 6057 C C . ASN B 1 134 ? -21.953 -10.844 10 1 82.69 134 ASN B C 1
ATOM 6059 O O . ASN B 1 134 ? -20.781 -11 9.664 1 82.69 134 ASN B O 1
ATOM 6063 N N . VAL B 1 135 ? -22.531 -11.281 11.023 1 79.75 135 VAL B N 1
ATOM 6064 C CA . VAL B 1 135 ? -21.734 -11.977 12.023 1 79.75 135 VAL B CA 1
ATOM 6065 C C . VAL B 1 135 ? -20.984 -13.133 11.367 1 79.75 135 VAL B C 1
ATOM 6067 O O . VAL B 1 135 ? -21.578 -13.977 10.703 1 79.75 135 VAL B O 1
ATOM 6070 N N . GLY B 1 136 ? -19.734 -13.094 11.484 1 79.62 136 GLY B N 1
ATOM 6071 C CA . GLY B 1 136 ? -18.891 -14.188 11.031 1 79.62 136 GLY B CA 1
ATOM 6072 C C . GLY B 1 136 ? -18.625 -14.141 9.539 1 79.62 136 GLY B C 1
ATOM 6073 O O . GLY B 1 136 ? -18.078 -15.094 8.977 1 79.62 136 GLY B O 1
ATOM 6074 N N . ARG B 1 137 ? -19.047 -13.109 8.891 1 86.81 137 ARG B N 1
ATOM 6075 C CA . ARG B 1 137 ? -18.828 -13.031 7.449 1 86.81 137 ARG B CA 1
ATOM 6076 C C . ARG B 1 137 ? -18.141 -11.727 7.07 1 86.81 137 ARG B C 1
ATOM 6078 O O . ARG B 1 137 ? -18.328 -10.703 7.734 1 86.81 137 ARG B O 1
ATOM 6085 N N . ASN B 1 138 ? -17.359 -11.836 6.086 1 89.62 138 ASN B N 1
ATOM 6086 C CA . ASN B 1 138 ? -16.641 -10.688 5.543 1 89.62 138 ASN B CA 1
ATOM 6087 C C . ASN B 1 138 ? -16.969 -10.461 4.066 1 89.62 138 ASN B C 1
ATOM 6089 O O . ASN B 1 138 ? -16.969 -11.414 3.279 1 89.62 138 ASN B O 1
ATOM 6093 N N . ALA B 1 139 ? -17.312 -9.273 3.762 1 92.5 139 ALA B N 1
ATOM 6094 C CA . ALA B 1 139 ? -17.672 -8.953 2.385 1 92.5 139 ALA B CA 1
ATOM 6095 C C . ALA B 1 139 ? -16.484 -8.43 1.602 1 92.5 139 ALA B C 1
ATOM 6097 O O . ALA B 1 139 ? -15.805 -7.492 2.037 1 92.5 139 ALA B O 1
ATOM 6098 N N . THR B 1 140 ? -16.156 -9.031 0.496 1 92.06 140 THR B N 1
ATOM 6099 C CA . THR B 1 140 ? -15.07 -8.594 -0.385 1 92.06 140 THR B CA 1
ATOM 6100 C C . THR B 1 140 ? -15.609 -8.258 -1.773 1 92.06 140 THR B C 1
ATOM 6102 O O . THR B 1 140 ? -16.5 -8.945 -2.279 1 92.06 140 THR B O 1
ATOM 6105 N N . TYR B 1 141 ? -15.117 -7.25 -2.35 1 94.12 141 TYR B N 1
ATOM 6106 C CA . TYR B 1 141 ? -15.578 -6.75 -3.641 1 94.12 141 TYR B CA 1
ATOM 6107 C C . TYR B 1 141 ? -15.094 -7.648 -4.773 1 94.12 141 TYR B C 1
ATOM 6109 O O . TYR B 1 141 ? -13.922 -8.023 -4.82 1 94.12 141 TYR B O 1
ATOM 6117 N N . MET B 1 142 ? -15.969 -7.992 -5.668 1 91.81 142 MET B N 1
ATOM 6118 C CA . MET B 1 142 ? -15.617 -8.766 -6.855 1 91.81 142 MET B CA 1
ATOM 6119 C C . MET B 1 142 ? -15.531 -7.867 -8.086 1 91.81 142 MET B C 1
ATOM 6121 O O . MET B 1 142 ? -16.531 -7.629 -8.758 1 91.81 142 MET B O 1
ATOM 6125 N N . SER B 1 143 ? -14.422 -7.492 -8.438 1 92.38 143 SER B N 1
ATOM 6126 C CA . SER B 1 143 ? -14.188 -6.59 -9.562 1 92.38 143 SER B CA 1
ATOM 6127 C C . SER B 1 143 ? -14.289 -7.328 -10.891 1 92.38 143 SER B C 1
ATOM 6129 O O . SER B 1 143 ? -14.344 -8.562 -10.922 1 92.38 143 SER B O 1
ATOM 6131 N N . PRO B 1 144 ? -14.273 -6.602 -11.969 1 88.56 144 PRO B N 1
ATOM 6132 C CA . PRO B 1 144 ? -14.258 -7.246 -13.281 1 88.56 144 PRO B CA 1
ATOM 6133 C C . PRO B 1 144 ? -12.984 -8.039 -13.539 1 88.56 144 PRO B C 1
ATOM 6135 O O . PRO B 1 144 ? -12.945 -8.891 -14.43 1 88.56 144 PRO B O 1
ATOM 6138 N N . ALA B 1 145 ? -12 -7.73 -12.758 1 89.75 145 ALA B N 1
ATOM 6139 C CA . ALA B 1 145 ? -10.742 -8.445 -12.914 1 89.75 145 ALA B CA 1
ATOM 6140 C C . ALA B 1 145 ? -10.656 -9.633 -11.961 1 89.75 145 ALA B C 1
ATOM 6142 O O . ALA B 1 145 ? -9.648 -10.344 -11.938 1 89.75 145 ALA B O 1
ATOM 6143 N N . ALA B 1 146 ? -11.664 -9.844 -11.211 1 88.12 146 ALA B N 1
ATOM 6144 C CA . ALA B 1 146 ? -11.672 -10.945 -10.25 1 88.12 146 ALA B CA 1
ATOM 6145 C C . ALA B 1 146 ? -11.711 -12.297 -10.969 1 88.12 146 ALA B C 1
ATOM 6147 O O . ALA B 1 146 ? -11.773 -12.344 -12.195 1 88.12 146 ALA B O 1
ATOM 6148 N N . GLU B 1 147 ? -11.641 -13.336 -10.234 1 85.56 147 GLU B N 1
ATOM 6149 C CA . GLU B 1 147 ? -11.609 -14.688 -10.781 1 85.56 147 GLU B CA 1
ATOM 6150 C C . GLU B 1 147 ? -12.898 -15.016 -11.523 1 85.56 147 GLU B C 1
ATOM 6152 O O . GLU B 1 147 ? -12.891 -15.789 -12.484 1 85.56 147 GLU B O 1
ATOM 6157 N N . GLN B 1 148 ? -13.961 -14.375 -11.055 1 86.12 148 GLN B N 1
ATOM 6158 C CA . GLN B 1 148 ? -15.242 -14.578 -11.719 1 86.12 148 GLN B CA 1
ATOM 6159 C C . GLN B 1 148 ? -15.719 -13.305 -12.406 1 86.12 148 GLN B C 1
ATOM 6161 O O . GLN B 1 148 ? -15.523 -12.203 -11.883 1 86.12 148 GLN B O 1
ATOM 6166 N N . ASP B 1 149 ? -16.328 -13.477 -13.469 1 89.25 149 ASP B N 1
ATOM 6167 C CA . ASP B 1 149 ? -16.828 -12.336 -14.242 1 89.25 149 ASP B CA 1
ATOM 6168 C C . ASP B 1 149 ? -18.156 -11.836 -13.68 1 89.25 149 ASP B C 1
ATOM 6170 O O . ASP B 1 149 ? -19.109 -12.602 -13.539 1 89.25 149 ASP B O 1
ATOM 6174 N N . PRO B 1 150 ? -18.25 -10.641 -13.445 1 89 150 PRO B N 1
ATOM 6175 C CA . PRO B 1 150 ? -19.469 -10.117 -12.828 1 89 150 PRO B CA 1
ATOM 6176 C C . PRO B 1 150 ? -20.688 -10.234 -13.734 1 89 150 PRO B C 1
ATOM 6178 O O . PRO B 1 150 ? -21.812 -10.422 -13.242 1 89 150 PRO B O 1
ATOM 6181 N N . GLU B 1 151 ? -20.547 -10.031 -15.016 1 89.06 151 GLU B N 1
ATOM 6182 C CA . GLU B 1 151 ? -21.672 -10.148 -15.938 1 89.06 151 GLU B CA 1
ATOM 6183 C C . GLU B 1 151 ? -22.203 -11.578 -15.992 1 89.06 151 GLU B C 1
ATOM 6185 O O . GLU B 1 151 ? -23.406 -11.797 -16.078 1 89.06 151 GLU B O 1
ATOM 6190 N N . LEU B 1 152 ? -21.281 -12.453 -15.969 1 87.88 152 LEU B N 1
ATOM 6191 C CA . LEU B 1 152 ? -21.656 -13.859 -15.945 1 87.88 152 LEU B CA 1
ATOM 6192 C C . LEU B 1 152 ? -22.422 -14.195 -14.672 1 87.88 152 LEU B C 1
ATOM 6194 O O . LEU B 1 152 ? -23.422 -14.922 -14.703 1 87.88 152 LEU B O 1
ATOM 6198 N N . LEU B 1 153 ? -21.953 -13.695 -13.57 1 86.12 153 LEU B N 1
ATOM 6199 C CA . LEU B 1 153 ? -22.594 -13.945 -12.273 1 86.12 153 LEU B CA 1
ATOM 6200 C C . LEU B 1 153 ? -24.031 -13.43 -12.258 1 86.12 153 LEU B C 1
ATOM 6202 O O . LEU B 1 153 ? -24.891 -14.008 -11.602 1 86.12 153 LEU B O 1
ATOM 6206 N N . ALA B 1 154 ? -24.188 -12.367 -12.906 1 85.38 154 ALA B N 1
ATOM 6207 C CA . ALA B 1 154 ? -25.516 -11.758 -12.953 1 85.38 154 ALA B CA 1
ATOM 6208 C C . ALA B 1 154 ? -26.469 -12.586 -13.805 1 85.38 154 ALA B C 1
ATOM 6210 O O . ALA B 1 154 ? -27.672 -12.617 -13.547 1 85.38 154 ALA B O 1
ATOM 6211 N N . SER B 1 155 ? -26.031 -13.133 -14.812 1 77 155 SER B N 1
ATOM 6212 C CA . SER B 1 155 ? -26.859 -13.875 -15.75 1 77 155 SER B CA 1
ATOM 6213 C C . SER B 1 155 ? -27.141 -15.289 -15.242 1 77 155 SER B C 1
ATOM 6215 O O . SER B 1 155 ? -28.188 -15.859 -15.523 1 77 155 SER B O 1
ATOM 6217 N N . PHE B 1 156 ? -26.078 -15.844 -14.664 1 65.94 156 PHE B N 1
ATOM 6218 C CA . PHE B 1 156 ? -26.234 -17.234 -14.273 1 65.94 156 PHE B CA 1
ATOM 6219 C C . PHE B 1 156 ? -26.344 -17.359 -12.758 1 65.94 156 PHE B C 1
ATOM 6221 O O . PHE B 1 156 ? -25.719 -16.594 -12.016 1 65.94 156 PHE B O 1
ATOM 6228 N N . ARG B 1 157 ? -27.453 -17.859 -12.383 1 55.25 157 ARG B N 1
ATOM 6229 C CA . ARG B 1 157 ? -27.734 -17.969 -10.953 1 55.25 157 ARG B CA 1
ATOM 6230 C C . ARG B 1 157 ? -26.5 -18.438 -10.188 1 55.25 157 ARG B C 1
ATOM 6232 O O . ARG B 1 157 ? -25.781 -19.328 -10.633 1 55.25 157 ARG B O 1
ATOM 6239 N N . SER B 1 158 ? -26.078 -17.594 -9.328 1 50.69 158 SER B N 1
ATOM 6240 C CA . SER B 1 158 ? -24.938 -17.641 -8.43 1 50.69 158 SER B CA 1
ATOM 6241 C C . SER B 1 158 ? -24.75 -19.031 -7.84 1 50.69 158 SER B C 1
ATOM 6243 O O . SER B 1 158 ? -23.656 -19.375 -7.375 1 50.69 158 SER B O 1
ATOM 6245 N N . SER B 1 159 ? -25.797 -19.859 -7.762 1 45.94 159 SER B N 1
ATOM 6246 C CA . SER B 1 159 ? -25.719 -21.156 -7.086 1 45.94 159 SER B CA 1
ATOM 6247 C C . SER B 1 159 ? -24.672 -22.062 -7.75 1 45.94 159 SER B C 1
ATOM 6249 O O . SER B 1 159 ? -24.094 -22.922 -7.102 1 45.94 159 SER B O 1
ATOM 6251 N N . ILE B 1 160 ? -24.672 -22.016 -9.078 1 46.31 160 ILE B N 1
ATOM 6252 C CA . ILE B 1 160 ? -23.781 -22.891 -9.828 1 46.31 160 ILE B CA 1
ATOM 6253 C C . ILE B 1 160 ? -22.328 -22.594 -9.453 1 46.31 160 ILE B C 1
ATOM 6255 O O . ILE B 1 160 ? -21.5 -23.5 -9.375 1 46.31 160 ILE B O 1
ATOM 6259 N N . LEU B 1 161 ? -22.172 -21.391 -9.352 1 51.22 161 LEU B N 1
ATOM 6260 C CA . LEU B 1 161 ? -20.781 -20.984 -9.203 1 51.22 161 LEU B CA 1
ATOM 6261 C C . LEU B 1 161 ? -20.359 -20.969 -7.738 1 51.22 161 LEU B C 1
ATOM 6263 O O . LEU B 1 161 ? -19.188 -20.781 -7.422 1 51.22 161 LEU B O 1
ATOM 6267 N N . SER B 1 162 ? -21.547 -21.031 -6.984 1 47.09 162 SER B N 1
ATOM 6268 C CA . SER B 1 162 ? -21.266 -21.109 -5.555 1 47.09 162 SER B CA 1
ATOM 6269 C C . SER B 1 162 ? -20.812 -22.516 -5.156 1 47.09 162 SER B C 1
ATOM 6271 O O . SER B 1 162 ? -21.25 -23.5 -5.73 1 47.09 162 SER B O 1
ATOM 6273 N N . GLU B 1 163 ? -19.672 -22.734 -4.891 1 47.81 163 GLU B N 1
ATOM 6274 C CA . GLU B 1 163 ? -19.109 -24 -4.422 1 47.81 163 GLU B CA 1
ATOM 6275 C C . GLU B 1 163 ? -20.172 -24.844 -3.732 1 47.81 163 GLU B C 1
ATOM 6277 O O . GLU B 1 163 ? -20.984 -24.328 -2.967 1 47.81 163 GLU B O 1
ATOM 6282 N N . LEU B 1 164 ? -20.719 -25.969 -4.445 1 39.84 164 LEU B N 1
ATOM 6283 C CA . LEU B 1 164 ? -21.734 -26.906 -3.998 1 39.84 164 LEU B CA 1
ATOM 6284 C C . LEU B 1 164 ? -21.969 -26.797 -2.494 1 39.84 164 LEU B C 1
ATOM 6286 O O . LEU B 1 164 ? -23.109 -26.812 -2.033 1 39.84 164 LEU B O 1
ATOM 6290 N N . ASP B 1 165 ? -21.094 -27.719 -1.938 1 40.44 165 ASP B N 1
ATOM 6291 C CA . ASP B 1 165 ? -21.453 -27.969 -0.545 1 40.44 165 ASP B CA 1
ATOM 6292 C C . ASP B 1 165 ? -21.719 -26.656 0.192 1 40.44 165 ASP B C 1
ATOM 6294 O O . ASP B 1 165 ? -21.266 -25.594 -0.239 1 40.44 165 ASP B O 1
ATOM 6298 N N . GLU B 1 166 ? -21.594 -26.609 1.358 1 41.09 166 GLU B N 1
ATOM 6299 C CA . GLU B 1 166 ? -21.938 -25.781 2.512 1 41.09 166 GLU B CA 1
ATOM 6300 C C . GLU B 1 166 ? -21.547 -24.328 2.279 1 41.09 166 GLU B C 1
ATOM 6302 O O . GLU B 1 166 ? -20.812 -24.016 1.343 1 41.09 166 GLU B O 1
ATOM 6307 N N . GLU B 1 167 ? -21.203 -23.5 3.473 1 48.06 167 GLU B N 1
ATOM 6308 C CA . GLU B 1 167 ? -21.25 -22.578 4.602 1 48.06 167 GLU B CA 1
ATOM 6309 C C . GLU B 1 167 ? -20.219 -21.469 4.453 1 48.06 167 GLU B C 1
ATOM 6311 O O . GLU B 1 167 ? -20.203 -20.516 5.23 1 48.06 167 GLU B O 1
ATOM 6316 N N . GLU B 1 168 ? -19.297 -21.594 3.234 1 60.16 168 GLU B N 1
ATOM 6317 C CA . GLU B 1 168 ? -18.156 -20.734 3.545 1 60.16 168 GLU B CA 1
ATOM 6318 C C . GLU B 1 168 ? -18.266 -19.406 2.793 1 60.16 168 GLU B C 1
ATOM 6320 O O . GLU B 1 168 ? -17.797 -18.375 3.287 1 60.16 168 GLU B O 1
ATOM 6325 N N . ALA B 1 169 ? -18.859 -19.438 1.365 1 68 169 ALA B N 1
ATOM 6326 C CA . ALA B 1 169 ? -18.891 -18.141 0.679 1 68 169 ALA B CA 1
ATOM 6327 C C . ALA B 1 169 ? -20.203 -17.953 -0.065 1 68 169 ALA B C 1
ATOM 6329 O O . ALA B 1 169 ? -20.781 -18.906 -0.583 1 68 169 ALA B O 1
ATOM 6330 N N . GLU B 1 170 ? -20.844 -16.828 0.049 1 79.12 170 GLU B N 1
ATOM 6331 C CA . GLU B 1 170 ? -22.062 -16.406 -0.638 1 79.12 170 GLU B CA 1
ATOM 6332 C C . GLU B 1 170 ? -21.828 -15.156 -1.476 1 79.12 170 GLU B C 1
ATOM 6334 O O . GLU B 1 170 ? -21.125 -14.242 -1.041 1 79.12 170 GLU B O 1
ATOM 6339 N N . ILE B 1 171 ? -22.312 -15.227 -2.746 1 86.25 171 ILE B N 1
ATOM 6340 C CA . ILE B 1 171 ? -22.156 -14.062 -3.609 1 86.25 171 ILE B CA 1
ATOM 6341 C C . ILE B 1 171 ? -23.438 -13.219 -3.568 1 86.25 171 ILE B C 1
ATOM 6343 O O . ILE B 1 171 ? -24.531 -13.742 -3.764 1 86.25 171 ILE B O 1
ATOM 6347 N N . VAL B 1 172 ? -23.312 -11.977 -3.307 1 88.56 172 VAL B N 1
ATOM 6348 C CA . VAL B 1 172 ? -24.438 -11.055 -3.221 1 88.56 172 VAL B CA 1
ATOM 6349 C C . VAL B 1 172 ? -24.312 -9.977 -4.297 1 88.56 172 VAL B C 1
ATOM 6351 O O . VAL B 1 172 ? -23.25 -9.359 -4.445 1 88.56 172 VAL B O 1
ATOM 6354 N N . GLN B 1 173 ? -25.328 -9.797 -5.062 1 91.31 173 GLN B N 1
ATOM 6355 C CA . GLN B 1 173 ? -25.359 -8.719 -6.039 1 91.31 173 GLN B CA 1
ATOM 6356 C C . GLN B 1 173 ? -25.953 -7.449 -5.438 1 91.31 173 GLN B C 1
ATOM 6358 O O . GLN B 1 173 ? -27.078 -7.465 -4.934 1 91.31 173 GLN B O 1
ATOM 6363 N N . VAL B 1 174 ? -25.266 -6.391 -5.48 1 93.75 174 VAL B N 1
ATOM 6364 C CA . VAL B 1 174 ? -25.75 -5.176 -4.832 1 93.75 174 VAL B CA 1
ATOM 6365 C C . VAL B 1 174 ? -26.234 -4.18 -5.891 1 93.75 174 VAL B C 1
ATOM 6367 O O . VAL B 1 174 ? -26.922 -3.215 -5.57 1 93.75 174 VAL B O 1
ATOM 6370 N N . HIS B 1 175 ? -25.812 -4.348 -7.105 1 92 175 HIS B N 1
ATOM 6371 C CA . HIS B 1 175 ? -26.203 -3.492 -8.219 1 92 175 HIS B CA 1
ATOM 6372 C C . HIS B 1 175 ? -26.297 -4.285 -9.516 1 92 175 HIS B C 1
ATOM 6374 O O . HIS B 1 175 ? -25.375 -5.012 -9.867 1 92 175 HIS B O 1
ATOM 6380 N N . PRO B 1 176 ? -27.344 -4.219 -10.25 1 89.31 176 PRO B N 1
ATOM 6381 C CA . PRO B 1 176 ? -27.547 -5.02 -11.461 1 89.31 176 PRO B CA 1
ATOM 6382 C C . PRO B 1 176 ? -26.766 -4.477 -12.656 1 89.31 176 PRO B C 1
ATOM 6384 O O . PRO B 1 176 ? -26.672 -5.145 -13.688 1 89.31 176 PRO B O 1
ATOM 6387 N N . GLY B 1 177 ? -26.156 -3.379 -12.516 1 86.06 177 GLY B N 1
ATOM 6388 C CA . GLY B 1 177 ? -25.484 -2.766 -13.641 1 86.06 177 GLY B CA 1
ATOM 6389 C C . GLY B 1 177 ? -26.375 -1.82 -14.43 1 86.06 177 GLY B C 1
ATOM 6390 O O . GLY B 1 177 ? -27.547 -1.66 -14.109 1 86.06 177 GLY B O 1
ATOM 6391 N N . VAL B 1 178 ? -25.672 -1.038 -15.273 1 81.12 178 VAL B N 1
ATOM 6392 C CA . VAL B 1 178 ? -26.375 -0.104 -16.141 1 81.12 178 VAL B CA 1
ATOM 6393 C C . VAL B 1 178 ? -25.969 -0.338 -17.594 1 81.12 178 VAL B C 1
ATOM 6395 O O . VAL B 1 178 ? -24.812 -0.665 -17.875 1 81.12 178 VAL B O 1
ATOM 6398 N N . TRP B 1 179 ? -26.812 -0.233 -18.453 1 77 179 TRP B N 1
ATOM 6399 C CA . TRP B 1 179 ? -26.562 -0.519 -19.875 1 77 179 TRP B CA 1
ATOM 6400 C C . TRP B 1 179 ? -25.891 0.671 -20.562 1 77 179 TRP B C 1
ATOM 6402 O O . TRP B 1 179 ? -24.969 0.499 -21.359 1 77 179 TRP B O 1
ATOM 6412 N N . ASN B 1 180 ? -26.328 1.942 -20.312 1 71.31 180 ASN B N 1
ATOM 6413 C CA . ASN B 1 180 ? -25.797 3.137 -20.969 1 71.31 180 ASN B CA 1
ATOM 6414 C C . ASN B 1 180 ? -25.703 4.312 -20 1 71.31 180 ASN B C 1
ATOM 6416 O O . ASN B 1 180 ? -26.734 4.879 -19.609 1 71.31 180 ASN B O 1
ATOM 6420 N N . PRO B 1 181 ? -24.5 4.715 -19.75 1 74.12 181 PRO B N 1
ATOM 6421 C CA . PRO B 1 181 ? -23.188 4.121 -20.031 1 74.12 181 PRO B CA 1
ATOM 6422 C C . PRO B 1 181 ? -22.984 2.781 -19.328 1 74.12 181 PRO B C 1
ATOM 6424 O O . PRO B 1 181 ? -23.5 2.564 -18.234 1 74.12 181 PRO B O 1
ATOM 6427 N N . HIS B 1 182 ? -22.266 1.928 -19.984 1 73.75 182 HIS B N 1
ATOM 6428 C CA . HIS B 1 182 ? -22.156 0.558 -19.5 1 73.75 182 HIS B CA 1
ATOM 6429 C C . HIS B 1 182 ? -21.406 0.506 -18.172 1 73.75 182 HIS B C 1
ATOM 6431 O O . HIS B 1 182 ? -20.312 1.06 -18.047 1 73.75 182 HIS B O 1
ATOM 6437 N N . CYS B 1 183 ? -22.094 -0.067 -17.219 1 80.31 183 CYS B N 1
ATOM 6438 C CA . CYS B 1 183 ? -21.5 -0.423 -15.93 1 80.31 183 CYS B CA 1
ATOM 6439 C C . CYS B 1 183 ? -21.844 -1.862 -15.555 1 80.31 183 CYS B C 1
ATOM 6441 O O . CYS B 1 183 ? -23 -2.26 -15.578 1 80.31 183 CYS B O 1
ATOM 6443 N N . ALA B 1 184 ? -20.906 -2.605 -15.305 1 86.81 184 ALA B N 1
ATOM 6444 C CA . ALA B 1 184 ? -21.094 -4.012 -14.961 1 86.81 184 ALA B CA 1
ATOM 6445 C C . ALA B 1 184 ? -21.812 -4.156 -13.617 1 86.81 184 ALA B C 1
ATOM 6447 O O . ALA B 1 184 ? -21.766 -3.248 -12.781 1 86.81 184 ALA B O 1
ATOM 6448 N N . PRO B 1 185 ? -22.547 -5.258 -13.469 1 90.81 185 PRO B N 1
ATOM 6449 C CA . PRO B 1 185 ? -23.125 -5.527 -12.156 1 90.81 185 PRO B CA 1
ATOM 6450 C C . PRO B 1 185 ? -22.078 -5.594 -11.047 1 90.81 185 PRO B C 1
ATOM 6452 O O . PRO B 1 185 ? -20.922 -5.949 -11.297 1 90.81 185 PRO B O 1
ATOM 6455 N N . VAL B 1 186 ? -22.484 -5.23 -9.898 1 92.38 186 VAL B N 1
ATOM 6456 C CA . VAL B 1 186 ? -21.562 -5.215 -8.766 1 92.38 186 VAL B CA 1
ATOM 6457 C C . VAL B 1 186 ? -21.906 -6.344 -7.797 1 92.38 186 VAL B C 1
ATOM 6459 O O . VAL B 1 186 ? -23.047 -6.449 -7.344 1 92.38 186 VAL B O 1
ATOM 6462 N N . HIS B 1 187 ? -20.906 -7.184 -7.508 1 92.5 187 HIS B N 1
ATOM 6463 C CA . HIS B 1 187 ? -21.094 -8.328 -6.629 1 92.5 187 HIS B CA 1
ATOM 6464 C C . HIS B 1 187 ? -20.094 -8.312 -5.473 1 92.5 187 HIS B C 1
ATOM 6466 O O . HIS B 1 187 ? -19.016 -7.734 -5.59 1 92.5 187 HIS B O 1
ATOM 6472 N N . PHE B 1 188 ? -20.484 -8.844 -4.379 1 92.69 188 PHE B N 1
ATOM 6473 C CA . PHE B 1 188 ? -19.609 -9.07 -3.234 1 92.69 188 PHE B CA 1
ATOM 6474 C C . PHE B 1 188 ? -19.609 -10.539 -2.836 1 92.69 188 PHE B C 1
ATOM 6476 O O . PHE B 1 188 ? -20.641 -11.219 -2.951 1 92.69 188 PHE B O 1
ATOM 6483 N N . ASN B 1 189 ? -18.469 -10.969 -2.49 1 89.25 189 ASN B N 1
ATOM 6484 C CA . ASN B 1 189 ? -18.328 -12.305 -1.92 1 89.25 189 ASN B CA 1
ATOM 6485 C C . ASN B 1 189 ? -18.375 -12.266 -0.395 1 89.25 189 ASN B C 1
ATOM 6487 O O . ASN B 1 189 ? -17.547 -11.617 0.244 1 89.25 189 ASN B O 1
ATOM 6491 N N . LEU B 1 190 ? -19.375 -12.875 0.169 1 88 190 LEU B N 1
ATOM 6492 C CA . LEU B 1 190 ? -19.469 -13.008 1.618 1 88 190 LEU B CA 1
ATOM 6493 C C . LEU B 1 190 ? -18.797 -14.305 2.088 1 88 190 LEU B C 1
ATOM 6495 O O . LEU B 1 190 ? -19.359 -15.391 1.903 1 88 190 LEU B O 1
ATOM 6499 N N . VAL B 1 191 ? -17.656 -14.125 2.666 1 82.38 191 VAL B N 1
ATOM 6500 C CA . VAL B 1 191 ? -16.844 -15.281 3.053 1 82.38 191 VAL B CA 1
ATOM 6501 C C . VAL B 1 191 ? -16.891 -15.453 4.57 1 82.38 191 VAL B C 1
ATOM 6503 O O . VAL B 1 191 ? -16.828 -14.469 5.312 1 82.38 191 VAL B O 1
ATOM 6506 N N . LEU B 1 192 ? -16.953 -16.656 4.992 1 79.88 192 LEU B N 1
ATOM 6507 C CA . LEU B 1 192 ? -16.906 -16.953 6.422 1 79.88 192 LEU B CA 1
ATOM 6508 C C . LEU B 1 192 ? -15.539 -16.625 7 1 79.88 192 LEU B C 1
ATOM 6510 O O . LEU B 1 192 ? -14.516 -17 6.422 1 79.88 192 LEU B O 1
ATOM 6514 N N . GLU B 1 193 ? -15.656 -15.852 8.031 1 73.94 193 GLU B N 1
ATOM 6515 C CA . GLU B 1 193 ? -14.414 -15.5 8.711 1 73.94 193 GLU B CA 1
ATOM 6516 C C . GLU B 1 193 ? -13.906 -16.672 9.562 1 73.94 193 GLU B C 1
ATOM 6518 O O . GLU B 1 193 ? -14.477 -16.984 10.602 1 73.94 193 GLU B O 1
ATOM 6523 N N . ASP B 1 194 ? -13.023 -17.391 9.047 1 73.31 194 ASP B N 1
ATOM 6524 C CA . ASP B 1 194 ? -12.43 -18.469 9.82 1 73.31 194 ASP B CA 1
ATOM 6525 C C . ASP B 1 194 ? -10.953 -18.203 10.109 1 73.31 194 ASP B C 1
ATOM 6527 O O . ASP B 1 194 ? -10.078 -18.719 9.414 1 73.31 194 ASP B O 1
ATOM 6531 N N . PHE B 1 195 ? -10.766 -17.453 11.188 1 74.75 195 PHE B N 1
ATOM 6532 C CA . PHE B 1 195 ? -9.398 -17.141 11.578 1 74.75 195 PHE B CA 1
ATOM 6533 C C . PHE B 1 195 ? -8.766 -18.312 12.328 1 74.75 195 PHE B C 1
ATOM 6535 O O . PHE B 1 195 ? -9.461 -19.062 13.008 1 74.75 195 PHE B O 1
ATOM 6542 N N . PRO B 1 196 ? -7.504 -18.406 12.188 1 75.56 196 PRO B N 1
ATOM 6543 C CA . PRO B 1 196 ? -6.82 -19.406 13.008 1 75.56 196 PRO B CA 1
ATOM 6544 C C . PRO B 1 196 ? -7.016 -19.172 14.508 1 75.56 196 PRO B C 1
ATOM 6546 O O . PRO B 1 196 ? -7.066 -18.031 14.953 1 75.56 196 PRO B O 1
ATOM 6549 N N . ALA B 1 197 ? -7.074 -20.172 15.266 1 81 197 ALA B N 1
ATOM 6550 C CA . ALA B 1 197 ? -7.32 -20.125 16.703 1 81 197 ALA B CA 1
ATOM 6551 C C . ALA B 1 197 ? -6.27 -19.266 17.406 1 81 197 ALA B C 1
ATOM 6553 O O . ALA B 1 197 ? -6.586 -18.547 18.359 1 81 197 ALA B O 1
ATOM 6554 N N . ALA B 1 198 ? -5.094 -19.359 16.891 1 80.44 198 ALA B N 1
ATOM 6555 C CA . ALA B 1 198 ? -4.008 -18.594 17.5 1 80.44 198 ALA B CA 1
ATOM 6556 C C . ALA B 1 198 ? -4.23 -17.094 17.344 1 80.44 198 ALA B C 1
ATOM 6558 O O . ALA B 1 198 ? -3.914 -16.312 18.234 1 80.44 198 ALA B O 1
ATOM 6559 N N . ASP B 1 199 ? -4.73 -16.688 16.203 1 85.06 199 ASP B N 1
ATOM 6560 C CA . ASP B 1 199 ? -5.016 -15.273 15.953 1 85.06 199 ASP B CA 1
ATOM 6561 C C . ASP B 1 199 ? -6.176 -14.789 16.812 1 85.06 199 ASP B C 1
ATOM 6563 O O . ASP B 1 199 ? -6.141 -13.672 17.344 1 85.06 199 ASP B O 1
ATOM 6567 N N . ASP B 1 200 ? -7.137 -15.633 16.984 1 88 200 ASP B N 1
ATOM 6568 C CA . ASP B 1 200 ? -8.273 -15.289 17.828 1 88 200 ASP B CA 1
ATOM 6569 C C . ASP B 1 200 ? -7.836 -15.109 19.281 1 88 200 ASP B C 1
ATOM 6571 O O . ASP B 1 200 ? -8.281 -14.172 19.953 1 88 200 ASP B O 1
ATOM 6575 N N . ALA B 1 201 ? -7.02 -15.969 19.703 1 91.06 201 ALA B N 1
ATOM 6576 C CA . ALA B 1 201 ? -6.523 -15.898 21.078 1 91.06 201 ALA B CA 1
ATOM 6577 C C . ALA B 1 201 ? -5.703 -14.633 21.297 1 91.06 201 ALA B C 1
ATOM 6579 O O . ALA B 1 201 ? -5.82 -13.984 22.344 1 91.06 201 ALA B O 1
ATOM 6580 N N . ALA B 1 202 ? -4.883 -14.336 20.312 1 90.06 202 ALA B N 1
ATOM 6581 C CA . ALA B 1 202 ? -4.043 -13.141 20.406 1 90.06 202 ALA B CA 1
ATOM 6582 C C . ALA B 1 202 ? -4.895 -11.875 20.438 1 90.06 202 ALA B C 1
ATOM 6584 O O . ALA B 1 202 ? -4.605 -10.938 21.188 1 90.06 202 ALA B O 1
ATOM 6585 N N . ARG B 1 203 ? -5.914 -11.812 19.625 1 92.31 203 ARG B N 1
ATOM 6586 C CA . ARG B 1 203 ? -6.805 -10.656 19.594 1 92.31 203 ARG B CA 1
ATOM 6587 C C . ARG B 1 203 ? -7.574 -10.516 20.891 1 92.31 203 ARG B C 1
ATOM 6589 O O . ARG B 1 203 ? -7.758 -9.406 21.406 1 92.31 203 ARG B O 1
ATOM 6596 N N . GLN B 1 204 ? -8.055 -11.648 21.422 1 94.81 204 GLN B N 1
ATOM 6597 C CA . GLN B 1 204 ? -8.766 -11.625 22.703 1 94.81 204 GLN B CA 1
ATOM 6598 C C . GLN B 1 204 ? -7.855 -11.172 23.828 1 94.81 204 GLN B C 1
ATOM 6600 O O . GLN B 1 204 ? -8.266 -10.391 24.688 1 94.81 204 GLN B O 1
ATOM 6605 N N . PHE B 1 205 ? -6.668 -11.672 23.797 1 95.94 205 PHE B N 1
ATOM 6606 C CA . PHE B 1 205 ? -5.688 -11.258 24.797 1 95.94 205 PHE B CA 1
ATOM 6607 C C . PHE B 1 205 ? -5.461 -9.75 24.75 1 95.94 205 PHE B C 1
ATOM 6609 O O . PHE B 1 205 ? -5.426 -9.086 25.781 1 95.94 205 PHE B O 1
ATOM 6616 N N . ALA B 1 206 ? -5.277 -9.234 23.531 1 96.12 206 ALA B N 1
ATOM 6617 C CA . ALA B 1 206 ? -5.074 -7.801 23.359 1 96.12 206 ALA B CA 1
ATOM 6618 C C . ALA B 1 206 ? -6.285 -7.012 23.844 1 96.12 206 ALA B C 1
ATOM 6620 O O . ALA B 1 206 ? -6.137 -5.984 24.516 1 96.12 206 ALA B O 1
ATOM 6621 N N . SER B 1 207 ? -7.469 -7.477 23.516 1 96.88 207 SER B N 1
ATOM 6622 C CA . SER B 1 207 ? -8.703 -6.828 23.938 1 96.88 207 SER B CA 1
ATOM 6623 C C . SER B 1 207 ? -8.805 -6.762 25.453 1 96.88 207 SER B C 1
ATOM 6625 O O . SER B 1 207 ? -9.062 -5.695 26.016 1 96.88 207 SER B O 1
ATOM 6627 N N . ASP B 1 208 ? -8.562 -7.875 26.141 1 97.56 208 ASP B N 1
ATOM 6628 C CA . ASP B 1 208 ? -8.664 -7.953 27.594 1 97.56 208 ASP B CA 1
ATOM 6629 C C . ASP B 1 208 ? -7.594 -7.09 28.25 1 97.56 208 ASP B C 1
ATOM 6631 O O . ASP B 1 208 ? -7.863 -6.434 29.266 1 97.56 208 ASP B O 1
ATOM 6635 N N . THR B 1 209 ? -6.41 -7.113 27.719 1 97.19 209 THR B N 1
ATOM 6636 C CA . THR B 1 209 ? -5.305 -6.352 28.297 1 97.19 209 THR B CA 1
ATOM 6637 C C . THR B 1 209 ? -5.574 -4.852 28.188 1 97.19 209 THR B C 1
ATOM 6639 O O . THR B 1 209 ? -5.332 -4.105 29.141 1 97.19 209 THR B O 1
ATOM 6642 N N . ILE B 1 210 ? -6.082 -4.41 27.031 1 97.06 210 ILE B N 1
ATOM 6643 C CA . ILE B 1 210 ? -6.387 -3 26.828 1 97.06 210 ILE B CA 1
ATOM 6644 C C . ILE B 1 210 ? -7.473 -2.559 27.797 1 97.06 210 ILE B C 1
ATOM 6646 O O . ILE B 1 210 ? -7.32 -1.545 28.484 1 97.06 210 ILE B O 1
ATOM 6650 N N . GLU B 1 211 ? -8.5 -3.369 27.938 1 96.75 211 GLU B N 1
ATOM 6651 C CA . GLU B 1 211 ? -9.617 -3.014 28.812 1 96.75 211 GLU B CA 1
ATOM 6652 C C . GLU B 1 211 ? -9.188 -3.012 30.281 1 96.75 211 GLU B C 1
ATOM 6654 O O . GLU B 1 211 ? -9.648 -2.176 31.062 1 96.75 211 GLU B O 1
ATOM 6659 N N . SER B 1 212 ? -8.352 -3.955 30.609 1 96.06 212 SER B N 1
ATOM 6660 C CA . SER B 1 212 ? -7.867 -4.02 31.984 1 96.06 212 SER B CA 1
ATOM 6661 C C . SER B 1 212 ? -6.984 -2.82 32.312 1 96.06 212 SER B C 1
ATOM 6663 O O . SER B 1 212 ? -7.062 -2.271 33.406 1 96.06 212 SER B O 1
ATOM 6665 N N . LYS B 1 213 ? -6.199 -2.363 31.391 1 94.56 213 LYS B N 1
ATOM 6666 C CA . LYS B 1 213 ? -5.258 -1.269 31.609 1 94.56 213 LYS B CA 1
ATOM 6667 C C . LYS B 1 213 ? -5.992 0.063 31.75 1 94.56 213 LYS B C 1
ATOM 6669 O O . LYS B 1 213 ? -5.586 0.913 32.562 1 94.56 213 LYS B O 1
ATOM 6674 N N . ILE B 1 214 ? -7.016 0.282 31 1 94.31 214 ILE B N 1
ATOM 6675 C CA . ILE B 1 214 ? -7.633 1.603 30.953 1 94.31 214 ILE B CA 1
ATOM 6676 C C . ILE B 1 214 ? -8.766 1.668 31.984 1 94.31 214 ILE B C 1
ATOM 6678 O O . ILE B 1 214 ? -9.297 2.746 32.25 1 94.31 214 ILE B O 1
ATOM 6682 N N . ALA B 1 215 ? -9.148 0.536 32.531 1 92.19 215 ALA B N 1
ATOM 6683 C CA . ALA B 1 215 ? -10.242 0.535 33.5 1 92.19 215 ALA B CA 1
ATOM 6684 C C . ALA B 1 215 ? -9.906 1.403 34.688 1 92.19 215 ALA B C 1
ATOM 6686 O O . ALA B 1 215 ? -8.781 1.37 35.188 1 92.19 215 ALA B O 1
ATOM 6687 N N . PRO B 1 216 ? -10.859 2.225 35.156 1 91.06 216 PRO B N 1
ATOM 6688 C CA . PRO B 1 216 ? -12.266 2.361 34.781 1 91.06 216 PRO B CA 1
ATOM 6689 C C . PRO B 1 216 ? -12.523 3.545 33.844 1 91.06 216 PRO B C 1
ATOM 6691 O O . PRO B 1 216 ? -13.641 4.074 33.812 1 91.06 216 PRO B O 1
ATOM 6694 N N . TYR B 1 217 ? -11.578 3.951 33.156 1 91.69 217 TYR B N 1
ATOM 6695 C CA . TYR B 1 217 ? -11.656 5.227 32.469 1 91.69 217 TYR B CA 1
ATOM 6696 C C . TYR B 1 217 ? -12.156 5.039 31.031 1 91.69 217 TYR B C 1
ATOM 6698 O O . TYR B 1 217 ? -12.109 5.969 30.219 1 91.69 217 TYR B O 1
ATOM 6706 N N . GLY B 1 218 ? -12.625 3.943 30.641 1 93.31 218 GLY B N 1
ATOM 6707 C CA . GLY B 1 218 ? -13.062 3.658 29.281 1 93.31 218 GLY B CA 1
ATOM 6708 C C . GLY B 1 218 ? -14.055 4.68 28.75 1 93.31 218 GLY B C 1
ATOM 6709 O O . GLY B 1 218 ? -13.773 5.359 27.766 1 93.31 218 GLY B O 1
ATOM 6710 N N . PRO B 1 219 ? -15.148 4.848 29.438 1 92.81 219 PRO B N 1
ATOM 6711 C CA . PRO B 1 219 ? -16.156 5.812 28.969 1 92.81 219 PRO B CA 1
ATOM 6712 C C . PRO B 1 219 ? -15.625 7.242 28.938 1 92.81 219 PRO B C 1
ATOM 6714 O O . PRO B 1 219 ? -15.984 8.016 28.047 1 92.81 219 PRO B O 1
ATOM 6717 N N . THR B 1 220 ? -14.797 7.586 29.875 1 92.12 220 THR B N 1
ATOM 6718 C CA . THR B 1 220 ? -14.203 8.914 29.906 1 92.12 220 THR B CA 1
ATOM 6719 C C . THR B 1 220 ? -13.328 9.148 28.672 1 92.12 220 THR B C 1
ATOM 6721 O O . THR B 1 220 ? -13.352 10.227 28.078 1 92.12 220 THR B O 1
ATOM 6724 N N . LEU B 1 221 ? -12.586 8.133 28.312 1 94.62 221 LEU B N 1
ATOM 6725 C CA . LEU B 1 221 ? -11.711 8.25 27.156 1 94.62 221 LEU B CA 1
ATOM 6726 C C . LEU B 1 221 ? -12.523 8.359 25.875 1 94.62 221 LEU B C 1
ATOM 6728 O O . LEU B 1 221 ? -12.148 9.102 24.953 1 94.62 221 LEU B O 1
ATOM 6732 N N . VAL B 1 222 ? -13.625 7.633 25.797 1 96.06 222 VAL B N 1
ATOM 6733 C CA . VAL B 1 222 ? -14.5 7.727 24.625 1 96.06 222 VAL B CA 1
ATOM 6734 C C . VAL B 1 222 ? -15.047 9.148 24.516 1 96.06 222 VAL B C 1
ATOM 6736 O O . VAL B 1 222 ? -15.078 9.719 23.422 1 96.06 222 VAL B O 1
ATOM 6739 N N . ARG B 1 223 ? -15.398 9.742 25.609 1 93.12 223 ARG B N 1
ATOM 6740 C CA . ARG B 1 223 ? -15.906 11.109 25.625 1 93.12 223 ARG B CA 1
ATOM 6741 C C . ARG B 1 223 ? -14.836 12.094 25.156 1 93.12 223 ARG B C 1
ATOM 6743 O O . ARG B 1 223 ? -15.109 12.984 24.344 1 93.12 223 ARG B O 1
ATOM 6750 N N . LEU B 1 224 ? -13.68 11.938 25.641 1 92.75 224 LEU B N 1
ATOM 6751 C CA . LEU B 1 224 ? -12.57 12.812 25.266 1 92.75 224 LEU B CA 1
ATOM 6752 C C . LEU B 1 224 ? -12.266 12.695 23.781 1 92.75 224 LEU B C 1
ATOM 6754 O O . LEU B 1 224 ? -11.953 13.688 23.125 1 92.75 224 LEU B O 1
ATOM 6758 N N . PHE B 1 225 ? -12.336 11.508 23.25 1 95.69 225 PHE B N 1
ATOM 6759 C CA . PHE B 1 225 ? -12.086 11.281 21.828 1 95.69 225 PHE B CA 1
ATOM 6760 C C . PHE B 1 225 ? -13.062 12.07 20.969 1 95.69 225 PHE B C 1
ATOM 6762 O O . PHE B 1 225 ? -12.656 12.766 20.031 1 95.69 225 PHE B O 1
ATOM 6769 N N . PHE B 1 226 ? -14.32 11.922 21.281 1 94 226 PHE B N 1
ATOM 6770 C CA . PHE B 1 226 ? -15.344 12.547 20.453 1 94 226 PHE B CA 1
ATOM 6771 C C . PHE B 1 226 ? -15.367 14.055 20.672 1 94 226 PHE B C 1
ATOM 6773 O O . PHE B 1 226 ? -15.852 14.797 19.812 1 94 226 PHE B O 1
ATOM 6780 N N . GLN B 1 227 ? -14.742 14.531 21.719 1 91.06 227 GLN B N 1
ATOM 6781 C CA . GLN B 1 227 ? -14.688 15.961 21.984 1 91.06 227 GLN B CA 1
ATOM 6782 C C . GLN B 1 227 ? -13.508 16.609 21.266 1 91.06 227 GLN B C 1
ATOM 6784 O O . GLN B 1 227 ? -13.617 17.734 20.781 1 91.06 227 GLN B O 1
ATOM 6789 N N . HIS B 1 228 ? -12.445 15.883 21.156 1 92 228 HIS B N 1
ATOM 6790 C CA . HI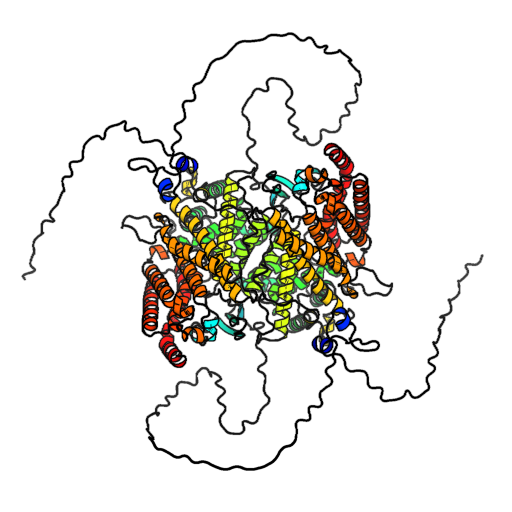S B 1 228 ? -11.227 16.578 20.75 1 92 228 HIS B CA 1
ATOM 6791 C C . HIS B 1 228 ? -10.68 16.031 19.438 1 92 228 HIS B C 1
ATOM 6793 O O . HIS B 1 228 ? -10.047 16.766 18.672 1 92 228 HIS B O 1
ATOM 6799 N N . VAL B 1 229 ? -10.844 14.758 19.141 1 94.94 229 VAL B N 1
ATOM 6800 C CA . VAL B 1 229 ? -10.219 14.141 17.984 1 94.94 229 VAL B CA 1
ATOM 6801 C C . VAL B 1 229 ? -11.227 14.031 16.844 1 94.94 229 VAL B C 1
ATOM 6803 O O . VAL B 1 229 ? -10.945 14.453 15.727 1 94.94 229 VAL B O 1
ATOM 6806 N N . HIS B 1 230 ? -12.43 13.539 17.094 1 95.06 230 HIS B N 1
ATOM 6807 C CA . HIS B 1 230 ? -13.461 13.234 16.109 1 95.06 230 HIS B CA 1
ATOM 6808 C C . HIS B 1 230 ? -13.836 14.469 15.297 1 95.06 230 HIS B C 1
ATOM 6810 O O . HIS B 1 230 ? -14.039 14.398 14.086 1 95.06 230 HIS B O 1
ATOM 6816 N N . PRO B 1 231 ? -13.859 15.664 15.898 1 92.19 231 PRO B N 1
ATOM 6817 C CA . PRO B 1 231 ? -14.25 16.844 15.109 1 92.19 231 PRO B CA 1
ATOM 6818 C C . PRO B 1 231 ? -13.242 17.172 14.016 1 92.19 231 PRO B C 1
ATOM 6820 O O . PRO B 1 231 ? -13.609 17.734 12.984 1 92.19 231 PRO B O 1
ATOM 6823 N N . THR B 1 232 ? -12.039 16.844 14.227 1 93.06 232 THR B N 1
ATOM 6824 C CA . THR B 1 232 ? -11 17.141 13.242 1 93.06 232 THR B CA 1
ATOM 6825 C C . THR B 1 232 ? -10.852 15.984 12.25 1 93.06 232 THR B C 1
ATOM 6827 O O . THR B 1 232 ? -10.523 16.203 11.086 1 93.06 232 THR B O 1
ATOM 6830 N N . TRP B 1 233 ? -11.07 14.812 12.742 1 96.19 233 TRP B N 1
ATOM 6831 C CA . TRP B 1 233 ? -10.898 13.609 11.93 1 96.19 233 TRP B CA 1
ATOM 6832 C C . TRP B 1 233 ? -12.07 12.648 12.109 1 96.19 233 TRP B C 1
ATOM 6834 O O . TRP B 1 233 ? -11.914 11.586 12.711 1 96.19 233 TRP B O 1
ATOM 6844 N N . PRO B 1 234 ? -13.164 13.039 11.516 1 96.06 234 PRO B N 1
ATOM 6845 C CA . PRO B 1 234 ? -14.406 12.297 11.742 1 96.06 234 PRO B CA 1
ATOM 6846 C C . PRO B 1 234 ? -14.508 11.031 10.891 1 96.06 234 PRO B C 1
ATOM 6848 O O . PRO B 1 234 ? -15.414 10.914 10.07 1 96.06 234 PRO B O 1
ATOM 6851 N N . VAL B 1 235 ? -13.75 10.023 11.156 1 96.75 235 VAL B N 1
ATOM 6852 C CA . VAL B 1 235 ? -13.758 8.789 10.375 1 96.75 235 VAL B CA 1
ATOM 6853 C C . VAL B 1 235 ? -14.789 7.816 10.953 1 96.75 235 VAL B C 1
ATOM 6855 O O . VAL B 1 235 ? -15.219 6.883 10.273 1 96.75 235 VAL B O 1
ATOM 6858 N N . LEU B 1 236 ? -15.234 8.07 12.18 1 96.44 236 LEU B N 1
ATOM 6859 C CA . LEU B 1 236 ? -16.219 7.188 12.805 1 96.44 236 LEU B CA 1
ATOM 6860 C C . LEU B 1 236 ? -17.625 7.676 12.531 1 96.44 236 LEU B C 1
ATOM 6862 O O . LEU B 1 236 ? -17.859 8.875 12.375 1 96.44 236 LEU B O 1
ATOM 6866 N N . MET B 1 237 ? -18.484 6.695 12.359 1 93 237 MET B N 1
ATOM 6867 C CA . MET B 1 237 ? -19.906 7.02 12.516 1 93 237 MET B CA 1
ATOM 6868 C C . MET B 1 237 ? -20.281 7.125 13.992 1 93 237 MET B C 1
ATOM 6870 O O . MET B 1 237 ? -20.531 6.113 14.648 1 93 237 MET B O 1
ATOM 6874 N N . LYS B 1 238 ? -20.391 8.375 14.461 1 94.44 238 LYS B N 1
ATOM 6875 C CA . LYS B 1 238 ? -20.469 8.672 15.891 1 94.44 238 LYS B CA 1
ATOM 6876 C C . LYS B 1 238 ? -21.625 7.922 16.531 1 94.44 238 LYS B C 1
ATOM 6878 O O . LYS B 1 238 ? -21.438 7.184 17.5 1 94.44 238 LYS B O 1
ATOM 6883 N N . GLY B 1 239 ? -22.812 8.062 15.992 1 92.06 239 GLY B N 1
ATOM 6884 C CA . GLY B 1 239 ? -23.984 7.414 16.562 1 92.06 239 GLY B CA 1
ATOM 6885 C C . GLY B 1 239 ? -23.891 5.898 16.562 1 92.06 239 GLY B C 1
ATOM 6886 O O . GLY B 1 239 ? -24.156 5.262 17.594 1 92.06 239 GLY B O 1
ATOM 6887 N N . ARG B 1 240 ? -23.469 5.348 15.508 1 91.88 240 ARG B N 1
ATOM 6888 C CA . ARG B 1 240 ? -23.344 3.898 15.391 1 91.88 240 ARG B CA 1
ATOM 6889 C C . ARG B 1 240 ? -22.297 3.354 16.344 1 91.88 240 ARG B C 1
ATOM 6891 O O . ARG B 1 240 ? -22.516 2.324 16.984 1 91.88 240 ARG B O 1
ATOM 6898 N N . PHE B 1 241 ? -21.188 3.994 16.5 1 95.69 241 PHE B N 1
ATOM 6899 C CA . PHE B 1 241 ? -20.125 3.568 17.391 1 95.69 241 PHE B CA 1
ATOM 6900 C C . PHE B 1 241 ? -20.594 3.584 18.844 1 95.69 241 PHE B C 1
ATOM 6902 O O . PHE B 1 241 ? -20.391 2.621 19.578 1 95.69 241 PHE B O 1
ATOM 6909 N N . LEU B 1 242 ? -21.219 4.672 19.203 1 95.62 242 LEU B N 1
ATOM 6910 C CA . LEU B 1 242 ? -21.641 4.824 20.594 1 95.62 242 LEU B CA 1
ATOM 6911 C C . LEU B 1 242 ? -22.719 3.795 20.938 1 95.62 242 LEU B C 1
ATOM 6913 O O . LEU B 1 242 ? -22.719 3.256 22.047 1 95.62 242 LEU B O 1
ATOM 6917 N N . ARG B 1 243 ? -23.625 3.504 20 1 93.75 243 ARG B N 1
ATOM 6918 C CA . ARG B 1 243 ? -24.641 2.482 20.219 1 93.75 243 ARG B CA 1
ATOM 6919 C C . ARG B 1 243 ? -24.016 1.109 20.422 1 93.75 243 ARG B C 1
ATOM 6921 O O . ARG B 1 243 ? -24.391 0.368 21.328 1 93.75 243 ARG B O 1
ATOM 6928 N N . GLN B 1 244 ? -23.031 0.841 19.594 1 93.5 244 GLN B N 1
ATOM 6929 C CA . GLN B 1 244 ? -22.359 -0.446 19.688 1 93.5 244 GLN B CA 1
ATOM 6930 C C . GLN B 1 244 ? -21.531 -0.536 20.969 1 93.5 244 GLN B C 1
ATOM 6932 O O . GLN B 1 244 ? -21.484 -1.583 21.609 1 93.5 244 GLN B O 1
ATOM 6937 N N . TYR B 1 245 ? -20.859 0.505 21.297 1 96.19 245 TYR B N 1
ATOM 6938 C CA . TYR B 1 245 ? -20.031 0.546 22.5 1 96.19 245 TYR B CA 1
ATOM 6939 C C . TYR B 1 245 ? -20.875 0.324 23.75 1 96.19 245 TYR B C 1
ATOM 6941 O O . TYR B 1 245 ? -20.453 -0.385 24.672 1 96.19 245 TYR B O 1
ATOM 6949 N N . CYS B 1 246 ? -22.031 0.913 23.75 1 94.31 246 CYS B N 1
ATOM 6950 C CA . CYS B 1 246 ? -22.922 0.8 24.891 1 94.31 246 CYS B CA 1
ATOM 6951 C C . CYS B 1 246 ? -23.547 -0.593 24.969 1 94.31 246 CYS B C 1
ATOM 6953 O O . CYS B 1 246 ? -23.719 -1.138 26.062 1 94.31 246 CYS B O 1
ATOM 6955 N N . ARG B 1 247 ? -23.859 -1.116 23.875 1 93 247 ARG B N 1
ATOM 6956 C CA . ARG B 1 247 ? -24.469 -2.445 23.828 1 93 247 ARG B CA 1
ATOM 6957 C C . ARG B 1 247 ? -23.453 -3.52 24.219 1 93 247 ARG B C 1
ATOM 6959 O O . ARG B 1 247 ? -23.703 -4.316 25.125 1 93 247 ARG B O 1
ATOM 6966 N N . ASP B 1 248 ? -22.359 -3.572 23.422 1 94.56 248 ASP B N 1
ATOM 6967 C CA . ASP B 1 248 ? -21.266 -4.5 23.656 1 94.56 248 ASP B CA 1
ATOM 6968 C C . ASP B 1 248 ? -19.969 -3.994 23.031 1 94.56 248 ASP B C 1
ATOM 6970 O O . ASP B 1 248 ? -19.719 -4.234 21.844 1 94.56 248 ASP B O 1
ATOM 6974 N N . LYS B 1 249 ? -19.172 -3.465 23.891 1 94.81 249 LYS B N 1
ATOM 6975 C CA . LYS B 1 249 ? -17.953 -2.863 23.375 1 94.81 249 LYS B CA 1
ATOM 6976 C C . LYS B 1 249 ? -17.031 -3.918 22.75 1 94.81 249 LYS B C 1
ATOM 6978 O O . LYS B 1 249 ? -16.219 -3.605 21.891 1 94.81 249 LYS B O 1
ATOM 6983 N N . ASN B 1 250 ? -17.188 -5.176 23.141 1 92.25 250 ASN B N 1
ATOM 6984 C CA . ASN B 1 250 ? -16.312 -6.242 22.656 1 92.25 250 ASN B CA 1
ATOM 6985 C C . ASN B 1 250 ? -16.641 -6.621 21.219 1 92.25 250 ASN B C 1
ATOM 6987 O O . ASN B 1 250 ? -15.852 -7.305 20.562 1 92.25 250 ASN B O 1
ATOM 6991 N N . GLN B 1 251 ? -17.734 -6.113 20.703 1 90.69 251 GLN B N 1
ATOM 6992 C CA . GLN B 1 251 ? -18.094 -6.34 19.312 1 90.69 251 GLN B CA 1
ATOM 6993 C C . GLN B 1 251 ? -17.312 -5.406 18.391 1 90.69 251 GLN B C 1
ATOM 6995 O O . GLN B 1 251 ? -17.219 -5.652 17.188 1 90.69 251 GLN B O 1
ATOM 7000 N N . ILE B 1 252 ? -16.828 -4.328 18.984 1 95.25 252 ILE B N 1
ATOM 7001 C CA . ILE B 1 252 ? -15.961 -3.424 18.234 1 95.25 252 ILE B CA 1
ATOM 7002 C C . ILE B 1 252 ? -14.547 -4 18.156 1 95.25 252 ILE B C 1
ATOM 7004 O O . ILE B 1 252 ? -13.984 -4.41 19.172 1 95.25 252 ILE B O 1
ATOM 7008 N N . PRO B 1 253 ? -13.992 -4.051 16.969 1 95.19 253 PRO B N 1
ATOM 7009 C CA . PRO B 1 253 ? -12.641 -4.598 16.859 1 95.19 253 PRO B CA 1
ATOM 7010 C C . PRO B 1 253 ? -11.664 -3.971 17.859 1 95.19 253 PRO B C 1
ATOM 7012 O O . PRO B 1 253 ? -11.75 -2.771 18.141 1 95.19 253 PRO B O 1
ATOM 7015 N N . THR B 1 254 ? -10.75 -4.781 18.344 1 97.38 254 THR B N 1
ATOM 7016 C CA . THR B 1 254 ? -9.789 -4.367 19.359 1 97.38 254 THR B CA 1
ATOM 7017 C C . THR B 1 254 ? -8.953 -3.189 18.875 1 97.38 254 THR B C 1
ATOM 7019 O O . THR B 1 254 ? -8.672 -2.26 19.625 1 97.38 254 THR B O 1
ATOM 7022 N N . SER B 1 255 ? -8.547 -3.246 17.641 1 97.62 255 SER B N 1
ATOM 7023 C CA . SER B 1 255 ? -7.734 -2.18 17.078 1 97.62 255 SER B CA 1
ATOM 7024 C C . SER B 1 255 ? -8.469 -0.843 17.109 1 97.62 255 SER B C 1
ATOM 7026 O O . SER B 1 255 ? -7.879 0.182 17.469 1 97.62 255 SER B O 1
ATOM 7028 N N . LEU B 1 256 ? -9.734 -0.833 16.75 1 98.25 256 LEU B N 1
ATOM 7029 C CA . LEU B 1 256 ? -10.516 0.401 16.719 1 98.25 256 LEU B CA 1
ATOM 7030 C C . LEU B 1 256 ? -10.742 0.946 18.125 1 98.25 256 LEU B C 1
ATOM 7032 O O . LEU B 1 256 ? -10.516 2.133 18.375 1 98.25 256 LEU B O 1
ATOM 7036 N N . ARG B 1 257 ? -11.18 0.112 19 1 97.75 257 ARG B N 1
ATOM 7037 C CA . ARG B 1 257 ? -11.414 0.542 20.375 1 97.75 257 ARG B CA 1
ATOM 7038 C C . ARG B 1 257 ? -10.133 1.078 21.016 1 97.75 257 ARG B C 1
ATOM 7040 O O . ARG B 1 257 ? -10.141 2.137 21.641 1 97.75 257 ARG B O 1
ATOM 7047 N N . GLY B 1 258 ? -9.07 0.272 20.828 1 97.88 258 GLY B N 1
ATOM 7048 C CA . GLY B 1 258 ? -7.785 0.705 21.375 1 97.88 258 GLY B CA 1
ATOM 7049 C C . GLY B 1 258 ? -7.309 2.018 20.781 1 97.88 258 GLY B C 1
ATOM 7050 O O . GLY B 1 258 ? -6.719 2.842 21.484 1 97.88 258 GLY B O 1
ATOM 7051 N N . ALA B 1 259 ? -7.543 2.232 19.469 1 98.12 259 ALA B N 1
ATOM 7052 C CA . ALA B 1 259 ? -7.145 3.475 18.812 1 98.12 259 ALA B CA 1
ATOM 7053 C C . ALA B 1 259 ? -7.891 4.672 19.391 1 98.12 259 ALA B C 1
ATOM 7055 O O . ALA B 1 259 ? -7.305 5.734 19.609 1 98.12 259 ALA B O 1
ATOM 7056 N N . VAL B 1 260 ? -9.18 4.492 19.656 1 98.12 260 VAL B N 1
ATOM 7057 C CA . VAL B 1 260 ? -10 5.543 20.25 1 98.12 260 VAL B CA 1
ATOM 7058 C C . VAL B 1 260 ? -9.445 5.906 21.625 1 98.12 260 VAL B C 1
ATOM 7060 O O . VAL B 1 260 ? -9.242 7.086 21.938 1 98.12 260 VAL B O 1
ATOM 7063 N N . TYR B 1 261 ? -9.141 4.887 22.453 1 97.5 261 TYR B N 1
ATOM 7064 C CA . TYR B 1 261 ? -8.578 5.109 23.781 1 97.5 261 TYR B CA 1
ATOM 7065 C C . TYR B 1 261 ? -7.223 5.797 23.703 1 97.5 261 TYR B C 1
ATOM 7067 O O . TYR B 1 261 ? -6.965 6.766 24.406 1 97.5 261 TYR B O 1
ATOM 7075 N N . ALA B 1 262 ? -6.391 5.328 22.781 1 96.62 262 ALA B N 1
ATOM 7076 C CA . ALA B 1 262 ? -5.02 5.816 22.688 1 96.62 262 ALA B CA 1
ATOM 7077 C C . ALA B 1 262 ? -4.988 7.289 22.281 1 96.62 262 ALA B C 1
ATOM 7079 O O . ALA B 1 262 ? -4.23 8.078 22.844 1 96.62 262 ALA B O 1
ATOM 7080 N N . LEU B 1 263 ? -5.785 7.672 21.344 1 96.44 263 LEU B N 1
ATOM 7081 C CA . LEU B 1 263 ? -5.797 9.055 20.875 1 96.44 263 LEU B CA 1
ATOM 7082 C C . LEU B 1 263 ? -6.41 9.969 21.938 1 96.44 263 LEU B C 1
ATOM 7084 O O . LEU B 1 263 ? -5.984 11.117 22.094 1 96.44 263 LEU B O 1
ATOM 7088 N N . ALA B 1 264 ? -7.387 9.445 22.641 1 95.06 264 ALA B N 1
ATOM 7089 C CA . ALA B 1 264 ? -8.039 10.227 23.688 1 95.06 264 ALA B CA 1
ATOM 7090 C C . ALA B 1 264 ? -7.074 10.531 24.828 1 95.06 264 ALA B C 1
ATOM 7092 O O . ALA B 1 264 ? -7.184 11.578 25.484 1 95.06 264 ALA B O 1
ATOM 7093 N N . LEU B 1 265 ? -6.125 9.711 25.047 1 92.75 265 LEU B N 1
ATOM 7094 C CA . LEU B 1 265 ? -5.172 9.859 26.141 1 92.75 265 LEU B CA 1
ATOM 7095 C C . LEU B 1 265 ? -4.379 11.156 26.016 1 92.75 265 LEU B C 1
ATOM 7097 O O . LEU B 1 265 ? -3.943 11.727 27.016 1 92.75 265 LEU B O 1
ATOM 7101 N N . THR B 1 266 ? -4.219 11.633 24.828 1 90.5 266 THR B N 1
ATOM 7102 C CA . THR B 1 266 ? -3.465 12.859 24.609 1 90.5 266 THR B CA 1
ATOM 7103 C C . THR B 1 266 ? -4.211 14.062 25.172 1 90.5 266 THR B C 1
ATOM 7105 O O . THR B 1 266 ? -3.613 15.117 25.406 1 90.5 266 THR B O 1
ATOM 7108 N N . PHE B 1 267 ? -5.457 13.914 25.5 1 91.19 267 PHE B N 1
ATOM 7109 C CA . PHE B 1 267 ? -6.273 15.016 26 1 91.19 267 PHE B CA 1
ATOM 7110 C C . PHE B 1 267 ? -6.738 14.742 27.422 1 91.19 267 PHE B C 1
ATOM 7112 O O . PHE B 1 267 ? -7.727 15.312 27.875 1 91.19 267 PHE B O 1
ATOM 7119 N N . TRP B 1 268 ? -6.043 13.875 28.047 1 89.62 268 TRP B N 1
ATOM 7120 C CA . TRP B 1 268 ? -6.348 13.484 29.406 1 89.62 268 TRP B CA 1
ATOM 7121 C C . TRP B 1 268 ? -6.43 14.711 30.312 1 89.62 268 TRP B C 1
ATOM 7123 O O . TRP B 1 268 ? -7.27 14.766 31.219 1 89.62 268 TRP B O 1
ATOM 7133 N N . LYS B 1 269 ? -5.602 15.688 30.094 1 85.38 269 LYS B N 1
ATOM 7134 C CA . LYS B 1 269 ? -5.496 16.859 30.953 1 85.38 269 LYS B CA 1
ATOM 7135 C C . LYS B 1 269 ? -6.773 17.703 30.891 1 85.38 269 LYS B C 1
ATOM 7137 O O . LYS B 1 269 ? -7.035 18.5 31.797 1 85.38 269 LYS B O 1
ATOM 7142 N N . HIS B 1 270 ? -7.512 17.562 29.844 1 83.5 270 HIS B N 1
ATOM 7143 C CA . HIS B 1 270 ? -8.719 18.359 29.672 1 83.5 270 HIS B CA 1
ATOM 7144 C C . HIS B 1 270 ? -9.891 17.766 30.453 1 83.5 270 HIS B C 1
ATOM 7146 O O . HIS B 1 270 ? -10.977 18.344 30.5 1 83.5 270 HIS B O 1
ATOM 7152 N N . GLU B 1 271 ? -9.625 16.609 31.031 1 78 271 GLU B N 1
ATOM 7153 C CA . GLU B 1 271 ? -10.688 15.961 31.797 1 78 271 GLU B CA 1
ATOM 7154 C C . GLU B 1 271 ? -10.656 16.391 33.25 1 78 271 GLU B C 1
ATOM 7156 O O . GLU B 1 271 ? -9.734 16.016 34 1 78 271 GLU B O 1
ATOM 7161 N N . PRO B 1 272 ? -11.633 17.109 33.625 1 70.19 272 PRO B N 1
ATOM 7162 C CA . PRO B 1 272 ? -11.609 17.641 34.969 1 70.19 272 PRO B CA 1
ATOM 7163 C C . PRO B 1 272 ? -11.742 16.547 36.031 1 70.19 272 PRO B C 1
ATOM 7165 O O . PRO B 1 272 ? -11.258 16.703 37.156 1 70.19 272 PRO B O 1
ATOM 7168 N N . SER B 1 273 ? -12.438 15.555 35.656 1 71.44 273 SER B N 1
ATOM 7169 C CA . SER B 1 273 ? -12.758 14.547 36.656 1 71.44 273 SER B CA 1
ATOM 7170 C C . SER B 1 273 ? -11.531 13.719 37.031 1 71.44 273 SER B C 1
ATOM 7172 O O . SER B 1 273 ? -11.508 13.047 38.062 1 71.44 273 SER B O 1
ATOM 7174 N N . VAL B 1 274 ? -10.617 13.766 36.125 1 64.31 274 VAL B N 1
ATOM 7175 C CA . VAL B 1 274 ? -9.492 12.867 36.375 1 64.31 274 VAL B CA 1
ATOM 7176 C C . VAL B 1 274 ? -8.352 13.648 37.031 1 64.31 274 VAL B C 1
ATOM 7178 O O . VAL B 1 274 ? -7.914 14.672 36.5 1 64.31 274 VAL B O 1
ATOM 7181 N N . ASN B 1 275 ? -8.312 13.484 38.375 1 65.31 275 ASN B N 1
ATOM 7182 C CA . ASN B 1 275 ? -7.215 14.109 39.094 1 65.31 275 ASN B CA 1
ATOM 7183 C C . ASN B 1 275 ? -5.926 13.305 39 1 65.31 275 ASN B C 1
ATOM 7185 O O . ASN B 1 275 ? -5.93 12.086 39.219 1 65.31 275 ASN B O 1
ATOM 7189 N N . GLY B 1 276 ? -4.875 13.82 38.312 1 70.81 276 GLY B N 1
ATOM 7190 C CA . GLY B 1 276 ? -3.549 13.227 38.281 1 70.81 276 GLY B CA 1
ATOM 7191 C C . GLY B 1 276 ? -3.08 12.844 36.906 1 70.81 276 GLY B C 1
ATOM 7192 O O . GLY B 1 276 ? -3.822 13 35.938 1 70.81 276 GLY B O 1
ATOM 7193 N N . PRO B 1 277 ? -1.935 12.453 36.906 1 77.62 277 PRO B N 1
ATOM 7194 C CA . PRO B 1 277 ? -1.354 12.039 35.625 1 77.62 277 PRO B CA 1
ATOM 7195 C C . PRO B 1 277 ? -1.936 10.727 35.094 1 77.62 277 PRO B C 1
ATOM 7197 O O . PRO B 1 277 ? -2.414 9.906 35.906 1 77.62 277 PRO B O 1
ATOM 7200 N N . CYS B 1 278 ? -2.088 10.578 33.812 1 80.19 278 CYS B N 1
ATOM 7201 C CA . CYS B 1 278 ? -2.562 9.344 33.188 1 80.19 278 CYS B CA 1
ATOM 7202 C C . CYS B 1 278 ? -1.685 8.164 33.562 1 80.19 278 CYS B C 1
ATOM 7204 O O . CYS B 1 278 ? -0.464 8.211 33.406 1 80.19 278 CYS B O 1
ATOM 7206 N N . PRO B 1 279 ? -2.229 7.152 34.156 1 79.62 279 PRO B N 1
ATOM 7207 C CA . PRO B 1 279 ? -1.457 6.031 34.688 1 79.62 279 PRO B CA 1
ATOM 7208 C C . PRO B 1 279 ? -0.883 5.129 33.594 1 79.62 279 PRO B C 1
ATOM 7210 O O . PRO B 1 279 ? -0.118 4.207 33.906 1 79.62 279 PRO B O 1
ATOM 7213 N N . PHE B 1 280 ? -1.255 5.293 32.469 1 84.94 280 PHE B N 1
ATOM 7214 C CA . PHE B 1 280 ? -0.74 4.457 31.391 1 84.94 280 PHE B CA 1
ATOM 7215 C C . PHE B 1 280 ? -0.297 5.312 30.203 1 84.94 280 PHE B C 1
ATOM 7217 O O . PHE B 1 280 ? -0.706 6.469 30.078 1 84.94 280 PHE B O 1
ATOM 7224 N N . GLN B 1 281 ? 0.541 4.68 29.422 1 86.19 281 GLN B N 1
ATOM 7225 C CA . GLN B 1 281 ? 1.113 5.406 28.281 1 86.19 281 GLN B CA 1
ATOM 7226 C C . GLN B 1 281 ? 0.474 4.973 26.969 1 86.19 281 GLN B C 1
ATOM 7228 O O . GLN B 1 281 ? 0.057 3.822 26.828 1 86.19 281 GLN B O 1
ATOM 7233 N N . GLN B 1 282 ? 0.432 5.84 26.031 1 89.81 282 GLN B N 1
ATOM 7234 C CA . GLN B 1 282 ? -0.204 5.609 24.734 1 89.81 282 GLN B CA 1
ATOM 7235 C C . GLN B 1 282 ? 0.463 4.453 24 1 89.81 282 GLN B C 1
ATOM 7237 O O . GLN B 1 282 ? -0.212 3.66 23.344 1 89.81 282 GLN B O 1
ATOM 7242 N N . HIS B 1 283 ? 1.795 4.328 24.172 1 85.31 283 HIS B N 1
ATOM 7243 C CA . HIS B 1 283 ? 2.537 3.34 23.391 1 85.31 283 HIS B CA 1
ATOM 7244 C C . HIS B 1 283 ? 2.166 1.922 23.812 1 85.31 283 HIS B C 1
ATOM 7246 O O . HIS B 1 283 ? 2.281 0.985 23.016 1 85.31 283 HIS B O 1
ATOM 7252 N N . GLU B 1 284 ? 1.739 1.719 25.031 1 88.69 284 GLU B N 1
ATOM 7253 C CA . GLU B 1 284 ? 1.318 0.408 25.516 1 88.69 284 GLU B CA 1
ATOM 7254 C C . GLU B 1 284 ? 0.067 -0.075 24.781 1 88.69 284 GLU B C 1
ATOM 7256 O O . GLU B 1 284 ? -0.066 -1.264 24.484 1 88.69 284 GLU B O 1
ATOM 7261 N N . LEU B 1 285 ? -0.795 0.85 24.547 1 94.44 285 LEU B N 1
ATOM 7262 C CA . LEU B 1 285 ? -2.002 0.514 23.812 1 94.44 285 LEU B CA 1
ATOM 7263 C C . LEU B 1 285 ? -1.694 0.352 22.328 1 94.44 285 LEU B C 1
ATOM 7265 O O . LEU B 1 285 ? -2.24 -0.538 21.656 1 94.44 285 LEU B O 1
ATOM 7269 N N . GLU B 1 286 ? -0.805 1.187 21.844 1 92.94 286 GLU B N 1
ATOM 7270 C CA . GLU B 1 286 ? -0.457 1.198 20.422 1 92.94 286 GLU B CA 1
ATOM 7271 C C . GLU B 1 286 ? 0.042 -0.17 19.969 1 92.94 286 GLU B C 1
ATOM 7273 O O . GLU B 1 286 ? -0.38 -0.673 18.922 1 92.94 286 GLU B O 1
ATOM 7278 N N . THR B 1 287 ? 0.94 -0.778 20.734 1 90.06 287 THR B N 1
ATOM 7279 C CA . THR B 1 287 ? 1.536 -2.059 20.359 1 90.06 287 THR B CA 1
ATOM 7280 C C . THR B 1 287 ? 0.466 -3.139 20.25 1 90.06 287 THR B C 1
ATOM 7282 O O . THR B 1 287 ? 0.47 -3.926 19.297 1 90.06 287 THR B O 1
ATOM 7285 N N . LEU B 1 288 ? -0.418 -3.172 21.188 1 94.69 288 LEU B N 1
ATOM 7286 C CA . LEU B 1 288 ? -1.495 -4.156 21.188 1 94.69 288 LEU B CA 1
ATOM 7287 C C . LEU B 1 288 ? -2.463 -3.904 20.031 1 94.69 288 LEU B C 1
ATOM 7289 O O . LEU B 1 288 ? -2.936 -4.848 19.391 1 94.69 288 LEU B O 1
ATOM 7293 N N . CYS B 1 289 ? -2.723 -2.617 19.766 1 96.56 289 CYS B N 1
ATOM 7294 C CA . CYS B 1 289 ? -3.631 -2.25 18.688 1 96.56 289 CYS B CA 1
ATOM 7295 C C . CYS B 1 289 ? -3.053 -2.641 17.328 1 96.56 289 CYS B C 1
ATOM 7297 O O . CYS B 1 289 ? -3.762 -3.176 16.469 1 96.56 289 CYS B O 1
ATOM 7299 N N . LEU B 1 290 ? -1.779 -2.385 17.141 1 94.38 290 LEU B N 1
ATOM 7300 C CA . LEU B 1 290 ? -1.136 -2.686 15.867 1 94.38 290 LEU B CA 1
ATOM 7301 C C . LEU B 1 290 ? -1.074 -4.191 15.633 1 94.38 290 LEU B C 1
ATOM 7303 O O . LEU B 1 290 ? -1.272 -4.652 14.508 1 94.38 290 LEU B O 1
ATOM 7307 N N . ASP B 1 291 ? -0.791 -4.91 16.656 1 93.5 291 ASP B N 1
ATOM 7308 C CA . ASP B 1 291 ? -0.787 -6.363 16.547 1 93.5 291 ASP B CA 1
ATOM 7309 C C . ASP B 1 291 ? -2.176 -6.891 16.188 1 93.5 291 ASP B C 1
ATOM 7311 O O . ASP B 1 291 ? -2.311 -7.781 15.344 1 93.5 291 ASP B O 1
ATOM 7315 N N . SER B 1 292 ? -3.184 -6.355 16.828 1 96.31 292 SER B N 1
ATOM 7316 C CA . SER B 1 292 ? -4.559 -6.758 16.531 1 96.31 292 SER B CA 1
ATOM 7317 C C . SER B 1 292 ? -4.961 -6.363 15.125 1 96.31 292 SER B C 1
ATOM 7319 O O . SER B 1 292 ? -5.637 -7.129 14.43 1 96.31 292 SER B O 1
ATOM 7321 N N . LEU B 1 293 ? -4.535 -5.207 14.75 1 96.69 293 LEU B N 1
ATOM 7322 C CA . LEU B 1 293 ? -4.895 -4.715 13.422 1 96.69 293 LEU B CA 1
ATOM 7323 C C . LEU B 1 293 ? -4.332 -5.625 12.336 1 96.69 293 LEU B C 1
ATOM 7325 O O . LEU B 1 293 ? -5.02 -5.934 11.359 1 96.69 293 LEU B O 1
ATOM 7329 N N . ARG B 1 294 ? -3.117 -6.043 12.477 1 93.12 294 ARG B N 1
ATOM 7330 C CA . ARG B 1 294 ? -2.498 -6.941 11.508 1 93.12 294 ARG B CA 1
ATOM 7331 C C . ARG B 1 294 ? -3.326 -8.211 11.328 1 93.12 294 ARG B C 1
ATOM 7333 O O . ARG B 1 294 ? -3.512 -8.68 10.203 1 93.12 294 ARG B O 1
ATOM 7340 N N . ARG B 1 295 ? -3.855 -8.719 12.32 1 92.75 295 ARG B N 1
ATOM 7341 C CA . ARG B 1 295 ? -4.645 -9.945 12.297 1 92.75 295 ARG B CA 1
ATOM 7342 C C . ARG B 1 295 ? -6.051 -9.68 11.766 1 92.75 295 ARG B C 1
ATOM 7344 O O . ARG B 1 295 ? -6.637 -10.523 11.086 1 92.75 295 ARG B O 1
ATOM 7351 N N . GLU B 1 296 ? -6.551 -8.508 12.094 1 93.81 296 GLU B N 1
ATOM 7352 C CA . GLU B 1 296 ? -7.906 -8.156 11.68 1 93.81 296 GLU B CA 1
ATOM 7353 C C . GLU B 1 296 ? -7.965 -7.852 10.188 1 93.81 296 GLU B C 1
ATOM 7355 O O . GLU B 1 296 ? -8.977 -8.117 9.539 1 93.81 296 GLU B O 1
ATOM 7360 N N . LEU B 1 297 ? -6.918 -7.363 9.625 1 93.19 297 LEU B N 1
ATOM 7361 C CA . LEU B 1 297 ? -6.906 -6.941 8.234 1 93.19 297 LEU B CA 1
ATOM 7362 C C . LEU B 1 297 ? -6.82 -8.141 7.301 1 93.19 297 LEU B C 1
ATOM 7364 O O . LEU B 1 297 ? -6.859 -7.992 6.078 1 93.19 297 LEU B O 1
ATOM 7368 N N . ILE B 1 298 ? -6.766 -9.328 7.855 1 90 298 ILE B N 1
ATOM 7369 C CA . ILE B 1 298 ? -6.934 -10.531 7.047 1 90 298 ILE B CA 1
ATOM 7370 C C . ILE B 1 298 ? -8.328 -10.539 6.418 1 90 298 ILE B C 1
ATOM 7372 O O . ILE B 1 298 ? -8.508 -11.047 5.312 1 90 298 ILE B O 1
ATOM 7376 N N . ALA B 1 299 ? -9.242 -9.977 7.152 1 91.75 299 ALA B N 1
ATOM 7377 C CA . ALA B 1 299 ? -10.602 -9.75 6.684 1 91.75 299 ALA B CA 1
ATOM 7378 C C . ALA B 1 299 ? -11.023 -8.297 6.895 1 91.75 299 ALA B C 1
ATOM 7380 O O . ALA B 1 299 ? -11.766 -7.988 7.828 1 91.75 299 ALA B O 1
ATOM 7381 N N . PRO B 1 300 ? -10.68 -7.469 5.969 1 94.38 300 PRO B N 1
ATOM 7382 C CA . PRO B 1 300 ? -10.93 -6.039 6.164 1 94.38 300 PRO B CA 1
ATOM 7383 C C . PRO B 1 300 ? -12.422 -5.703 6.191 1 94.38 300 PRO B C 1
ATOM 7385 O O . PRO B 1 300 ? -13.203 -6.27 5.418 1 94.38 300 PRO B O 1
ATOM 7388 N N . ASN B 1 301 ? -12.828 -4.875 7.047 1 95.06 301 ASN B N 1
ATOM 7389 C CA . ASN B 1 301 ? -14.172 -4.312 7.152 1 95.06 301 ASN B CA 1
ATOM 7390 C C . ASN B 1 301 ? -14.125 -2.83 7.516 1 95.06 301 ASN B C 1
ATOM 7392 O O . ASN B 1 301 ? -13.047 -2.252 7.656 1 95.06 301 ASN B O 1
ATOM 7396 N N . LEU B 1 302 ? -15.227 -2.207 7.625 1 96.81 302 LEU B N 1
ATOM 7397 C CA . LEU B 1 302 ? -15.266 -0.764 7.84 1 96.81 302 LEU B CA 1
ATOM 7398 C C . LEU B 1 302 ? -14.672 -0.402 9.195 1 96.81 302 LEU B C 1
ATOM 7400 O O . LEU B 1 302 ? -13.945 0.589 9.312 1 96.81 302 LEU B O 1
ATOM 7404 N N . ALA B 1 303 ? -14.922 -1.227 10.203 1 96.25 303 ALA B N 1
ATOM 7405 C CA . ALA B 1 303 ? -14.477 -0.928 11.562 1 96.25 303 ALA B CA 1
ATOM 7406 C C . ALA B 1 303 ? -12.961 -1.009 11.672 1 96.25 303 ALA B C 1
ATOM 7408 O O . ALA B 1 303 ? -12.328 -0.13 12.266 1 96.25 303 ALA B O 1
ATOM 7409 N N . ASN B 1 304 ? -12.367 -2.062 11.211 1 95.69 304 ASN B N 1
ATOM 7410 C CA . ASN B 1 304 ? -10.922 -2.166 11.352 1 95.69 304 ASN B CA 1
ATOM 7411 C C . ASN B 1 304 ? -10.195 -1.162 10.453 1 95.69 304 ASN B C 1
ATOM 7413 O O . ASN B 1 304 ? -9.094 -0.717 10.773 1 95.69 304 ASN B O 1
ATOM 7417 N N . LEU B 1 305 ? -10.859 -0.781 9.281 1 98.06 305 LEU B N 1
ATOM 7418 C CA . LEU B 1 305 ? -10.305 0.314 8.492 1 98.06 305 LEU B CA 1
ATOM 7419 C C . LEU B 1 305 ? -10.312 1.614 9.297 1 98.06 305 LEU B C 1
ATOM 7421 O O . LEU B 1 305 ? -9.352 2.383 9.242 1 98.06 305 LEU B O 1
ATOM 7425 N N . GLN B 1 306 ? -11.398 1.849 10 1 98.44 306 GLN B N 1
ATOM 7426 C CA . GLN B 1 306 ? -11.453 3.012 10.875 1 98.44 306 GLN B CA 1
ATOM 7427 C C . GLN B 1 306 ? -10.328 2.984 11.906 1 98.44 306 GLN B C 1
ATOM 7429 O O . GLN B 1 306 ? -9.688 4.008 12.156 1 98.44 306 GLN B O 1
ATOM 7434 N N . GLY B 1 307 ? -10.141 1.807 12.484 1 98.12 307 GLY B N 1
ATOM 7435 C CA . GLY B 1 307 ? -9.031 1.654 13.406 1 98.12 307 GLY B CA 1
ATOM 7436 C C . GLY B 1 307 ? -7.688 1.976 12.789 1 98.12 307 GLY B C 1
ATOM 7437 O O . GLY B 1 307 ? -6.863 2.664 13.391 1 98.12 307 GLY B O 1
ATOM 7438 N N . CYS B 1 308 ? -7.477 1.506 11.586 1 98.12 308 CYS B N 1
ATOM 7439 C CA . CYS B 1 308 ? -6.238 1.753 10.852 1 98.12 308 CYS B CA 1
ATOM 7440 C C . CYS B 1 308 ? -6.035 3.244 10.617 1 98.12 308 CYS B C 1
ATOM 7442 O O . CYS B 1 308 ? -4.938 3.768 10.82 1 98.12 308 CYS B O 1
ATOM 7444 N N . LEU B 1 309 ? -7.062 3.99 10.242 1 98.31 309 LEU B N 1
ATOM 7445 C CA . LEU B 1 309 ? -7.008 5.41 9.914 1 98.31 309 LEU B CA 1
ATOM 7446 C C . LEU B 1 309 ? -6.781 6.246 11.172 1 98.31 309 LEU B C 1
ATOM 7448 O O . LEU B 1 309 ? -6.223 7.344 11.102 1 98.31 309 LEU B O 1
ATOM 7452 N N . LEU B 1 310 ? -7.266 5.715 12.273 1 98.25 310 LEU B N 1
ATOM 7453 C CA . LEU B 1 310 ? -7.047 6.422 13.531 1 98.25 310 LEU B CA 1
ATOM 7454 C C . LEU B 1 310 ? -5.629 6.191 14.047 1 98.25 310 LEU B C 1
ATOM 7456 O O . LEU B 1 310 ? -4.984 7.121 14.539 1 98.25 310 LEU B O 1
ATOM 7460 N N . LEU B 1 311 ? -5.121 5.012 13.914 1 97.06 311 LEU B N 1
ATOM 7461 C CA . LEU B 1 311 ? -3.805 4.656 14.43 1 97.06 311 LEU B CA 1
ATOM 7462 C C . LEU B 1 311 ? -2.707 5.426 13.703 1 97.06 311 LEU B C 1
ATOM 7464 O O . LEU B 1 311 ? -1.595 5.562 14.219 1 97.06 311 LEU B O 1
ATOM 7468 N N . LEU B 1 312 ? -3.027 5.977 12.562 1 95.19 312 LEU B N 1
ATOM 7469 C CA . LEU B 1 312 ? -2.1 6.832 11.828 1 95.19 312 LEU B CA 1
ATOM 7470 C C . LEU B 1 312 ? -1.711 8.047 12.656 1 95.19 312 LEU B C 1
ATOM 7472 O O . LEU B 1 312 ? -0.618 8.594 12.484 1 95.19 312 LEU B O 1
ATOM 7476 N N . HIS B 1 313 ? -2.535 8.398 13.531 1 94.88 313 HIS B N 1
ATOM 7477 C CA . HIS B 1 313 ? -2.381 9.688 14.203 1 94.88 313 HIS B CA 1
ATOM 7478 C C . HIS B 1 313 ? -1.824 9.508 15.609 1 94.88 313 HIS B C 1
ATOM 7480 O O . HIS B 1 313 ? -1.816 10.453 16.406 1 94.88 313 HIS B O 1
ATOM 7486 N N . ILE B 1 314 ? -1.316 8.32 15.883 1 92 314 ILE B N 1
ATOM 7487 C CA . ILE B 1 314 ? -0.695 8.102 17.188 1 92 314 ILE B CA 1
ATOM 7488 C C . ILE B 1 314 ? 0.519 9.008 17.344 1 92 314 ILE B C 1
ATOM 7490 O O . ILE B 1 314 ? 1.198 9.32 16.359 1 92 314 ILE B O 1
ATOM 7494 N N . THR B 1 315 ? 0.747 9.445 18.531 1 88.75 315 THR B N 1
ATOM 7495 C CA . THR B 1 315 ? 1.843 10.367 18.812 1 88.75 315 THR B CA 1
ATOM 7496 C C . THR B 1 315 ? 3.191 9.672 18.656 1 88.75 315 THR B C 1
ATOM 7498 O O . THR B 1 315 ? 3.406 8.578 19.188 1 88.75 315 THR B O 1
ATOM 7501 N N . PRO B 1 316 ? 4 10.266 17.922 1 81.44 316 PRO B N 1
ATOM 7502 C CA . PRO B 1 316 ? 5.328 9.672 17.766 1 81.44 316 PRO B CA 1
ATOM 7503 C C . PRO B 1 316 ? 6.172 9.789 19.047 1 81.44 316 PRO B C 1
ATOM 7505 O O . PRO B 1 316 ? 5.867 10.609 19.906 1 81.44 316 PRO B O 1
ATOM 7508 N N . PRO B 1 317 ? 7.18 9.031 19.078 1 75 317 PRO B N 1
ATOM 7509 C CA . PRO B 1 317 ? 8.086 9.195 20.203 1 75 317 PRO B CA 1
ATOM 7510 C C . PRO B 1 317 ? 8.758 10.57 20.234 1 75 317 PRO B C 1
ATOM 7512 O O . PRO B 1 317 ? 9.055 11.141 19.188 1 75 317 PRO B O 1
ATOM 7515 N N . SER B 1 318 ? 9.039 11.055 21.438 1 70.69 318 SER B N 1
ATOM 7516 C CA . SER B 1 318 ? 9.578 12.398 21.625 1 70.69 318 SER B CA 1
ATOM 7517 C C . SER B 1 318 ? 10.969 12.523 21 1 70.69 318 SER B C 1
ATOM 7519 O O . SER B 1 318 ? 11.398 13.633 20.656 1 70.69 318 SER B O 1
ATOM 7521 N N . ILE B 1 319 ? 11.531 11.422 20.797 1 65.19 319 ILE B N 1
ATOM 7522 C CA . ILE B 1 319 ? 12.914 11.445 20.328 1 65.19 319 ILE B CA 1
ATOM 7523 C C . ILE B 1 319 ? 12.945 11.578 18.812 1 65.19 319 ILE B C 1
ATOM 7525 O O . ILE B 1 319 ? 13.969 11.961 18.234 1 65.19 319 ILE B O 1
ATOM 7529 N N . ASP B 1 320 ? 11.844 11.414 18.172 1 68.44 320 ASP B N 1
ATOM 7530 C CA . ASP B 1 320 ? 11.836 11.359 16.719 1 68.44 320 ASP B CA 1
ATOM 7531 C C . ASP B 1 320 ? 11.852 12.766 16.109 1 68.44 320 ASP B C 1
ATOM 7533 O O . ASP B 1 320 ? 11.023 13.609 16.484 1 68.44 320 ASP B O 1
ATOM 7537 N N . THR B 1 321 ? 12.891 12.945 15.359 1 64.5 321 THR B N 1
ATOM 7538 C CA . THR B 1 321 ? 12.945 14.203 14.617 1 64.5 321 THR B CA 1
ATOM 7539 C C . THR B 1 321 ? 12.555 13.992 13.156 1 64.5 321 THR B C 1
ATOM 7541 O O . THR B 1 321 ? 12.305 14.961 12.438 1 64.5 321 THR B O 1
ATOM 7544 N N . VAL B 1 322 ? 12.539 12.711 12.758 1 67.5 322 VAL B N 1
ATOM 7545 C CA . VAL B 1 322 ? 12.148 12.375 11.391 1 67.5 322 VAL B CA 1
ATOM 7546 C C . VAL B 1 322 ? 10.914 11.477 11.406 1 67.5 322 VAL B C 1
ATOM 7548 O O . VAL B 1 322 ? 10.719 10.695 12.344 1 67.5 322 VAL B O 1
ATOM 7551 N N . GLU B 1 323 ? 10.164 11.641 10.422 1 76.56 323 GLU B N 1
ATOM 7552 C CA . GLU B 1 323 ? 8.938 10.852 10.352 1 76.56 323 GLU B CA 1
ATOM 7553 C C . GLU B 1 323 ? 9.234 9.375 10.148 1 76.56 323 GLU B C 1
ATOM 7555 O O . GLU B 1 323 ? 10.117 9.016 9.359 1 76.56 323 GLU B O 1
ATOM 7560 N N . SER B 1 324 ? 8.594 8.609 10.906 1 80.19 324 SER B N 1
ATOM 7561 C CA . SER B 1 324 ? 8.75 7.164 10.797 1 80.19 324 SER B CA 1
ATOM 7562 C C . SER B 1 324 ? 7.988 6.617 9.594 1 80.19 324 SER B C 1
ATOM 7564 O O . SER B 1 324 ? 6.887 7.074 9.289 1 80.19 324 SER B O 1
ATOM 7566 N N . SER B 1 325 ? 8.617 5.602 8.977 1 89.75 325 SER B N 1
ATOM 7567 C CA . SER B 1 325 ? 7.965 4.984 7.82 1 89.75 325 SER B CA 1
ATOM 7568 C C . SER B 1 325 ? 6.75 4.172 8.242 1 89.75 325 SER B C 1
ATOM 7570 O O . SER B 1 325 ? 5.941 3.77 7.398 1 89.75 325 SER B O 1
ATOM 7572 N N . ALA B 1 326 ? 6.578 3.969 9.539 1 88.25 326 ALA B N 1
ATOM 7573 C CA . ALA B 1 326 ? 5.449 3.193 10.047 1 88.25 326 ALA B CA 1
ATOM 7574 C C . ALA B 1 326 ? 4.121 3.816 9.617 1 88.25 326 ALA B C 1
ATOM 7576 O O . ALA B 1 326 ? 3.162 3.102 9.32 1 88.25 326 ALA B O 1
ATOM 7577 N N . ARG B 1 327 ? 4.078 5.098 9.633 1 91.75 327 ARG B N 1
ATOM 7578 C CA . ARG B 1 327 ? 2.854 5.793 9.25 1 91.75 327 ARG B CA 1
ATOM 7579 C C . ARG B 1 327 ? 2.557 5.598 7.77 1 91.75 327 ARG B C 1
ATOM 7581 O O . ARG B 1 327 ? 1.397 5.449 7.375 1 91.75 327 ARG B O 1
ATOM 7588 N N . LEU B 1 328 ? 3.598 5.637 7.047 1 94.25 328 LEU B N 1
ATOM 7589 C CA . LEU B 1 328 ? 3.447 5.387 5.617 1 94.25 328 LEU B CA 1
ATOM 7590 C C . LEU B 1 328 ? 2.91 3.98 5.363 1 94.25 328 LEU B C 1
ATOM 7592 O O . LEU B 1 328 ? 2.049 3.785 4.504 1 94.25 328 LEU B O 1
ATOM 7596 N N . MET B 1 329 ? 3.385 3.025 6.152 1 95.38 329 MET B N 1
ATOM 7597 C CA . MET B 1 329 ? 2.936 1.641 6.031 1 95.38 329 MET B CA 1
ATOM 7598 C C . MET B 1 329 ? 1.456 1.518 6.383 1 95.38 329 MET B C 1
ATOM 7600 O O . MET B 1 329 ? 0.708 0.82 5.695 1 95.38 329 MET B O 1
ATOM 7604 N N . LEU B 1 330 ? 1.055 2.205 7.379 1 95.75 330 LEU B N 1
ATOM 7605 C CA . LEU B 1 330 ? -0.339 2.146 7.805 1 95.75 330 LEU B CA 1
ATOM 7606 C C . LEU B 1 330 ? -1.256 2.77 6.758 1 95.75 330 LEU B C 1
ATOM 7608 O O . LEU B 1 330 ? -2.342 2.248 6.488 1 95.75 330 LEU B O 1
ATOM 7612 N N . ALA B 1 331 ? -0.839 3.889 6.23 1 96.88 331 ALA B N 1
ATOM 7613 C CA . ALA B 1 331 ? -1.645 4.551 5.207 1 96.88 331 ALA B CA 1
ATOM 7614 C C . ALA B 1 331 ? -1.846 3.646 3.996 1 96.88 331 ALA B C 1
ATOM 7616 O O . ALA B 1 331 ? -2.941 3.586 3.434 1 96.88 331 ALA B O 1
ATOM 7617 N N . THR B 1 332 ? -0.848 2.982 3.605 1 96.19 332 THR B N 1
ATOM 7618 C CA . THR B 1 332 ? -0.94 2.107 2.441 1 96.19 332 THR B CA 1
ATOM 7619 C C . THR B 1 332 ? -1.811 0.892 2.748 1 96.19 332 THR B C 1
ATOM 7621 O O . THR B 1 332 ? -2.523 0.397 1.873 1 96.19 332 THR B O 1
ATOM 7624 N N . GLN B 1 333 ? -1.692 0.38 3.928 1 96.69 333 GLN B N 1
ATOM 7625 C CA . GLN B 1 333 ? -2.562 -0.718 4.336 1 96.69 333 GLN B CA 1
ATOM 7626 C C . GLN B 1 333 ? -4.027 -0.297 4.305 1 96.69 333 GLN B C 1
ATOM 7628 O O . GLN B 1 333 ? -4.898 -1.087 3.934 1 96.69 333 GLN B O 1
ATOM 7633 N N . ALA B 1 334 ? -4.238 0.929 4.742 1 98.19 334 ALA B N 1
ATOM 7634 C CA . ALA B 1 334 ? -5.602 1.446 4.672 1 98.19 334 ALA B CA 1
ATOM 7635 C C . ALA B 1 334 ? -6.105 1.471 3.232 1 98.19 334 ALA B C 1
ATOM 7637 O O . ALA B 1 334 ? -7.254 1.101 2.963 1 98.19 334 ALA B O 1
ATOM 7638 N N . THR B 1 335 ? -5.277 1.88 2.295 1 97.81 335 THR B N 1
ATOM 7639 C CA . THR B 1 335 ? -5.645 1.923 0.884 1 97.81 335 THR B CA 1
ATOM 7640 C C . THR B 1 335 ? -5.945 0.521 0.361 1 97.81 335 THR B C 1
ATOM 7642 O O . THR B 1 335 ? -6.922 0.318 -0.362 1 97.81 335 THR B O 1
ATOM 7645 N N . THR B 1 336 ? -5.133 -0.404 0.735 1 97.56 336 THR B N 1
ATOM 7646 C CA . THR B 1 336 ? -5.316 -1.783 0.296 1 97.56 336 THR B CA 1
ATOM 7647 C C . THR B 1 336 ? -6.621 -2.355 0.839 1 97.56 336 THR B C 1
ATOM 7649 O O . THR B 1 336 ? -7.355 -3.033 0.117 1 97.56 336 THR B O 1
ATOM 7652 N N . ALA B 1 337 ? -6.867 -2.105 2.115 1 97.56 337 ALA B N 1
ATOM 7653 C CA . ALA B 1 337 ? -8.125 -2.553 2.719 1 97.56 337 ALA B CA 1
ATOM 7654 C C . ALA B 1 337 ? -9.32 -1.938 2.006 1 97.56 337 ALA B C 1
ATOM 7656 O O . ALA B 1 337 ? -10.32 -2.621 1.757 1 97.56 337 ALA B O 1
ATOM 7657 N N . ALA B 1 338 ? -9.25 -0.667 1.692 1 98 338 ALA B N 1
ATOM 7658 C CA . ALA B 1 338 ? -10.336 0.024 1.006 1 98 338 ALA B CA 1
ATOM 7659 C C . ALA B 1 338 ? -10.602 -0.598 -0.361 1 98 338 ALA B C 1
ATOM 7661 O O . ALA B 1 338 ? -11.758 -0.767 -0.756 1 98 338 ALA B O 1
ATOM 7662 N N . TYR B 1 339 ? -9.562 -0.972 -1.081 1 96.19 339 TYR B N 1
ATOM 7663 C CA . TYR B 1 339 ? -9.711 -1.617 -2.379 1 96.19 339 TYR B CA 1
ATOM 7664 C C . TYR B 1 339 ? -10.406 -2.971 -2.238 1 96.19 339 TYR B C 1
ATOM 7666 O O . TYR B 1 339 ? -11.297 -3.305 -3.021 1 96.19 339 TYR B O 1
ATOM 7674 N N . ARG B 1 340 ? -9.938 -3.699 -1.236 1 95.94 340 ARG B N 1
ATOM 7675 C CA . ARG B 1 340 ? -10.5 -5.031 -1.025 1 95.94 340 ARG B CA 1
ATOM 7676 C C . ARG B 1 340 ? -11.992 -4.953 -0.722 1 95.94 340 ARG B C 1
ATOM 7678 O O . ARG B 1 340 ? -12.758 -5.844 -1.102 1 95.94 340 ARG B O 1
ATOM 7685 N N . MET B 1 341 ? -12.43 -3.881 -0.096 1 96.25 341 MET B N 1
ATOM 7686 C CA . MET B 1 341 ? -13.828 -3.709 0.305 1 96.25 341 MET B CA 1
ATOM 7687 C C . MET B 1 341 ? -14.625 -3.02 -0.794 1 96.25 341 MET B C 1
ATOM 7689 O O . MET B 1 341 ? -15.844 -2.855 -0.673 1 96.25 341 MET B O 1
ATOM 7693 N N . GLY B 1 342 ? -14.016 -2.578 -1.83 1 95.94 342 GLY B N 1
ATOM 7694 C CA . GLY B 1 342 ? -14.695 -1.941 -2.945 1 95.94 342 GLY B CA 1
ATOM 7695 C C . GLY B 1 342 ? -15.094 -0.506 -2.658 1 95.94 342 GLY B C 1
ATOM 7696 O O . GLY B 1 342 ? -16.062 0.005 -3.236 1 95.94 342 GLY B O 1
ATOM 7697 N N . LEU B 1 343 ? -14.336 0.168 -1.759 1 97.69 343 LEU B N 1
ATOM 7698 C CA . LEU B 1 343 ? -14.703 1.534 -1.402 1 97.69 343 LEU B CA 1
ATOM 7699 C C . LEU B 1 343 ? -14.438 2.49 -2.559 1 97.69 343 LEU B C 1
ATOM 7701 O O . LEU B 1 343 ? -14.953 3.607 -2.582 1 97.69 343 LEU B O 1
ATOM 7705 N N . HIS B 1 344 ? -13.57 2.117 -3.486 1 95.75 344 HIS B N 1
ATOM 7706 C CA . HIS B 1 344 ? -13.234 2.959 -4.629 1 95.75 344 HIS B CA 1
ATOM 7707 C C . HIS B 1 344 ? -14.359 2.971 -5.656 1 95.75 344 HIS B C 1
ATOM 7709 O O . HIS B 1 344 ? -14.25 3.613 -6.703 1 95.75 344 HIS B O 1
ATOM 7715 N N . ARG B 1 345 ? -15.445 2.266 -5.352 1 94.25 345 ARG B N 1
ATOM 7716 C CA . ARG B 1 345 ? -16.625 2.266 -6.199 1 94.25 345 ARG B CA 1
ATOM 7717 C C . ARG B 1 345 ? -17.766 3.031 -5.543 1 94.25 345 ARG B C 1
ATOM 7719 O O . ARG B 1 345 ? -18.016 2.881 -4.348 1 94.25 345 ARG B O 1
ATOM 7726 N N . ASP B 1 346 ? -18.469 3.803 -6.324 1 94.56 346 ASP B N 1
ATOM 7727 C CA . ASP B 1 346 ? -19.531 4.645 -5.797 1 94.56 346 ASP B CA 1
ATOM 7728 C C . ASP B 1 346 ? -20.719 3.799 -5.344 1 94.56 346 ASP B C 1
ATOM 7730 O O . ASP B 1 346 ? -21.344 3.109 -6.152 1 94.56 346 ASP B O 1
ATOM 7734 N N . PRO B 1 347 ? -21.078 3.898 -4.098 1 95.81 347 PRO B N 1
ATOM 7735 C CA . PRO B 1 347 ? -22.141 3.047 -3.576 1 95.81 347 PRO B CA 1
ATOM 7736 C C . PRO B 1 347 ? -23.531 3.654 -3.779 1 95.81 347 PRO B C 1
ATOM 7738 O O . PRO B 1 347 ? -24.547 3.031 -3.434 1 95.81 347 PRO B O 1
ATOM 7741 N N . ASP B 1 348 ? -23.719 4.805 -4.293 1 92.44 348 ASP B N 1
ATOM 7742 C CA . ASP B 1 348 ? -24.984 5.547 -4.328 1 92.44 348 ASP B CA 1
ATOM 7743 C C . ASP B 1 348 ? -26.078 4.723 -4.988 1 92.44 348 ASP B C 1
ATOM 7745 O O . ASP B 1 348 ? -27.234 4.738 -4.535 1 92.44 348 ASP B O 1
ATOM 7749 N N . GLY B 1 349 ? -25.812 4.008 -6.008 1 90.94 349 GLY B N 1
ATOM 7750 C CA . GLY B 1 349 ? -26.812 3.229 -6.715 1 90.94 349 GLY B CA 1
ATOM 7751 C C . GLY B 1 349 ? -26.953 1.813 -6.188 1 90.94 349 GLY B C 1
ATOM 7752 O O . GLY B 1 349 ? -27.75 1.025 -6.707 1 90.94 349 GLY B O 1
ATOM 7753 N N . TRP B 1 350 ? -26.266 1.454 -5.109 1 94.69 350 TRP B N 1
ATOM 7754 C CA . TRP B 1 350 ? -26.266 0.083 -4.609 1 94.69 350 TRP B CA 1
ATOM 7755 C C . TRP B 1 350 ? -27.484 -0.187 -3.738 1 94.69 350 TRP B C 1
ATOM 7757 O O . TRP B 1 350 ? -28 0.723 -3.088 1 94.69 350 TRP B O 1
ATOM 7767 N N . ASN B 1 351 ? -27.938 -1.397 -3.76 1 93.5 351 ASN B N 1
ATOM 7768 C CA . ASN B 1 351 ? -29.031 -1.829 -2.893 1 93.5 351 ASN B CA 1
ATOM 7769 C C . ASN B 1 351 ? -28.516 -2.314 -1.541 1 93.5 351 ASN B C 1
ATOM 7771 O O . ASN B 1 351 ? -28.625 -3.496 -1.215 1 93.5 351 ASN B O 1
ATOM 7775 N N . ILE B 1 352 ? -28 -1.408 -0.768 1 95.12 352 ILE B N 1
ATOM 7776 C CA . ILE B 1 352 ? -27.516 -1.671 0.583 1 95.12 352 ILE B CA 1
ATOM 7777 C C . ILE B 1 352 ? -28.062 -0.612 1.54 1 95.12 352 ILE B C 1
ATOM 7779 O O . ILE B 1 352 ? -28.734 0.336 1.113 1 95.12 352 ILE B O 1
ATOM 7783 N N . ALA B 1 353 ? -27.828 -0.829 2.83 1 93.75 353 ALA B N 1
ATOM 7784 C CA . ALA B 1 353 ? -28.312 0.101 3.84 1 93.75 353 ALA B CA 1
ATOM 7785 C C . ALA B 1 353 ? -27.797 1.512 3.594 1 93.75 353 ALA B C 1
ATOM 7787 O O . ALA B 1 353 ? -26.641 1.689 3.205 1 93.75 353 ALA B O 1
ATOM 7788 N N . SER B 1 354 ? -28.562 2.551 3.85 1 92.69 354 SER B N 1
ATOM 7789 C CA . SER B 1 354 ? -28.203 3.939 3.578 1 92.69 354 SER B CA 1
ATOM 7790 C C . SER B 1 354 ? -27 4.379 4.41 1 92.69 354 SER B C 1
ATOM 7792 O O . SER B 1 354 ? -26.141 5.109 3.922 1 92.69 354 SER B O 1
ATOM 7794 N N . TRP B 1 355 ? -26.984 3.963 5.621 1 93.06 355 TRP B N 1
ATOM 7795 C CA . TRP B 1 355 ? -25.859 4.352 6.461 1 93.06 355 TRP B CA 1
ATOM 7796 C C . TRP B 1 355 ? -24.547 3.811 5.898 1 93.06 355 TRP B C 1
ATOM 7798 O O . TRP B 1 355 ? -23.5 4.461 6 1 93.06 355 TRP B O 1
ATOM 7808 N N . GLU B 1 356 ? -24.625 2.621 5.414 1 96.06 356 GLU B N 1
ATOM 7809 C CA . GLU B 1 356 ? -23.422 1.991 4.895 1 96.06 356 GLU B CA 1
ATOM 7810 C C . GLU B 1 356 ? -22.922 2.701 3.639 1 96.06 356 GLU B C 1
ATOM 7812 O O . GLU B 1 356 ? -21.719 2.785 3.404 1 96.06 356 GLU B O 1
ATOM 7817 N N . LYS B 1 357 ? -23.875 3.156 2.766 1 96.38 357 LYS B N 1
ATOM 7818 C CA . LYS B 1 357 ? -23.484 3.928 1.59 1 96.38 357 LYS B CA 1
ATOM 7819 C C . LYS B 1 357 ? -22.656 5.148 1.983 1 96.38 357 LYS B C 1
ATOM 7821 O O . LYS B 1 357 ? -21.609 5.414 1.394 1 96.38 357 LYS B O 1
ATOM 7826 N N . ILE B 1 358 ? -23.109 5.793 2.986 1 96.62 358 ILE B N 1
ATOM 7827 C CA . ILE B 1 358 ? -22.453 7.012 3.447 1 96.62 358 ILE B CA 1
ATOM 7828 C C . ILE B 1 358 ? -21.125 6.664 4.109 1 96.62 358 ILE B C 1
ATOM 7830 O O . ILE B 1 358 ? -20.125 7.344 3.887 1 96.62 358 ILE B O 1
ATOM 7834 N N . ALA B 1 359 ? -21.094 5.625 4.914 1 96.94 359 ALA B N 1
ATOM 7835 C CA . ALA B 1 359 ? -19.875 5.199 5.59 1 96.94 359 ALA B CA 1
ATOM 7836 C C . ALA B 1 359 ? -18.797 4.824 4.578 1 96.94 359 ALA B C 1
ATOM 7838 O O . ALA B 1 359 ? -17.609 5.145 4.773 1 96.94 359 ALA B O 1
ATOM 7839 N N . ARG B 1 360 ? -19.219 4.145 3.547 1 97.88 360 ARG B N 1
ATOM 7840 C CA . ARG B 1 360 ? -18.266 3.73 2.512 1 97.88 360 ARG B CA 1
ATOM 7841 C C . ARG B 1 360 ? -17.656 4.938 1.807 1 97.88 360 ARG B C 1
ATOM 7843 O O . ARG B 1 360 ? -16.453 4.988 1.588 1 97.88 360 ARG B O 1
ATOM 7850 N N . LYS B 1 361 ? -18.5 5.863 1.45 1 97.88 361 LYS B N 1
ATOM 7851 C CA . LYS B 1 361 ? -18.016 7.082 0.802 1 97.88 361 LYS B CA 1
ATOM 7852 C C . LYS B 1 361 ? -17.094 7.863 1.72 1 97.88 361 LYS B C 1
ATOM 7854 O O . LYS B 1 361 ? -16.016 8.305 1.296 1 97.88 361 LYS B O 1
ATOM 7859 N N . LYS B 1 362 ? -17.469 8.062 2.932 1 97.94 362 LYS B N 1
ATOM 7860 C CA . LYS B 1 362 ? -16.688 8.805 3.914 1 97.94 362 LYS B CA 1
ATOM 7861 C C . LYS B 1 362 ? -15.32 8.148 4.129 1 97.94 362 LYS B C 1
ATOM 7863 O O . LYS B 1 362 ? -14.297 8.836 4.141 1 97.94 362 LYS B O 1
ATOM 7868 N N . LEU B 1 363 ? -15.281 6.859 4.25 1 98.44 363 LEU B N 1
ATOM 7869 C CA . LEU B 1 363 ? -14.031 6.156 4.543 1 98.44 363 LEU B CA 1
ATOM 7870 C C . LEU B 1 363 ? -13.141 6.109 3.309 1 98.44 363 LEU B C 1
ATOM 7872 O O . LEU B 1 363 ? -11.906 6.098 3.43 1 98.44 363 LEU B O 1
ATOM 7876 N N . TRP B 1 364 ? -13.742 6.066 2.115 1 98.44 364 TRP B N 1
ATOM 7877 C CA . TRP B 1 364 ? -12.914 6.172 0.916 1 98.44 364 TRP B CA 1
ATOM 7878 C C . TRP B 1 364 ? -12.133 7.48 0.905 1 98.44 364 TRP B C 1
ATOM 7880 O O . TRP B 1 364 ? -10.922 7.484 0.695 1 98.44 364 TRP B O 1
ATOM 7890 N N . TRP B 1 365 ? -12.82 8.523 1.165 1 98.56 365 TRP B N 1
ATOM 7891 C CA . TRP B 1 365 ? -12.172 9.828 1.071 1 98.56 365 TRP B CA 1
ATOM 7892 C C . TRP B 1 365 ? -11.211 10.039 2.236 1 98.56 365 TRP B C 1
ATOM 7894 O O . TRP B 1 365 ? -10.18 10.695 2.084 1 98.56 365 TRP B O 1
ATOM 7904 N N . ALA B 1 366 ? -11.562 9.477 3.43 1 98.5 366 ALA B N 1
ATOM 7905 C CA . ALA B 1 366 ? -10.578 9.492 4.516 1 98.5 366 ALA B CA 1
ATOM 7906 C C . ALA B 1 366 ? -9.305 8.75 4.117 1 98.5 366 ALA B C 1
ATOM 7908 O O . ALA B 1 366 ? -8.203 9.203 4.418 1 98.5 366 ALA B O 1
ATOM 7909 N N . THR B 1 367 ? -9.469 7.621 3.439 1 98.56 367 THR B N 1
ATOM 7910 C CA . THR B 1 367 ? -8.336 6.844 2.953 1 98.56 367 THR B CA 1
ATOM 7911 C C . THR B 1 367 ? -7.555 7.621 1.897 1 98.56 367 THR B C 1
ATOM 7913 O O . THR B 1 367 ? -6.32 7.602 1.886 1 98.56 367 THR B O 1
ATOM 7916 N N . TYR B 1 368 ? -8.266 8.297 1.021 1 97.81 368 TYR B N 1
ATOM 7917 C CA . TYR B 1 368 ? -7.645 9.133 -0.006 1 97.81 368 TYR B CA 1
ATOM 7918 C C . TYR B 1 368 ? -6.77 10.211 0.62 1 97.81 368 TYR B C 1
ATOM 7920 O O . TYR B 1 368 ? -5.641 10.438 0.175 1 97.81 368 TYR B O 1
ATOM 7928 N N . VAL B 1 369 ? -7.316 10.844 1.643 1 98.06 369 VAL B N 1
ATOM 7929 C CA . VAL B 1 369 ? -6.578 11.898 2.34 1 98.06 369 VAL B CA 1
ATOM 7930 C C . VAL B 1 369 ? -5.336 11.305 2.998 1 98.06 369 VAL B C 1
ATOM 7932 O O . VAL B 1 369 ? -4.242 11.867 2.896 1 98.06 369 VAL B O 1
ATOM 7935 N N . ALA B 1 370 ? -5.504 10.195 3.664 1 97.69 370 ALA B N 1
ATOM 7936 C CA . ALA B 1 370 ? -4.379 9.547 4.332 1 97.69 370 ALA B CA 1
ATOM 7937 C C . ALA B 1 370 ? -3.277 9.195 3.338 1 97.69 370 ALA B C 1
ATOM 7939 O O . ALA B 1 370 ? -2.092 9.391 3.621 1 97.69 370 ALA B O 1
ATOM 7940 N N . ASP B 1 371 ? -3.639 8.672 2.213 1 96.81 371 ASP B N 1
ATOM 7941 C CA . ASP B 1 371 ? -2.68 8.297 1.176 1 96.81 371 ASP B CA 1
ATOM 7942 C C . ASP B 1 371 ? -1.959 9.523 0.627 1 96.81 371 ASP B C 1
ATOM 7944 O O . ASP B 1 371 ? -0.735 9.523 0.483 1 96.81 371 ASP B O 1
ATOM 7948 N N . ALA B 1 372 ? -2.674 10.578 0.322 1 96.44 372 ALA B N 1
ATOM 7949 C CA . ALA B 1 372 ? -2.121 11.797 -0.263 1 96.44 372 ALA B CA 1
ATOM 7950 C C . ALA B 1 372 ? -1.184 12.5 0.716 1 96.44 372 ALA B C 1
ATOM 7952 O O . ALA B 1 372 ? -0.089 12.922 0.341 1 96.44 372 ALA B O 1
ATOM 7953 N N . LEU B 1 373 ? -1.646 12.625 1.938 1 95.31 373 LEU B N 1
ATOM 7954 C CA . LEU B 1 373 ? -0.858 13.367 2.916 1 95.31 373 LEU B CA 1
ATOM 7955 C C . LEU B 1 373 ? 0.369 12.57 3.344 1 95.31 373 LEU B C 1
ATOM 7957 O O . LEU B 1 373 ? 1.422 13.148 3.627 1 95.31 373 LEU B O 1
ATOM 7961 N N . ALA B 1 374 ? 0.204 11.242 3.387 1 95.56 374 ALA B N 1
ATOM 7962 C CA . ALA B 1 374 ? 1.387 10.43 3.65 1 95.56 374 ALA B CA 1
ATOM 7963 C C . ALA B 1 374 ? 2.424 10.594 2.545 1 95.56 374 ALA B C 1
ATOM 7965 O O . ALA B 1 374 ? 3.617 10.75 2.82 1 95.56 374 ALA B O 1
ATOM 7966 N N . ALA B 1 375 ? 1.973 10.547 1.342 1 94.94 375 ALA B N 1
ATOM 7967 C CA . ALA B 1 375 ? 2.871 10.742 0.207 1 94.94 375 ALA B CA 1
ATOM 7968 C C . ALA B 1 375 ? 3.535 12.117 0.271 1 94.94 375 ALA B C 1
ATOM 7970 O O . ALA B 1 375 ? 4.723 12.25 -0.034 1 94.94 375 ALA B O 1
ATOM 7971 N N . GLN B 1 376 ? 2.828 13.109 0.654 1 94.56 376 GLN B N 1
ATOM 7972 C CA . GLN B 1 376 ? 3.348 14.469 0.792 1 94.56 376 GLN B CA 1
ATOM 7973 C C . GLN B 1 376 ? 4.41 14.539 1.887 1 94.56 376 GLN B C 1
ATOM 7975 O O . GLN B 1 376 ? 5.449 15.18 1.706 1 94.56 376 GLN B O 1
ATOM 7980 N N . ALA B 1 377 ? 4.129 13.906 2.953 1 93.62 377 ALA B N 1
ATOM 7981 C CA . ALA B 1 377 ? 5.008 13.969 4.117 1 93.62 377 ALA B CA 1
ATOM 7982 C C . ALA B 1 377 ? 6.348 13.297 3.826 1 93.62 377 ALA B C 1
ATOM 7984 O O . ALA B 1 377 ? 7.395 13.75 4.293 1 93.62 377 ALA B O 1
ATOM 7985 N N . PHE B 1 378 ? 6.32 12.289 3.025 1 93.06 378 PHE B N 1
ATOM 7986 C CA . PHE B 1 378 ? 7.527 11.5 2.838 1 93.06 378 PHE B CA 1
ATOM 7987 C C . PHE B 1 378 ? 8.117 11.734 1.452 1 93.06 378 PHE B C 1
ATOM 7989 O O . PHE B 1 378 ? 9.219 11.266 1.154 1 93.06 378 PHE B O 1
ATOM 7996 N N . GLY B 1 379 ? 7.402 12.43 0.624 1 92.31 379 GLY B N 1
ATOM 7997 C CA . GLY B 1 379 ? 7.867 12.672 -0.734 1 92.31 379 GLY B CA 1
ATOM 7998 C C . GLY B 1 379 ? 7.867 11.422 -1.595 1 92.31 379 GLY B C 1
ATOM 7999 O O . GLY B 1 379 ? 8.75 11.242 -2.436 1 92.31 379 GLY B O 1
ATOM 8000 N N . THR B 1 380 ? 7.035 10.477 -1.286 1 94.12 380 THR B N 1
ATOM 8001 C CA . THR B 1 380 ? 6.922 9.242 -2.049 1 94.12 380 THR B CA 1
ATOM 8002 C C . THR B 1 380 ? 5.734 9.305 -3.008 1 94.12 380 THR B C 1
ATOM 8004 O O . THR B 1 380 ? 4.879 10.188 -2.889 1 94.12 380 THR B O 1
ATOM 8007 N N . PRO B 1 381 ? 5.715 8.398 -3.998 1 92.88 381 PRO B N 1
ATOM 8008 C CA . PRO B 1 381 ? 4.508 8.312 -4.824 1 92.88 381 PRO B CA 1
ATOM 8009 C C . PRO B 1 381 ? 3.283 7.859 -4.027 1 92.88 381 PRO B C 1
ATOM 8011 O O . PRO B 1 381 ? 3.422 7.199 -2.996 1 92.88 381 PRO B O 1
ATOM 8014 N N . TYR B 1 382 ? 2.176 8.281 -4.449 1 93.06 382 TYR B N 1
ATOM 8015 C CA . TYR B 1 382 ? 0.907 7.863 -3.861 1 93.06 382 TYR B CA 1
ATOM 8016 C C . TYR B 1 382 ? 0.498 6.484 -4.363 1 93.06 382 TYR B C 1
ATOM 8018 O O . TYR B 1 382 ? 1.033 5.996 -5.363 1 93.06 382 TYR B O 1
ATOM 8026 N N . HIS B 1 383 ? -0.44 5.844 -3.715 1 94.31 383 HIS B N 1
ATOM 8027 C CA . HIS B 1 383 ? -0.825 4.477 -4.039 1 94.31 383 HIS B CA 1
ATOM 8028 C C . HIS B 1 383 ? -2.188 4.434 -4.719 1 94.31 383 HIS B C 1
ATOM 8030 O O . HIS B 1 383 ? -2.541 3.432 -5.348 1 94.31 383 HIS B O 1
ATOM 8036 N N . ILE B 1 384 ? -2.941 5.484 -4.59 1 93.94 384 ILE B N 1
ATOM 8037 C CA . ILE B 1 384 ? -4.246 5.535 -5.246 1 93.94 384 ILE B CA 1
ATOM 8038 C C . ILE B 1 384 ? -4.113 6.211 -6.609 1 93.94 384 ILE B C 1
ATOM 8040 O O . ILE B 1 384 ? -3.699 7.371 -6.695 1 93.94 384 ILE B O 1
ATOM 8044 N N . GLN B 1 385 ? -4.512 5.5 -7.586 1 82.81 385 GLN B N 1
ATOM 8045 C CA . GLN B 1 385 ? -4.449 6.066 -8.93 1 82.81 385 GLN B CA 1
ATOM 8046 C C . GLN B 1 385 ? -5.719 6.848 -9.258 1 82.81 385 GLN B C 1
ATOM 8048 O O . GLN B 1 385 ? -6.812 6.473 -8.828 1 82.81 385 GLN B O 1
ATOM 8053 N N . ALA B 1 386 ? -5.555 7.879 -10.016 1 76.88 386 ALA B N 1
ATOM 8054 C CA . ALA B 1 386 ? -6.656 8.797 -10.289 1 76.88 386 ALA B CA 1
ATOM 8055 C C . ALA B 1 386 ? -7.695 8.148 -11.203 1 76.88 386 ALA B C 1
ATOM 8057 O O . ALA B 1 386 ? -8.875 8.508 -11.164 1 76.88 386 ALA B O 1
ATOM 8058 N N . ASP B 1 387 ? -7.34 7.145 -11.891 1 78.88 387 ASP B N 1
ATOM 8059 C CA . ASP B 1 387 ? -8.281 6.656 -12.898 1 78.88 387 ASP B CA 1
ATOM 8060 C C . ASP B 1 387 ? -8.836 5.285 -12.516 1 78.88 387 ASP B C 1
ATOM 8062 O O . ASP B 1 387 ? -9.383 4.578 -13.359 1 78.88 387 ASP B O 1
ATOM 8066 N N . VAL B 1 388 ? -8.766 4.988 -11.266 1 83.31 388 VAL B N 1
ATOM 8067 C CA . VAL B 1 388 ? -9.18 3.625 -10.945 1 83.31 388 VAL B CA 1
ATOM 8068 C C . VAL B 1 388 ? -10.359 3.654 -9.977 1 83.31 388 VAL B C 1
ATOM 8070 O O . VAL B 1 388 ? -10.836 2.605 -9.531 1 83.31 388 VAL B O 1
ATOM 8073 N N . TYR B 1 389 ? -10.773 4.824 -9.562 1 90.88 389 TYR B N 1
ATOM 8074 C CA . TYR B 1 389 ? -11.906 4.871 -8.648 1 90.88 389 TYR B CA 1
ATOM 8075 C C . TYR B 1 389 ? -13.039 5.715 -9.227 1 90.88 389 TYR B C 1
ATOM 8077 O O . TYR B 1 389 ? -12.812 6.57 -10.078 1 90.88 389 TYR B O 1
ATOM 8085 N N . SER B 1 390 ? -14.281 5.5 -8.781 1 91.12 390 SER B N 1
ATOM 8086 C CA . SER B 1 390 ? -15.469 6.188 -9.273 1 91.12 390 SER B CA 1
ATOM 8087 C C . SER B 1 390 ? -16.266 6.809 -8.133 1 91.12 390 SER B C 1
ATOM 8089 O O . SER B 1 390 ? -17.344 7.367 -8.352 1 91.12 390 SER B O 1
ATOM 8091 N N . THR B 1 391 ? -15.797 6.668 -6.922 1 94.69 391 THR B N 1
ATOM 8092 C CA . THR B 1 391 ? -16.531 7.156 -5.758 1 94.69 391 THR B CA 1
ATOM 8093 C C . THR B 1 391 ? -16.812 8.648 -5.887 1 94.69 391 THR B C 1
ATOM 8095 O O . THR B 1 391 ? -15.906 9.438 -6.172 1 94.69 391 THR B O 1
ATOM 8098 N N . SER B 1 392 ? -18 9.016 -5.688 1 94.44 392 SER B N 1
ATOM 8099 C CA . SER B 1 392 ? -18.422 10.406 -5.82 1 94.44 392 SER B CA 1
ATOM 8100 C C . SER B 1 392 ? -17.828 11.273 -4.719 1 94.44 392 SER B C 1
ATOM 8102 O O . SER B 1 392 ? -17.391 10.766 -3.68 1 94.44 392 SER B O 1
ATOM 8104 N N . SER B 1 393 ? -17.859 12.523 -4.953 1 95.75 393 SER B N 1
ATOM 8105 C CA . SER B 1 393 ? -17.281 13.461 -3.992 1 95.75 393 SER B CA 1
ATOM 8106 C C . SER B 1 393 ? -18.047 13.438 -2.676 1 95.75 393 SER B C 1
ATOM 8108 O O . SER B 1 393 ? -19.266 13.227 -2.664 1 95.75 393 SER B O 1
ATOM 8110 N N . ILE B 1 394 ? -17.344 13.633 -1.647 1 97.12 394 ILE B N 1
ATOM 8111 C CA . ILE B 1 394 ? -17.969 13.672 -0.327 1 97.12 394 ILE B CA 1
ATOM 8112 C C . ILE B 1 394 ? -18.547 15.062 -0.075 1 97.12 394 ILE B C 1
ATOM 8114 O O . ILE B 1 394 ? -17.953 16.078 -0.472 1 97.12 394 ILE B O 1
ATOM 8118 N N . GLU B 1 395 ? -19.703 15.125 0.466 1 96.44 395 GLU B N 1
ATOM 8119 C CA . GLU B 1 395 ? -20.391 16.375 0.783 1 96.44 395 GLU B CA 1
ATOM 8120 C C . GLU B 1 395 ? -20.578 16.531 2.289 1 96.44 395 GLU B C 1
ATOM 8122 O O . GLU B 1 395 ? -20.422 15.578 3.047 1 96.44 395 GLU B O 1
ATOM 8127 N N . ILE B 1 396 ? -20.938 17.734 2.678 1 95.56 396 ILE B N 1
ATOM 8128 C CA . ILE B 1 396 ? -21.078 18.062 4.09 1 95.56 396 ILE B CA 1
ATOM 8129 C C . ILE B 1 396 ? -22.172 17.188 4.715 1 95.56 396 ILE B C 1
ATOM 8131 O O . ILE B 1 396 ? -22 16.688 5.832 1 95.56 396 ILE B O 1
ATOM 8135 N N . ASP B 1 397 ? -23.188 16.938 4.02 1 94.69 397 ASP B N 1
ATOM 8136 C CA . ASP B 1 397 ? -24.297 16.141 4.535 1 94.69 397 ASP B CA 1
ATOM 8137 C C . ASP B 1 397 ? -23.875 14.703 4.801 1 94.69 397 ASP B C 1
ATOM 8139 O O . ASP B 1 397 ? -24.391 14.062 5.723 1 94.69 397 ASP B O 1
ATOM 8143 N N . ASP B 1 398 ? -23 14.188 3.979 1 95.5 398 ASP B N 1
ATOM 8144 C CA . ASP B 1 398 ? -22.484 12.844 4.203 1 95.5 398 ASP B CA 1
ATOM 8145 C C . ASP B 1 398 ? -21.766 12.75 5.547 1 95.5 398 ASP B C 1
ATOM 8147 O O . ASP B 1 398 ? -21.922 11.773 6.277 1 95.5 398 ASP B O 1
ATOM 8151 N N . VAL B 1 399 ? -21.062 13.781 5.883 1 96 399 VAL B N 1
ATOM 8152 C CA . VAL B 1 399 ? -20.266 13.781 7.102 1 96 399 VAL B CA 1
ATOM 8153 C C . VAL B 1 399 ? -21.156 14.016 8.312 1 96 399 VAL B C 1
ATOM 8155 O O . VAL B 1 399 ? -20.906 13.492 9.398 1 96 399 VAL B O 1
ATOM 8158 N N . LEU B 1 400 ? -22.234 14.75 8.117 1 94.19 400 LEU B N 1
ATOM 8159 C CA . LEU B 1 400 ? -23.156 15.078 9.203 1 94.19 400 LEU B CA 1
ATOM 8160 C C . LEU B 1 400 ? -24.031 13.883 9.562 1 94.19 400 LEU B C 1
ATOM 8162 O O . LEU B 1 400 ? -24.656 13.859 10.617 1 94.19 400 LEU B O 1
ATOM 8166 N N . PHE B 1 401 ? -23.969 12.953 8.664 1 92.31 401 PHE B N 1
ATOM 8167 C CA . PHE B 1 401 ? -24.812 11.789 8.883 1 92.31 401 PHE B CA 1
ATOM 8168 C C . PHE B 1 401 ? -24.453 11.086 10.18 1 92.31 401 PHE B C 1
ATOM 8170 O O . PHE B 1 401 ? -23.266 10.812 10.438 1 92.31 401 PHE B O 1
ATOM 8177 N N . ASP B 1 402 ? -25.391 10.828 11.078 1 89.69 402 ASP B N 1
ATOM 8178 C CA . ASP B 1 402 ? -25.297 10.039 12.312 1 89.69 402 ASP B CA 1
ATOM 8179 C C . ASP B 1 402 ? -24.438 10.75 13.352 1 89.69 402 ASP B C 1
ATOM 8181 O O . ASP B 1 402 ? -23.844 10.109 14.219 1 89.69 402 ASP B O 1
ATOM 8185 N N . GLU B 1 403 ? -24.234 12.086 13.258 1 91.69 403 GLU B N 1
ATOM 8186 C CA . GLU B 1 403 ? -23.469 12.867 14.227 1 91.69 403 GLU B CA 1
ATOM 8187 C C . GLU B 1 403 ? -24.328 13.266 15.414 1 91.69 403 GLU B C 1
ATOM 8189 O O . GLU B 1 403 ? -23.812 13.648 16.469 1 91.69 403 GLU B O 1
ATOM 8194 N N . ASP B 1 404 ? -25.562 13.094 15.273 1 87.06 404 ASP B N 1
ATOM 8195 C CA . ASP B 1 404 ? -26.469 13.391 16.391 1 87.06 404 ASP B CA 1
ATOM 8196 C C . ASP B 1 404 ? -26.5 12.242 17.391 1 87.06 404 ASP B C 1
ATOM 8198 O O . ASP B 1 404 ? -26.703 11.086 17.016 1 87.06 404 ASP B O 1
ATOM 8202 N N . VAL B 1 405 ? -26.328 12.609 18.625 1 87.56 405 VAL B N 1
ATOM 8203 C CA . VAL B 1 405 ? -26.281 11.602 19.688 1 87.56 405 VAL B CA 1
ATOM 8204 C C . VAL B 1 405 ? -27.594 11.602 20.453 1 87.56 405 VAL B C 1
ATOM 8206 O O . VAL B 1 405 ? -28.016 12.625 21 1 87.56 405 VAL B O 1
ATOM 8209 N N . PRO B 1 406 ? -28.141 10.492 20.531 1 85.44 406 PRO B N 1
ATOM 8210 C CA . PRO B 1 406 ? -29.359 10.406 21.359 1 85.44 406 PRO B CA 1
ATOM 8211 C C . PRO B 1 406 ? -29.109 10.742 22.828 1 85.44 406 PRO B C 1
ATOM 8213 O O . PRO B 1 406 ? -27.969 10.617 23.297 1 85.44 406 PRO B O 1
ATOM 8216 N N . SER B 1 407 ? -30.094 11.07 23.547 1 84.44 407 SER B N 1
ATOM 8217 C CA . SER B 1 407 ? -30 11.562 24.906 1 84.44 407 SER B CA 1
ATOM 8218 C C . SER B 1 407 ? -29.375 10.516 25.828 1 84.44 407 SER B C 1
ATOM 8220 O O . SER B 1 407 ? -28.578 10.859 26.719 1 84.44 407 SER B O 1
ATOM 8222 N N . HIS B 1 408 ? -29.656 9.281 25.578 1 85 408 HIS B N 1
ATOM 8223 C CA . HIS B 1 408 ? -29.203 8.234 26.484 1 85 408 HIS B CA 1
ATOM 8224 C C . HIS B 1 408 ? -27.719 7.938 26.297 1 85 408 HIS B C 1
ATOM 8226 O O . HIS B 1 408 ? -27.094 7.289 27.125 1 85 408 HIS B O 1
ATOM 8232 N N . LEU B 1 409 ? -27.156 8.461 25.234 1 88.75 409 LEU B N 1
ATOM 8233 C CA . LEU B 1 409 ? -25.75 8.242 24.953 1 88.75 409 LEU B CA 1
ATOM 8234 C C . LEU B 1 409 ? -24.938 9.516 25.172 1 88.75 409 LEU B C 1
ATOM 8236 O O . LEU B 1 409 ? -23.719 9.523 24.984 1 88.75 409 LEU B O 1
ATOM 8240 N N . GLN B 1 410 ? -25.484 10.562 25.625 1 83.44 410 GLN B N 1
ATOM 8241 C CA . GLN B 1 410 ? -24.859 11.875 25.75 1 83.44 410 GLN B CA 1
ATOM 8242 C C . GLN B 1 410 ? -23.734 11.844 26.797 1 83.44 410 GLN B C 1
ATOM 8244 O O . GLN B 1 410 ? -22.797 12.648 26.719 1 83.44 410 GLN B O 1
ATOM 8249 N N . HIS B 1 411 ? -23.875 10.922 27.656 1 81.94 411 HIS B N 1
ATOM 8250 C CA . HIS B 1 411 ? -22.828 10.812 28.672 1 81.94 411 HIS B CA 1
ATOM 8251 C C . HIS B 1 411 ? -21.5 10.367 28.062 1 81.94 411 HIS B C 1
ATOM 8253 O O . HIS B 1 411 ? -20.453 10.57 28.656 1 81.94 411 HIS B O 1
ATOM 8259 N N . LEU B 1 412 ? -21.578 9.766 26.906 1 84.5 412 LEU B N 1
ATOM 8260 C CA . LEU B 1 412 ? -20.375 9.297 26.219 1 84.5 412 LEU B CA 1
ATOM 8261 C C . LEU B 1 412 ? -19.891 10.328 25.219 1 84.5 412 LEU B C 1
ATOM 8263 O O . LEU B 1 412 ? -18.844 10.141 24.578 1 84.5 412 LEU B O 1
ATOM 8267 N N . ALA B 1 413 ? -20.766 11.281 25.031 1 78.75 413 ALA B N 1
ATOM 8268 C CA . ALA B 1 413 ? -20.406 12.328 24.078 1 78.75 413 ALA B CA 1
ATOM 8269 C C . ALA B 1 413 ? -20.469 13.711 24.719 1 78.75 413 ALA B C 1
ATOM 8271 O O . ALA B 1 413 ? -21.156 13.891 25.734 1 78.75 413 ALA B O 1
ATOM 8272 N N . SER B 1 414 ? -19.469 14.523 24.625 1 63.81 414 SER B N 1
ATOM 8273 C CA . SER B 1 414 ? -19.562 15.844 25.234 1 63.81 414 SER B CA 1
ATOM 8274 C C . SER B 1 414 ? -20.797 16.594 24.75 1 63.81 414 SER B C 1
ATOM 8276 O O . SER B 1 414 ? -21.297 16.328 23.656 1 63.81 414 SER B O 1
ATOM 8278 N N . GLU B 1 415 ? -21.469 17.281 25.719 1 55.91 415 GLU B N 1
ATOM 8279 C CA . GLU B 1 415 ? -22.656 18.078 25.438 1 55.91 415 GLU B CA 1
ATOM 8280 C C . GLU B 1 415 ? -22.531 18.781 24.094 1 55.91 415 GLU B C 1
ATOM 8282 O O . GLU B 1 415 ? -21.469 19.297 23.734 1 55.91 415 GLU B O 1
ATOM 8287 N N . ASP B 1 416 ? -23.281 18.281 23.062 1 54.78 416 ASP B N 1
ATOM 8288 C CA . ASP B 1 416 ? -23.438 18.641 21.656 1 54.78 416 ASP B CA 1
ATOM 8289 C C . ASP B 1 416 ? -23.359 20.156 21.453 1 54.78 416 ASP B C 1
ATOM 8291 O O . ASP B 1 416 ? -24.25 20.734 20.828 1 54.78 416 ASP B O 1
ATOM 8295 N N . THR B 1 417 ? -22.656 20.953 22.297 1 51.88 417 THR B N 1
ATOM 8296 C CA . THR B 1 417 ? -22.766 22.406 22.125 1 51.88 417 THR B CA 1
ATOM 8297 C C . THR B 1 417 ? -22.016 22.859 20.859 1 51.88 417 THR B C 1
ATOM 8299 O O . THR B 1 417 ? -22.156 24 20.438 1 51.88 417 THR B O 1
ATOM 8302 N N . THR B 1 418 ? -21.266 21.984 20.312 1 59.88 418 THR B N 1
ATOM 8303 C CA . THR B 1 418 ? -20.422 22.531 19.25 1 59.88 418 THR B CA 1
ATOM 8304 C C . THR B 1 418 ? -21 22.188 17.875 1 59.88 418 THR B C 1
ATOM 8306 O O . THR B 1 418 ? -21.688 21.188 17.719 1 59.88 418 THR B O 1
ATOM 8309 N N . SER B 1 419 ? -21.062 23.219 17.125 1 68.25 419 SER B N 1
ATOM 8310 C CA . SER B 1 419 ? -21.562 23.109 15.75 1 68.25 419 SER B CA 1
ATOM 8311 C C . SER B 1 419 ? -20.953 21.906 15.039 1 68.25 419 SER B C 1
ATOM 8313 O O . SER B 1 419 ? -19.75 21.672 15.109 1 68.25 419 SER B O 1
ATOM 8315 N N . LYS B 1 420 ? -21.828 21.047 14.609 1 83.56 420 LYS B N 1
ATOM 8316 C CA . LYS B 1 420 ? -21.453 19.875 13.844 1 83.56 420 LYS B CA 1
ATOM 8317 C C . LYS B 1 420 ? -21.125 20.234 12.398 1 83.56 420 LYS B C 1
ATOM 8319 O O . LYS B 1 420 ? -20.484 19.469 11.68 1 83.56 420 LYS B O 1
ATOM 8324 N N . LEU B 1 421 ? -21.5 21.359 12.008 1 87.5 421 LEU B N 1
ATOM 8325 C CA . LEU B 1 421 ? -21.328 21.781 10.625 1 87.5 421 LEU B CA 1
ATOM 8326 C C . LEU B 1 421 ? -19.859 22.109 10.328 1 87.5 421 LEU B C 1
ATOM 8328 O O . LEU B 1 421 ? -19.359 21.781 9.258 1 87.5 421 LEU B O 1
ATOM 8332 N N . GLU B 1 422 ? -19.25 22.688 11.289 1 90.31 422 GLU B N 1
ATOM 8333 C CA . GLU B 1 422 ? -17.875 23.125 11.086 1 90.31 422 GLU B CA 1
ATOM 8334 C C . GLU B 1 422 ? -16.938 21.938 10.883 1 90.31 422 GLU B C 1
ATOM 8336 O O . GLU B 1 422 ? -16.156 21.906 9.938 1 90.31 422 GLU B O 1
ATOM 8341 N N . PRO B 1 423 ? -17.078 20.922 11.766 1 92.31 423 PRO B N 1
ATOM 8342 C CA . PRO B 1 423 ? -16.234 19.734 11.531 1 92.31 423 PRO B CA 1
ATOM 8343 C C . PRO B 1 423 ? -16.5 19.094 10.18 1 92.31 423 PRO B C 1
ATOM 8345 O O . PRO B 1 423 ? -15.562 18.641 9.516 1 92.31 423 PRO B O 1
ATOM 8348 N 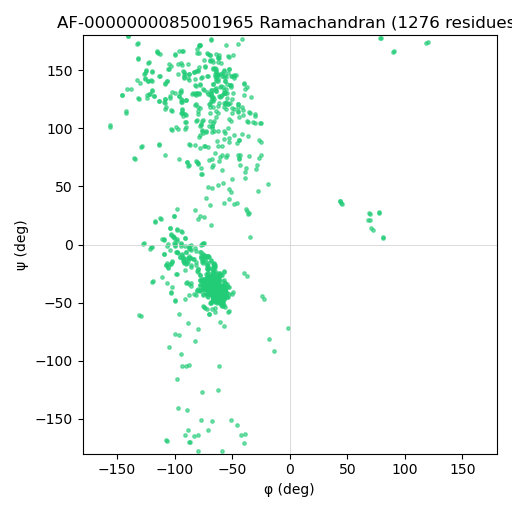N . ALA B 1 424 ? -17.688 19.047 9.766 1 94.88 424 ALA B N 1
ATOM 8349 C CA . ALA B 1 424 ? -18.047 18.438 8.484 1 94.88 424 ALA B CA 1
ATOM 8350 C C . ALA B 1 424 ? -17.469 19.25 7.324 1 94.88 424 ALA B C 1
ATOM 8352 O O . ALA B 1 424 ? -16.906 18.672 6.383 1 94.88 424 ALA B O 1
ATOM 8353 N N . ALA B 1 425 ? -17.625 20.547 7.414 1 94.69 425 ALA B N 1
ATOM 8354 C CA . ALA B 1 425 ? -17.078 21.422 6.375 1 94.69 425 ALA B CA 1
ATOM 8355 C C . ALA B 1 425 ? -15.555 21.312 6.316 1 94.69 425 ALA B C 1
ATOM 8357 O O . ALA B 1 425 ? -14.961 21.344 5.23 1 94.69 425 ALA B O 1
ATOM 8358 N N . ARG B 1 426 ? -14.969 21.281 7.465 1 95.44 426 ARG B N 1
ATOM 8359 C CA . ARG B 1 426 ? -13.523 21.156 7.547 1 95.44 426 ARG B CA 1
ATOM 8360 C C . ARG B 1 426 ? -13.039 19.875 6.895 1 95.44 426 ARG B C 1
ATOM 8362 O O . ARG B 1 426 ? -12.023 19.859 6.188 1 95.44 426 ARG B O 1
ATOM 8369 N N . PHE B 1 427 ? -13.758 18.797 7.168 1 96.75 427 PHE B N 1
ATOM 8370 C CA . PHE B 1 427 ? -13.375 17.516 6.57 1 96.75 427 PHE B CA 1
ATOM 8371 C C . PHE B 1 427 ? -13.438 17.594 5.047 1 96.75 427 PHE B C 1
ATOM 8373 O O . PHE B 1 427 ? -12.523 17.141 4.359 1 96.75 427 PHE B O 1
ATOM 8380 N N . VAL B 1 428 ? -14.453 18.141 4.488 1 97 428 VAL B N 1
ATOM 8381 C CA . VAL B 1 428 ? -14.625 18.266 3.045 1 97 428 VAL B CA 1
ATOM 8382 C C . VAL B 1 428 ? -13.516 19.141 2.467 1 97 428 VAL B C 1
ATOM 8384 O O . VAL B 1 428 ? -12.953 18.812 1.415 1 97 428 VAL B O 1
ATOM 8387 N N . ALA B 1 429 ? -13.211 20.219 3.166 1 96.38 429 ALA B N 1
ATOM 8388 C CA . ALA B 1 429 ? -12.133 21.094 2.721 1 96.38 429 ALA B CA 1
ATOM 8389 C C . ALA B 1 429 ? -10.789 20.359 2.713 1 96.38 429 ALA B C 1
ATOM 8391 O O . ALA B 1 429 ? -9.961 20.578 1.825 1 96.38 429 ALA B O 1
ATOM 8392 N N . THR B 1 430 ? -10.617 19.531 3.73 1 97.12 430 THR B N 1
ATOM 8393 C CA . THR B 1 430 ? -9.391 18.75 3.816 1 97.12 430 THR B CA 1
ATOM 8394 C C . THR B 1 430 ? -9.281 17.781 2.643 1 97.12 430 THR B C 1
ATOM 8396 O O . THR B 1 430 ? -8.203 17.578 2.086 1 97.12 430 THR B O 1
ATOM 8399 N N . VAL B 1 431 ? -10.344 17.141 2.271 1 97.38 431 VAL B N 1
ATOM 8400 C CA . VAL B 1 431 ? -10.383 16.234 1.139 1 97.38 431 VAL B CA 1
ATOM 8401 C C . VAL B 1 431 ? -10.016 16.969 -0.143 1 97.38 431 VAL B C 1
ATOM 8403 O O . VAL B 1 431 ? -9.219 16.484 -0.944 1 97.38 431 VAL B O 1
ATOM 8406 N N . ASN B 1 432 ? -10.57 18.109 -0.329 1 95.62 432 ASN B N 1
ATOM 8407 C CA . ASN B 1 432 ? -10.297 18.906 -1.521 1 95.62 432 ASN B CA 1
ATOM 8408 C C . ASN B 1 432 ? -8.828 19.312 -1.593 1 95.62 432 ASN B C 1
ATOM 8410 O O . ASN B 1 432 ? -8.219 19.297 -2.666 1 95.62 432 ASN B O 1
ATOM 8414 N N . LEU B 1 433 ? -8.359 19.719 -0.474 1 96.62 433 LEU B N 1
ATOM 8415 C CA . LEU B 1 433 ? -6.949 20.094 -0.429 1 96.62 433 LEU B CA 1
ATOM 8416 C C . LEU B 1 433 ? -6.055 18.906 -0.735 1 96.62 433 LEU B C 1
ATOM 8418 O O . LEU B 1 433 ? -5.02 19.047 -1.393 1 96.62 433 LEU B O 1
ATOM 8422 N N . ALA B 1 434 ? -6.43 17.75 -0.209 1 96.88 434 ALA B N 1
ATOM 8423 C CA . ALA B 1 434 ? -5.668 16.531 -0.481 1 96.88 434 ALA B CA 1
ATOM 8424 C C . ALA B 1 434 ? -5.648 16.219 -1.975 1 96.88 434 ALA B C 1
ATOM 8426 O O . ALA B 1 434 ? -4.637 15.75 -2.504 1 96.88 434 ALA B O 1
ATOM 8427 N N . ARG B 1 435 ? -6.699 16.469 -2.664 1 95.25 435 ARG B N 1
ATOM 8428 C CA . ARG B 1 435 ? -6.773 16.25 -4.105 1 95.25 435 ARG B CA 1
ATOM 8429 C C . ARG B 1 435 ? -5.812 17.172 -4.844 1 95.25 435 ARG B C 1
ATOM 8431 O O . ARG B 1 435 ? -5.137 16.75 -5.785 1 95.25 435 ARG B O 1
ATOM 8438 N N . ILE B 1 436 ? -5.742 18.375 -4.426 1 96.25 436 ILE B N 1
ATOM 8439 C CA . ILE B 1 436 ? -4.828 19.344 -5.027 1 96.25 436 ILE B CA 1
ATOM 8440 C C . ILE B 1 436 ? -3.387 18.938 -4.742 1 96.25 436 ILE B C 1
ATOM 8442 O O . ILE B 1 436 ? -2.539 18.953 -5.637 1 96.25 436 ILE B O 1
ATOM 8446 N N . SER B 1 437 ? -3.188 18.609 -3.488 1 96.12 437 SER B N 1
ATOM 8447 C CA . SER B 1 437 ? -1.849 18.203 -3.082 1 96.12 437 SER B CA 1
ATOM 8448 C C . SER B 1 437 ? -1.353 17.031 -3.92 1 96.12 437 SER B C 1
ATOM 8450 O O . SER B 1 437 ? -0.173 16.969 -4.273 1 96.12 437 SER B O 1
ATOM 8452 N N . ARG B 1 438 ? -2.162 16.156 -4.219 1 93.88 438 ARG B N 1
ATOM 8453 C CA . ARG B 1 438 ? -1.799 14.992 -5.016 1 93.88 438 ARG B CA 1
ATOM 8454 C C . ARG B 1 438 ? -1.364 15.406 -6.418 1 93.88 438 ARG B C 1
ATOM 8456 O O . ARG B 1 438 ? -0.407 14.852 -6.965 1 93.88 438 ARG B O 1
ATOM 8463 N N . GLN B 1 439 ? -2.049 16.281 -7.023 1 93 439 GLN B N 1
ATOM 8464 C CA . GLN B 1 439 ? -1.681 16.766 -8.344 1 93 439 GLN B CA 1
ATOM 8465 C C . GLN B 1 439 ? -0.296 17.406 -8.328 1 93 439 GLN B C 1
ATOM 8467 O O . GLN B 1 439 ? 0.506 17.203 -9.234 1 93 439 GLN B O 1
ATOM 8472 N N . ILE B 1 440 ? -0.082 18.141 -7.305 1 95.19 440 ILE B N 1
ATOM 8473 C CA . ILE B 1 440 ? 1.202 18.812 -7.176 1 95.19 440 ILE B CA 1
ATOM 8474 C C . ILE B 1 440 ? 2.314 17.781 -6.996 1 95.19 440 ILE B C 1
ATOM 8476 O O . ILE B 1 440 ? 3.385 17.906 -7.594 1 95.19 440 ILE B O 1
ATOM 8480 N N . LEU B 1 441 ? 2.025 16.828 -6.129 1 93 441 LEU B N 1
ATOM 8481 C CA . LEU B 1 441 ? 2.992 15.758 -5.895 1 93 441 LEU B CA 1
ATOM 8482 C C . LEU B 1 441 ? 3.33 15.031 -7.191 1 93 441 LEU B C 1
ATOM 8484 O O . LEU B 1 441 ? 4.492 14.703 -7.441 1 93 441 LEU B O 1
ATOM 8488 N N . HIS B 1 442 ? 2.332 14.797 -7.977 1 89.19 442 HIS B N 1
ATOM 8489 C CA . HIS B 1 442 ? 2.531 14.133 -9.266 1 89.19 442 HIS B CA 1
ATOM 8490 C C . HIS B 1 442 ? 3.469 14.945 -10.156 1 89.19 442 HIS B C 1
ATOM 8492 O O . HIS B 1 442 ? 4.359 14.383 -10.797 1 89.19 442 HIS B O 1
ATOM 8498 N N . LEU B 1 443 ? 3.301 16.172 -10.172 1 88.94 443 LEU B N 1
ATOM 8499 C CA . LEU B 1 443 ? 4.141 17.062 -10.969 1 88.94 443 LEU B CA 1
ATOM 8500 C C . LEU B 1 443 ? 5.574 17.078 -10.445 1 88.94 443 LEU B C 1
ATOM 8502 O O . LEU B 1 443 ? 6.527 17.094 -11.227 1 88.94 443 LEU B O 1
ATOM 8506 N N . SER B 1 444 ? 5.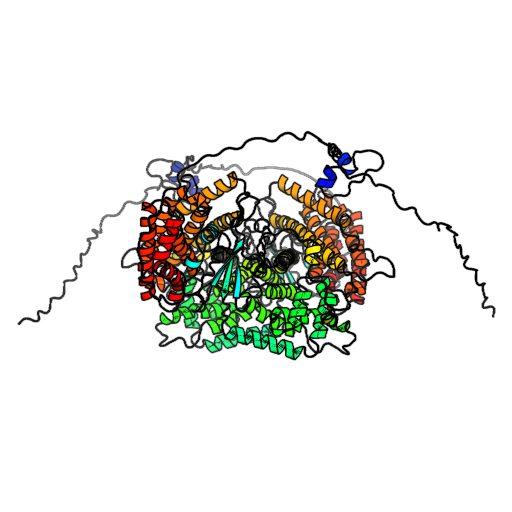656 17.094 -9.148 1 90.19 444 SER B N 1
ATOM 8507 C CA . SER B 1 444 ? 6.977 17.109 -8.523 1 90.19 444 SER B CA 1
ATOM 8508 C C . SER B 1 444 ? 7.746 15.828 -8.812 1 90.19 444 SER B C 1
ATOM 8510 O O . SER B 1 444 ? 8.953 15.859 -9.062 1 90.19 444 SER B O 1
ATOM 8512 N N . LEU B 1 445 ? 7.098 14.734 -8.781 1 87.5 445 LEU B N 1
ATOM 8513 C CA . LEU B 1 445 ? 7.75 13.438 -8.945 1 87.5 445 LEU B CA 1
ATOM 8514 C C . LEU B 1 445 ? 8.102 13.195 -10.406 1 87.5 445 LEU B C 1
ATOM 8516 O O . LEU B 1 445 ? 9.062 12.477 -10.703 1 87.5 445 LEU B O 1
ATOM 8520 N N . LYS B 1 446 ? 7.359 13.734 -11.312 1 81.62 446 LYS B N 1
ATOM 8521 C CA . LYS B 1 446 ? 7.586 13.531 -12.742 1 81.62 446 LYS B CA 1
ATOM 8522 C C . LYS B 1 446 ? 8.836 14.281 -13.211 1 81.62 446 LYS B C 1
ATOM 8524 O O . LYS B 1 446 ? 9.391 13.977 -14.266 1 81.62 446 LYS B O 1
ATOM 8529 N N . ARG B 1 447 ? 9.258 15.188 -12.469 1 74.12 447 ARG B N 1
ATOM 8530 C CA . ARG B 1 447 ? 10.453 15.945 -12.836 1 74.12 447 ARG B CA 1
ATOM 8531 C C . ARG B 1 447 ? 11.656 15.023 -12.992 1 74.12 447 ARG B C 1
ATOM 8533 O O . ARG B 1 447 ? 12.562 15.305 -13.773 1 74.12 447 ARG B O 1
ATOM 8540 N N . ASP B 1 448 ? 11.617 13.914 -12.305 1 70.12 448 ASP B N 1
ATOM 8541 C CA . ASP B 1 448 ? 12.766 13.016 -12.266 1 70.12 448 ASP B CA 1
ATOM 8542 C C . ASP B 1 448 ? 12.594 11.867 -13.266 1 70.12 448 ASP B C 1
ATOM 8544 O O . ASP B 1 448 ? 13.398 10.938 -13.289 1 70.12 448 ASP B O 1
ATOM 8548 N N . ILE B 1 449 ? 11.477 11.969 -14.039 1 73.75 449 ILE B N 1
ATOM 8549 C CA . ILE B 1 449 ? 11.234 10.883 -14.984 1 73.75 449 ILE B CA 1
ATOM 8550 C C . ILE B 1 449 ? 11.359 11.398 -16.406 1 73.75 449 ILE B C 1
ATOM 8552 O O . ILE B 1 449 ? 10.773 12.43 -16.766 1 73.75 449 ILE B O 1
ATOM 8556 N N . PRO B 1 450 ? 12.156 10.891 -17.203 1 62.41 450 PRO B N 1
ATOM 8557 C CA . PRO B 1 450 ? 12.461 11.391 -18.531 1 62.41 450 PRO B CA 1
ATOM 8558 C C . PRO B 1 450 ? 11.219 11.508 -19.422 1 62.41 450 PRO B C 1
ATOM 8560 O O . PRO B 1 450 ? 11.203 12.281 -20.375 1 62.41 450 PRO B O 1
ATOM 8563 N N . MET B 1 451 ? 10.117 10.812 -19.234 1 59.75 451 MET B N 1
ATOM 8564 C CA . MET B 1 451 ? 8.992 10.906 -20.156 1 59.75 451 MET B CA 1
ATOM 8565 C C . MET B 1 451 ? 8.07 12.055 -19.781 1 59.75 451 MET B C 1
ATOM 8567 O O . MET B 1 451 ? 7.109 11.867 -19.031 1 59.75 451 MET B O 1
ATOM 8571 N N . PRO B 1 452 ? 8.531 13.25 -20.359 1 60.75 452 PRO B N 1
ATOM 8572 C CA . PRO B 1 452 ? 7.863 14.469 -19.891 1 60.75 452 PRO B CA 1
ATOM 8573 C C . PRO B 1 452 ? 6.434 14.594 -20.422 1 60.75 452 PRO B C 1
ATOM 8575 O O . PRO B 1 452 ? 6.113 14.031 -21.469 1 60.75 452 PRO B O 1
ATOM 8578 N N . LEU B 1 453 ? 5.504 14.867 -19.625 1 63.59 453 LEU B N 1
ATOM 8579 C CA . LEU B 1 453 ? 4.191 15.359 -20.031 1 63.59 453 LEU B CA 1
ATOM 8580 C C . LEU B 1 453 ? 4.32 16.375 -21.172 1 63.59 453 LEU B C 1
ATOM 8582 O O . LEU B 1 453 ? 5.281 17.141 -21.219 1 63.59 453 LEU B O 1
ATOM 8586 N N . ALA B 1 454 ? 3.391 16.172 -22.031 1 69.81 454 ALA B N 1
ATOM 8587 C CA . ALA B 1 454 ? 3.33 17.219 -23.062 1 69.81 454 ALA B CA 1
ATOM 8588 C C . ALA B 1 454 ? 3.271 18.594 -22.422 1 69.81 454 ALA B C 1
ATOM 8590 O O . ALA B 1 454 ? 2.619 18.797 -21.391 1 69.81 454 ALA B O 1
ATOM 8591 N N . VAL B 1 455 ? 3.977 19.5 -22.938 1 73.62 455 VAL B N 1
ATOM 8592 C CA . VAL B 1 455 ? 4.141 20.859 -22.391 1 73.62 455 VAL B CA 1
ATOM 8593 C C . VAL B 1 455 ? 2.77 21.5 -22.188 1 73.62 455 VAL B C 1
ATOM 8595 O O . VAL B 1 455 ? 2.525 22.141 -21.172 1 73.62 455 VAL B O 1
ATOM 8598 N N . GLU B 1 456 ? 1.978 21.266 -23.156 1 76.12 456 GLU B N 1
ATOM 8599 C CA . GLU B 1 456 ? 0.657 21.875 -23.078 1 76.12 456 GLU B CA 1
ATOM 8600 C C . GLU B 1 456 ? -0.155 21.297 -21.922 1 76.12 456 GLU B C 1
ATOM 8602 O O . GLU B 1 456 ? -0.845 22.031 -21.203 1 76.12 456 GLU B O 1
ATOM 8607 N N . ASP B 1 457 ? -0.056 20.047 -21.766 1 78.56 457 ASP B N 1
ATOM 8608 C CA . ASP B 1 457 ? -0.784 19.375 -20.703 1 78.56 457 ASP B CA 1
ATOM 8609 C C . ASP B 1 457 ? -0.259 19.781 -19.328 1 78.56 457 ASP B C 1
ATOM 8611 O O . ASP B 1 457 ? -1.035 19.969 -18.391 1 78.56 457 ASP B O 1
ATOM 8615 N N . MET B 1 458 ? 0.918 20 -19.312 1 81.12 458 MET B N 1
ATOM 8616 C CA . MET B 1 458 ? 1.543 20.438 -18.062 1 81.12 458 MET B CA 1
ATOM 8617 C C . MET B 1 458 ? 1.107 21.844 -17.688 1 81.12 458 MET B C 1
ATOM 8619 O O . MET B 1 458 ? 0.809 22.125 -16.531 1 81.12 458 MET B O 1
ATOM 8623 N N . GLN B 1 459 ? 1.052 22.719 -18.672 1 85.5 459 GLN B N 1
ATOM 8624 C CA . GLN B 1 459 ? 0.67 24.094 -18.422 1 85.5 459 GLN B CA 1
ATOM 8625 C C . GLN B 1 459 ? -0.787 24.203 -17.984 1 85.5 459 GLN B C 1
ATOM 8627 O O . GLN B 1 459 ? -1.119 24.984 -17.094 1 85.5 459 GLN B O 1
ATOM 8632 N N . ARG B 1 460 ? -1.516 23.359 -18.609 1 87.25 460 ARG B N 1
ATOM 8633 C CA . ARG B 1 460 ? -2.924 23.344 -18.219 1 87.25 460 ARG B CA 1
ATOM 8634 C C . ARG B 1 460 ? -3.088 22.891 -16.766 1 87.25 460 ARG B C 1
ATOM 8636 O O . ARG B 1 460 ? -3.887 23.469 -16.031 1 87.25 460 ARG B O 1
ATOM 8643 N N . LEU B 1 461 ? -2.377 21.938 -16.453 1 87.94 461 LEU B N 1
ATOM 8644 C CA . LEU B 1 461 ? -2.434 21.422 -15.086 1 87.94 461 LEU B CA 1
ATOM 8645 C C . LEU B 1 461 ? -1.94 22.469 -14.094 1 87.94 461 LEU B C 1
ATOM 8647 O O . LEU B 1 461 ? -2.551 22.672 -13.039 1 87.94 461 LEU B O 1
ATOM 8651 N N . LEU B 1 462 ? -0.912 23.172 -14.414 1 92.06 462 LEU B N 1
ATOM 8652 C CA . LEU B 1 462 ? -0.341 24.203 -13.555 1 92.06 462 LEU B CA 1
ATOM 8653 C C . LEU B 1 462 ? -1.32 25.344 -13.359 1 92.06 462 LEU B C 1
ATOM 8655 O O . LEU B 1 462 ? -1.52 25.812 -12.234 1 92.06 462 LEU B O 1
ATOM 8659 N N . ASP B 1 463 ? -1.937 25.703 -14.414 1 93.38 463 ASP B N 1
ATOM 8660 C CA . ASP B 1 463 ? -2.898 26.797 -14.344 1 93.38 463 ASP B CA 1
ATOM 8661 C C . ASP B 1 463 ? -4.121 26.406 -13.516 1 93.38 463 ASP B C 1
ATOM 8663 O O . ASP B 1 463 ? -4.66 27.219 -12.773 1 93.38 463 ASP B O 1
ATOM 8667 N N . GLY B 1 464 ? -4.477 25.172 -13.742 1 93.75 464 GLY B N 1
ATOM 8668 C CA . GLY B 1 464 ? -5.594 24.672 -12.945 1 93.75 464 GLY B CA 1
ATOM 8669 C C . GLY B 1 464 ? -5.32 24.703 -11.453 1 93.75 464 GLY B C 1
ATOM 8670 O O . GLY B 1 464 ? -6.16 25.141 -10.672 1 93.75 464 GLY B O 1
ATOM 8671 N N . ILE B 1 465 ? -4.211 24.266 -11.078 1 96.25 465 ILE B N 1
ATOM 8672 C CA . ILE B 1 465 ? -3.816 24.234 -9.672 1 96.25 465 ILE B CA 1
ATOM 8673 C C . ILE B 1 465 ? -3.688 25.656 -9.133 1 96.25 465 ILE B C 1
ATOM 8675 O O . ILE B 1 465 ? -4.129 25.953 -8.023 1 96.25 465 ILE B O 1
ATOM 8679 N N . LYS B 1 466 ? -3.082 26.516 -9.922 1 95.06 466 LYS B N 1
ATOM 8680 C CA . LYS B 1 466 ? -2.916 27.922 -9.531 1 95.06 466 LYS B CA 1
ATOM 8681 C C . LYS B 1 466 ? -4.262 28.562 -9.234 1 95.06 466 LYS B C 1
ATOM 8683 O O . LYS B 1 466 ? -4.414 29.25 -8.219 1 95.06 466 LYS B O 1
ATOM 8688 N N . HIS B 1 467 ? -5.141 28.297 -10.078 1 94.25 467 HIS B N 1
ATOM 8689 C CA . HIS B 1 467 ? -6.473 28.859 -9.906 1 94.25 467 HIS B CA 1
ATOM 8690 C C . HIS B 1 467 ? -7.145 28.312 -8.648 1 94.25 467 HIS B C 1
ATOM 8692 O O . HIS B 1 467 ? -7.75 29.078 -7.887 1 94.25 467 HIS B O 1
ATOM 8698 N N . GLU B 1 468 ? -7.023 27.031 -8.445 1 94.81 468 GLU B N 1
ATOM 8699 C CA . GLU B 1 468 ? -7.637 26.422 -7.273 1 94.81 468 GLU B CA 1
ATOM 8700 C C . GLU B 1 468 ? -7.051 26.969 -5.98 1 94.81 468 GLU B C 1
ATOM 8702 O O . GLU B 1 468 ? -7.785 27.219 -5.02 1 94.81 468 GLU B O 1
ATOM 8707 N N . LEU B 1 469 ? -5.785 27.219 -5.902 1 95.88 469 LEU B N 1
ATOM 8708 C CA . LEU B 1 469 ? -5.121 27.703 -4.695 1 95.88 469 LEU B CA 1
ATOM 8709 C C . LEU B 1 469 ? -5.391 29.188 -4.473 1 95.88 469 LEU B C 1
ATOM 8711 O O . LEU B 1 469 ? -5.531 29.625 -3.334 1 95.88 469 LEU B O 1
ATOM 8715 N N . GLU B 1 470 ? -5.484 29.906 -5.551 1 92.81 470 GLU B N 1
ATOM 8716 C CA . GLU B 1 470 ? -5.75 31.344 -5.438 1 92.81 470 GLU B CA 1
ATOM 8717 C C . GLU B 1 470 ? -7.16 31.609 -4.926 1 92.81 470 GLU B C 1
ATOM 8719 O O . GLU B 1 470 ? -7.391 32.562 -4.176 1 92.81 470 GLU B O 1
ATOM 8724 N N . TYR B 1 471 ? -8.023 30.734 -5.27 1 90.56 471 TYR B N 1
ATOM 8725 C CA . TYR B 1 471 ? -9.414 30.953 -4.91 1 90.56 471 TYR B CA 1
ATOM 8726 C C . TYR B 1 471 ? -9.797 30.156 -3.672 1 90.56 471 TYR B C 1
ATOM 8728 O O . TYR B 1 471 ? -10.93 30.219 -3.197 1 90.56 471 TYR B O 1
ATOM 8736 N N . TRP B 1 472 ? -8.922 29.438 -3.15 1 92 472 TRP B N 1
ATOM 8737 C CA . TRP B 1 472 ? -9.219 28.516 -2.061 1 92 472 TRP B CA 1
ATOM 8738 C C . TRP B 1 472 ? -9.836 29.25 -0.874 1 92 472 TRP B C 1
ATOM 8740 O O . TRP B 1 472 ? -10.867 28.844 -0.342 1 92 472 TRP B O 1
ATOM 8750 N N . HIS B 1 473 ? -9.305 30.406 -0.46 1 87.88 473 HIS B N 1
ATOM 8751 C CA . HIS B 1 473 ? -9.789 31.141 0.7 1 87.88 473 HIS B CA 1
ATOM 8752 C C . HIS B 1 473 ? -11.133 31.797 0.413 1 87.88 473 HIS B C 1
ATOM 8754 O O . HIS B 1 473 ? -11.938 31.984 1.324 1 87.88 473 HIS B O 1
ATOM 8760 N N . LYS B 1 474 ? -11.336 32.031 -0.806 1 86.5 474 LYS B N 1
ATOM 8761 C CA . LYS B 1 474 ? -12.57 32.719 -1.19 1 86.5 474 LYS B CA 1
ATOM 8762 C C . LYS B 1 474 ? -13.758 31.75 -1.157 1 86.5 474 LYS B C 1
ATOM 8764 O O . LYS B 1 474 ? -14.883 32.156 -0.872 1 86.5 474 LYS B O 1
ATOM 8769 N N . ILE B 1 475 ? -13.516 30.516 -1.43 1 87.06 475 ILE B N 1
ATOM 8770 C CA . ILE B 1 475 ? -14.594 29.547 -1.519 1 87.06 475 ILE B CA 1
ATOM 8771 C C . ILE B 1 475 ? -14.781 28.859 -0.17 1 87.06 475 ILE B C 1
ATOM 8773 O O . ILE B 1 475 ? -15.789 28.188 0.056 1 87.06 475 ILE B O 1
ATOM 8777 N N . LEU B 1 476 ? -13.891 29.109 0.713 1 89.81 476 LEU B N 1
ATOM 8778 C CA . LEU B 1 476 ? -13.969 28.484 2.025 1 89.81 476 LEU B CA 1
ATOM 8779 C C . LEU B 1 476 ? -15.156 29.016 2.816 1 89.81 476 LEU B C 1
ATOM 8781 O O . LEU B 1 476 ? -15.352 30.234 2.91 1 89.81 476 LEU B O 1
ATOM 8785 N N . PRO B 1 477 ? -15.93 28.141 3.35 1 87.06 477 PRO B N 1
ATOM 8786 C CA . PRO B 1 477 ? -17.016 28.594 4.211 1 87.06 477 PRO B CA 1
ATOM 8787 C C . PRO B 1 477 ? -16.531 29.531 5.328 1 87.06 477 PRO B C 1
ATOM 8789 O O . PRO B 1 477 ? -15.438 29.328 5.859 1 87.06 477 PRO B O 1
ATOM 8792 N N . GLY B 1 478 ? -17.328 30.422 5.797 1 83.12 478 GLY B N 1
ATOM 8793 C CA . GLY B 1 478 ? -16.984 31.422 6.781 1 83.12 478 GLY B CA 1
ATOM 8794 C C . GLY B 1 478 ? -16.562 30.844 8.117 1 83.12 478 GLY B C 1
ATOM 8795 O O . GLY B 1 478 ? -15.695 31.391 8.797 1 83.12 478 GLY B O 1
ATOM 8796 N N . CYS B 1 479 ? -17.109 29.656 8.391 1 84.75 479 CYS B N 1
ATOM 8797 C CA . CYS B 1 479 ? -16.812 29.031 9.68 1 84.75 479 CYS B CA 1
ATOM 8798 C C . CYS B 1 479 ? -15.398 28.469 9.695 1 84.75 479 CYS B C 1
ATOM 8800 O O . CYS B 1 479 ? -14.875 28.141 10.766 1 84.75 479 CYS B O 1
ATOM 8802 N N . LEU B 1 480 ? -14.789 28.438 8.516 1 89.75 480 LEU B N 1
ATOM 8803 C CA . LEU B 1 480 ? -13.453 27.844 8.43 1 89.75 480 LEU B CA 1
ATOM 8804 C C . LEU B 1 480 ? -12.391 28.922 8.273 1 89.75 480 LEU B C 1
ATOM 8806 O O . LEU B 1 480 ? -11.211 28.625 8.078 1 89.75 480 LEU B O 1
ATOM 8810 N N . GLY B 1 481 ? -12.781 30.141 8.242 1 78.19 481 GLY B N 1
ATOM 8811 C CA . GLY B 1 481 ? -11.828 31.234 8.109 1 78.19 481 GLY B CA 1
ATOM 8812 C C . GLY B 1 481 ? -10.875 31.344 9.281 1 78.19 481 GLY B C 1
ATOM 8813 O O . GLY B 1 481 ? -11.117 30.75 10.336 1 78.19 481 GLY B O 1
ATOM 8814 N N . SER B 1 482 ? -9.547 31.656 9.086 1 62.19 482 SER B N 1
ATOM 8815 C CA . SER B 1 482 ? -8.5 31.781 10.094 1 62.19 482 SER B CA 1
ATOM 8816 C C . SER B 1 482 ? -8.898 32.781 11.188 1 62.19 482 SER B C 1
ATOM 8818 O O . SER B 1 482 ? -8.273 32.812 12.25 1 62.19 482 SER B O 1
ATOM 8820 N N . CYS B 1 483 ? -9.625 33.875 10.859 1 52.06 483 CYS B N 1
ATOM 8821 C CA . CYS B 1 483 ? -9.68 35.062 11.695 1 52.06 483 CYS B CA 1
ATOM 8822 C C . CYS B 1 483 ? -10.406 34.781 13.008 1 52.06 483 CYS B C 1
ATOM 8824 O O . CYS B 1 483 ? -11.461 34.156 13.008 1 52.06 483 CYS B O 1
ATOM 8826 N N . ALA B 1 484 ? -9.516 34.625 14.055 1 47.25 484 ALA B N 1
ATOM 8827 C CA . ALA B 1 484 ? -10.055 34.781 15.398 1 47.25 484 ALA B CA 1
ATOM 8828 C C . ALA B 1 484 ? -11.242 35.75 15.406 1 47.25 484 ALA B C 1
ATOM 8830 O O . ALA B 1 484 ? -11.07 36.969 15.258 1 47.25 484 ALA B O 1
ATOM 8831 N N . VAL B 1 485 ? -12.172 35.469 14.852 1 42.78 485 VAL B N 1
ATOM 8832 C CA . VAL B 1 485 ? -13.273 36.406 15.039 1 42.78 485 VAL B CA 1
ATOM 8833 C C . VAL B 1 485 ? -13.297 36.875 16.484 1 42.78 485 VAL B C 1
ATOM 8835 O O . VAL B 1 485 ? -12.664 36.281 17.359 1 42.78 485 VAL B O 1
ATOM 8838 N N . SER B 1 486 ? -14.562 37.5 16.891 1 39.56 486 SER B N 1
ATOM 8839 C CA . SER B 1 486 ? -14.945 38.25 18.078 1 39.56 486 SER B CA 1
ATOM 8840 C C . SER B 1 486 ? -14.688 37.438 19.344 1 39.56 486 SER B C 1
ATOM 8842 O O . SER B 1 486 ? -14.641 36.219 19.312 1 39.56 486 SER B O 1
ATOM 8844 N N . GLU B 1 487 ? -14.312 38.094 20.453 1 41.53 487 GLU B N 1
ATOM 8845 C CA . GLU B 1 487 ? -14.156 37.812 21.875 1 41.53 487 GLU B CA 1
ATOM 8846 C C . GLU B 1 487 ? -15.008 36.625 22.297 1 41.53 487 GLU B C 1
ATOM 8848 O O . GLU B 1 487 ? -14.648 35.875 23.219 1 41.53 487 GLU B O 1
ATOM 8853 N N . ASP B 1 488 ? -16.219 36.531 21.938 1 42.53 488 ASP B N 1
ATOM 8854 C CA . ASP B 1 488 ? -17.203 35.594 22.469 1 42.53 488 ASP B CA 1
ATOM 8855 C C . ASP B 1 488 ? -17.141 34.25 21.75 1 42.53 488 ASP B C 1
ATOM 8857 O O . ASP B 1 488 ? -18 33.406 21.969 1 42.53 488 ASP B O 1
ATOM 8861 N N . GLU B 1 489 ? -16.219 33.969 20.672 1 50.97 489 GLU B N 1
ATOM 8862 C CA . GLU B 1 489 ? -16.453 32.938 19.672 1 50.97 489 GLU B CA 1
ATOM 8863 C C . GLU B 1 489 ? -15.766 31.625 20.078 1 50.97 489 GLU B C 1
ATOM 8865 O O . GLU B 1 489 ? -14.688 31.641 20.688 1 50.97 489 GLU B O 1
ATOM 8870 N N . ILE B 1 490 ? -16.547 30.484 20.016 1 56.47 490 ILE B N 1
ATOM 8871 C CA . ILE B 1 490 ? -16.312 29.062 20.188 1 56.47 490 ILE B CA 1
ATOM 8872 C C . ILE B 1 490 ? -15.031 28.656 19.438 1 56.47 490 ILE B C 1
ATOM 8874 O O . ILE B 1 490 ? -14.852 29.031 18.266 1 56.47 490 ILE B O 1
ATOM 8878 N N . TYR B 1 491 ? -14.086 28.266 20.281 1 66.25 491 TYR B N 1
ATOM 8879 C CA . TYR B 1 491 ? -12.828 27.797 19.719 1 66.25 491 TYR B CA 1
ATOM 8880 C C . TYR B 1 491 ? -13.07 26.781 18.609 1 66.25 491 TYR B C 1
ATOM 8882 O O . TYR B 1 491 ? -13.844 25.828 18.781 1 66.25 491 TYR B O 1
ATOM 8890 N N . ARG B 1 492 ? -12.641 27.172 17.391 1 77.25 492 ARG B N 1
ATOM 8891 C CA . ARG B 1 492 ? -12.703 26.297 16.234 1 77.25 492 ARG B CA 1
ATOM 8892 C C . ARG B 1 492 ? -11.312 25.828 15.82 1 77.25 492 ARG B C 1
ATOM 8894 O O . ARG B 1 492 ? -10.43 26.656 15.57 1 77.25 492 ARG B O 1
ATOM 8901 N N . ASN B 1 493 ? -11.07 24.547 15.789 1 85.81 493 ASN B N 1
ATOM 8902 C CA . ASN B 1 493 ? -9.758 23.984 15.461 1 85.81 493 ASN B CA 1
ATOM 8903 C C . ASN B 1 493 ? -9.516 23.969 13.953 1 85.81 493 ASN B C 1
ATOM 8905 O O . ASN B 1 493 ? -9.32 22.906 13.359 1 85.81 493 ASN B O 1
ATOM 8909 N N . ASN B 1 494 ? -9.336 25.141 13.32 1 91.69 494 ASN B N 1
ATOM 8910 C CA . ASN B 1 494 ? -9.133 25.266 11.883 1 91.69 494 ASN B CA 1
ATOM 8911 C C . ASN B 1 494 ? -7.648 25.391 11.531 1 91.69 494 ASN B C 1
ATOM 8913 O O . ASN B 1 49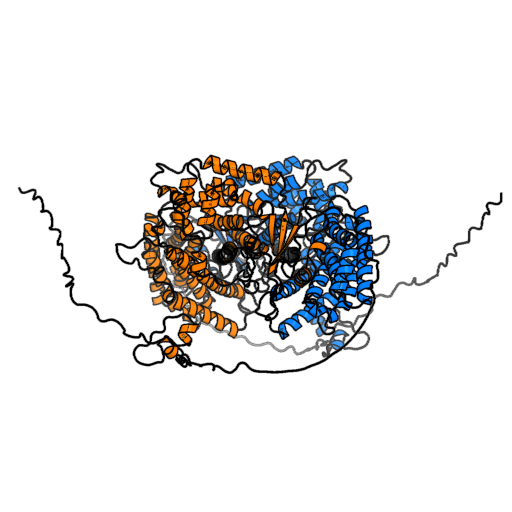4 ? -7.277 25.344 10.359 1 91.69 494 ASN B O 1
ATOM 8917 N N . ALA B 1 495 ? -6.832 25.5 12.539 1 93.88 495 ALA B N 1
ATOM 8918 C CA . ALA B 1 495 ? -5.414 25.766 12.32 1 93.88 495 ALA B CA 1
ATOM 8919 C C . ALA B 1 495 ? -4.773 24.672 11.477 1 93.88 495 ALA B C 1
ATOM 8921 O O . ALA B 1 495 ? -4.02 24.953 10.547 1 93.88 495 ALA B O 1
ATOM 8922 N N . PRO B 1 496 ? -5.121 23.375 11.742 1 95 496 PRO B N 1
ATOM 8923 C CA . PRO B 1 496 ? -4.504 22.344 10.922 1 95 496 PRO B CA 1
ATOM 8924 C C . PRO B 1 496 ? -4.875 22.453 9.445 1 95 496 PRO B C 1
ATOM 8926 O O . PRO B 1 496 ? -4.043 22.172 8.578 1 95 496 PRO B O 1
ATOM 8929 N N . LEU B 1 497 ? -6.035 22.812 9.109 1 96.12 497 LEU B N 1
ATOM 8930 C CA . LEU B 1 497 ? -6.477 22.984 7.73 1 96.12 497 LEU B CA 1
ATOM 8931 C C . LEU B 1 497 ? -5.676 24.078 7.031 1 96.12 497 LEU B C 1
ATOM 8933 O O . LEU B 1 497 ? -5.234 23.891 5.895 1 96.12 497 LEU B O 1
ATOM 8937 N N . HIS B 1 498 ? -5.461 25.172 7.699 1 96.06 498 HIS B N 1
ATOM 8938 C CA . HIS B 1 498 ? -4.719 26.281 7.113 1 96.06 498 HIS B CA 1
ATOM 8939 C C . HIS B 1 498 ? -3.242 25.938 6.953 1 96.06 498 HIS B C 1
ATOM 8941 O O . HIS B 1 498 ? -2.602 26.359 5.988 1 96.06 498 HIS B O 1
ATOM 8947 N N . LEU B 1 499 ? -2.756 25.25 7.961 1 97.12 499 LEU B N 1
ATOM 8948 C CA . LEU B 1 499 ? -1.381 24.781 7.797 1 97.12 499 LEU B CA 1
ATOM 8949 C C . LEU B 1 499 ? -1.247 23.891 6.566 1 97.12 499 LEU B C 1
ATOM 8951 O O . LEU B 1 499 ? -0.278 24.016 5.812 1 97.12 499 LEU B O 1
ATOM 8955 N N . ALA B 1 500 ? -2.207 23.031 6.402 1 97.12 500 ALA B N 1
ATOM 8956 C CA . ALA B 1 500 ? -2.205 22.156 5.23 1 97.12 500 ALA B CA 1
ATOM 8957 C C . ALA B 1 500 ? -2.256 22.984 3.941 1 97.12 500 ALA B C 1
ATOM 8959 O O . ALA B 1 500 ? -1.614 22.625 2.949 1 97.12 500 ALA B O 1
ATOM 8960 N N . PHE B 1 501 ? -3.014 24 3.951 1 97.25 501 PHE B N 1
ATOM 8961 C CA . PHE B 1 501 ? -3.092 24.875 2.791 1 97.25 501 PHE B CA 1
ATOM 8962 C C . PHE B 1 501 ? -1.732 25.5 2.486 1 97.25 501 PHE B C 1
ATOM 8964 O O . PHE B 1 501 ? -1.284 25.484 1.338 1 97.25 501 PHE B O 1
ATOM 8971 N N . HIS B 1 502 ? -1.09 26.047 3.471 1 97.81 502 HIS B N 1
ATOM 8972 C CA . HIS B 1 502 ? 0.208 26.672 3.273 1 97.81 502 HIS B CA 1
ATOM 8973 C C . HIS B 1 502 ? 1.243 25.672 2.777 1 97.81 502 HIS B C 1
ATOM 8975 O O . HIS B 1 502 ? 2.08 26 1.935 1 97.81 502 HIS B O 1
ATOM 8981 N N . ALA B 1 503 ? 1.193 24.484 3.34 1 97.62 503 ALA B N 1
ATOM 8982 C CA . ALA B 1 503 ? 2.121 23.453 2.883 1 97.62 503 ALA B CA 1
ATOM 8983 C C . ALA B 1 503 ? 1.881 23.109 1.416 1 97.62 503 ALA B C 1
ATOM 8985 O O . ALA B 1 503 ? 2.83 22.969 0.643 1 97.62 503 ALA B O 1
ATOM 8986 N N . THR B 1 504 ? 0.645 22.969 1.02 1 97.62 504 THR B N 1
ATOM 8987 C CA . THR B 1 504 ? 0.283 22.672 -0.361 1 97.62 504 THR B CA 1
ATOM 8988 C C . THR B 1 504 ? 0.736 23.781 -1.296 1 97.62 504 THR B C 1
ATOM 8990 O O . THR B 1 504 ? 1.271 23.516 -2.375 1 97.62 504 THR B O 1
ATOM 8993 N N . GLN B 1 505 ? 0.526 24.953 -0.861 1 97.5 505 GLN B N 1
ATOM 8994 C CA . GLN B 1 505 ? 0.953 26.109 -1.639 1 97.5 505 GLN B CA 1
ATOM 8995 C C . GLN B 1 505 ? 2.471 26.141 -1.791 1 97.5 505 GLN B C 1
ATOM 8997 O O . GLN B 1 505 ? 2.984 26.453 -2.865 1 97.5 505 GLN B O 1
ATOM 9002 N N . THR B 1 506 ? 3.127 25.859 -0.733 1 97.44 506 THR B N 1
ATOM 9003 C CA . THR B 1 506 ? 4.586 25.812 -0.757 1 97.44 506 THR B CA 1
ATOM 9004 C C . THR B 1 506 ? 5.082 24.766 -1.756 1 97.44 506 THR B C 1
ATOM 9006 O O . THR B 1 506 ? 5.996 25.047 -2.537 1 97.44 506 THR B O 1
ATOM 9009 N N . MET B 1 507 ? 4.504 23.641 -1.705 1 96.56 507 MET B N 1
ATOM 9010 C CA . MET B 1 507 ? 4.887 22.594 -2.641 1 96.56 507 MET B CA 1
ATOM 9011 C C . MET B 1 507 ? 4.656 23.031 -4.082 1 96.56 507 MET B C 1
ATOM 9013 O O . MET B 1 507 ? 5.465 22.734 -4.961 1 96.56 507 MET B O 1
ATOM 9017 N N . PHE B 1 508 ? 3.584 23.672 -4.316 1 97.12 508 PHE B N 1
ATOM 9018 C CA . PHE B 1 508 ? 3.27 24.156 -5.656 1 97.12 508 PHE B CA 1
ATOM 9019 C C . PHE B 1 508 ? 4.305 25.172 -6.125 1 97.12 508 PHE B C 1
ATOM 9021 O O . PHE B 1 508 ? 4.754 25.125 -7.27 1 97.12 508 PHE B O 1
ATOM 9028 N N . LEU B 1 509 ? 4.652 26.078 -5.297 1 97.12 509 LEU B N 1
ATOM 9029 C CA . LEU B 1 509 ? 5.633 27.109 -5.629 1 97.12 509 LEU B CA 1
ATOM 9030 C C . LEU B 1 509 ? 6.988 26.484 -5.941 1 97.12 509 LEU B C 1
ATOM 9032 O O . LEU B 1 509 ? 7.703 26.953 -6.832 1 97.12 509 LEU B O 1
ATOM 9036 N N . ARG B 1 510 ? 7.297 25.469 -5.215 1 95.19 510 ARG B N 1
ATOM 9037 C CA . ARG B 1 510 ? 8.539 24.766 -5.523 1 95.19 510 ARG B CA 1
ATOM 9038 C C . ARG B 1 510 ? 8.508 24.188 -6.934 1 95.19 510 ARG B C 1
ATOM 9040 O O . ARG B 1 510 ? 9.523 24.188 -7.633 1 95.19 510 ARG B O 1
ATOM 9047 N N . VAL B 1 511 ? 7.379 23.672 -7.305 1 93.75 511 VAL B N 1
ATOM 9048 C CA . VAL B 1 511 ? 7.23 23.125 -8.648 1 93.75 511 VAL B CA 1
ATOM 9049 C C . VAL B 1 511 ? 7.375 24.25 -9.68 1 93.75 511 VAL B C 1
ATOM 9051 O O . VAL B 1 511 ? 8.055 24.078 -10.695 1 93.75 511 VAL B O 1
ATOM 9054 N N . LEU B 1 512 ? 6.812 25.391 -9.422 1 94.06 512 LEU B N 1
ATOM 9055 C CA . LEU B 1 512 ? 6.844 26.516 -10.344 1 94.06 512 LEU B CA 1
ATOM 9056 C C . LEU B 1 512 ? 8.258 27.078 -10.453 1 94.06 512 LEU B C 1
ATOM 9058 O O . LEU B 1 512 ? 8.68 27.5 -11.539 1 94.06 512 LEU B O 1
ATOM 9062 N N . MET B 1 513 ? 8.977 27.062 -9.406 1 95 513 MET B N 1
ATOM 9063 C CA . MET B 1 513 ? 10.273 27.719 -9.336 1 95 513 MET B CA 1
ATOM 9064 C C . MET B 1 513 ? 11.383 26.781 -9.789 1 95 513 MET B C 1
ATOM 9066 O O . MET B 1 513 ? 12.516 27.219 -10.031 1 95 513 MET B O 1
ATOM 9070 N N . ALA B 1 514 ? 11.156 25.547 -9.953 1 89.88 514 ALA B N 1
ATOM 9071 C CA . ALA B 1 514 ? 12.172 24.562 -10.32 1 89.88 514 ALA B CA 1
ATOM 9072 C C . ALA B 1 514 ? 12.742 24.859 -11.711 1 89.88 514 ALA B C 1
ATOM 9074 O O . ALA B 1 514 ? 12.023 25.328 -12.594 1 89.88 514 ALA B O 1
ATOM 9075 N N . PRO B 1 515 ? 13.945 24.656 -11.945 1 89.56 515 PRO B N 1
ATOM 9076 C CA . PRO B 1 515 ? 14.898 24.031 -11.023 1 89.56 515 PRO B CA 1
ATOM 9077 C C . PRO B 1 515 ? 15.617 25.047 -10.141 1 89.56 515 PRO B C 1
ATOM 9079 O O . PRO B 1 515 ? 15.922 26.156 -10.602 1 89.56 515 PRO B O 1
ATOM 9082 N N . ALA B 1 516 ? 15.93 24.672 -8.922 1 89.75 516 ALA B N 1
ATOM 9083 C CA . ALA B 1 516 ? 16.609 25.531 -7.965 1 89.75 516 ALA B CA 1
ATOM 9084 C C . ALA B 1 516 ? 18.125 25.391 -8.086 1 89.75 516 ALA B C 1
ATOM 9086 O O . ALA B 1 516 ? 18.781 24.875 -7.172 1 89.75 516 ALA B O 1
ATOM 9087 N N . THR B 1 517 ? 18.625 25.891 -9.117 1 87.81 517 THR B N 1
ATOM 9088 C CA . THR B 1 517 ? 20.062 25.812 -9.391 1 87.81 517 THR B CA 1
ATOM 9089 C C . THR B 1 517 ? 20.688 27.203 -9.352 1 87.81 517 THR B C 1
ATOM 9091 O O . THR B 1 517 ? 19.984 28.203 -9.383 1 87.81 517 THR B O 1
ATOM 9094 N N . THR B 1 518 ? 22.016 27.203 -9.273 1 86.25 518 THR B N 1
ATOM 9095 C CA . THR B 1 518 ? 22.75 28.469 -9.305 1 86.25 518 THR B CA 1
ATOM 9096 C C . THR B 1 518 ? 22.547 29.172 -10.641 1 86.25 518 THR B C 1
ATOM 9098 O O . THR B 1 518 ? 22.484 30.406 -10.688 1 86.25 518 THR B O 1
ATOM 9101 N N . ALA B 1 519 ? 22.484 28.391 -11.656 1 87.62 519 ALA B N 1
ATOM 9102 C CA . ALA B 1 519 ? 22.25 28.953 -12.992 1 87.62 519 ALA B CA 1
ATOM 9103 C C . ALA B 1 519 ? 20.906 29.656 -13.062 1 87.62 519 ALA B C 1
ATOM 9105 O O . ALA B 1 519 ? 20.781 30.719 -13.672 1 87.62 519 ALA B O 1
ATOM 9106 N N . ALA B 1 520 ? 19.891 29.047 -12.492 1 90.69 520 ALA B N 1
ATOM 9107 C CA . ALA B 1 520 ? 18.562 29.625 -12.484 1 90.69 520 ALA B CA 1
ATOM 9108 C C . ALA B 1 520 ? 18.516 30.891 -11.648 1 90.69 520 ALA B C 1
ATOM 9110 O O . ALA B 1 520 ? 17.797 31.844 -11.984 1 90.69 520 ALA B O 1
ATOM 9111 N N . LYS B 1 521 ? 19.266 30.922 -10.594 1 91.06 521 LYS B N 1
ATOM 9112 C CA . LYS B 1 521 ? 19.359 32.094 -9.719 1 91.06 521 LYS B CA 1
ATOM 9113 C C . LYS B 1 521 ? 19.984 33.281 -10.453 1 91.06 521 LYS B C 1
ATOM 9115 O O . LYS B 1 521 ? 19.562 34.406 -10.258 1 91.06 521 LYS B O 1
ATOM 9120 N N . ALA B 1 522 ? 20.922 32.969 -11.289 1 91 522 ALA B N 1
ATOM 9121 C CA . ALA B 1 522 ? 21.672 34 -12.008 1 91 522 ALA B CA 1
ATOM 9122 C C . ALA B 1 522 ? 20.875 34.531 -13.203 1 91 522 ALA B C 1
ATOM 9124 O O . ALA B 1 522 ? 21.078 35.656 -13.641 1 91 522 ALA B O 1
ATOM 9125 N N . ASN B 1 523 ? 19.969 33.75 -13.695 1 93.88 523 ASN B N 1
ATOM 9126 C CA . ASN B 1 523 ? 19.188 34.094 -14.875 1 93.88 523 ASN B CA 1
ATOM 9127 C C . ASN B 1 523 ? 17.891 34.812 -14.5 1 93.88 523 ASN B C 1
ATOM 9129 O O . ASN B 1 523 ? 16.953 34.188 -14.008 1 93.88 523 ASN B O 1
ATOM 9133 N N . PRO B 1 524 ? 17.719 36.062 -14.805 1 93.31 524 PRO B N 1
ATOM 9134 C CA . PRO B 1 524 ? 16.531 36.812 -14.422 1 93.31 524 PRO B CA 1
ATOM 9135 C C . PRO B 1 524 ? 15.266 36.281 -15.117 1 93.31 524 PRO B C 1
ATOM 9137 O O . PRO B 1 524 ? 14.148 36.562 -14.664 1 93.31 524 PRO B O 1
ATOM 9140 N N . HIS B 1 525 ? 15.422 35.5 -16.172 1 94 525 HIS B N 1
ATOM 9141 C CA . HIS B 1 525 ? 14.266 35 -16.922 1 94 525 HIS B CA 1
ATOM 9142 C C . HIS B 1 525 ? 13.938 33.562 -16.531 1 94 525 HIS B C 1
ATOM 9144 O O . HIS B 1 525 ? 13.031 32.938 -17.109 1 94 525 HIS B O 1
ATOM 9150 N N . SER B 1 526 ? 14.586 33.094 -15.578 1 94.31 526 SER B N 1
ATOM 9151 C CA . SER B 1 526 ? 14.32 31.734 -15.117 1 94.31 526 SER B CA 1
ATOM 9152 C C . SER B 1 526 ? 13 31.672 -14.359 1 94.31 526 SER B C 1
ATOM 9154 O O . SER B 1 526 ? 12.531 32.656 -13.82 1 94.31 526 SER B O 1
ATOM 9156 N N . PRO B 1 527 ? 12.352 30.5 -14.352 1 93.62 527 PRO B N 1
ATOM 9157 C CA . PRO B 1 527 ? 11.148 30.328 -13.539 1 93.62 527 PRO B CA 1
ATOM 9158 C C . PRO B 1 527 ? 11.383 30.641 -12.062 1 93.62 527 PRO B C 1
ATOM 9160 O O . PRO B 1 527 ? 10.492 31.172 -11.391 1 93.62 527 PRO B O 1
ATOM 9163 N N . LEU B 1 528 ? 12.539 30.375 -11.578 1 95.69 528 LEU B N 1
ATOM 9164 C CA . LEU B 1 528 ? 12.898 30.656 -10.188 1 95.69 528 LEU B CA 1
ATOM 9165 C C . LEU B 1 528 ? 12.734 32.156 -9.875 1 95.69 528 LEU B C 1
ATOM 9167 O O . LEU B 1 528 ? 12.102 32.5 -8.883 1 95.69 528 LEU B O 1
ATOM 9171 N N . ARG B 1 529 ? 13.305 32.938 -10.727 1 95.88 529 ARG B N 1
ATOM 9172 C CA . ARG B 1 529 ? 13.25 34.375 -10.508 1 95.88 529 ARG B CA 1
ATOM 9173 C C . ARG B 1 529 ? 11.852 34.938 -10.781 1 95.88 529 ARG B C 1
ATOM 9175 O O . ARG B 1 529 ? 11.43 35.906 -10.156 1 95.88 529 ARG B O 1
ATOM 9182 N N . ARG B 1 530 ? 11.219 34.344 -11.727 1 95.44 530 ARG B N 1
ATOM 9183 C CA . ARG B 1 530 ? 9.891 34.812 -12.125 1 95.44 530 ARG B CA 1
ATOM 9184 C C . ARG B 1 530 ? 8.898 34.688 -10.969 1 95.44 530 ARG B C 1
ATOM 9186 O O . ARG B 1 530 ? 8.062 35.562 -10.766 1 95.44 530 ARG B O 1
ATOM 9193 N N . TRP B 1 531 ? 8.992 33.594 -10.266 1 96.75 531 TRP B N 1
ATOM 9194 C CA . TRP B 1 531 ? 7.984 33.281 -9.258 1 96.75 531 TRP B CA 1
ATOM 9195 C C . TRP B 1 531 ? 8.484 33.656 -7.859 1 96.75 531 TRP B C 1
ATOM 9197 O O . TRP B 1 531 ? 7.801 33.375 -6.867 1 96.75 531 TRP B O 1
ATOM 9207 N N . PHE B 1 532 ? 9.602 34.25 -7.695 1 97.56 532 PHE B N 1
ATOM 9208 C CA . PHE B 1 532 ? 10.234 34.5 -6.402 1 97.56 532 PHE B CA 1
ATOM 9209 C C . PHE B 1 532 ? 9.414 35.469 -5.566 1 97.56 532 PHE B C 1
ATOM 9211 O O . PHE B 1 532 ? 9.227 35.25 -4.367 1 97.56 532 PHE B O 1
ATOM 9218 N N . LYS B 1 533 ? 8.938 36.5 -6.191 1 95.88 533 LYS B N 1
ATOM 9219 C CA . LYS B 1 533 ? 8.148 37.5 -5.465 1 95.88 533 LYS B CA 1
ATOM 9220 C C . LYS B 1 533 ? 6.859 36.875 -4.922 1 95.88 533 LYS B C 1
ATOM 9222 O O . LYS B 1 533 ? 6.457 37.156 -3.793 1 95.88 533 LYS B O 1
ATOM 9227 N N . LYS B 1 534 ? 6.238 36.094 -5.758 1 96.19 534 LYS B N 1
ATOM 9228 C CA . LYS B 1 534 ? 5.035 35.406 -5.305 1 96.19 534 LYS B CA 1
ATOM 9229 C C . LYS B 1 534 ? 5.344 34.469 -4.152 1 96.19 534 LYS B C 1
ATOM 9231 O O . LYS B 1 534 ? 4.531 34.312 -3.24 1 96.19 534 LYS B O 1
ATOM 9236 N N . ALA B 1 535 ? 6.449 33.844 -4.25 1 98.12 535 ALA B N 1
ATOM 9237 C CA . ALA B 1 535 ? 6.883 32.938 -3.188 1 98.12 535 ALA B CA 1
ATOM 9238 C C . ALA B 1 535 ? 7.09 33.688 -1.877 1 98.12 535 ALA B C 1
ATOM 9240 O O . ALA B 1 535 ? 6.711 33.188 -0.808 1 98.12 535 ALA B O 1
ATOM 9241 N N . LEU B 1 536 ? 7.691 34.875 -1.935 1 98.19 536 LEU B N 1
ATOM 9242 C CA . LEU B 1 536 ? 7.902 35.688 -0.749 1 98.19 536 LEU B CA 1
ATOM 9243 C C . LEU B 1 536 ? 6.57 36.125 -0.133 1 98.19 536 LEU B C 1
ATOM 9245 O O . LEU B 1 536 ? 6.422 36.125 1.092 1 98.19 536 LEU B O 1
ATOM 9249 N N . GLN B 1 537 ? 5.676 36.406 -0.981 1 97.31 537 GLN B N 1
ATOM 9250 C CA . GLN B 1 537 ? 4.355 36.781 -0.504 1 97.31 537 GLN B CA 1
ATOM 9251 C C . GLN B 1 537 ? 3.66 35.625 0.207 1 97.31 537 GLN B C 1
ATOM 9253 O O . GLN B 1 537 ? 3.021 35.844 1.244 1 97.31 537 GLN B O 1
ATOM 9258 N N . SER B 1 538 ? 3.725 34.5 -0.398 1 96.94 538 SER B N 1
ATOM 9259 C CA . SER B 1 538 ? 3.145 33.312 0.215 1 96.94 538 SER B CA 1
ATOM 9260 C C . SER B 1 538 ? 3.799 33 1.558 1 96.94 538 SER B C 1
ATOM 9262 O O . SER B 1 538 ? 3.119 32.625 2.514 1 96.94 538 SER B O 1
ATOM 9264 N N . ALA B 1 539 ? 5.09 33.156 1.58 1 98.31 539 ALA B N 1
ATOM 9265 C CA . ALA B 1 539 ? 5.828 32.906 2.82 1 98.31 539 ALA B CA 1
ATOM 9266 C C . ALA B 1 539 ? 5.414 33.906 3.895 1 98.31 539 ALA B C 1
ATOM 9268 O O . ALA B 1 539 ? 5.352 33.594 5.078 1 98.31 539 ALA B O 1
ATOM 9269 N N . GLU B 1 540 ? 5.203 35.125 3.52 1 98.12 540 GLU B N 1
ATOM 9270 C CA . GLU B 1 540 ? 4.75 36.156 4.461 1 98.12 540 GLU B CA 1
ATOM 9271 C C . GLU B 1 540 ? 3.398 35.781 5.062 1 98.12 540 GLU B C 1
ATOM 9273 O O . GLU B 1 540 ? 3.178 35.969 6.262 1 98.12 540 GLU B O 1
ATOM 9278 N N . SER B 1 541 ? 2.521 35.312 4.219 1 96.38 541 SER B N 1
ATOM 9279 C CA . SER B 1 541 ? 1.21 34.875 4.684 1 96.38 541 SER B CA 1
ATOM 9280 C C . SER B 1 541 ? 1.333 33.719 5.668 1 96.38 541 SER B C 1
ATOM 9282 O O . SER B 1 541 ? 0.593 33.656 6.652 1 96.38 541 SER B O 1
ATOM 9284 N N . PHE B 1 542 ? 2.17 32.812 5.422 1 97.62 542 PHE B N 1
ATOM 9285 C CA . PHE B 1 542 ? 2.404 31.672 6.309 1 97.62 542 PHE B CA 1
ATOM 9286 C C . PHE B 1 542 ? 2.93 32.156 7.66 1 97.62 542 PHE B C 1
ATOM 9288 O O . PHE B 1 542 ? 2.443 31.703 8.703 1 97.62 542 PHE B O 1
ATOM 9295 N N . VAL B 1 543 ? 3.98 33.031 7.617 1 98.25 543 VAL B N 1
ATOM 9296 C CA . VAL B 1 543 ? 4.582 33.531 8.852 1 98.25 543 VAL B CA 1
ATOM 9297 C C . VAL B 1 543 ? 3.539 34.281 9.664 1 98.25 543 VAL B C 1
ATOM 9299 O O . VAL B 1 543 ? 3.5 34.156 10.898 1 98.25 543 VAL B O 1
ATOM 9302 N N . ARG B 1 544 ? 2.672 35.031 9.039 1 96.31 544 ARG B N 1
ATOM 9303 C CA . ARG B 1 544 ? 1.581 35.719 9.719 1 96.31 544 ARG B CA 1
ATOM 9304 C C . ARG B 1 544 ? 0.618 34.719 10.367 1 96.31 544 ARG B C 1
ATOM 9306 O O . ARG B 1 544 ? 0.154 34.938 11.484 1 96.31 544 ARG B O 1
ATOM 9313 N N . PHE B 1 545 ? 0.285 33.688 9.719 1 95.75 545 PHE B N 1
ATOM 9314 C CA . PHE B 1 545 ? -0.587 32.656 10.227 1 95.75 545 PHE B CA 1
ATOM 9315 C C . PHE B 1 545 ? -0.009 32.031 11.5 1 95.75 545 PHE B C 1
ATOM 9317 O O . PHE B 1 545 ? -0.715 31.875 12.5 1 95.75 545 PHE B O 1
ATOM 9324 N N . ILE B 1 546 ? 1.293 31.672 11.383 1 96.31 546 ILE B N 1
ATOM 9325 C CA . ILE B 1 546 ? 1.934 31.031 12.531 1 96.31 546 ILE B CA 1
ATOM 9326 C C . ILE B 1 546 ? 1.988 32 13.703 1 96.31 546 ILE B C 1
ATOM 9328 O O . ILE B 1 546 ? 1.852 31.609 14.859 1 96.31 546 ILE B O 1
ATOM 9332 N N . SER B 1 547 ? 2.197 33.312 13.445 1 95.38 547 SER B N 1
ATOM 9333 C CA . SER B 1 547 ? 2.289 34.312 14.5 1 95.38 547 SER B CA 1
ATOM 9334 C C . SER B 1 547 ? 0.964 34.469 15.242 1 95.38 547 SER B C 1
ATOM 9336 O O . SER B 1 547 ? 0.937 34.906 16.391 1 95.38 547 SER B O 1
ATOM 9338 N N . LYS B 1 548 ? -0.112 34.031 14.648 1 92.62 548 LYS B N 1
ATOM 9339 C CA . LYS B 1 548 ? -1.44 34.188 15.234 1 92.62 548 LYS B CA 1
ATOM 9340 C C . LYS B 1 548 ? -1.82 32.969 16.062 1 92.62 548 LYS B C 1
ATOM 9342 O O . LYS B 1 548 ? -2.793 33 16.812 1 92.62 548 LYS B O 1
ATOM 9347 N N . ILE B 1 549 ? -1.099 31.891 15.922 1 92.94 549 ILE B N 1
ATOM 9348 C CA . ILE B 1 549 ? -1.413 30.672 16.672 1 92.94 549 ILE B CA 1
ATOM 9349 C C . ILE B 1 549 ? -1.153 30.906 18.156 1 92.94 549 ILE B C 1
ATOM 9351 O O . ILE B 1 549 ? -0.074 31.375 18.547 1 92.94 549 ILE B O 1
ATOM 9355 N N . GLY B 1 550 ? -2.15 30.688 18.953 1 89.56 550 GLY B N 1
ATOM 9356 C CA . GLY B 1 550 ? -2.025 30.812 20.406 1 89.56 550 GLY B CA 1
ATOM 9357 C C . GLY B 1 550 ? -2.039 29.484 21.125 1 89.56 550 GLY B C 1
ATOM 9358 O O . GLY B 1 550 ? -1.913 28.438 20.5 1 89.56 550 GLY B O 1
ATOM 9359 N N . ALA B 1 551 ? -2.178 29.484 22.422 1 88.81 551 ALA B N 1
ATOM 9360 C CA . ALA B 1 551 ? -2.125 28.297 23.281 1 88.81 551 ALA B CA 1
ATOM 9361 C C . ALA B 1 551 ? -3.314 27.391 23.016 1 88.81 551 ALA B C 1
ATOM 9363 O O . ALA B 1 551 ? -3.18 26.156 23.047 1 88.81 551 ALA B O 1
ATOM 9364 N N . GLU B 1 552 ? -4.406 27.984 22.781 1 86.94 552 GLU B N 1
ATOM 9365 C CA . GLU B 1 552 ? -5.617 27.188 22.547 1 86.94 552 GLU B CA 1
ATOM 9366 C C . GLU B 1 552 ? -5.504 26.375 21.266 1 86.94 552 GLU B C 1
ATOM 9368 O O . GLU B 1 552 ? -5.898 25.203 21.234 1 86.94 552 GLU B O 1
ATOM 9373 N N . GLU B 1 553 ? -5.027 26.984 20.219 1 89.81 553 GLU B N 1
ATOM 9374 C CA . GLU B 1 553 ? -4.828 26.266 18.969 1 89.81 553 GLU B CA 1
ATOM 9375 C C . GLU B 1 553 ? -3.764 25.188 19.109 1 89.81 553 GLU B C 1
ATOM 9377 O O . GLU B 1 553 ? -3.906 24.094 18.547 1 89.81 553 GLU B O 1
ATOM 9382 N N . LEU B 1 554 ? -2.783 25.484 19.797 1 90.56 554 LEU B N 1
ATOM 9383 C CA . LEU B 1 554 ? -1.667 24.562 19.969 1 90.56 554 LEU B CA 1
ATOM 9384 C C . LEU B 1 554 ? -2.105 23.312 20.719 1 90.56 554 LEU B C 1
ATOM 9386 O O . LEU B 1 554 ? -1.577 22.234 20.5 1 90.56 554 LEU B O 1
ATOM 9390 N N . ASP B 1 555 ? -3.055 23.484 21.547 1 89.06 555 ASP B N 1
ATOM 9391 C CA . ASP B 1 555 ? -3.527 22.391 22.375 1 89.06 555 ASP B CA 1
ATOM 9392 C C . ASP B 1 555 ? -4.57 21.547 21.641 1 89.06 555 ASP B C 1
ATOM 9394 O O . ASP B 1 555 ? -5 20.5 22.141 1 89.06 555 ASP B O 1
ATOM 9398 N N . GLY B 1 556 ? -4.953 21.938 20.5 1 90.75 556 GLY B N 1
ATOM 9399 C CA . GLY B 1 556 ? -5.922 21.203 19.719 1 90.75 556 GLY B CA 1
ATOM 9400 C C . GLY B 1 556 ? -5.328 19.984 19.016 1 90.75 556 GLY B C 1
ATOM 9401 O O . GLY B 1 556 ? -4.125 19.734 19.125 1 90.75 556 GLY B O 1
ATOM 9402 N N . PHE B 1 557 ? -6.184 19.219 18.453 1 94.06 557 PHE B N 1
ATOM 9403 C CA . PHE B 1 557 ? -5.746 18.047 17.703 1 94.06 557 PHE B CA 1
ATOM 9404 C C . PHE B 1 557 ? -5.258 18.453 16.312 1 94.06 557 PHE B C 1
ATOM 9406 O O . PHE B 1 557 ? -6.031 18.953 15.5 1 94.06 557 PHE B O 1
ATOM 9413 N N . TRP B 1 558 ? -4.02 18.219 15.969 1 93.94 558 TRP B N 1
ATOM 9414 C CA . TRP B 1 558 ? -3.416 18.656 14.719 1 93.94 558 TRP B CA 1
ATOM 9415 C C . TRP B 1 558 ? -3.279 17.5 13.742 1 93.94 558 TRP B C 1
ATOM 9417 O O . TRP B 1 558 ? -3.115 17.703 12.539 1 93.94 558 TRP B O 1
ATOM 9427 N N . GLY B 1 559 ? -3.367 16.281 14.18 1 90.62 559 GLY B N 1
ATOM 9428 C CA . GLY B 1 559 ? -3.123 15.133 13.32 1 90.62 559 GLY B CA 1
ATOM 9429 C C . GLY B 1 559 ? -1.648 14.852 13.109 1 90.62 559 GLY B C 1
ATOM 9430 O O . GLY B 1 559 ? -0.794 15.641 13.516 1 90.62 559 GLY B O 1
ATOM 9431 N N . CYS B 1 560 ? -1.368 13.82 12.398 1 88.31 560 CYS B N 1
ATOM 9432 C CA . CYS B 1 560 ? 0.005 13.344 12.305 1 88.31 560 CYS B CA 1
ATOM 9433 C C . CYS B 1 560 ? 0.764 14.07 11.203 1 88.31 560 CYS B C 1
ATOM 9435 O O . CYS B 1 560 ? 1.994 14.141 11.234 1 88.31 560 CYS B O 1
ATOM 9437 N N . TYR B 1 561 ? 0.188 14.695 10.312 1 91.62 561 TYR B N 1
ATOM 9438 C CA . TYR B 1 561 ? 0.905 15.219 9.156 1 91.62 561 TYR B CA 1
ATOM 9439 C C . TYR B 1 561 ? 1.217 16.703 9.336 1 91.62 561 TYR B C 1
ATOM 9441 O O . TYR B 1 561 ? 1.942 17.281 8.523 1 91.62 561 TYR B O 1
ATOM 9449 N N . ALA B 1 562 ? 0.708 17.312 10.398 1 93.94 562 ALA B N 1
ATOM 9450 C CA . ALA B 1 562 ? 0.958 18.719 10.656 1 93.94 562 ALA B CA 1
ATOM 9451 C C . ALA B 1 562 ? 2.447 18.984 10.859 1 93.94 562 ALA B C 1
ATOM 9453 O O . ALA B 1 562 ? 2.959 20.031 10.43 1 93.94 562 ALA B O 1
ATOM 9454 N N . ARG B 1 563 ? 3.045 18.094 11.492 1 92.12 563 ARG B N 1
ATOM 9455 C CA . ARG B 1 563 ? 4.477 18.234 11.734 1 92.12 563 ARG B CA 1
ATOM 9456 C C . ARG B 1 563 ? 5.246 18.359 10.422 1 92.12 563 ARG B C 1
ATOM 9458 O O . ARG B 1 563 ? 6.062 19.266 10.25 1 92.12 563 ARG B O 1
ATOM 9465 N N . SER B 1 564 ? 5.035 17.422 9.523 1 92.81 564 SER B N 1
ATOM 9466 C CA . SER B 1 564 ? 5.699 17.438 8.227 1 92.81 564 SER B CA 1
ATOM 9467 C C . SER B 1 564 ? 5.336 18.688 7.43 1 92.81 564 SER B C 1
ATOM 9469 O O . SER B 1 564 ? 6.176 19.25 6.723 1 92.81 564 SER B O 1
ATOM 9471 N N . GLN B 1 565 ? 4.152 19.109 7.535 1 96.25 565 GLN B N 1
ATOM 9472 C CA . GLN B 1 565 ? 3.693 20.297 6.82 1 96.25 565 GLN B CA 1
ATOM 9473 C C . GLN B 1 565 ? 4.375 21.547 7.352 1 96.25 565 GLN B C 1
ATOM 9475 O O . GLN B 1 565 ? 4.754 22.438 6.578 1 96.25 565 GLN B O 1
ATOM 9480 N N . LEU B 1 566 ? 4.488 21.578 8.664 1 96.25 566 LEU B N 1
ATOM 9481 C CA . LEU B 1 566 ? 5.215 22.688 9.258 1 96.25 566 LEU B CA 1
ATOM 9482 C C . LEU B 1 566 ? 6.676 22.688 8.812 1 96.25 566 LEU B C 1
ATOM 9484 O O . LEU B 1 566 ? 7.25 23.75 8.547 1 96.25 566 LEU B O 1
ATOM 9488 N N . ASN B 1 567 ? 7.242 21.531 8.703 1 93.94 567 ASN B N 1
ATOM 9489 C CA . ASN B 1 567 ? 8.609 21.406 8.219 1 93.94 567 ASN B CA 1
ATOM 9490 C C . ASN B 1 567 ? 8.734 21.875 6.77 1 93.94 567 ASN B C 1
ATOM 9492 O O . ASN B 1 567 ? 9.711 22.531 6.41 1 93.94 567 ASN B O 1
ATOM 9496 N N . ILE B 1 568 ? 7.844 21.484 5.945 1 95.62 568 ILE B N 1
ATOM 9497 C CA . ILE B 1 568 ? 7.855 21.859 4.539 1 95.62 568 ILE B CA 1
ATOM 9498 C C . ILE B 1 568 ? 7.855 23.391 4.422 1 95.62 568 ILE B C 1
ATOM 9500 O O . ILE B 1 568 ? 8.664 23.953 3.686 1 95.62 568 ILE B O 1
ATOM 9504 N N . CYS B 1 569 ? 7.039 24.031 5.195 1 97.44 569 CYS B N 1
ATOM 9505 C CA . CYS B 1 569 ? 6.93 25.484 5.145 1 97.44 569 CYS B CA 1
ATOM 9506 C C . CYS B 1 569 ? 8.164 26.141 5.75 1 97.44 569 CYS B C 1
ATOM 9508 O O . CYS B 1 569 ? 8.672 27.125 5.207 1 97.44 569 CYS B O 1
ATOM 9510 N N . GLY B 1 570 ? 8.586 25.625 6.875 1 96.5 570 GLY B N 1
ATOM 9511 C CA . GLY B 1 570 ? 9.789 26.172 7.488 1 96.5 570 GLY B CA 1
ATOM 9512 C C . GLY B 1 570 ? 11.016 26.047 6.609 1 96.5 570 GLY B C 1
ATOM 9513 O O . GLY B 1 570 ? 11.781 27.016 6.473 1 96.5 570 GLY B O 1
ATOM 9514 N N . ASN B 1 571 ? 11.203 24.922 5.996 1 93.5 571 ASN B N 1
ATOM 9515 C CA . ASN B 1 571 ? 12.328 24.703 5.09 1 93.5 571 ASN B CA 1
ATOM 9516 C C . ASN B 1 571 ? 12.25 25.625 3.875 1 93.5 571 ASN B C 1
ATOM 9518 O O . ASN B 1 571 ? 13.281 26.047 3.342 1 93.5 571 ASN B O 1
ATOM 9522 N N . PHE B 1 572 ? 11.094 25.953 3.465 1 96.38 572 PHE B N 1
ATOM 9523 C CA . PHE B 1 572 ? 10.898 26.812 2.309 1 96.38 572 PHE B CA 1
ATOM 9524 C C . PHE B 1 572 ? 11.406 28.219 2.592 1 96.38 572 PHE B C 1
ATOM 9526 O O . PHE B 1 572 ? 11.906 28.891 1.689 1 96.38 572 PHE B O 1
ATOM 9533 N N . LEU B 1 573 ? 11.273 28.672 3.889 1 96.88 573 LEU B N 1
ATOM 9534 C CA . LEU B 1 573 ? 11.82 29.984 4.25 1 96.88 573 LEU B CA 1
ATOM 9535 C C . LEU B 1 573 ? 13.328 30 4.074 1 96.88 573 LEU B C 1
ATOM 9537 O O . LEU B 1 573 ? 13.883 30.984 3.562 1 96.88 573 LEU B O 1
ATOM 9541 N N . ILE B 1 574 ? 13.938 28.938 4.473 1 92.88 574 ILE B N 1
ATOM 9542 C CA . ILE B 1 574 ? 15.383 28.828 4.277 1 92.88 574 ILE B CA 1
ATOM 9543 C C . ILE B 1 574 ? 15.695 28.75 2.785 1 92.88 574 ILE B C 1
ATOM 9545 O O . ILE B 1 574 ? 16.656 29.375 2.316 1 92.88 574 ILE B O 1
ATOM 9549 N N . TYR B 1 575 ? 14.891 28 2.082 1 94.06 575 TYR B N 1
ATOM 9550 C CA . TYR B 1 575 ? 14.977 27.875 0.632 1 94.06 575 TYR B CA 1
ATOM 9551 C C . TYR B 1 575 ? 14.953 29.234 -0.048 1 94.06 575 TYR B C 1
ATOM 9553 O O . TYR B 1 575 ? 15.781 29.516 -0.915 1 94.06 575 TYR B O 1
ATOM 9561 N N . LEU B 1 576 ? 14.07 30.109 0.361 1 95.88 576 LEU B N 1
ATOM 9562 C CA . LEU B 1 576 ? 13.938 31.438 -0.23 1 95.88 576 LEU B CA 1
ATOM 9563 C C . LEU B 1 576 ? 15.148 32.312 0.096 1 95.88 576 LEU B C 1
ATOM 9565 O O . LEU B 1 576 ? 15.633 33.062 -0.759 1 95.88 576 LEU B O 1
ATOM 9569 N N . PHE B 1 577 ? 15.641 32.219 1.29 1 94.38 577 PHE B N 1
ATOM 9570 C CA . PHE B 1 577 ? 16.797 33 1.69 1 94.38 577 PHE B CA 1
ATOM 9571 C C . PHE B 1 577 ? 18.016 32.625 0.872 1 94.38 577 PHE B C 1
ATOM 9573 O O . PHE B 1 577 ? 18.75 33.469 0.387 1 94.38 577 PHE B O 1
ATOM 9580 N N . LEU B 1 578 ? 18.219 31.312 0.68 1 90.38 578 LEU B N 1
ATOM 9581 C CA . LEU B 1 578 ? 19.406 30.812 -0.002 1 90.38 578 LEU B CA 1
ATOM 9582 C C . LEU B 1 578 ? 19.344 31.109 -1.495 1 90.38 578 LEU B C 1
ATOM 9584 O O . LEU B 1 578 ? 20.375 31.328 -2.133 1 90.38 578 LEU B O 1
ATOM 9588 N N . LEU B 1 579 ? 18.109 31.188 -2.025 1 92.88 579 LEU B N 1
ATOM 9589 C CA . LEU B 1 579 ? 17.984 31.328 -3.473 1 92.88 579 LEU B CA 1
ATOM 9590 C C . LEU B 1 579 ? 17.703 32.781 -3.865 1 92.88 579 LEU B C 1
ATOM 9592 O O . LEU B 1 579 ? 17.562 33.094 -5.051 1 92.88 579 LEU B O 1
ATOM 9596 N N . ALA B 1 580 ? 17.641 33.625 -2.906 1 93.62 580 ALA B N 1
ATOM 9597 C CA . ALA B 1 580 ? 17.438 35.031 -3.209 1 93.62 580 ALA B CA 1
ATOM 9598 C C . ALA B 1 580 ? 18.609 35.594 -3.988 1 93.62 580 ALA B C 1
ATOM 9600 O O . ALA B 1 580 ? 19.766 35.406 -3.621 1 93.62 580 ALA B O 1
ATOM 9601 N N . SER B 1 581 ? 18.344 36.281 -5.035 1 91.56 581 SER B N 1
ATOM 9602 C CA . SER B 1 581 ? 19.391 36.844 -5.891 1 91.56 581 SER B CA 1
ATOM 9603 C C . SER B 1 581 ? 19.562 38.344 -5.645 1 91.56 581 SER B C 1
ATOM 9605 O O . SER B 1 581 ? 20.688 38.844 -5.535 1 91.56 581 SER B O 1
ATOM 9607 N N . GLU B 1 582 ? 18.5 39.031 -5.48 1 92.88 582 GLU B N 1
ATOM 9608 C CA . GLU B 1 582 ? 18.531 40.5 -5.262 1 92.88 582 GLU B CA 1
ATOM 9609 C C . GLU B 1 582 ? 18.656 40.812 -3.775 1 92.88 582 GLU B C 1
ATOM 9611 O O . GLU B 1 582 ? 18.062 40.125 -2.93 1 92.88 582 GLU B O 1
ATOM 9616 N N . PRO B 1 583 ? 19.422 41.875 -3.438 1 92.88 583 PRO B N 1
ATOM 9617 C CA . PRO B 1 583 ? 19.609 42.219 -2.031 1 92.88 583 PRO B CA 1
ATOM 9618 C C . PRO B 1 583 ? 18.297 42.5 -1.303 1 92.88 583 PRO B C 1
ATOM 9620 O O . PRO B 1 583 ? 18.172 42.188 -0.121 1 92.88 583 PRO B O 1
ATOM 9623 N N . GLU B 1 584 ? 17.406 43.094 -1.982 1 94.5 584 GLU B N 1
ATOM 9624 C CA . GLU B 1 584 ? 16.109 43.344 -1.358 1 94.5 584 GLU B CA 1
ATOM 9625 C C . GLU B 1 584 ? 15.398 42.062 -0.983 1 94.5 584 GLU B C 1
ATOM 9627 O O . GLU B 1 584 ? 14.766 41.969 0.07 1 94.5 584 GLU B O 1
ATOM 9632 N N . ASP B 1 585 ? 15.578 41.125 -1.901 1 95.19 585 ASP B N 1
ATOM 9633 C CA . ASP B 1 585 ? 14.945 39.844 -1.66 1 95.19 585 ASP B CA 1
ATOM 9634 C C . ASP B 1 585 ? 15.648 39.094 -0.525 1 95.19 585 ASP B C 1
ATOM 9636 O O . ASP B 1 585 ? 15 38.375 0.252 1 95.19 585 ASP B O 1
ATOM 9640 N N . VAL B 1 586 ? 16.906 39.188 -0.435 1 94 586 VAL B N 1
ATOM 9641 C CA . VAL B 1 586 ? 17.672 38.562 0.642 1 94 586 VAL B CA 1
ATOM 9642 C C . VAL B 1 586 ? 17.219 39.125 1.988 1 94 586 VAL B C 1
ATOM 9644 O O . VAL B 1 586 ? 16.984 38.375 2.934 1 94 586 VAL B O 1
ATOM 9647 N N . ALA B 1 587 ? 17.109 40.438 2.041 1 95.19 587 ALA B N 1
ATOM 9648 C CA . ALA B 1 587 ? 16.688 41.094 3.277 1 95.19 587 ALA B CA 1
ATOM 9649 C C . ALA B 1 587 ? 15.266 40.656 3.658 1 95.19 587 ALA B C 1
ATOM 9651 O O . ALA B 1 587 ? 14.977 40.438 4.836 1 95.19 587 ALA B O 1
ATOM 9652 N N . ALA B 1 588 ? 14.445 40.625 2.691 1 96.56 588 ALA B N 1
ATOM 9653 C CA . ALA B 1 588 ? 13.055 40.25 2.932 1 96.56 588 ALA B CA 1
ATOM 9654 C C . ALA B 1 588 ? 12.969 38.812 3.451 1 96.56 588 ALA B C 1
ATOM 9656 O O . ALA B 1 588 ? 12.234 38.531 4.398 1 96.56 588 ALA B O 1
ATOM 9657 N N . ALA B 1 589 ? 13.672 37.906 2.805 1 96.44 589 ALA B N 1
ATOM 9658 C CA . ALA B 1 589 ? 13.672 36.5 3.219 1 96.44 589 ALA B CA 1
ATOM 9659 C C . ALA B 1 589 ? 14.25 36.344 4.625 1 96.44 589 ALA B C 1
ATOM 9661 O O . ALA B 1 589 ? 13.734 35.562 5.426 1 96.44 589 ALA B O 1
ATOM 9662 N N . TYR B 1 590 ? 15.258 37.062 4.91 1 95.31 590 TYR B N 1
ATOM 9663 C CA . TYR B 1 590 ? 15.875 37 6.23 1 95.31 590 TYR B CA 1
ATOM 9664 C C . TYR B 1 590 ? 14.906 37.531 7.297 1 95.31 590 TYR B C 1
ATOM 9666 O O . TYR B 1 590 ? 14.812 36.938 8.383 1 95.31 590 TYR B O 1
ATOM 9674 N N . ARG B 1 591 ? 14.242 38.562 6.996 1 96.62 591 ARG B N 1
ATOM 9675 C CA . ARG B 1 591 ? 13.258 39.094 7.93 1 96.62 591 ARG B CA 1
ATOM 9676 C C . ARG B 1 591 ? 12.156 38.094 8.219 1 96.62 591 ARG B C 1
ATOM 9678 O O . ARG B 1 591 ? 11.672 38 9.352 1 96.62 591 ARG B O 1
ATOM 9685 N N . LEU B 1 592 ? 11.781 37.406 7.195 1 97.44 592 LEU B N 1
ATOM 9686 C CA . LEU B 1 592 ? 10.766 36.375 7.379 1 97.44 592 LEU B CA 1
ATOM 9687 C C . LEU B 1 592 ? 11.281 35.281 8.297 1 97.44 592 LEU B C 1
ATOM 9689 O O . LEU B 1 592 ? 10.539 34.781 9.148 1 97.44 592 LEU B O 1
ATOM 9693 N N . LEU B 1 593 ? 12.508 34.875 8.125 1 96.75 593 LEU B N 1
ATOM 9694 C CA . LEU B 1 593 ? 13.117 33.844 8.977 1 96.75 593 LEU B CA 1
ATOM 9695 C C . LEU B 1 593 ? 13.195 34.312 10.422 1 96.75 593 LEU B C 1
ATOM 9697 O O . LEU B 1 593 ? 12.945 33.531 11.352 1 96.75 593 LEU B O 1
ATOM 9701 N N . GLU B 1 594 ? 13.484 35.594 10.602 1 96.44 594 GLU B N 1
ATOM 9702 C CA . GLU B 1 594 ? 13.555 36.156 11.945 1 96.44 594 GLU B CA 1
ATOM 9703 C C . GLU B 1 594 ? 12.18 36.156 12.609 1 96.44 594 GLU B C 1
ATOM 9705 O O . GLU B 1 594 ? 12.039 35.75 13.766 1 96.44 594 GLU B O 1
ATOM 9710 N N . LYS B 1 595 ? 11.258 36.625 11.836 1 97.62 595 LYS B N 1
ATOM 9711 C CA . LYS B 1 595 ? 9.891 36.656 12.367 1 97.62 595 LYS B CA 1
ATOM 9712 C C . LYS B 1 595 ? 9.398 35.25 12.695 1 97.62 595 LYS B C 1
ATOM 9714 O O . LYS B 1 595 ? 8.734 35.031 13.711 1 97.62 595 LYS B O 1
ATOM 9719 N N . PHE B 1 596 ? 9.648 34.344 11.844 1 97.81 596 PHE B N 1
ATOM 9720 C CA . PHE B 1 596 ? 9.25 32.969 12.07 1 97.81 596 PHE B CA 1
ATOM 9721 C C . PHE B 1 596 ? 9.945 32.406 13.305 1 97.81 596 PHE B C 1
ATOM 9723 O O . PHE B 1 596 ? 9.32 31.688 14.094 1 97.81 596 PHE B O 1
ATOM 9730 N N . HIS B 1 597 ? 11.211 32.656 13.422 1 96.81 597 HIS B N 1
ATOM 9731 C CA . HIS B 1 597 ? 11.984 32.188 14.586 1 96.81 597 HIS B CA 1
ATOM 9732 C C . HIS B 1 597 ? 11.359 32.719 15.883 1 96.81 597 HIS B C 1
ATOM 9734 O O . HIS B 1 597 ? 11.227 31.953 16.844 1 96.81 597 HIS B O 1
ATOM 9740 N N . VAL B 1 598 ? 10.984 33.969 15.914 1 96.5 598 VAL B N 1
ATOM 9741 C CA . VAL B 1 598 ? 10.352 34.562 17.094 1 96.5 598 VAL B CA 1
ATOM 9742 C C . VAL B 1 598 ? 9.031 33.844 17.391 1 96.5 598 VAL B C 1
ATOM 9744 O O . VAL B 1 598 ? 8.727 33.531 18.547 1 96.5 598 VAL B O 1
ATOM 9747 N N . SER B 1 599 ? 8.289 33.625 16.328 1 96.44 599 SER B N 1
ATOM 9748 C CA . SER B 1 599 ? 7.016 32.906 16.5 1 96.44 599 SER B CA 1
ATOM 9749 C C . SER B 1 599 ? 7.23 31.516 17.047 1 96.44 599 SER B C 1
ATOM 9751 O O . SER B 1 599 ? 6.445 31.031 17.859 1 96.44 599 SER B O 1
ATOM 9753 N N . LEU B 1 600 ? 8.234 30.781 16.594 1 96.12 600 LEU B N 1
ATOM 9754 C CA . LEU B 1 600 ? 8.531 29.438 17.062 1 96.12 600 LEU B CA 1
ATOM 9755 C C . LEU B 1 600 ? 8.922 29.438 18.531 1 96.12 600 LEU B C 1
ATOM 9757 O O . LEU B 1 600 ? 8.562 28.516 19.281 1 96.12 600 LEU B O 1
ATOM 9761 N N . GLN B 1 601 ? 9.672 30.453 18.922 1 94.44 601 GLN B N 1
ATOM 9762 C CA . GLN B 1 601 ? 10.047 30.578 20.328 1 94.44 601 GLN B CA 1
ATOM 9763 C C . GLN B 1 601 ? 8.82 30.812 21.203 1 94.44 601 GLN B C 1
ATOM 9765 O O . GLN B 1 601 ? 8.703 30.234 22.281 1 94.44 601 GLN B O 1
ATOM 9770 N N . LYS B 1 602 ? 7.996 31.656 20.75 1 94.94 602 LYS B N 1
ATOM 9771 C CA . LYS B 1 602 ? 6.742 31.875 21.453 1 94.94 602 LYS B CA 1
ATOM 9772 C C . LYS B 1 602 ? 5.945 30.594 21.609 1 94.94 602 LYS B C 1
ATOM 9774 O O . LYS B 1 602 ? 5.445 30.281 22.688 1 94.94 602 LYS B O 1
ATOM 9779 N N . LEU B 1 603 ? 5.836 29.828 20.562 1 94.69 603 LEU B N 1
ATOM 9780 C CA . LEU B 1 603 ? 5.09 28.578 20.562 1 94.69 603 LEU B CA 1
ATOM 9781 C C . LEU B 1 603 ? 5.758 27.547 21.484 1 94.69 603 LEU B C 1
ATOM 9783 O O . LEU B 1 603 ? 5.078 26.812 22.203 1 94.69 603 LEU B O 1
ATOM 9787 N N . ASN B 1 604 ? 7.035 27.5 21.406 1 92.56 604 ASN B N 1
ATOM 9788 C CA . ASN B 1 604 ? 7.781 26.578 22.25 1 92.56 604 ASN B CA 1
ATOM 9789 C C . ASN B 1 604 ? 7.547 26.859 23.734 1 92.56 604 ASN B C 1
ATOM 9791 O O . ASN B 1 604 ? 7.48 25.938 24.547 1 92.56 604 ASN B O 1
ATOM 9795 N N . ASN B 1 605 ? 7.406 28.094 24.062 1 92.19 605 ASN B N 1
ATOM 9796 C CA . ASN B 1 605 ? 7.172 28.484 25.438 1 92.19 605 ASN B CA 1
ATOM 9797 C C . ASN B 1 605 ? 5.773 28.094 25.906 1 92.19 605 ASN B C 1
ATOM 9799 O O . ASN B 1 605 ? 5.562 27.828 27.094 1 92.19 605 ASN B O 1
ATOM 9803 N N . MET B 1 606 ? 4.891 28.047 24.984 1 91.69 606 MET B N 1
ATOM 9804 C CA . MET B 1 606 ? 3.506 27.719 25.312 1 91.69 606 MET B CA 1
ATOM 9805 C C . MET B 1 606 ? 3.256 26.219 25.203 1 91.69 606 MET B C 1
ATOM 9807 O O . MET B 1 606 ? 2.268 25.703 25.734 1 91.69 606 MET B O 1
ATOM 9811 N N . ALA B 1 607 ? 4.141 25.453 24.547 1 89.5 607 ALA B N 1
ATOM 9812 C CA . ALA B 1 607 ? 3.889 24.078 24.125 1 89.5 607 ALA B CA 1
ATOM 9813 C C . ALA B 1 607 ? 4.023 23.109 25.312 1 89.5 607 ALA B C 1
ATOM 9815 O O . ALA B 1 607 ? 4.906 23.281 26.156 1 89.5 607 ALA B O 1
ATOM 9816 N N . ASP B 1 608 ? 3.07 22.172 25.344 1 86 608 ASP B N 1
ATOM 9817 C CA . ASP B 1 608 ? 3.227 21.031 26.234 1 86 608 ASP B CA 1
ATOM 9818 C C . ASP B 1 608 ? 4.012 19.906 25.562 1 86 608 ASP B C 1
ATOM 9820 O O . ASP B 1 608 ? 4.578 20.094 24.484 1 86 608 ASP B O 1
ATOM 9824 N N . MET B 1 609 ? 4.027 18.812 26.188 1 78.62 609 MET B N 1
ATOM 9825 C CA . MET B 1 609 ? 4.84 17.703 25.672 1 78.62 609 MET B CA 1
ATOM 9826 C C . MET B 1 609 ? 4.348 17.25 24.312 1 78.62 609 MET B C 1
ATOM 9828 O O . MET B 1 609 ? 5.148 16.969 23.422 1 78.62 609 MET B O 1
ATOM 9832 N N . THR B 1 610 ? 3.107 17.188 24.078 1 80.5 610 THR B N 1
ATOM 9833 C CA . THR B 1 610 ? 2.539 16.719 22.828 1 80.5 610 THR B CA 1
ATOM 9834 C C . THR B 1 610 ? 2.695 17.766 21.734 1 80.5 610 THR B C 1
ATOM 9836 O O . THR B 1 610 ? 3.086 17.453 20.609 1 80.5 610 THR B O 1
ATOM 9839 N N . SER B 1 611 ? 2.428 19.031 22.109 1 85.69 611 SER B N 1
ATOM 9840 C CA . SER B 1 611 ? 2.51 20.109 21.125 1 85.69 611 SER B CA 1
ATOM 9841 C C . SER B 1 611 ? 3.955 20.391 20.734 1 85.69 611 SER B C 1
ATOM 9843 O O . SER B 1 611 ? 4.223 20.906 19.641 1 85.69 611 SER B O 1
ATOM 9845 N N . ARG B 1 612 ? 4.832 20.062 21.594 1 87.69 612 ARG B N 1
ATOM 9846 C CA . ARG B 1 612 ? 6.246 20.25 21.297 1 87.69 612 ARG B CA 1
ATOM 9847 C C . ARG B 1 612 ? 6.699 19.344 20.156 1 87.69 612 ARG B C 1
ATOM 9849 O O . ARG B 1 612 ? 7.602 19.703 19.406 1 87.69 612 ARG B O 1
ATOM 9856 N N . LEU B 1 613 ? 6.039 18.266 20.047 1 87.56 613 LEU B N 1
ATOM 9857 C CA . LEU B 1 613 ? 6.391 17.328 18.984 1 87.56 613 LEU B CA 1
ATOM 9858 C C . LEU B 1 613 ? 6.086 17.938 17.609 1 87.56 613 LEU B C 1
ATOM 9860 O O . LEU B 1 613 ? 6.73 17.578 16.625 1 87.56 613 LEU B O 1
ATOM 9864 N N . LEU B 1 614 ? 5.156 18.781 17.594 1 90.19 614 LEU B N 1
ATOM 9865 C CA . LEU B 1 614 ? 4.781 19.484 16.359 1 90.19 614 LEU B CA 1
ATOM 9866 C C . LEU B 1 614 ? 5.844 20.5 15.969 1 90.19 614 LEU B C 1
ATOM 9868 O O . LEU B 1 614 ? 6.188 20.609 14.789 1 90.19 614 LEU B O 1
ATOM 9872 N N . ILE B 1 615 ? 6.449 21.188 16.969 1 91.88 615 ILE B N 1
ATOM 9873 C CA . ILE B 1 615 ? 7.246 22.391 16.719 1 91.88 615 ILE B CA 1
ATOM 9874 C C . ILE B 1 615 ? 8.727 22.031 16.703 1 91.88 615 ILE B C 1
ATOM 9876 O O . ILE B 1 615 ? 9.516 22.672 16 1 91.88 615 ILE B O 1
ATOM 9880 N N . ARG B 1 616 ? 9.109 21.016 17.344 1 88.94 616 ARG B N 1
ATOM 9881 C CA . ARG B 1 616 ? 10.508 20.734 17.641 1 88.94 616 ARG B CA 1
ATOM 9882 C C . ARG B 1 616 ? 11.312 20.516 16.359 1 88.94 616 ARG B C 1
ATOM 9884 O O . ARG B 1 616 ? 12.375 21.109 16.188 1 88.94 616 ARG B O 1
ATOM 9891 N N . PRO B 1 617 ? 10.867 19.719 15.438 1 87.12 617 PRO B N 1
ATOM 9892 C CA . PRO B 1 617 ? 11.703 19.453 14.266 1 87.12 617 PRO B CA 1
ATOM 9893 C C . PRO B 1 617 ? 12.008 20.734 13.469 1 87.12 617 PRO B C 1
ATOM 9895 O O . PRO B 1 617 ? 13.148 20.953 13.07 1 87.12 617 PRO B O 1
ATOM 9898 N N . VAL B 1 618 ? 11.078 21.547 13.297 1 91.56 618 VAL B N 1
ATOM 9899 C CA . VAL B 1 618 ? 11.289 22.766 12.516 1 91.56 618 VAL B CA 1
ATOM 9900 C C . VAL B 1 618 ? 12.086 23.781 13.336 1 91.56 618 VAL B C 1
ATOM 9902 O O . VAL B 1 618 ? 12.906 24.516 12.789 1 91.56 618 VAL B O 1
ATOM 9905 N N . ALA B 1 619 ? 11.797 23.844 14.648 1 91.12 619 ALA B N 1
ATOM 9906 C CA . ALA B 1 619 ? 12.539 24.75 15.523 1 91.12 619 ALA B CA 1
ATOM 9907 C C . ALA B 1 619 ? 14.031 24.422 15.5 1 91.12 619 ALA B C 1
ATOM 9909 O O . ALA B 1 619 ? 14.875 25.328 15.492 1 91.12 619 ALA B O 1
ATOM 9910 N N . LEU B 1 620 ? 14.305 23.203 15.492 1 85.69 620 LEU B N 1
ATOM 9911 C CA . LEU B 1 620 ? 15.703 22.797 15.461 1 85.69 620 LEU B CA 1
ATOM 9912 C C . LEU B 1 620 ? 16.375 23.234 14.164 1 85.69 620 LEU B C 1
ATOM 9914 O O . LEU B 1 620 ? 17.531 23.656 14.164 1 85.69 620 LEU B O 1
ATOM 9918 N N . ARG B 1 621 ? 15.734 23.156 13.078 1 85.25 621 ARG B N 1
ATOM 9919 C CA . ARG B 1 621 ? 16.281 23.547 11.773 1 85.25 621 ARG B CA 1
ATOM 9920 C C . ARG B 1 621 ? 16.484 25.047 11.688 1 85.25 621 ARG B C 1
ATOM 9922 O O . ARG B 1 621 ? 17.5 25.516 11.172 1 85.25 621 ARG B O 1
ATOM 9929 N N . ILE B 1 622 ? 15.516 25.766 12.188 1 91.31 622 ILE B N 1
ATOM 9930 C CA . ILE B 1 622 ? 15.602 27.219 12.156 1 91.31 622 ILE B CA 1
ATOM 9931 C C . ILE B 1 622 ? 16.688 27.703 13.117 1 91.31 622 ILE B C 1
ATOM 9933 O O . ILE B 1 622 ? 17.438 28.625 12.812 1 91.31 622 ILE B O 1
ATOM 9937 N N . ASP B 1 623 ? 16.766 27.047 14.25 1 88.5 623 ASP B N 1
ATOM 9938 C CA . ASP B 1 623 ? 17.844 27.359 15.18 1 88.5 623 ASP B CA 1
ATOM 9939 C C . ASP B 1 623 ? 19.203 27.094 14.555 1 88.5 623 ASP B C 1
ATOM 9941 O O . ASP B 1 623 ? 20.141 27.891 14.711 1 88.5 623 ASP B O 1
ATOM 9945 N N . SER B 1 624 ? 19.297 25.984 13.906 1 84.25 624 SER B N 1
ATOM 9946 C CA . SER B 1 624 ? 20.547 25.641 13.234 1 84.25 624 SER B CA 1
ATOM 9947 C C . SER B 1 624 ? 20.922 26.672 12.18 1 84.25 624 SER B C 1
ATOM 9949 O O . SER B 1 624 ? 22.094 26.984 11.992 1 84.25 624 SER B O 1
ATOM 9951 N N . PHE B 1 625 ? 20 27.188 11.469 1 86.38 625 PHE B N 1
ATOM 9952 C CA . PHE B 1 625 ? 20.219 28.234 10.477 1 86.38 625 PHE B CA 1
ATOM 9953 C C . PHE B 1 625 ? 20.812 29.469 11.125 1 86.38 625 PHE B C 1
ATOM 9955 O O . PHE B 1 625 ? 21.781 30.047 10.625 1 86.38 625 PHE B O 1
ATOM 9962 N N . PHE B 1 626 ? 20.312 29.906 12.266 1 87.12 626 PHE B N 1
ATOM 9963 C CA . PHE B 1 626 ? 20.75 31.141 12.906 1 87.12 626 PHE B CA 1
ATOM 9964 C C . PHE B 1 626 ? 22.078 30.938 13.617 1 87.12 626 PHE B C 1
ATOM 9966 O O . PHE B 1 626 ? 22.875 31.875 13.758 1 87.12 626 PHE B O 1
ATOM 9973 N N . ILE B 1 627 ? 22.297 29.703 13.984 1 81.62 627 ILE B N 1
ATOM 9974 C CA . ILE B 1 627 ? 23.594 29.422 14.586 1 81.62 627 ILE B CA 1
ATOM 9975 C C . ILE B 1 627 ? 24.688 29.469 13.516 1 81.62 627 ILE B C 1
ATOM 9977 O O . ILE B 1 627 ? 25.781 30 13.758 1 81.62 627 ILE B O 1
ATOM 9981 N N . HIS B 1 628 ? 24.344 29 12.273 1 76.06 628 HIS B N 1
ATOM 9982 C CA . HIS B 1 628 ? 25.328 28.922 11.211 1 76.06 628 HIS B CA 1
ATOM 9983 C C . HIS B 1 628 ? 25.156 30.062 10.203 1 76.06 628 HIS B C 1
ATOM 9985 O O . HIS B 1 628 ? 25.75 30.031 9.133 1 76.06 628 HIS B O 1
ATOM 9991 N N . ALA B 1 629 ? 24.375 30.984 10.461 1 73.38 629 ALA B N 1
ATOM 9992 C CA . ALA B 1 629 ? 24 32.062 9.57 1 73.38 629 ALA B CA 1
ATOM 9993 C C . ALA B 1 629 ? 25.234 32.812 9.062 1 73.38 629 ALA B C 1
ATOM 9995 O O . ALA B 1 629 ? 25.344 33.094 7.867 1 73.38 629 ALA B O 1
ATOM 9996 N N . PRO B 1 630 ? 26.172 33.094 10.016 1 67 630 PRO B N 1
ATOM 9997 C CA . PRO B 1 630 ? 27.359 33.781 9.484 1 67 630 PRO B CA 1
ATOM 9998 C C . PRO B 1 630 ? 28.062 33 8.398 1 67 630 PRO B C 1
ATOM 10000 O O . PRO B 1 630 ? 28.531 33.562 7.406 1 67 630 PRO B O 1
ATOM 10003 N N . GLN B 1 631 ? 28.109 31.688 8.594 1 67 631 GLN B N 1
ATOM 10004 C CA . GLN B 1 631 ? 28.734 30.828 7.598 1 67 631 GLN B CA 1
ATOM 10005 C C . GLN B 1 631 ? 27.891 30.75 6.328 1 67 631 GLN B C 1
ATOM 10007 O O . GLN B 1 631 ? 28.422 30.734 5.219 1 67 631 GLN B O 1
ATOM 10012 N N . ILE B 1 632 ? 26.641 30.812 6.422 1 65.5 632 ILE B N 1
ATOM 10013 C CA . ILE B 1 632 ? 25.719 30.688 5.297 1 65.5 632 ILE B CA 1
ATOM 10014 C C . ILE B 1 632 ? 25.766 31.969 4.449 1 65.5 632 ILE B C 1
ATOM 10016 O O . ILE B 1 632 ? 25.781 31.891 3.219 1 65.5 632 ILE B O 1
ATOM 10020 N N . VAL B 1 633 ? 25.828 33.062 5.152 1 67.12 633 VAL B N 1
ATOM 10021 C CA . VAL B 1 633 ? 25.906 34.344 4.461 1 67.12 633 VAL B CA 1
ATOM 10022 C C . VAL B 1 633 ? 27.203 34.438 3.668 1 67.12 633 VAL B C 1
ATOM 10024 O O . VAL B 1 633 ? 27.219 34.906 2.533 1 67.12 633 VAL B O 1
ATOM 10027 N N . ARG B 1 634 ? 28.312 33.906 4.266 1 62.56 634 ARG B N 1
ATOM 10028 C CA . ARG B 1 634 ? 29.594 33.875 3.574 1 62.56 634 ARG B CA 1
ATOM 10029 C C . ARG B 1 634 ? 29.531 32.969 2.338 1 62.56 634 ARG B C 1
ATOM 10031 O O . ARG B 1 634 ? 30.062 33.344 1.283 1 62.56 634 ARG B O 1
ATOM 10038 N N . GLN B 1 635 ? 28.953 31.859 2.514 1 58.91 635 GLN B N 1
ATOM 10039 C CA . GLN B 1 635 ? 28.844 30.938 1.396 1 58.91 635 GLN B CA 1
ATOM 10040 C C . GLN B 1 635 ? 28.016 31.531 0.261 1 58.91 635 GLN B C 1
ATOM 10042 O O . GLN B 1 635 ? 28.344 31.344 -0.914 1 58.91 635 GLN B O 1
ATOM 10047 N N . ARG B 1 636 ? 27 32.125 0.579 1 64.5 636 ARG B N 1
ATOM 10048 C CA . ARG B 1 636 ? 26.156 32.812 -0.416 1 64.5 636 ARG B CA 1
ATOM 10049 C C . ARG B 1 636 ? 26.969 33.812 -1.208 1 64.5 636 ARG B C 1
ATOM 10051 O O . ARG B 1 636 ? 26.781 33.969 -2.418 1 64.5 636 ARG B O 1
ATOM 10058 N N . SER B 1 637 ? 27.828 34.5 -0.508 1 58.56 637 SER B N 1
ATOM 10059 C CA . SER B 1 637 ? 28.625 35.531 -1.141 1 58.56 637 SER B CA 1
ATOM 10060 C C . SER B 1 637 ? 29.641 34.938 -2.115 1 58.56 637 SER B C 1
ATOM 10062 O O . SER B 1 637 ? 30 35.562 -3.113 1 58.56 637 SER B O 1
ATOM 10064 N N . ILE B 1 638 ? 30.016 33.719 -1.822 1 51.22 638 ILE B N 1
ATOM 10065 C CA . ILE B 1 638 ? 30.984 33.062 -2.689 1 51.22 638 ILE B CA 1
ATOM 10066 C C . ILE B 1 638 ? 30.266 32.531 -3.938 1 51.22 638 ILE B C 1
ATOM 10068 O O . ILE B 1 638 ? 30.828 32.594 -5.039 1 51.22 638 ILE B O 1
ATOM 10072 N N . GLU B 1 639 ? 29.125 32.062 -3.695 1 52.69 639 GLU B N 1
ATOM 10073 C CA . GLU B 1 639 ? 28.406 31.453 -4.809 1 52.69 639 GLU B CA 1
ATOM 10074 C C . GLU B 1 639 ? 27.719 32.5 -5.672 1 52.69 639 GLU B C 1
ATOM 10076 O O . GLU B 1 639 ? 27.312 32.219 -6.797 1 52.69 639 GLU B O 1
ATOM 10081 N N . SER B 1 640 ? 27.547 33.75 -5.242 1 49.03 640 SER B N 1
ATOM 10082 C CA . SER B 1 640 ? 27.047 34.844 -6.055 1 49.03 640 SER B CA 1
ATOM 10083 C C . SER B 1 640 ? 28.172 35.438 -6.926 1 49.03 640 SER B C 1
ATOM 10085 O O . SER B 1 640 ? 29.281 35.656 -6.449 1 49.03 640 SER B O 1
#

pLDDT: mean 77.28, std 25.53, range [14.88, 98.56]

Solvent-accessible surface area (backbone atoms only — not comparable to full-atom values): 73960 Å² total; per-residue (Å²): 130,85,81,76,77,80,79,82,77,75,80,80,66,85,72,79,71,85,77,84,72,78,83,84,87,92,80,86,80,76,81,82,59,29,53,65,31,59,73,64,73,43,88,52,56,59,91,87,58,83,46,26,59,63,29,57,75,66,73,44,88,45,50,53,78,64,78,74,72,85,69,88,86,82,83,92,84,85,90,82,88,78,87,75,82,78,79,77,85,74,85,74,84,75,94,78,80,88,73,74,80,65,78,88,61,86,74,70,87,68,89,77,85,74,83,65,81,68,75,85,60,84,80,73,70,73,71,50,58,55,72,60,93,40,85,59,43,35,41,32,38,44,31,65,40,22,65,55,51,33,42,44,46,71,72,38,70,53,70,65,75,30,54,57,80,70,83,48,54,46,79,44,74,39,30,86,47,41,78,85,73,60,29,65,29,40,39,30,40,35,30,52,64,77,73,57,67,68,56,52,51,52,37,49,50,37,40,52,51,50,53,61,68,45,55,90,43,55,59,58,25,47,17,42,20,56,62,52,45,34,50,67,56,65,70,67,53,52,34,62,49,52,53,40,46,69,73,44,49,82,76,47,52,48,22,26,54,36,29,42,42,36,60,13,56,79,49,49,83,76,36,80,85,56,83,71,79,77,92,68,59,52,66,68,39,46,57,43,20,52,56,30,38,63,62,48,46,41,57,44,48,72,61,55,44,42,14,42,67,49,51,49,46,54,81,72,64,88,81,58,71,62,87,58,40,50,47,49,46,41,30,49,44,37,46,52,41,36,46,46,51,37,29,43,44,52,44,84,79,39,61,41,31,67,68,54,39,39,50,36,48,53,46,35,48,52,36,50,33,41,30,31,49,41,16,53,58,56,22,41,80,56,51,78,62,85,79,73,49,57,45,65,83,77,51,50,66,55,56,48,49,51,60,65,66,56,79,91,51,38,84,44,33,57,81,80,77,61,71,62,59,52,34,23,47,49,45,47,51,48,43,53,49,29,56,52,41,42,54,44,46,52,57,30,53,38,55,67,34,86,81,65,70,55,66,67,59,48,51,52,51,51,49,50,52,51,51,52,62,70,43,42,75,74,71,47,56,77,85,60,53,85,69,79,63,65,96,88,62,77,89,69,88,43,62,50,59,55,47,48,50,48,25,43,50,47,52,44,47,51,57,57,19,48,66,57,40,73,68,29,50,71,32,76,83,25,46,33,49,66,43,41,64,59,48,52,50,51,51,50,52,46,44,53,53,56,58,64,59,49,64,71,63,54,70,45,69,54,64,57,58,45,34,45,30,48,33,34,44,51,43,44,45,54,50,45,35,72,56,39,70,49,69,68,47,31,54,52,30,47,50,50,49,51,52,38,52,53,36,48,51,55,48,58,72,62,40,51,80,71,41,35,62,47,48,45,50,40,47,49,45,54,49,26,39,66,71,42,34,70,60,51,56,51,50,50,58,67,74,96,139,86,88,74,75,82,81,82,86,80,83,84,71,88,77,81,82,77,83,83,78,82,85,79,90,92,80,86,79,76,83,80,62,29,52,64,32,57,73,67,70,42,90,52,54,58,89,87,56,80,44,25,60,62,27,56,73,66,74,44,90,43,51,49,76,68,77,74,72,78,62,84,82,80,84,90,84,81,76,89,82,82,87,82,87,81,83,88,84,88,84,82,83,80,80,81,66,88,70,77,81,66,74,87,56,84,75,67,86,69,88,76,86,72,82,64,79,65,76,79,63,76,84,71,70,74,72,51,58,56,73,60,91,40,85,60,42,34,43,33,38,46,31,63,39,21,66,55,51,32,41,44,47,70,73,39,69,54,68,66,76,28,56,62,67,83,88,47,64,47,79,45,74,39,30,86,46,42,79,83,73,59,30,65,28,40,38,29,40,34,31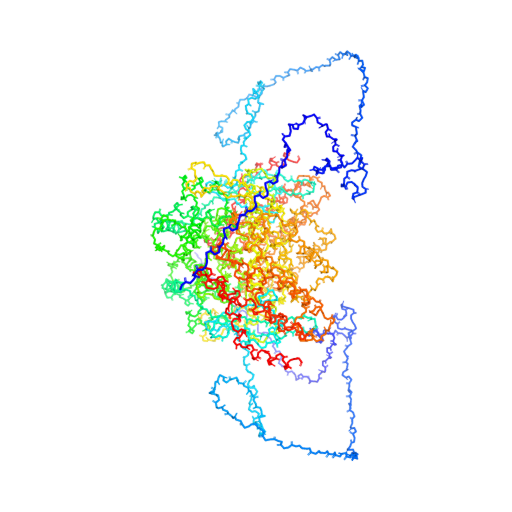,48,64,76,74,56,67,69,57,53,51,51,38,49,49,37,39,52,51,50,53,61,68,47,56,89,43,55,58,58,25,46,18,42,20,56,62,50,45,33,48,70,56,64,69,64,53,51,34,62,51,52,53,40,46,69,73,42,48,82,77,48,51,48,22,26,56,36,32,44,43,37,60,14,55,78,50,48,84,76,36,80,84,56,83,71,79,77,92,68,60,53,67,69,39,46,56,44,18,52,56,30,38,62,62,48,46,41,58,44,47,72,60,54,45,41,14,43,65,48,50,50,47,55,82,72,63,89,81,59,72,62,87,59,41,49,46,48,47,41,29,52,44,38,44,51,41,36,45,47,50,37,27,43,44,51,44,85,80,40,61,43,31,69,68,54,38,40,50,37,49,54,46,36,48,52,34,51,32,43,30,33,48,42,16,53,58,56,23,40,81,55,51,78,60,86,78,73,50,57,47,66,83,76,50,49,68,55,57,48,49,50,61,66,65,56,79,91,49,36,84,44,33,57,80,80,77,60,71,63,60,51,34,22,48,49,46,44,50,48,42,55,48,28,56,51,39,42,56,45,45,52,57,31,53,36,54,66,34,86,81,66,70,54,66,67,59,48,51,51,51,51,50,50,50,50,50,51,61,72,42,43,73,74,71,48,57,78,85,62,51,85,69,79,64,65,95,88,62,78,90,70,87,42,62,50,60,52,45,49,49,49,26,43,50,48,54,43,48,51,57,57,20,48,65,55,41,72,67,28,48,72,32,75,83,25,45,34,50,65,44,40,64,61,47,53,52,52,48,50,53,47,45,52,53,56,58,66,60,49,63,71,63,53,70,45,70,55,63,59,59,44,35,46,29,50,31,34,44,52,43,46,45,54,49,45,35,73,56,39,70,48,70,68,47,31,53,51,30,47,50,49,48,51,52,39,49,53,36,48,52,56,47,58,72,63,40,51,79,72,41,35,63,48,46,46,52,41,47,48,47,54,50,29,39,66,72,42,34,71,59,49,56,51,49,50,58,67,75,97

Radius of gyration: 37.35 Å; Cα contacts (8 Å, |Δi|>4): 1582; chains: 2; bounding box: 132×138×106 Å

InterPro domains:
  IPR001138 Zn(2)Cys(6) fungal-type DNA-binding domain [PF00172] (32-67)
  IPR001138 Zn(2)Cys(6) fungal-type DNA-binding domain [PS00463] (33-62)
  IPR001138 Zn(2)Cys(6) fungal-type DNA-binding domain [PS50048] (33-62)
  IPR001138 Zn(2)Cys(6) fungal-type DNA-binding domain [cd00067] (29-62)
  IPR007219 Xylanolytic transcriptional activator, regulatory domain [PF04082] (223-474)
  IPR036864 Zn(2)-C6 fungal-type DNA-binding domain superfamily [G3DSA:4.10.240.10] (29-87)
  IPR036864 Zn(2)-C6 fungal-type DNA-binding domain superfamily [SSF57701] (24-66)
  IPR050797 Carbohydrate Metabolism and Transport Regulator [PTHR31668] (20-614)

Sequence (1280 aa):
MEAEQPPRRSRRKFVTASTFGGPREWRSKKSRACDVCRRRKTACVIKTNPPCQYCRKMSLSCQSLTQLNNSPQSSPSQSSSVYSNVTPEGYRDASNTLISKWPSGTQVIMSQSAGGKPSLAGSGMESPCALEDNVGRNATYMSPAAEQDPELLASFRSSILSELDEEEAEIVQVHPGVWNPHCAPVHFNLVLEDFPAADDAARQFASDTIESKIAPYGPTLVRLFFQHVHPTWPVLMKGRFLRQYCRDKNQIPTSLRGAVYALALTFWKHEPSVNGPCPFQQHELETLCLDSLRRELIAPNLANLQGCLLLLHITPPSIDTVESSARLMLATQATTAAYRMGLHRDPDGWNIASWEKIARKKLWWATYVADALAAQAFGTPYHIQADVYSTSSIEIDDVLFDEDVPSHLQHLASEDTTSKLEPAARFVATVNLARISRQILHLSLKRDIPMPLAVEDMQRLLDGIKHELEYWHKILPGCLGSCAVSEDEIYRNNAPLHLAFHATQTMFLRVLMAPATTAAKANPHSPLRRWFKKALQSAESFVRFISKIGAEELDGFWGCYARSQLNICGNFLIYLFLLASEPEDVAAAYRLLEKFHVSLQKLNNMADMTSRLLIRPVALRIDSFFIHAPQIVRQRSIESMEAEQPPRRSRRKFVTASTFGGPREWRSKKSRACDVCRRRKTACVIKTNPPCQYCRKMSLSCQSLTQLNNSPQSSPSQSSSVYSNVTPEGYRDASNTLISKWPSGTQVIMSQSAGGKPSLAGSGMESPCALEDNVGRNATYMSPAAEQDPELLASFRSSILSELDEEEAEIVQVHPGVWNPHCAPVHFNLVLEDFPAADDAARQFASDTIESKIAPYGPTLVRLFFQHVHPTWPVLMKGRFLRQYCRDKNQIPTSLRGAVYALALTFWKHEPSVNGPCPFQQHELETLCLDSLRRELIAPNLANLQGCLLLLHITPPSIDTVESSARLMLATQATTAAYRMGLHRDPDGWNIASWEKIARKKLWWATYVADALAAQAFGTPYHIQADVYSTSSIEIDDVLFDEDVPSHLQHLASEDTTSKLEPAARFVATVNLARISRQILHLSLKRDIPMPLAVEDMQRLLDGIKHELEYWHKILPGCLGSCAVSEDEIYRNNAPLHLAFHATQTMFLRVLMAPATTAAKANPHSPLRRWFKKALQSAESFVRFISKIGAEELDGFWGCYARSQLNICGNFLIYLFLLASEPEDVAAAYRLLEKFHVSLQKLNNMADMTSRLLIRPVALRIDSFFIHAPQIVRQRSIES

Organism: Metarhizium robertsii (strain ARSEF 23 / ATCC MYA-3075) (NCBI:txid655844)

Nearest PDB structures (foldseek):
  8e12-assembly1_A  TM=6.059E-01  e=1.805E+00  synthetic construct
  6xr1-assembly1_A  TM=3.563E-01  e=3.735E-01  synthetic construct
  7rdr-assembly1_A  TM=2.340E-01  e=1.134E-01  unidentified
  8e12-assembly1_A  TM=6.060E-01  e=2.223E+00  synthetic construct
  7rdr-assembly1_A  TM=2.340E-01  e=6.196E-02  unidentified

Secondary structure (DSSP, 8-state):
-------------------------S---PPPPPHHHHHHT-----SSSSSPHHHHHHT-------------------------------------------------------SS--------------SS--TTEEEEEE-TTSSS-HHHHHHS-TTTTS-SSTTSEEEEEEE--BTTTTB--EEEEEEE----HHHHHHHHHHHHHHHHHHTT-HHHHHHHHHHHTTTTS--S-HHHHHHHHHHHGGGS-HHHHHHHHHHHGGGGGG-TT--S--SS-HHHHHHHHHHHHHHHTTS--HHHHHHHHHHTTPPPPTT--S--HHHHHHHHHHHHHHHHHTTTS--TTSSS-HHHHHHHHHHHHHHHHHHHHHHHHHTPPPSS-TTS--PPPP-HHHHHTT----GGGGGGS--S-S-SHHHHHHHHHHHHHHHHHHHHHHHHHHTTSSS---HHHHHHHHHHHHHHHHSHHHHS-GGG-SS---TT------HHHHHHHHHHHHHHHHHHH----HHHHH-TTSHHHHTHHHHHHHHHHHHHHHHH--HHHHTS---TTHHHHHHHHHHHHHHHHHH--SHHHHHHHHHHHHHHHHHHHHHHHH--HHHHHHHHHHHHHHHHHHHSHHHHHHHHHHH-/-----------------------------PPPPPHHHHHTT-----SSSSSPHHHHHTT----------------------------------------------S--------SS--------------SS--TTEEEEEE-TTSSS-HHHHHHS-HHHHS-SSSSSEEEEEEE--BTTTTB--EEEEEEE----HHHHHHHHHHHHHHHHHHTT-HHHHHHHHHHHTTTTS--S-HHHHHHHHHHHGGGS-HHHHHHHHHHHGGGGGG-TT--S--SS-HHHHHHHHHHHHHHHTTS--HHHHHHHHHHTTPPPPTT--S--HHHHHHHHHHHHHHHHHTTTS--TTSSS-HHHHHHHHHHHHHHHHHHHHHHHHHTPPPSS-TTS--PPPP-HHHHHTT-PPPGGGGGGS--S-S-SHHHHHHHHHHHHHHHHHHHHHHHHHHTTSSS---HHHHHHHHHHHHHHHHSHHHHS-GGG-SS---TT------HHHHHHHHHHHHHHHHHHH----HHHHH-TTSHHHHTHHHHHHHHHHHHHHHHH--HHHHTS---TTHHHHHHHHHHHHHHHHHH--SHHHHHHHHHHHHHHHHHHHHHHHH--HHHHHHHHHHHHHHHHHHHSHHHHHHHHHHH-